Protein AF-A0A947Z9W9-F1 (afdb_monomer)

Secondary structure (DSSP, 8-state):
----------------------EEEEE-TT-EEE--STTT-TTTHHHHHHHHHHHHHTT--EEEE--TT--EE-S-TTSTTS--SS-SSBTTS----SS-EEPPSEEEEEEEEE-TTS-S-TT-EEEEEEE-S--EEE-TTTHHHHHHHHHHHH-GGGTTT-GGG--S---PPPEEEESS-EEEEEEEEE-SPPPEEEE-SS-HHHHHHHHHHHTPBPTTSPBPPSSPPPTTSBSTTSSBTTEE-HHHHH---EETTEE---TT-STTB-TTSSBS-SEEEES---HHHHH-EEETTEEPPSSGGGGTT-BEEEEHHHHHHHHHHHTTSS-EEEEETHHHHHHHT----TTSTTT--GGG---SSBPPP-PPBSSP-STTEEEEEEEETTTTEEEEEESSGGGTT-SSEEEPPPPGGGPEE--TTSGGG---S------SSSSEEE--TTTT--BGGG---EEEE-TT-TTSSB-EEEEEGGG-S-TTTSSSS--TT--S-EEEEE-SS-----S-GGG-TTHHHHHHHHHHHHHSGGGBGGGS--EEEEEES-SSEEE-GGGPSEEEEEEEEEEE-SSS-EEEEEEEEE--TTEEEEEE-TTEEE-SSEEEEEEEEEPPTT-SSS-SEEEEEEEEEESSSEEEEEEEEEEEEETTEEEEEEEEEEEEEEE-SS-SSS-TTT-SSTT-TT----TT-SSS-TTS-GGG---------------------------------PPP-PPPP-------------

Sequence (762 aa):
MGKYFIATILVAALTLSNTADAQERDFQEGALIIPMDLTYQDSGVFQAYGLIFQLLRQGITVYWVIDPDKSWHTAACDEAGDECAWDCEEEGSGIKCPYPTASPDMYASAEVVWDNSQTRPPLTVISLHGYRGGPFVIDATEAAAAMEVIDIWNTPDLWAANPWADRAVFEIVSVHEVSALFSGNVRKTMTAAPSIAVFSDGNEDIATGYLRAAGIPQSNGNEFPAAKCGVGTCGPGTQNPDMLTVESIMGEMGTCDAPNYDHRNGALFTQDGAPAYCQIMSMHWNVNDRETVECDGGACGATQADCNSKQITYHGHEVVAEVRQFLQHKTHFFAECQAVNAYENTAPNSLWPFLDDDQRDGHFLTTLGINPDCPCTDGDFECIPLGCDDGTRDCCMAKNDKEKGAGFMIAAQPDSNTLQILHPEVPYMQMDGLFQTVGGSEPAYNLSAYLGTEYKNDMDVTFITGPLGPGDSDVWMTGYIDGACSIVEDDVNLPGDCTKGKVSYLGGHEYSTSLPLSSNGDSQGTRLFLNALFEADCVSAGGQPQLSLSWQGTNPLPSTEAMLPVTSRYTLMFSNSGGAAAQDAQLAVFVPAQVSVPDFEEGATDDGTILTWTLGSIGESGSTSPAPSGSRWLDISADSFGDVPLEAVLTYRVGVSTREMTSPFLLRVMLDTDNDGVPDEFDPEPLDPTLCGDADFNGCDDCGPQDDCQGDPDGGVPDADTGTSNDAGGGCSCTTGGGSSLPLTPLILLMVLVLVGRRRGF

Solvent-accessible surface area (backbone atoms only — not comparable to full-atom values): 40717 Å² total; per-residue (Å²): 141,86,85,84,81,81,80,79,82,79,80,76,78,77,76,75,76,82,67,38,63,44,48,76,43,78,43,47,52,51,13,34,36,35,58,40,21,61,85,54,12,31,61,6,52,48,31,39,55,20,49,52,40,52,40,16,44,72,62,42,59,39,31,36,28,27,25,78,85,35,46,71,40,86,56,35,23,56,40,91,93,59,54,52,95,63,33,52,52,45,61,85,68,78,46,45,33,86,39,19,37,49,49,52,25,37,58,45,27,26,26,32,64,37,42,37,83,69,77,58,58,66,71,40,77,40,84,35,31,46,43,20,25,50,27,38,36,32,51,40,92,48,27,71,66,48,46,57,55,50,53,40,59,60,29,75,90,42,18,86,84,36,61,87,58,59,60,95,49,85,53,38,43,25,30,31,35,26,70,42,69,34,61,36,21,36,45,41,55,34,52,34,16,59,18,64,33,40,33,51,48,86,40,33,31,54,57,28,44,50,34,35,52,16,49,42,53,41,82,88,62,46,72,52,55,81,60,66,77,54,94,82,48,43,14,78,94,39,94,32,44,38,34,31,36,69,56,45,37,37,31,77,34,44,22,51,74,55,56,51,86,66,52,55,62,13,65,58,26,35,99,62,53,43,70,59,43,31,31,40,35,34,38,41,29,39,46,68,63,34,73,37,50,21,30,75,80,38,78,53,44,82,42,57,82,68,28,54,80,31,38,47,59,41,48,28,47,42,38,35,16,23,53,49,50,51,33,58,33,44,20,32,40,40,24,21,18,41,18,38,40,30,39,32,14,29,56,59,48,77,76,42,64,82,84,39,48,82,65,27,41,21,46,37,56,32,34,77,37,48,65,43,62,55,77,54,90,53,89,65,38,39,64,33,79,39,63,31,79,93,52,74,34,46,16,26,41,51,67,49,77,62,33,42,54,25,22,48,38,80,28,65,62,53,62,50,93,48,51,42,77,38,66,52,40,34,67,58,45,41,54,47,49,54,62,39,69,43,57,59,96,23,17,10,29,22,43,36,78,80,32,63,19,47,61,33,84,72,47,77,38,58,36,29,18,17,76,86,33,82,50,34,28,28,29,32,34,43,39,28,46,69,38,69,46,38,60,74,58,24,64,55,56,59,54,93,82,60,46,51,6,36,39,35,39,37,37,13,58,74,58,42,88,55,69,42,40,92,82,27,30,32,22,45,53,43,45,38,55,53,28,48,66,65,55,31,43,37,19,24,62,78,23,29,53,40,76,49,67,46,84,43,60,79,69,69,36,54,38,33,87,87,49,54,60,43,71,49,64,36,33,41,38,38,37,26,75,15,58,24,52,29,32,72,21,32,43,36,34,46,54,47,92,77,44,46,70,89,46,61,52,86,76,54,48,76,78,89,44,42,42,35,32,78,66,44,48,37,11,19,52,88,41,81,61,27,42,20,57,55,72,52,43,36,28,44,30,32,69,62,75,45,80,44,72,36,39,34,38,43,36,28,32,44,58,61,19,81,47,77,47,80,37,76,44,75,47,34,34,35,56,7,74,50,68,54,74,56,27,42,92,66,21,84,39,50,75,44,65,86,46,40,41,46,80,85,68,82,80,42,49,74,67,53,65,88,87,70,71,72,80,80,96,77,90,80,86,93,82,89,82,88,82,92,78,91,84,87,84,82,89,83,85,87,79,88,83,85,88,81,87,85,80,89,82,82,90,80,87,81,91,77,91,77,91,76,90,82,84,85,88,131

Mean predicted aligned error: 10.37 Å

Radius of gyration: 33.99 Å; Cα contacts (8 Å, |Δi|>4): 1821; chains: 1; bounding box: 73×84×122 Å

Foldseek 3Di:
DDDDDDDDPDPPPPPPPPFLFFDKDKAFFQKKKQFQACVFCLFPNLQVLVLVLVCLQVQFKKFFFFALPKDWDLAFLPPVPNHDPAAQAAGPPPHGGRFIFMWFRWKAWWFWPWGQVVPHDGRHTRGIDRGALGMMIGHSVCSVVSVVSLVCLQDPVNCVVVVLNDADADTRGIMIGTRGMTMTRGLFIFRHNWAEAEELLVVSLLVLVLCRLNSNDHLVSHRADNDGDDDPQEDCPHPHNRHAYQCQQLAFQFFLVDGDPPLQRHPCADPLRFGPGQEYEDFARAQVLQQDWDFLRHHADLDSVRGPPTGTRGHNLSSLLNVLSSQLALHEYEYEARVCLNQQLDDFDPSSVSSTDRSSHRNFFKDFFAFAADDDPDPQWHFDQLPDDNRPGTTTAGPDSSCGRHLWDAAFAAAQSQKDFPPCRALLRRHTGGAGFAGHNRSFIAGDPNRPMDTQPPQPFAGIAGNVDPRHRGFKGKARTNNQDHRSRQLNPNDPSSRGYMYMYGGHRHFDSDGSCNVRNSNVSSVSVSSSSCSRCLRGQQQWWDKDKDKDWDPQAEDALVCPQPKIKIKIKMFTAHRRKFAFKKKKKFFDPQKDWPDWDPQWDDPPGMTMHGDGIQGYPPDPGVHRMDMIMIMITGRDFAWDKMKMKMWTDRRSHIDIDIDIDIHGYAYQHCPLRDGPVQAPCSNDSVARDDSVPPQDGPSDDPVPSPDDPDDDDDDDDDDDDDDDDDDDDDDDDDDDDDDDDDDDDDDDDDDDDDDDDD

Nearest PDB structures (foldseek):
  3ndy-assembly1_F  TM=6.146E-01  e=5.123E-05  Clostridium cellulovorans
  5jp2-assembly1_A  TM=5.754E-01  e=1.548E-04  Danio rerio
  7akk-assembly1_A  TM=4.772E-01  e=5.722E-05  Homo sapiens
  4mdr-assembly1_A  TM=5.365E-01  e=6.169E-04  Homo sapiens
  9fyn-assembly1_A  TM=4.233E-01  e=3.886E-05  Trueperella pyogenes

Structure (mmCIF, N/CA/C/O backbone):
data_AF-A0A947Z9W9-F1
#
_entry.id   AF-A0A947Z9W9-F1
#
loop_
_atom_site.group_PDB
_atom_site.id
_atom_site.type_symbol
_atom_site.label_atom_id
_atom_site.label_alt_id
_atom_site.label_comp_id
_atom_site.label_asym_id
_atom_site.label_entity_id
_atom_site.label_seq_id
_atom_site.pdbx_PDB_ins_code
_atom_site.Cartn_x
_atom_site.Cartn_y
_atom_site.Cartn_z
_atom_site.occupancy
_atom_site.B_iso_or_equiv
_atom_site.auth_seq_id
_atom_site.auth_comp_id
_atom_site.auth_asym_id
_atom_site.auth_atom_id
_atom_site.pdbx_PDB_model_num
ATOM 1 N N . MET A 1 1 ? 44.979 -48.480 39.740 1.00 39.50 1 MET A N 1
ATOM 2 C CA . MET A 1 1 ? 43.843 -48.532 38.794 1.00 39.50 1 MET A CA 1
ATOM 3 C C . MET A 1 1 ? 42.768 -47.610 39.333 1.00 39.50 1 MET A C 1
ATOM 5 O O . MET A 1 1 ? 42.322 -47.835 40.444 1.00 39.50 1 MET A O 1
ATOM 9 N N . GLY A 1 2 ? 42.438 -46.550 38.600 1.00 28.86 2 GLY A N 1
ATOM 10 C CA . GLY A 1 2 ? 41.463 -45.536 39.007 1.00 28.86 2 GLY A CA 1
ATOM 11 C C . GLY A 1 2 ? 41.594 -44.329 38.087 1.00 28.86 2 GLY A C 1
ATOM 12 O O . GLY A 1 2 ? 42.429 -43.465 38.324 1.00 28.86 2 GLY A O 1
ATOM 13 N N . LYS A 1 3 ? 40.864 -44.367 36.969 1.00 31.66 3 LYS A N 1
ATOM 14 C CA . LYS A 1 3 ? 40.793 -43.320 35.945 1.00 31.66 3 LYS A CA 1
ATOM 15 C C . LYS A 1 3 ? 39.813 -42.244 36.428 1.00 31.66 3 LYS A C 1
ATOM 17 O O . LYS A 1 3 ? 38.675 -42.593 36.717 1.00 31.66 3 LYS A O 1
ATOM 22 N N . TYR A 1 4 ? 40.223 -40.979 36.461 1.00 29.89 4 TYR A N 1
ATOM 23 C CA . TYR A 1 4 ? 39.293 -39.847 36.493 1.00 29.89 4 TYR A CA 1
ATOM 24 C C . TYR A 1 4 ? 39.154 -39.318 35.064 1.00 29.89 4 TYR A C 1
ATOM 26 O O . TYR A 1 4 ? 40.106 -38.798 34.488 1.00 29.89 4 TYR A O 1
ATOM 34 N N . PHE A 1 5 ? 37.979 -39.551 34.482 1.00 28.98 5 PHE A N 1
ATOM 35 C CA . PHE A 1 5 ? 37.515 -38.933 33.246 1.00 28.98 5 PHE A CA 1
ATOM 36 C C . PHE A 1 5 ? 37.049 -37.514 33.590 1.00 28.98 5 PHE A C 1
ATOM 38 O O . PHE A 1 5 ? 36.133 -37.354 34.392 1.00 28.98 5 PHE A O 1
ATOM 45 N N . ILE A 1 6 ? 37.676 -36.498 33.001 1.00 30.98 6 ILE A N 1
ATOM 46 C CA . ILE A 1 6 ? 37.110 -35.149 32.938 1.00 30.98 6 ILE A CA 1
ATOM 47 C C . ILE A 1 6 ? 36.206 -35.142 31.706 1.00 30.98 6 ILE A C 1
ATOM 49 O O . ILE A 1 6 ? 36.687 -35.304 30.586 1.00 30.98 6 ILE A O 1
ATOM 53 N N . ALA A 1 7 ? 34.897 -35.036 31.925 1.00 27.70 7 ALA A N 1
ATOM 54 C CA . ALA A 1 7 ? 33.925 -34.826 30.865 1.00 27.70 7 ALA A CA 1
ATOM 55 C C . ALA A 1 7 ? 33.969 -33.348 30.459 1.00 27.70 7 ALA A C 1
ATOM 57 O O . ALA A 1 7 ? 33.554 -32.473 31.216 1.00 27.70 7 ALA A O 1
ATOM 58 N N . THR A 1 8 ? 34.511 -33.069 29.278 1.00 29.91 8 THR A N 1
ATOM 59 C CA . THR A 1 8 ? 34.365 -31.772 28.617 1.00 29.91 8 THR A CA 1
ATOM 60 C C . THR A 1 8 ? 32.953 -31.713 28.040 1.00 29.91 8 THR A C 1
ATOM 62 O O . THR A 1 8 ? 32.647 -32.431 27.090 1.00 29.91 8 THR A O 1
ATOM 65 N N . ILE A 1 9 ? 32.080 -30.902 28.640 1.00 29.91 9 ILE A N 1
ATOM 66 C CA . ILE A 1 9 ? 30.779 -30.558 28.061 1.00 29.91 9 ILE A CA 1
ATOM 67 C C . ILE A 1 9 ? 31.064 -29.604 26.899 1.00 29.91 9 ILE A C 1
ATOM 69 O O . ILE A 1 9 ? 31.460 -28.459 27.106 1.00 29.91 9 ILE A O 1
ATOM 73 N N . LEU A 1 10 ? 30.930 -30.114 25.676 1.00 27.56 10 LEU A N 1
ATOM 74 C CA . LEU A 1 10 ? 30.904 -29.308 24.465 1.00 27.56 10 LEU A CA 1
ATOM 75 C C . LEU A 1 10 ? 29.504 -28.681 24.395 1.00 27.56 10 LEU A C 1
ATOM 77 O O . LEU A 1 10 ? 28.540 -29.365 24.057 1.00 27.56 10 LEU A O 1
ATOM 81 N N . VAL A 1 11 ? 29.370 -27.411 24.778 1.00 31.72 11 VAL A N 1
ATOM 82 C CA . VAL A 1 11 ? 28.164 -26.635 24.465 1.00 31.72 11 VAL A CA 1
ATOM 83 C C . VAL A 1 11 ? 28.259 -26.304 22.981 1.00 31.72 11 VAL A C 1
ATOM 85 O O . VAL A 1 11 ? 28.981 -25.392 22.586 1.00 31.72 11 VAL A O 1
ATOM 88 N N . ALA A 1 12 ? 27.606 -27.112 22.148 1.00 29.88 12 ALA A N 1
ATOM 89 C CA . ALA A 1 12 ? 27.300 -26.713 20.787 1.00 29.88 12 ALA A CA 1
ATOM 90 C C . ALA A 1 12 ? 26.306 -25.553 20.892 1.00 29.88 12 ALA A C 1
ATOM 92 O O . ALA A 1 12 ? 25.156 -25.753 21.276 1.00 29.88 12 ALA A O 1
ATOM 93 N N . ALA A 1 13 ? 26.774 -24.336 20.623 1.00 31.05 13 ALA A N 1
ATOM 94 C CA . ALA A 1 13 ? 25.883 -23.237 20.308 1.00 31.05 13 ALA A CA 1
ATOM 95 C C . ALA A 1 13 ? 25.193 -23.613 18.991 1.00 31.05 13 ALA A C 1
ATOM 97 O O . ALA A 1 13 ? 25.797 -23.515 17.925 1.00 31.05 13 ALA A O 1
ATOM 98 N N . LEU A 1 14 ? 23.968 -24.133 19.083 1.00 28.97 14 LEU A N 1
ATOM 99 C CA . LEU A 1 14 ? 23.038 -24.069 17.967 1.00 28.97 14 LEU A CA 1
ATOM 100 C C . LEU A 1 14 ? 22.774 -22.583 17.744 1.00 28.97 14 LEU A C 1
ATOM 102 O O . LEU A 1 14 ? 22.032 -21.954 18.494 1.00 28.97 14 LEU A O 1
ATOM 106 N N . THR A 1 15 ? 23.435 -22.015 16.745 1.00 29.58 15 THR A N 1
ATOM 107 C CA . THR A 1 15 ? 22.893 -20.864 16.041 1.00 29.58 15 THR A CA 1
ATOM 108 C C . THR A 1 15 ? 21.638 -21.377 15.346 1.00 29.58 15 THR A C 1
ATOM 110 O O . THR A 1 15 ? 21.728 -22.023 14.304 1.00 29.58 15 THR A O 1
ATOM 113 N N . LEU A 1 16 ? 20.482 -21.200 15.986 1.00 29.12 16 LEU A N 1
ATOM 114 C CA . LEU A 1 16 ? 19.222 -21.171 15.258 1.00 29.12 16 LEU A CA 1
ATOM 115 C C . LEU A 1 16 ? 19.349 -19.970 14.323 1.00 29.12 16 LEU A C 1
ATOM 117 O O . LEU A 1 16 ? 19.388 -18.831 14.785 1.00 29.12 16 LEU A O 1
ATOM 121 N N . SER A 1 17 ? 19.540 -20.235 13.034 1.00 31.03 17 SER A N 1
ATOM 122 C CA . SER A 1 17 ? 19.173 -19.258 12.020 1.00 31.03 17 SER A CA 1
ATOM 123 C C . SER A 1 17 ? 17.668 -19.072 12.178 1.00 31.03 17 SER A C 1
ATOM 125 O O . SER A 1 17 ? 16.920 -20.016 11.946 1.00 31.03 17 SER A O 1
ATOM 127 N N . ASN A 1 18 ? 17.238 -17.913 12.668 1.00 32.84 18 ASN A N 1
ATOM 128 C CA . ASN A 1 18 ? 15.854 -17.495 12.504 1.00 32.84 18 ASN A CA 1
ATOM 129 C C . ASN A 1 18 ? 15.727 -17.093 11.034 1.00 32.84 18 ASN A C 1
ATOM 131 O O . ASN A 1 18 ? 16.048 -15.963 10.688 1.00 32.84 18 ASN A O 1
ATOM 135 N N . THR A 1 19 ? 15.359 -18.031 10.167 1.00 40.22 19 THR A N 1
ATOM 136 C CA . THR A 1 19 ? 14.714 -17.676 8.900 1.00 40.22 19 THR A CA 1
ATOM 137 C C . THR A 1 19 ? 13.378 -17.017 9.249 1.00 40.22 19 THR A C 1
ATOM 139 O O . THR A 1 19 ? 12.736 -17.442 10.218 1.00 40.22 19 THR A O 1
ATOM 142 N N . ALA A 1 20 ? 12.964 -15.955 8.548 1.00 48.94 20 ALA A N 1
ATOM 143 C CA . ALA A 1 20 ? 11.611 -15.433 8.716 1.00 48.94 20 ALA A CA 1
ATOM 144 C C . ALA A 1 20 ? 10.607 -16.453 8.172 1.00 48.94 20 ALA A C 1
ATOM 146 O O . ALA A 1 20 ? 10.250 -16.464 6.996 1.00 48.94 20 ALA A O 1
ATOM 147 N N . ASP A 1 21 ? 10.183 -17.351 9.053 1.00 56.53 21 ASP A N 1
ATOM 148 C CA . ASP A 1 21 ? 9.116 -18.291 8.761 1.00 56.53 21 ASP A CA 1
ATOM 149 C C . ASP A 1 21 ? 7.770 -17.582 8.852 1.00 56.53 21 ASP A C 1
ATOM 151 O O . ASP A 1 21 ? 7.506 -16.835 9.802 1.00 56.53 21 ASP A O 1
ATOM 155 N N . ALA A 1 22 ? 6.913 -17.849 7.865 1.00 68.75 22 ALA A N 1
ATOM 156 C CA . ALA A 1 22 ? 5.488 -17.569 7.959 1.00 68.75 22 ALA A CA 1
ATOM 157 C C . ALA A 1 22 ? 4.928 -18.177 9.255 1.00 68.75 22 ALA A C 1
ATOM 159 O O . ALA A 1 22 ? 5.374 -19.232 9.712 1.00 68.75 22 ALA A O 1
ATOM 160 N N . GLN A 1 23 ? 3.953 -17.514 9.875 1.00 81.81 23 GLN A N 1
ATOM 161 C CA . GLN A 1 23 ? 3.402 -18.020 11.126 1.00 81.81 23 GLN A CA 1
ATOM 162 C C . GLN A 1 23 ? 2.356 -19.097 10.827 1.00 81.81 23 GLN A C 1
ATOM 164 O O . GLN A 1 23 ? 1.261 -18.785 10.357 1.00 81.81 23 GLN A O 1
ATOM 169 N N . GLU A 1 24 ? 2.668 -20.355 11.141 1.00 90.50 24 GLU A N 1
ATOM 170 C CA . GLU A 1 24 ? 1.679 -21.435 11.107 1.00 90.50 24 GLU A CA 1
ATOM 171 C C . GLU A 1 24 ? 0.498 -21.094 12.035 1.00 90.50 24 GLU A C 1
ATOM 173 O O . GLU A 1 24 ? 0.672 -20.748 13.213 1.00 90.50 24 GLU A O 1
ATOM 178 N N . ARG A 1 25 ? -0.719 -21.164 11.490 1.00 94.88 25 ARG A N 1
ATOM 179 C CA . ARG A 1 25 ? -1.968 -20.873 12.195 1.00 94.88 25 ARG A CA 1
ATOM 180 C C . ARG A 1 25 ? -3.026 -21.915 11.861 1.00 94.88 25 ARG A C 1
ATOM 182 O O . ARG A 1 25 ? -3.232 -22.252 10.698 1.00 94.88 25 ARG A O 1
ATOM 189 N N . ASP A 1 26 ? -3.755 -22.339 12.888 1.00 97.44 26 ASP A N 1
ATOM 190 C CA . ASP A 1 26 ? -4.952 -23.161 12.731 1.00 97.44 26 ASP A CA 1
ATOM 191 C C . ASP A 1 26 ? -6.178 -22.289 12.445 1.00 97.44 26 ASP A C 1
ATOM 193 O O . ASP A 1 26 ? -6.493 -21.365 13.202 1.00 97.44 26 ASP A O 1
ATOM 197 N N . PHE A 1 27 ? -6.917 -22.637 11.397 1.00 98.06 27 PHE A N 1
ATOM 198 C CA . PHE A 1 27 ? -8.210 -22.054 11.062 1.00 98.06 27 PHE A CA 1
ATOM 199 C C . PHE A 1 27 ? -9.315 -23.066 11.364 1.00 98.06 27 PHE A C 1
ATOM 201 O O . PHE A 1 27 ? -9.257 -24.225 10.953 1.00 98.06 27 PHE A O 1
ATOM 208 N N . GLN A 1 28 ? -10.308 -22.635 12.140 1.00 98.19 28 GLN A N 1
ATOM 209 C CA . GLN A 1 28 ? -11.403 -23.497 12.587 1.00 98.19 28 GLN A CA 1
ATOM 210 C C . GLN A 1 28 ? -12.448 -23.713 11.480 1.00 98.19 28 GLN A C 1
ATOM 212 O O . GLN A 1 28 ? -12.517 -22.957 10.512 1.00 98.19 28 GLN A O 1
ATOM 217 N N . GLU A 1 29 ? -13.299 -24.727 11.664 1.00 98.25 29 GLU A N 1
ATOM 218 C CA . GLU A 1 29 ? -14.542 -24.883 10.893 1.00 98.25 29 GLU A CA 1
ATOM 219 C C . GLU A 1 29 ? -15.360 -23.577 10.926 1.00 98.25 29 GLU A C 1
ATOM 221 O O . GLU A 1 29 ? -15.445 -22.918 11.967 1.00 98.25 29 GLU A O 1
ATOM 226 N N . GLY A 1 30 ? -15.929 -23.196 9.781 1.00 98.44 30 GLY A N 1
ATOM 227 C CA . GLY A 1 30 ? -16.640 -21.929 9.582 1.00 98.44 30 GLY A CA 1
ATOM 228 C C . GLY A 1 30 ? -15.755 -20.746 9.169 1.00 98.44 30 GLY A C 1
ATOM 229 O O . GLY A 1 30 ? -16.278 -19.669 8.896 1.00 98.44 30 GLY A O 1
ATOM 230 N N . ALA A 1 31 ? -14.427 -20.906 9.101 1.00 98.81 31 ALA A N 1
ATOM 231 C CA . ALA A 1 31 ? -13.560 -19.918 8.455 1.00 98.81 31 ALA A CA 1
ATOM 232 C C . ALA A 1 31 ? -13.892 -19.799 6.956 1.00 98.81 31 ALA A C 1
ATOM 234 O O . ALA A 1 31 ? -14.394 -20.746 6.348 1.00 98.81 31 ALA A O 1
ATOM 235 N N . LEU A 1 32 ? -13.596 -18.651 6.345 1.00 98.94 32 LEU A N 1
ATOM 236 C CA . LEU A 1 32 ? -13.862 -18.418 4.921 1.00 98.94 32 LEU A CA 1
ATOM 237 C C . LEU A 1 32 ? -12.558 -18.401 4.130 1.00 98.94 32 LEU A C 1
ATOM 239 O O . LEU A 1 32 ? -11.577 -17.806 4.572 1.00 98.94 32 LEU A O 1
ATOM 243 N N . ILE A 1 33 ? -12.566 -19.011 2.947 1.00 98.88 33 ILE A N 1
ATOM 244 C CA . ILE A 1 33 ? -11.461 -18.993 1.988 1.00 98.88 33 ILE A CA 1
ATOM 245 C C . ILE A 1 33 ? -11.925 -18.267 0.727 1.00 98.88 33 ILE A C 1
ATOM 247 O O . ILE A 1 33 ? -12.937 -18.635 0.129 1.00 98.88 33 ILE A O 1
ATOM 251 N N . ILE A 1 34 ? -11.153 -17.273 0.295 1.00 98.88 34 ILE A N 1
ATOM 252 C CA . ILE A 1 34 ? -11.250 -16.674 -1.036 1.00 98.88 34 ILE A CA 1
ATOM 253 C C . ILE A 1 34 ? -10.129 -17.310 -1.874 1.00 98.88 34 ILE A C 1
ATOM 255 O O . ILE A 1 34 ? -8.955 -16.971 -1.674 1.00 98.88 34 ILE A O 1
ATOM 259 N N . PRO A 1 35 ? -10.449 -18.288 -2.744 1.00 98.25 35 PRO A N 1
ATOM 260 C CA . PRO A 1 35 ? -9.456 -18.939 -3.589 1.00 98.25 35 PRO A CA 1
ATOM 261 C C . PRO A 1 35 ? -8.859 -17.945 -4.583 1.00 98.25 35 PRO A C 1
ATOM 263 O O . PRO A 1 35 ? -9.525 -17.005 -5.006 1.00 98.25 35 PRO A O 1
ATOM 266 N N . MET A 1 36 ? -7.611 -18.183 -4.984 1.00 98.00 36 MET A N 1
ATOM 267 C CA . MET A 1 36 ? -6.883 -17.351 -5.952 1.00 98.00 36 MET A CA 1
ATOM 268 C C . MET A 1 36 ? -6.269 -18.183 -7.096 1.00 98.00 36 MET A C 1
ATOM 270 O O . MET A 1 36 ? -5.464 -17.683 -7.889 1.00 98.00 36 MET A O 1
ATOM 274 N N . ASP A 1 37 ? -6.650 -19.456 -7.185 1.00 96.50 37 ASP A N 1
ATOM 275 C CA . ASP A 1 37 ? -6.273 -20.397 -8.238 1.00 96.50 37 ASP A CA 1
ATOM 276 C C . ASP A 1 37 ? -7.252 -20.358 -9.424 1.00 96.50 37 ASP A C 1
ATOM 278 O O . ASP A 1 37 ? -8.396 -19.908 -9.311 1.00 96.50 37 ASP A O 1
ATOM 282 N N . LEU A 1 38 ? -6.820 -20.863 -10.579 1.00 95.50 38 LEU A N 1
ATOM 283 C CA . LEU A 1 38 ? -7.648 -20.901 -11.787 1.00 95.50 38 LEU A CA 1
ATOM 284 C C . LEU A 1 38 ? -8.797 -21.918 -11.705 1.00 95.50 38 LEU A C 1
ATOM 286 O O . LEU A 1 38 ? -9.725 -21.847 -12.505 1.00 95.50 38 LEU A O 1
ATOM 290 N N . THR A 1 39 ? -8.788 -22.857 -10.754 1.00 94.00 39 THR A N 1
ATOM 291 C CA . THR A 1 39 ? -9.866 -23.856 -10.632 1.00 94.00 39 THR A CA 1
ATOM 292 C C . THR A 1 39 ? -11.145 -23.232 -10.076 1.00 94.00 39 THR A C 1
ATOM 294 O O . THR A 1 39 ? -12.255 -23.620 -10.474 1.00 94.00 39 THR A O 1
ATOM 297 N N . TYR A 1 40 ? -11.003 -22.264 -9.169 1.00 95.81 40 TYR A N 1
ATOM 298 C CA . TYR A 1 40 ? -12.131 -21.619 -8.500 1.00 95.81 40 TYR A CA 1
ATOM 299 C C . TYR A 1 40 ? -12.236 -20.113 -8.732 1.00 95.81 40 TYR A C 1
ATOM 301 O O . TYR A 1 40 ? -13.323 -19.581 -8.548 1.00 95.81 40 TYR A O 1
ATOM 309 N N . GLN A 1 41 ? -11.181 -19.415 -9.161 1.00 96.88 41 GLN A N 1
ATOM 310 C CA . GLN A 1 41 ? -11.172 -17.946 -9.239 1.00 96.88 41 GLN A CA 1
ATOM 311 C C . GLN A 1 41 ? -10.831 -17.381 -10.634 1.00 96.88 41 GLN A C 1
ATOM 313 O O . GLN A 1 41 ? -10.644 -16.178 -10.786 1.00 96.88 41 GLN A O 1
ATOM 318 N N . ASP A 1 42 ? -10.884 -18.201 -11.688 1.00 96.38 42 ASP A N 1
ATOM 319 C CA . ASP A 1 42 ? -10.477 -17.844 -13.063 1.00 96.38 42 ASP A CA 1
ATOM 320 C C . ASP A 1 42 ? -11.040 -16.515 -13.621 1.00 96.38 42 ASP A C 1
ATOM 322 O O . ASP A 1 42 ? -10.326 -15.739 -14.254 1.00 96.38 42 ASP A O 1
ATOM 326 N N . SER A 1 43 ? -12.322 -16.224 -13.372 1.00 96.88 43 SER A N 1
ATOM 327 C CA . SER A 1 43 ? -12.996 -14.988 -13.807 1.00 96.88 43 SER A CA 1
ATOM 328 C C . SER A 1 43 ? -13.211 -13.970 -12.689 1.00 96.88 43 SER A C 1
ATOM 330 O O . SER A 1 43 ? -13.566 -12.835 -12.957 1.00 96.88 43 SER A O 1
ATOM 332 N N . GLY A 1 44 ? -13.012 -14.347 -11.428 1.00 97.31 44 GLY A N 1
ATOM 333 C CA . GLY A 1 44 ? -13.335 -13.482 -10.286 1.00 97.31 44 GLY A CA 1
ATOM 334 C C . GLY A 1 44 ? -12.106 -12.822 -9.663 1.00 97.31 44 GLY A C 1
ATOM 335 O O . GLY A 1 44 ? -12.228 -12.108 -8.671 1.00 97.31 44 GLY A O 1
ATOM 336 N N . VAL A 1 45 ? -10.907 -13.117 -10.171 1.00 97.81 45 VAL A N 1
ATOM 337 C CA . VAL A 1 45 ? -9.628 -12.845 -9.494 1.00 97.81 45 VAL A CA 1
ATOM 338 C C . VAL A 1 45 ? -9.402 -11.368 -9.188 1.00 97.81 45 VAL A C 1
ATOM 340 O O . VAL A 1 45 ? -9.013 -11.037 -8.076 1.00 97.81 45 VAL A O 1
ATOM 343 N N . PHE A 1 46 ? -9.704 -10.456 -10.117 1.00 98.50 46 PHE A N 1
ATOM 344 C CA . PHE A 1 46 ? -9.494 -9.027 -9.880 1.00 98.50 46 PHE A CA 1
ATOM 345 C C . PHE A 1 46 ? -10.481 -8.498 -8.844 1.00 98.50 46 PHE A C 1
ATOM 347 O O . PHE A 1 46 ? -10.097 -7.805 -7.906 1.00 98.50 46 PHE A O 1
ATOM 354 N N . GLN A 1 47 ? -11.744 -8.906 -8.956 1.00 98.44 47 GLN A N 1
ATOM 355 C CA . GLN A 1 47 ? -12.795 -8.553 -8.006 1.00 98.44 47 GLN A CA 1
ATOM 356 C C . GLN A 1 47 ? -12.549 -9.133 -6.608 1.00 98.44 47 GLN A C 1
ATOM 358 O O . GLN A 1 47 ? -13.053 -8.577 -5.634 1.00 98.44 47 GLN A O 1
ATOM 363 N N . ALA A 1 48 ? -11.753 -10.204 -6.482 1.00 98.75 48 ALA A N 1
ATOM 364 C CA . ALA A 1 48 ? -11.326 -10.719 -5.186 1.00 98.75 48 ALA A CA 1
ATOM 365 C C . ALA A 1 48 ? -10.481 -9.684 -4.430 1.00 98.75 48 ALA A C 1
ATOM 367 O O . ALA A 1 48 ? -10.743 -9.447 -3.256 1.00 98.75 48 ALA A O 1
ATOM 368 N N . TYR A 1 49 ? -9.558 -8.982 -5.097 1.00 98.69 49 TYR A N 1
ATOM 369 C CA . TYR A 1 49 ? -8.789 -7.896 -4.473 1.00 98.69 49 TYR A CA 1
ATOM 370 C C . TYR A 1 49 ? -9.680 -6.724 -4.034 1.00 98.69 49 TYR A C 1
ATOM 372 O O . TYR A 1 49 ? -9.486 -6.180 -2.948 1.00 98.69 49 TYR A O 1
ATOM 380 N N . GLY A 1 50 ? -10.700 -6.363 -4.821 1.00 98.44 50 GLY A N 1
ATOM 381 C CA . GLY A 1 50 ? -11.704 -5.380 -4.395 1.00 98.44 50 GLY A CA 1
ATOM 382 C C . GLY A 1 50 ? -12.512 -5.831 -3.184 1.00 98.44 50 GLY A C 1
ATOM 383 O O . GLY A 1 50 ? -12.744 -5.042 -2.269 1.00 98.44 50 GLY A O 1
ATOM 384 N N . LEU A 1 51 ? -12.876 -7.113 -3.122 1.00 98.75 51 LEU A N 1
ATOM 385 C CA . LEU A 1 51 ? -13.510 -7.684 -1.939 1.00 98.75 51 LEU A CA 1
ATOM 386 C C . LEU A 1 51 ? -12.579 -7.603 -0.720 1.00 98.75 51 LEU A C 1
ATOM 388 O O . LEU A 1 51 ? -13.025 -7.149 0.332 1.00 98.75 51 LEU A O 1
ATOM 392 N N . ILE A 1 52 ? -11.293 -7.959 -0.855 1.00 98.50 52 ILE A N 1
ATOM 393 C CA . ILE A 1 52 ? -10.305 -7.816 0.230 1.00 98.50 52 ILE A CA 1
ATOM 394 C C . ILE A 1 52 ? -10.233 -6.362 0.704 1.00 98.50 52 ILE A C 1
ATOM 396 O O . ILE A 1 52 ? -10.302 -6.107 1.906 1.00 98.50 52 ILE A O 1
ATOM 400 N N . PHE A 1 53 ? -10.173 -5.399 -0.219 1.00 98.00 53 PHE A N 1
ATOM 401 C CA . PHE A 1 53 ? -10.201 -3.976 0.118 1.00 98.00 53 PHE A CA 1
ATOM 402 C C . PHE A 1 53 ? -11.420 -3.615 0.979 1.00 98.00 53 PHE A C 1
ATOM 404 O O . PHE A 1 53 ? -11.279 -2.954 2.008 1.00 98.00 53 PHE A O 1
ATOM 411 N N . GLN A 1 54 ? -12.620 -4.058 0.594 1.00 97.75 54 GLN A N 1
ATOM 412 C CA . GLN A 1 54 ? -13.851 -3.721 1.316 1.00 97.75 54 GLN A CA 1
ATOM 413 C C . GLN A 1 54 ? -13.977 -4.437 2.663 1.00 97.75 54 GLN A C 1
ATOM 415 O O . GLN A 1 54 ? -14.483 -3.837 3.612 1.00 97.75 54 GLN A O 1
ATOM 420 N N . LEU A 1 55 ? -13.493 -5.677 2.773 1.00 98.19 55 LEU A N 1
ATOM 421 C CA . LEU A 1 55 ? -13.412 -6.400 4.044 1.00 98.19 55 LEU A CA 1
ATOM 422 C C . LEU A 1 55 ? -12.517 -5.638 5.031 1.00 98.19 55 LEU A C 1
ATOM 424 O O . LEU A 1 55 ? -12.951 -5.296 6.132 1.00 98.19 55 LEU A O 1
ATOM 428 N N . LEU A 1 56 ? -11.307 -5.273 4.597 1.00 96.38 56 LEU A N 1
ATOM 429 C CA . LEU A 1 56 ? -10.355 -4.519 5.415 1.00 96.38 56 LEU A CA 1
ATOM 430 C C . LEU A 1 56 ? -10.891 -3.134 5.795 1.00 96.38 56 LEU A C 1
ATOM 432 O O . LEU A 1 56 ? -10.728 -2.697 6.937 1.00 96.38 56 LEU A O 1
ATOM 436 N N . ARG A 1 57 ? -11.571 -2.452 4.864 1.00 94.19 57 ARG A N 1
ATOM 437 C CA . ARG A 1 57 ? -12.203 -1.146 5.107 1.00 94.19 57 ARG A CA 1
ATOM 438 C C . ARG A 1 57 ? -13.293 -1.216 6.175 1.00 94.19 57 ARG A C 1
ATOM 440 O O . ARG A 1 57 ? -13.477 -0.260 6.925 1.00 94.19 57 ARG A O 1
ATOM 447 N N . GLN A 1 58 ? -13.995 -2.343 6.255 1.00 94.31 58 GLN A N 1
ATOM 448 C CA . GLN A 1 58 ? -15.027 -2.614 7.260 1.00 94.31 58 GLN A CA 1
ATOM 449 C C . GLN A 1 58 ? -14.464 -3.241 8.541 1.00 94.31 58 GLN A C 1
ATOM 451 O O . GLN A 1 58 ? -15.211 -3.582 9.453 1.00 94.31 58 GLN A O 1
ATOM 456 N N . GLY A 1 59 ? -13.137 -3.327 8.647 1.00 93.00 59 GLY A N 1
ATOM 457 C CA . GLY A 1 59 ? -12.450 -3.739 9.857 1.00 93.00 59 GLY A CA 1
ATOM 458 C C . GLY A 1 59 ? -12.321 -5.242 10.051 1.00 93.00 59 GLY A C 1
ATOM 459 O O . GLY A 1 59 ? -11.918 -5.632 11.140 1.00 93.00 59 GLY A O 1
ATOM 460 N N . ILE A 1 60 ? -12.610 -6.041 9.024 1.00 96.88 60 ILE A N 1
ATOM 461 C CA . ILE A 1 60 ? -12.436 -7.495 9.043 1.00 96.88 60 ILE A CA 1
ATOM 462 C C . ILE A 1 60 ? -10.969 -7.823 8.777 1.00 96.88 60 ILE A C 1
ATOM 464 O O . ILE A 1 60 ? -10.379 -7.300 7.828 1.00 96.88 60 ILE A O 1
ATOM 468 N N . THR A 1 61 ? -10.380 -8.696 9.594 1.00 96.25 61 THR A N 1
ATOM 469 C CA . THR A 1 61 ? -8.999 -9.149 9.389 1.00 96.25 61 THR A CA 1
ATOM 470 C C . THR A 1 61 ? -8.938 -10.167 8.255 1.00 96.25 61 THR A C 1
ATOM 472 O O . THR A 1 61 ? -9.742 -11.096 8.186 1.00 96.25 61 THR A O 1
ATOM 475 N N . VAL A 1 62 ? -7.943 -10.023 7.378 1.00 97.88 62 VAL A N 1
ATOM 476 C CA . VAL A 1 62 ? -7.696 -10.967 6.282 1.00 97.88 62 VAL A CA 1
ATOM 477 C C . VAL A 1 62 ? -6.282 -11.527 6.399 1.00 97.88 62 VAL A C 1
ATOM 479 O O . VAL A 1 62 ? -5.308 -10.784 6.531 1.00 97.88 62 VAL A O 1
ATOM 482 N N . TYR A 1 63 ? -6.162 -12.847 6.329 1.00 97.38 63 TYR A N 1
ATOM 483 C CA . TYR A 1 63 ? -4.894 -13.566 6.364 1.00 97.38 63 TYR A CA 1
ATOM 484 C C . TYR A 1 63 ? -4.499 -13.986 4.951 1.00 97.38 63 TYR A C 1
ATOM 486 O O . TYR A 1 63 ? -5.266 -14.662 4.270 1.00 97.38 63 TYR A O 1
ATOM 494 N N . TRP A 1 64 ? -3.303 -13.602 4.512 1.00 96.62 64 TRP A N 1
ATOM 495 C CA . TRP A 1 64 ? -2.724 -14.084 3.262 1.00 96.62 64 TRP A CA 1
ATOM 496 C C . TRP A 1 64 ? -1.882 -15.324 3.557 1.00 96.62 64 TRP A C 1
ATOM 498 O O . TRP A 1 64 ? -0.851 -15.232 4.235 1.00 96.62 64 TRP A O 1
ATOM 508 N N . VAL A 1 65 ? -2.368 -16.483 3.112 1.00 97.12 65 VAL A N 1
ATOM 509 C CA . VAL A 1 65 ? -1.754 -17.782 3.403 1.00 97.12 65 VAL A CA 1
ATOM 510 C C . VAL A 1 65 ? -0.885 -18.201 2.226 1.00 97.12 65 VAL A C 1
ATOM 512 O O . VAL A 1 65 ? -1.380 -18.314 1.106 1.00 97.12 65 VAL A O 1
ATOM 515 N N . ILE A 1 66 ? 0.408 -18.389 2.485 1.00 96.12 66 ILE A N 1
ATOM 516 C CA . ILE A 1 66 ? 1.414 -18.749 1.482 1.00 96.12 66 ILE A CA 1
ATOM 517 C C . ILE A 1 66 ? 2.387 -19.737 2.120 1.00 96.12 66 ILE A C 1
ATOM 519 O O . ILE A 1 66 ? 2.884 -19.499 3.223 1.00 96.12 66 ILE A O 1
ATOM 523 N N . ASP A 1 67 ? 2.646 -20.844 1.431 1.00 94.81 67 ASP A N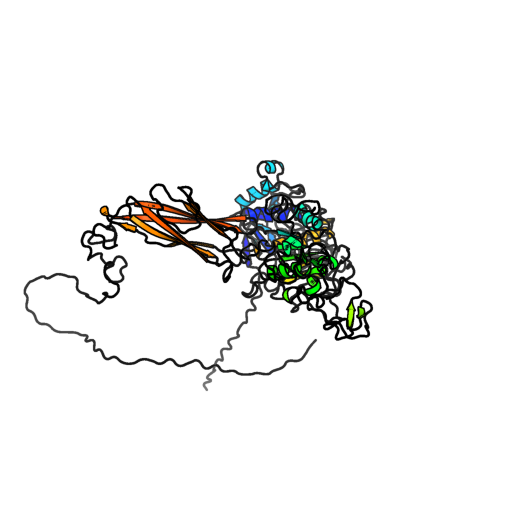 1
ATOM 524 C CA . ASP A 1 67 ? 3.620 -21.839 1.880 1.00 94.81 67 ASP A CA 1
ATOM 525 C C . ASP A 1 67 ? 5.056 -21.291 1.705 1.00 94.81 67 ASP A C 1
ATOM 527 O O . ASP A 1 67 ? 5.409 -20.899 0.590 1.00 94.81 67 ASP A O 1
ATOM 531 N N . PRO A 1 68 ? 5.899 -21.236 2.756 1.00 92.12 68 PRO A N 1
ATOM 532 C CA . PRO A 1 68 ? 7.295 -20.816 2.618 1.00 92.12 68 PRO A CA 1
ATOM 533 C C . PRO A 1 68 ? 8.134 -21.770 1.752 1.00 92.12 68 PRO A C 1
ATOM 535 O O . PRO A 1 68 ? 9.140 -21.344 1.195 1.00 92.12 68 PRO A O 1
ATOM 538 N N . ASP A 1 69 ? 7.721 -23.034 1.599 1.00 92.44 69 ASP A N 1
ATOM 539 C CA . ASP A 1 69 ? 8.406 -24.031 0.763 1.00 92.44 69 ASP A CA 1
ATOM 540 C C . ASP A 1 69 ? 7.823 -24.103 -0.664 1.00 92.44 69 ASP A C 1
ATOM 542 O O . ASP A 1 69 ? 8.014 -25.085 -1.398 1.00 92.44 69 ASP A O 1
ATOM 546 N N . LYS A 1 70 ? 7.075 -23.072 -1.072 1.00 92.19 70 LYS A N 1
ATOM 547 C CA . LYS A 1 70 ? 6.392 -23.045 -2.361 1.00 92.19 70 LYS A CA 1
ATOM 548 C C . LYS A 1 70 ? 7.373 -23.125 -3.525 1.00 92.19 70 LYS A C 1
ATOM 550 O O . LYS A 1 70 ? 8.444 -22.532 -3.535 1.00 92.19 70 LYS A O 1
ATOM 555 N N . SER A 1 71 ? 6.976 -23.868 -4.553 1.00 93.56 71 SER A N 1
ATOM 556 C CA . SER A 1 71 ? 7.775 -24.079 -5.760 1.00 93.56 71 SER A CA 1
ATOM 557 C C . SER A 1 71 ? 6.968 -23.764 -7.012 1.00 93.56 71 SER A C 1
ATOM 559 O O . SER A 1 71 ? 5.743 -23.873 -7.012 1.00 93.56 71 SER A O 1
ATOM 561 N N . TRP A 1 72 ? 7.654 -23.376 -8.087 1.00 94.75 72 TRP A N 1
ATOM 562 C CA . TRP A 1 72 ? 7.041 -23.100 -9.384 1.00 94.75 72 TRP A CA 1
ATOM 563 C C . TRP A 1 72 ? 7.331 -24.219 -10.386 1.00 94.75 72 TRP A C 1
ATOM 565 O O . TRP A 1 72 ? 8.485 -24.617 -10.560 1.00 94.75 72 TRP A O 1
ATOM 575 N N . HIS A 1 73 ? 6.297 -24.691 -11.084 1.00 93.88 73 HIS A N 1
ATOM 576 C CA . HIS A 1 73 ? 6.418 -25.635 -12.190 1.00 93.88 73 HIS A CA 1
ATOM 577 C C . HIS A 1 73 ? 6.205 -24.913 -13.525 1.00 93.88 73 HIS A C 1
ATOM 579 O O . HIS A 1 73 ? 5.105 -24.455 -13.835 1.00 93.88 73 HIS A O 1
ATOM 585 N N . THR A 1 74 ? 7.271 -24.790 -14.320 1.00 89.38 74 THR A N 1
ATOM 586 C CA . THR A 1 74 ? 7.282 -23.976 -15.548 1.00 89.38 74 THR A CA 1
ATOM 587 C C . THR A 1 74 ? 6.533 -24.604 -16.720 1.00 89.38 74 THR A C 1
ATOM 589 O O . THR A 1 74 ? 6.024 -23.872 -17.566 1.00 89.38 74 THR A O 1
ATOM 592 N N . ALA A 1 75 ? 6.459 -25.934 -16.788 1.00 89.31 75 ALA A N 1
ATOM 593 C CA . ALA A 1 75 ? 5.669 -26.659 -17.780 1.00 89.31 75 ALA A CA 1
ATOM 594 C C . ALA A 1 75 ? 4.248 -26.937 -17.268 1.00 89.31 75 ALA A C 1
ATOM 596 O O . ALA A 1 75 ? 3.964 -26.810 -16.074 1.00 89.31 75 ALA A O 1
ATOM 597 N N . ALA A 1 76 ? 3.355 -27.354 -18.166 1.00 91.00 76 ALA A N 1
ATOM 598 C CA . ALA A 1 76 ? 2.062 -27.883 -17.754 1.00 91.00 76 ALA A CA 1
ATOM 599 C C . ALA A 1 76 ? 2.262 -29.132 -16.881 1.00 91.00 76 ALA A C 1
ATOM 601 O O . ALA A 1 76 ? 2.950 -30.071 -17.274 1.00 91.00 76 ALA A O 1
ATOM 602 N N . CYS A 1 77 ? 1.652 -29.139 -15.698 1.00 87.69 77 CYS A N 1
ATOM 603 C CA . CYS A 1 77 ? 1.774 -30.222 -14.720 1.00 87.69 77 CYS A CA 1
ATOM 604 C C . CYS A 1 77 ? 1.180 -31.568 -15.171 1.00 87.69 77 CYS A C 1
ATOM 606 O O . CYS A 1 77 ? 1.257 -32.535 -14.412 1.00 87.69 77 CYS A O 1
ATOM 608 N N . ASP A 1 78 ? 0.527 -31.637 -16.330 1.00 92.00 78 ASP A N 1
ATOM 609 C CA . ASP A 1 78 ? -0.040 -32.851 -16.922 1.00 92.00 78 ASP A CA 1
ATOM 610 C C . ASP A 1 78 ? 0.840 -33.453 -18.036 1.00 92.00 78 ASP A C 1
ATOM 612 O O . ASP A 1 78 ? 0.442 -34.425 -18.690 1.00 92.00 78 ASP A O 1
ATOM 616 N N . GLU A 1 79 ? 2.047 -32.915 -18.253 1.00 89.50 79 GLU A N 1
ATOM 617 C CA . GLU A 1 79 ? 2.988 -33.458 -19.227 1.00 89.50 79 GLU A CA 1
ATOM 618 C C . GLU A 1 79 ? 3.533 -34.822 -18.772 1.00 89.50 79 GLU A C 1
ATOM 620 O O . GLU A 1 79 ? 4.133 -34.985 -17.711 1.00 89.50 79 GLU A O 1
ATOM 625 N N . ALA A 1 80 ? 3.339 -35.846 -19.609 1.00 88.94 80 ALA A N 1
ATOM 626 C CA . ALA A 1 80 ? 3.695 -37.217 -19.264 1.00 88.94 80 ALA A CA 1
ATOM 627 C C . ALA A 1 80 ? 5.203 -37.374 -18.981 1.00 88.94 80 ALA A C 1
ATOM 629 O O . ALA A 1 80 ? 6.030 -37.351 -19.895 1.00 88.94 80 ALA A O 1
ATOM 630 N N . GLY A 1 81 ? 5.538 -37.655 -17.719 1.00 89.31 81 GLY A N 1
ATOM 631 C CA . GLY A 1 81 ? 6.918 -37.800 -17.242 1.00 89.31 81 GLY A CA 1
ATOM 632 C C . GLY A 1 81 ? 7.492 -36.557 -16.557 1.00 89.31 81 GLY A C 1
ATOM 633 O O . GLY A 1 81 ? 8.590 -36.661 -16.014 1.00 89.31 81 GLY A O 1
ATOM 634 N N . ASP A 1 82 ? 6.740 -35.457 -16.542 1.00 90.31 82 ASP A N 1
ATOM 635 C CA . ASP A 1 82 ? 7.019 -34.194 -15.847 1.00 90.31 82 ASP A CA 1
ATOM 636 C C . ASP A 1 82 ? 5.759 -33.727 -15.087 1.00 90.31 82 ASP A C 1
ATOM 638 O O . ASP A 1 82 ? 5.387 -32.559 -15.075 1.00 90.31 82 ASP A O 1
ATOM 642 N N . GLU A 1 83 ? 5.029 -34.692 -14.514 1.00 90.69 83 GLU A N 1
ATOM 643 C CA . GLU A 1 83 ? 3.794 -34.412 -13.785 1.00 90.69 83 GLU A CA 1
ATOM 644 C C . GLU A 1 83 ? 4.092 -33.844 -12.395 1.00 90.69 83 GLU A C 1
ATOM 646 O O . GLU A 1 83 ? 4.962 -34.343 -11.670 1.00 90.69 83 GLU A O 1
ATOM 651 N N . CYS A 1 84 ? 3.290 -32.870 -11.970 1.00 90.69 84 CYS A N 1
ATOM 652 C CA . CYS A 1 84 ? 3.375 -32.331 -10.616 1.00 90.69 84 CYS A CA 1
ATOM 653 C C . CYS A 1 84 ? 2.910 -33.348 -9.565 1.00 90.69 84 CYS A C 1
ATOM 655 O O . CYS A 1 84 ? 2.042 -34.193 -9.807 1.00 90.69 84 CYS A O 1
ATOM 657 N N . ALA A 1 85 ? 3.466 -33.247 -8.355 1.00 89.94 85 ALA A N 1
ATOM 658 C CA . ALA A 1 85 ? 3.120 -34.149 -7.257 1.00 89.94 85 ALA A CA 1
ATOM 659 C C . ALA A 1 85 ? 1.671 -33.963 -6.771 1.00 89.94 85 ALA A C 1
ATOM 661 O O . ALA A 1 85 ? 1.025 -34.941 -6.406 1.00 89.94 85 ALA A O 1
ATOM 662 N N . TRP A 1 86 ? 1.164 -32.732 -6.819 1.00 90.69 86 TRP A N 1
ATOM 663 C CA . TRP A 1 86 ? -0.188 -32.350 -6.410 1.00 90.69 86 TRP A CA 1
ATOM 664 C C . TRP A 1 86 ? -1.195 -32.483 -7.554 1.00 90.69 86 TRP A C 1
ATOM 666 O O . TRP A 1 86 ? -0.820 -32.530 -8.731 1.00 90.69 86 TRP A O 1
ATOM 676 N N . ASP A 1 87 ? -2.477 -32.544 -7.208 1.00 90.94 87 ASP A N 1
ATOM 677 C CA . ASP A 1 87 ? -3.572 -32.494 -8.178 1.00 90.94 87 ASP A CA 1
ATOM 678 C C . ASP A 1 87 ? -4.093 -31.064 -8.361 1.00 90.94 87 ASP A C 1
ATOM 680 O O . ASP A 1 87 ? -3.865 -30.194 -7.521 1.00 90.94 87 ASP A O 1
ATOM 684 N N . CYS A 1 88 ? -4.758 -30.803 -9.486 1.00 88.06 88 CYS A N 1
ATOM 685 C CA . CYS A 1 88 ? -5.343 -29.503 -9.807 1.00 88.06 88 CYS A CA 1
ATOM 686 C C . CYS A 1 88 ? -6.725 -29.322 -9.177 1.00 88.06 88 CYS A C 1
ATOM 688 O O . CYS A 1 88 ? -7.033 -28.256 -8.656 1.00 88.06 88 CYS A O 1
ATOM 690 N N . GLU A 1 89 ? -7.537 -30.380 -9.188 1.00 86.12 89 GLU A N 1
ATOM 691 C CA . GLU A 1 89 ? -8.856 -30.393 -8.556 1.00 86.12 89 GLU A CA 1
ATOM 692 C C . GLU A 1 89 ? -8.748 -30.841 -7.087 1.00 86.12 89 GLU A C 1
ATOM 694 O O . GLU A 1 89 ? -7.993 -30.265 -6.304 1.00 86.12 89 GLU A O 1
ATOM 699 N N . GLU A 1 90 ? -9.521 -31.845 -6.677 1.00 89.81 90 GLU A N 1
ATOM 700 C CA . GLU A 1 90 ? -9.391 -32.440 -5.352 1.00 89.81 90 GLU A CA 1
ATOM 701 C C . GLU A 1 90 ? -8.108 -33.274 -5.252 1.00 89.81 90 GLU A C 1
ATOM 703 O O . GLU A 1 90 ? -7.732 -33.992 -6.186 1.00 89.81 90 GLU A O 1
ATOM 708 N N . GLU A 1 91 ? -7.458 -33.200 -4.095 1.00 91.88 91 GLU A N 1
ATOM 709 C CA . GLU A 1 91 ? -6.233 -33.941 -3.814 1.00 91.88 91 GLU A CA 1
ATOM 710 C C . GLU A 1 91 ? -6.508 -35.454 -3.792 1.00 91.88 91 GLU A C 1
ATOM 712 O O . GLU A 1 91 ? -7.397 -35.943 -3.089 1.00 91.88 91 GLU A O 1
ATOM 717 N N . GLY A 1 92 ? -5.737 -36.210 -4.576 1.00 89.81 92 GLY A N 1
ATOM 718 C CA . GLY A 1 92 ? -5.911 -37.646 -4.791 1.00 89.81 92 GLY A CA 1
ATOM 719 C C . GLY A 1 92 ? -6.816 -38.015 -5.975 1.00 89.81 92 GLY A C 1
ATOM 720 O O . GLY A 1 92 ? -7.046 -39.207 -6.208 1.00 89.81 92 GLY A O 1
ATOM 721 N N . SER A 1 93 ? -7.324 -37.038 -6.733 1.00 90.50 93 SER A N 1
ATOM 722 C CA . SER A 1 93 ? -8.100 -37.257 -7.964 1.00 90.50 93 SER A CA 1
ATOM 723 C C . SER A 1 93 ? -7.252 -37.780 -9.131 1.00 90.50 93 SER A C 1
ATOM 725 O O . SER A 1 93 ? -7.776 -38.458 -10.021 1.00 90.50 93 SER A O 1
ATOM 727 N N . GLY A 1 94 ? -5.951 -37.479 -9.137 1.00 90.62 94 GLY A N 1
ATOM 728 C CA . GLY A 1 94 ? -5.041 -37.724 -10.254 1.00 90.62 94 GLY A CA 1
ATOM 729 C C . GLY A 1 94 ? -5.238 -36.781 -11.447 1.00 90.62 94 GLY A C 1
ATOM 730 O O . GLY A 1 94 ? -4.653 -37.023 -12.504 1.00 90.62 94 GLY A O 1
ATOM 731 N N . ILE A 1 95 ? -6.068 -35.740 -11.321 1.00 91.81 95 ILE A N 1
ATOM 732 C CA . ILE A 1 95 ? -6.266 -34.727 -12.365 1.00 91.81 95 ILE A CA 1
ATOM 733 C C . ILE A 1 95 ? -5.180 -33.664 -12.206 1.00 91.81 95 ILE A C 1
ATOM 735 O O . ILE A 1 95 ? -5.177 -32.919 -11.230 1.00 91.81 95 ILE A O 1
ATOM 739 N N . LYS A 1 96 ? -4.255 -33.590 -13.165 1.00 92.44 96 LYS A N 1
ATOM 740 C CA . LYS A 1 96 ? -3.135 -32.639 -13.162 1.00 92.44 96 LYS A CA 1
ATOM 741 C C . LYS A 1 96 ? -3.478 -31.325 -13.863 1.00 92.44 96 LYS A C 1
ATOM 743 O O . LYS A 1 96 ? -4.400 -31.276 -14.673 1.00 92.44 96 LYS A O 1
ATOM 748 N N . CYS A 1 97 ? -2.751 -30.257 -13.527 1.00 92.00 97 CYS A N 1
ATOM 749 C CA . CYS A 1 97 ? -2.985 -28.938 -14.112 1.00 92.00 97 CYS A CA 1
ATOM 750 C C . CYS A 1 97 ? -2.478 -28.883 -15.560 1.00 92.00 97 CYS A C 1
ATOM 752 O O . CYS A 1 97 ? -1.292 -29.121 -15.775 1.00 92.00 97 CYS A O 1
ATOM 754 N N . PRO A 1 98 ? -3.312 -28.503 -16.545 1.00 93.31 98 PRO A N 1
ATOM 755 C CA . PRO A 1 98 ? -2.900 -28.399 -17.947 1.00 93.31 98 PRO A CA 1
ATOM 756 C C . PRO A 1 98 ? -2.135 -27.099 -18.260 1.00 93.31 98 PRO A C 1
ATOM 758 O O . PRO A 1 98 ? -2.132 -26.625 -19.396 1.00 93.31 98 PRO A O 1
ATOM 761 N N . TYR A 1 99 ? -1.536 -26.472 -17.247 1.00 93.56 99 TYR A N 1
ATOM 762 C CA . TYR A 1 99 ? -0.875 -25.172 -17.323 1.00 93.56 99 TYR A CA 1
ATOM 763 C C . TYR A 1 99 ? 0.256 -25.061 -16.282 1.00 93.56 99 TYR A C 1
ATOM 765 O O . TYR A 1 99 ? 0.252 -25.823 -15.308 1.00 93.56 99 TYR A O 1
ATOM 773 N N . PRO A 1 100 ? 1.215 -24.131 -16.473 1.00 93.62 100 PRO A N 1
ATOM 774 C CA . PRO A 1 100 ? 2.234 -23.808 -15.474 1.00 93.62 100 PRO A CA 1
ATOM 775 C C . PRO A 1 100 ? 1.601 -23.292 -14.183 1.00 93.62 100 PRO A C 1
ATOM 777 O O . PRO A 1 100 ? 0.695 -22.459 -14.228 1.00 93.62 100 PRO A O 1
ATOM 780 N N . THR A 1 101 ? 2.057 -23.783 -13.038 1.00 94.94 101 THR A N 1
ATOM 781 C CA . THR A 1 101 ? 1.448 -23.472 -11.739 1.00 94.94 101 THR A CA 1
ATOM 782 C C . THR A 1 101 ? 2.457 -23.627 -10.609 1.00 94.94 101 THR A C 1
ATOM 784 O O . THR A 1 101 ? 3.485 -24.294 -10.752 1.00 94.94 101 THR A O 1
ATOM 787 N N . ALA A 1 102 ? 2.151 -23.017 -9.470 1.00 94.19 102 ALA A N 1
ATOM 788 C CA . ALA A 1 102 ? 2.893 -23.221 -8.241 1.00 94.19 102 ALA A CA 1
ATOM 789 C C . ALA A 1 102 ? 2.367 -24.436 -7.458 1.00 94.19 102 ALA A C 1
ATOM 791 O O . ALA A 1 102 ? 1.235 -24.885 -7.654 1.00 94.19 102 ALA A O 1
ATOM 792 N N . SER A 1 103 ? 3.161 -24.945 -6.519 1.00 95.44 103 SER A N 1
ATOM 793 C CA . SER A 1 103 ? 2.652 -25.877 -5.513 1.00 95.44 103 SER A CA 1
ATOM 794 C C . SER A 1 103 ? 1.552 -25.224 -4.653 1.00 95.44 103 SER A C 1
ATOM 796 O O . SER A 1 103 ? 1.537 -23.996 -4.509 1.00 95.44 103 SER A O 1
ATOM 798 N N . PRO A 1 104 ? 0.615 -26.013 -4.089 1.00 96.56 104 PRO A N 1
ATOM 799 C CA . PRO A 1 104 ? -0.407 -25.504 -3.175 1.00 96.56 104 PRO A CA 1
ATOM 800 C C . PRO A 1 104 ? 0.167 -24.764 -1.965 1.00 96.56 104 PRO A C 1
ATOM 802 O O . PRO A 1 104 ? 1.177 -25.183 -1.416 1.00 96.56 104 PRO A O 1
ATOM 805 N N . ASP A 1 105 ? -0.523 -23.705 -1.541 1.00 97.00 105 ASP A N 1
ATOM 806 C CA . ASP A 1 105 ? -0.230 -22.911 -0.341 1.00 97.00 105 ASP A CA 1
ATOM 807 C C . ASP A 1 105 ? -0.778 -23.565 0.935 1.00 97.00 105 ASP A C 1
ATOM 809 O O . ASP A 1 105 ? -0.233 -23.420 2.027 1.00 97.00 105 ASP A O 1
ATOM 813 N N . MET A 1 106 ? -1.912 -24.256 0.803 1.00 96.56 106 MET A N 1
ATOM 814 C CA . MET A 1 106 ? -2.595 -24.949 1.893 1.00 96.56 106 MET A CA 1
ATOM 815 C C . MET A 1 106 ? -3.573 -25.985 1.342 1.00 96.56 106 MET A C 1
ATOM 817 O O . MET A 1 106 ? -4.060 -25.858 0.218 1.00 96.56 106 MET A O 1
ATOM 821 N N . TYR A 1 107 ? -3.922 -26.973 2.165 1.00 97.31 107 TYR A N 1
ATOM 822 C CA . TYR A 1 107 ? -4.965 -27.948 1.855 1.00 97.31 107 TYR A CA 1
ATOM 823 C C . TYR A 1 107 ? -6.126 -27.801 2.831 1.00 97.31 107 TYR A C 1
ATOM 825 O O . TYR A 1 107 ? -5.920 -27.841 4.043 1.00 97.31 107 TYR A O 1
ATOM 833 N N . ALA A 1 108 ? -7.347 -27.678 2.314 1.00 98.00 108 ALA A N 1
ATOM 834 C CA . ALA A 1 108 ? -8.537 -27.582 3.154 1.00 98.00 108 ALA A CA 1
ATOM 835 C C . ALA A 1 108 ? -9.744 -28.296 2.538 1.00 98.00 108 ALA A C 1
ATOM 837 O O . ALA A 1 108 ? -9.910 -28.354 1.315 1.00 98.00 108 ALA A O 1
ATOM 838 N N . SER A 1 109 ? -10.594 -28.828 3.415 1.00 98.06 109 SER A N 1
ATOM 839 C CA . SER A 1 109 ? -11.938 -29.304 3.090 1.00 98.06 109 SER A CA 1
ATOM 840 C C . SER A 1 109 ? -12.926 -28.161 3.296 1.00 98.06 109 SER A C 1
ATOM 842 O O . SER A 1 109 ? -12.889 -27.482 4.324 1.00 98.06 109 SER A O 1
ATOM 844 N N . ALA A 1 110 ? -13.849 -27.958 2.366 1.00 98.31 110 ALA A N 1
ATOM 845 C CA . ALA A 1 110 ? -14.744 -26.806 2.388 1.00 98.31 110 ALA A CA 1
ATOM 846 C C . ALA A 1 110 ? -16.082 -27.095 1.697 1.00 98.31 110 ALA A C 1
ATOM 848 O O . ALA A 1 110 ? -16.289 -28.162 1.123 1.00 98.31 110 ALA A O 1
ATOM 849 N N . GLU A 1 111 ? -16.982 -26.125 1.730 1.00 98.25 111 GLU A N 1
ATOM 850 C CA . GLU A 1 111 ? -18.186 -26.080 0.914 1.00 98.25 111 GLU A CA 1
ATOM 851 C C . GLU A 1 111 ? -18.226 -24.770 0.126 1.00 98.25 111 GLU A C 1
ATOM 853 O O . GLU A 1 111 ? -17.812 -23.716 0.610 1.00 98.25 111 GLU A O 1
ATOM 858 N N . VAL A 1 112 ? -18.721 -24.827 -1.108 1.00 98.44 112 VAL A N 1
ATOM 859 C CA . VAL A 1 112 ? -18.896 -23.634 -1.944 1.00 98.44 112 VAL A CA 1
ATOM 860 C C . VAL A 1 112 ? -19.982 -22.738 -1.347 1.00 98.44 112 VAL A C 1
ATOM 862 O O . VAL A 1 112 ? -21.107 -23.192 -1.137 1.00 98.44 112 VAL A O 1
ATOM 865 N N . VAL A 1 113 ? -19.677 -21.456 -1.153 1.00 98.12 113 VAL A N 1
ATOM 866 C CA . VAL A 1 113 ? -20.651 -20.410 -0.796 1.00 98.12 113 VAL A CA 1
ATOM 867 C C . VAL A 1 11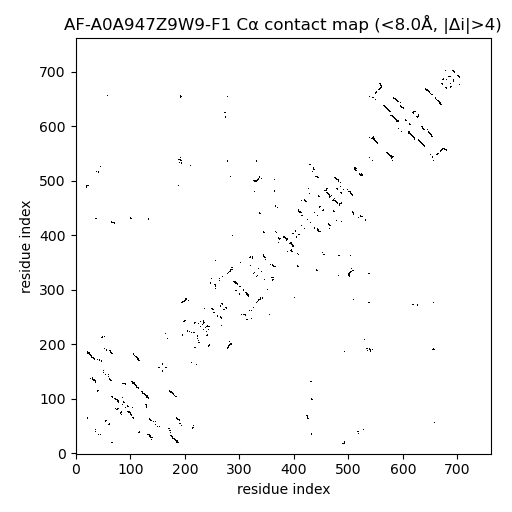3 ? -21.002 -19.592 -2.037 1.00 98.12 113 VAL A C 1
ATOM 869 O O . VAL A 1 113 ? -22.170 -19.486 -2.407 1.00 98.12 113 VAL A O 1
ATOM 872 N N . TRP A 1 114 ? -19.973 -19.097 -2.726 1.00 98.44 114 TRP A N 1
ATOM 873 C CA . TRP A 1 114 ? -20.059 -18.399 -4.007 1.00 98.44 114 TRP A CA 1
ATOM 874 C C . TRP A 1 114 ? -19.113 -19.058 -5.016 1.00 98.44 114 TRP A C 1
ATOM 876 O O . TRP A 1 114 ? -18.033 -19.508 -4.640 1.00 98.44 114 TRP A O 1
ATOM 886 N N . ASP A 1 115 ? -19.504 -19.102 -6.292 1.00 97.75 115 ASP A N 1
ATOM 887 C CA . ASP A 1 115 ? -18.712 -19.675 -7.391 1.00 97.75 115 ASP A CA 1
ATOM 888 C C . ASP A 1 115 ? -18.766 -18.743 -8.605 1.00 97.75 115 ASP A C 1
ATOM 890 O O . ASP A 1 115 ? -19.839 -18.482 -9.158 1.00 97.75 115 ASP A O 1
ATOM 894 N N . ASN A 1 116 ? -17.605 -18.250 -9.029 1.00 94.50 116 ASN A N 1
ATOM 895 C CA . ASN A 1 116 ? -17.467 -17.291 -10.120 1.00 94.50 116 ASN A CA 1
ATOM 896 C C . ASN A 1 116 ? -17.968 -17.840 -11.464 1.00 94.50 116 ASN A C 1
ATOM 898 O O . ASN A 1 116 ? -18.547 -17.113 -12.268 1.00 94.50 116 ASN A O 1
ATOM 902 N N . SER A 1 117 ? -17.798 -19.145 -11.681 1.00 91.50 117 SER A N 1
ATOM 903 C CA . SER A 1 117 ? -18.209 -19.837 -12.896 1.00 91.50 117 SER A CA 1
ATOM 904 C C . SER A 1 117 ? -19.716 -20.099 -12.930 1.00 91.50 117 SER A C 1
ATOM 906 O O . SER A 1 117 ? -20.270 -20.406 -13.988 1.00 91.50 117 SER A O 1
ATOM 908 N N . GLN A 1 118 ? -20.385 -19.979 -11.775 1.00 88.50 118 GLN A N 1
ATOM 909 C CA . GLN A 1 118 ? -21.788 -20.327 -11.549 1.00 88.50 118 GLN A CA 1
ATOM 910 C C . GLN A 1 118 ? -22.130 -21.767 -11.970 1.00 88.50 118 GLN A C 1
ATOM 912 O O . GLN A 1 118 ? -23.278 -22.082 -12.299 1.00 88.50 118 GLN A O 1
ATOM 917 N N . THR A 1 119 ? -21.136 -22.656 -11.972 1.00 93.25 119 THR A N 1
ATOM 918 C CA . THR A 1 119 ? -21.310 -24.074 -12.305 1.00 93.25 119 THR A CA 1
ATOM 919 C C . THR A 1 119 ? -21.438 -24.940 -11.058 1.00 93.25 119 THR A C 1
ATOM 921 O O . THR A 1 119 ? -22.065 -26.003 -11.120 1.00 93.25 119 THR A O 1
ATOM 924 N N . ARG A 1 120 ? -20.910 -24.473 -9.920 1.00 94.38 120 ARG A N 1
ATOM 925 C CA . ARG A 1 120 ? -20.977 -25.159 -8.629 1.00 94.38 120 ARG A CA 1
ATOM 926 C C . ARG A 1 120 ? -22.019 -24.464 -7.745 1.00 94.38 120 ARG A C 1
ATOM 928 O O . ARG A 1 120 ? -21.809 -23.322 -7.345 1.00 94.38 120 ARG A O 1
ATOM 935 N N . PRO A 1 121 ? -23.171 -25.096 -7.457 1.00 95.06 121 PRO A N 1
ATOM 936 C CA . PRO A 1 121 ? -24.163 -24.489 -6.575 1.00 95.06 121 PRO A CA 1
ATOM 937 C C . PRO A 1 121 ? -23.625 -24.365 -5.137 1.00 95.06 121 PRO A C 1
ATOM 939 O O . PRO A 1 121 ? -22.761 -25.158 -4.748 1.00 95.06 121 PRO A O 1
ATOM 942 N N . PRO A 1 122 ? -24.174 -23.447 -4.319 1.00 96.62 122 PRO A N 1
ATOM 943 C CA . PRO A 1 122 ? -23.849 -23.383 -2.898 1.00 96.62 122 PRO A CA 1
ATOM 944 C C . PRO A 1 122 ? -24.044 -24.736 -2.199 1.00 96.62 122 PRO A C 1
ATOM 946 O O . PRO A 1 122 ? -24.935 -25.505 -2.577 1.00 96.62 122 PRO A O 1
ATOM 949 N N . LEU A 1 123 ? -23.232 -25.005 -1.174 1.00 96.81 123 LEU A N 1
ATOM 950 C CA . LEU A 1 123 ? -23.131 -26.281 -0.448 1.00 96.81 123 LEU A CA 1
ATOM 951 C C . LEU A 1 123 ? -22.546 -27.439 -1.277 1.00 96.81 123 LEU A C 1
ATOM 953 O O . LEU A 1 123 ? -22.661 -28.609 -0.902 1.00 96.81 123 LEU A O 1
ATOM 957 N N . THR A 1 124 ? -21.929 -27.152 -2.430 1.00 97.88 124 THR A N 1
ATOM 958 C CA . THR A 1 124 ? -21.116 -28.159 -3.124 1.00 97.88 124 THR A CA 1
ATOM 959 C C . THR A 1 124 ? -19.911 -28.491 -2.252 1.00 97.88 124 THR A C 1
ATOM 961 O O . THR A 1 124 ? -19.113 -27.609 -1.945 1.00 97.88 124 THR A O 1
ATOM 964 N N . VAL A 1 125 ? -19.791 -29.760 -1.864 1.00 97.38 125 VAL A N 1
ATOM 965 C CA . VAL A 1 125 ? -18.698 -30.257 -1.022 1.00 97.38 125 VAL A CA 1
ATOM 966 C C . VAL A 1 125 ? -17.385 -30.254 -1.799 1.00 97.38 125 VAL A C 1
ATOM 968 O O . VAL A 1 125 ? -17.329 -30.751 -2.922 1.00 97.38 125 VAL A O 1
ATOM 971 N N . ILE A 1 126 ? -16.341 -29.742 -1.153 1.00 96.50 126 ILE A N 1
ATOM 972 C CA . ILE A 1 126 ? -14.939 -29.803 -1.557 1.00 96.50 126 ILE A CA 1
ATOM 973 C C . ILE A 1 126 ? -14.232 -30.685 -0.529 1.00 96.50 126 ILE A C 1
ATOM 975 O O . ILE A 1 126 ? -13.988 -30.280 0.609 1.00 96.50 126 ILE A O 1
ATOM 979 N N . SER A 1 127 ? -13.932 -31.921 -0.916 1.00 94.44 127 SER A N 1
ATOM 980 C CA . SER A 1 127 ? -13.465 -32.959 0.006 1.00 94.44 127 SER A CA 1
ATOM 981 C C . SER A 1 127 ? -12.082 -32.646 0.570 1.00 94.44 127 SER A C 1
ATOM 983 O O . SER A 1 127 ? -11.866 -32.789 1.770 1.00 94.44 127 SER A O 1
ATOM 985 N N . LEU A 1 128 ? -11.148 -32.234 -0.288 1.00 95.81 128 LEU A N 1
ATOM 986 C CA . LEU A 1 128 ? -9.824 -31.724 0.064 1.00 95.81 128 LEU A CA 1
ATOM 987 C C . LEU A 1 128 ? -9.235 -31.059 -1.182 1.00 95.81 128 LEU A C 1
ATOM 989 O O . LEU A 1 128 ? -9.045 -31.731 -2.192 1.00 95.81 128 LEU A O 1
ATOM 993 N N . HIS A 1 129 ? -8.943 -29.764 -1.127 1.00 96.62 129 HIS A N 1
ATOM 994 C CA . HIS A 1 129 ? -8.341 -29.038 -2.244 1.00 96.62 129 HIS A CA 1
ATOM 995 C C . HIS A 1 129 ? -7.049 -28.357 -1.808 1.00 96.62 129 HIS A C 1
ATOM 997 O O . HIS A 1 129 ? -7.013 -27.742 -0.742 1.00 96.62 129 HIS A O 1
ATOM 1003 N N . GLY A 1 130 ? -6.009 -28.469 -2.635 1.00 96.62 130 GLY A N 1
ATOM 1004 C CA . GLY A 1 130 ? -4.782 -27.696 -2.487 1.00 96.62 130 GLY A CA 1
ATOM 1005 C C . GLY A 1 130 ? -4.970 -26.314 -3.100 1.00 96.62 130 GLY A C 1
ATOM 1006 O O . GLY A 1 130 ? -4.857 -26.178 -4.310 1.00 96.62 130 GLY A O 1
ATOM 1007 N N . TYR A 1 131 ? -5.274 -25.299 -2.300 1.00 97.56 131 TYR A N 1
ATOM 1008 C CA . TYR A 1 131 ? -5.450 -23.929 -2.787 1.00 97.56 131 TYR A CA 1
ATOM 1009 C C . TYR A 1 131 ? -4.108 -23.354 -3.247 1.00 97.56 131 TYR A C 1
ATOM 1011 O O . TYR A 1 131 ? -3.090 -23.586 -2.600 1.00 97.56 131 TYR A O 1
ATOM 1019 N N . ARG A 1 132 ? -4.101 -22.616 -4.363 1.00 95.81 132 ARG A N 1
ATOM 1020 C CA . ARG A 1 132 ? -2.891 -22.037 -4.981 1.00 95.81 132 ARG A CA 1
ATOM 1021 C C . ARG A 1 132 ? -3.044 -20.534 -5.192 1.00 95.81 132 ARG A C 1
ATOM 1023 O O . ARG A 1 132 ? -4.136 -19.974 -5.092 1.00 95.81 132 ARG A O 1
ATOM 1030 N N . GLY A 1 133 ? -1.933 -19.899 -5.557 1.00 94.81 133 GLY A N 1
ATOM 1031 C CA . GLY A 1 133 ? -1.897 -18.487 -5.925 1.00 94.81 133 GLY A CA 1
ATOM 1032 C C . GLY A 1 133 ? -2.095 -17.530 -4.745 1.00 94.81 133 GLY A C 1
ATOM 1033 O O . GLY A 1 133 ? -2.543 -16.406 -4.964 1.00 94.81 133 GLY A O 1
ATOM 1034 N N . GLY A 1 134 ? -1.787 -17.961 -3.521 1.00 96.50 134 GLY A N 1
ATOM 1035 C CA . GLY A 1 134 ? -1.874 -17.136 -2.322 1.00 96.50 134 GLY A CA 1
ATOM 1036 C C . GLY A 1 134 ? -3.325 -16.859 -1.927 1.00 96.50 134 GLY A C 1
ATOM 1037 O O . GLY A 1 134 ? -3.765 -15.716 -2.053 1.00 96.50 134 GLY A O 1
ATOM 1038 N N . PRO A 1 135 ? -4.093 -17.877 -1.498 1.00 98.06 135 PRO A N 1
ATOM 1039 C CA . PRO A 1 135 ? -5.468 -17.699 -1.046 1.00 98.06 135 PRO A CA 1
ATOM 1040 C C . PRO A 1 135 ? -5.561 -16.757 0.163 1.00 98.06 135 PRO A C 1
ATOM 1042 O O . PRO A 1 135 ? -4.671 -16.707 1.021 1.00 98.06 135 PRO A O 1
ATOM 1045 N N . PHE A 1 136 ? -6.689 -16.054 0.262 1.00 98.75 136 PHE A N 1
ATOM 1046 C CA . PHE A 1 136 ? -7.015 -15.237 1.428 1.00 98.75 136 PHE A CA 1
ATOM 1047 C C . PHE A 1 136 ? -7.962 -15.990 2.359 1.00 98.75 136 PHE A C 1
ATOM 1049 O O . PHE A 1 136 ? -8.901 -16.644 1.904 1.00 98.75 136 PHE A O 1
ATOM 1056 N N . VAL A 1 137 ? -7.734 -15.879 3.666 1.00 98.75 137 VAL A N 1
ATOM 1057 C CA . VAL A 1 137 ? -8.521 -16.560 4.698 1.00 98.75 137 VAL A CA 1
ATOM 1058 C C . VAL A 1 137 ? -9.054 -15.554 5.711 1.00 98.75 137 VAL A C 1
ATOM 1060 O O . VAL A 1 137 ? -8.343 -14.641 6.128 1.00 98.75 137 VAL A O 1
ATOM 1063 N N . ILE A 1 138 ? -10.305 -15.734 6.125 1.00 98.81 138 ILE A N 1
ATOM 1064 C CA . ILE A 1 138 ? -10.968 -14.960 7.180 1.00 98.81 138 ILE A CA 1
ATOM 1065 C C . ILE A 1 138 ? -11.289 -15.916 8.324 1.00 98.81 138 ILE A C 1
ATOM 1067 O O . ILE A 1 138 ? -11.807 -17.012 8.101 1.00 98.81 138 ILE A O 1
ATOM 1071 N N . ASP A 1 139 ? -10.968 -15.512 9.551 1.00 98.25 139 ASP A N 1
ATOM 1072 C CA . ASP A 1 139 ? -11.171 -16.352 10.728 1.00 98.25 139 ASP A CA 1
ATOM 1073 C C . ASP A 1 139 ? -12.663 -16.634 10.975 1.00 98.25 139 ASP A C 1
ATOM 1075 O O . ASP A 1 139 ? -13.522 -15.777 10.757 1.00 98.25 139 ASP A O 1
ATOM 1079 N N . ALA A 1 140 ? -12.975 -17.829 11.484 1.00 98.19 140 ALA A N 1
ATOM 1080 C CA . ALA A 1 140 ? -14.342 -18.239 11.808 1.00 98.19 140 ALA A CA 1
ATOM 1081 C C . ALA A 1 140 ? -15.045 -17.260 12.770 1.00 98.19 140 ALA A C 1
ATOM 1083 O O . ALA A 1 140 ? -16.265 -17.106 12.731 1.00 98.19 140 ALA A O 1
ATOM 1084 N N . THR A 1 141 ? -14.281 -16.570 13.623 1.00 98.19 141 THR A N 1
ATOM 1085 C CA . THR A 1 141 ? -14.809 -15.553 14.545 1.00 98.19 141 THR A CA 1
ATOM 1086 C C . THR A 1 141 ? -15.325 -14.291 13.846 1.00 98.19 141 THR A C 1
ATOM 1088 O O . THR A 1 141 ? -16.202 -13.624 14.393 1.00 98.19 141 THR A O 1
ATOM 1091 N N . GLU A 1 142 ? -14.846 -13.990 12.636 1.00 98.44 142 GLU A N 1
ATOM 1092 C CA . GLU A 1 142 ? -15.259 -12.832 11.831 1.00 98.44 142 GLU A CA 1
ATOM 1093 C C . GLU A 1 142 ? -16.119 -13.225 10.616 1.00 98.44 142 GLU A C 1
ATOM 1095 O O . GLU A 1 142 ? -16.714 -12.357 9.977 1.00 98.44 142 GLU A O 1
ATOM 1100 N N . ALA A 1 143 ? -16.250 -14.525 10.322 1.00 98.50 143 ALA A N 1
ATOM 1101 C CA . ALA A 1 143 ? -16.939 -15.049 9.142 1.00 98.50 143 ALA A CA 1
ATOM 1102 C C . ALA A 1 143 ? -18.365 -14.503 8.965 1.00 98.50 143 ALA A C 1
ATOM 1104 O O . ALA A 1 143 ? -18.755 -14.151 7.857 1.00 98.50 143 ALA A O 1
ATOM 1105 N N . ALA A 1 144 ? -19.137 -14.360 10.047 1.00 98.44 144 ALA A N 1
ATOM 1106 C CA . ALA A 1 144 ? -20.497 -13.825 9.963 1.00 98.44 144 ALA A CA 1
ATOM 1107 C C . ALA A 1 144 ? -20.536 -12.356 9.498 1.00 98.44 144 ALA A C 1
ATOM 1109 O O . ALA A 1 144 ? -21.372 -12.003 8.670 1.00 98.44 144 ALA A O 1
ATOM 1110 N N . ALA A 1 145 ? -19.629 -11.514 10.006 1.00 98.44 145 ALA A N 1
ATOM 1111 C CA . ALA A 1 145 ? -19.517 -10.118 9.581 1.00 98.44 145 ALA A CA 1
ATOM 1112 C C . ALA A 1 145 ? -18.978 -10.024 8.145 1.00 98.44 145 ALA A C 1
ATOM 1114 O O . ALA A 1 145 ? -19.463 -9.229 7.344 1.00 98.44 145 ALA A O 1
ATOM 1115 N N . ALA A 1 146 ? -18.023 -10.887 7.792 1.00 98.75 146 ALA A N 1
ATOM 1116 C CA . ALA A 1 146 ? -17.497 -10.975 6.438 1.00 98.75 146 ALA A CA 1
ATOM 1117 C C . ALA A 1 146 ? -18.543 -11.409 5.414 1.00 98.75 146 ALA A C 1
ATOM 1119 O O . ALA A 1 146 ? -18.602 -10.825 4.335 1.00 98.75 146 ALA A O 1
ATOM 1120 N N . MET A 1 147 ? -19.401 -12.373 5.748 1.00 98.62 147 MET A N 1
ATOM 1121 C CA . MET A 1 147 ? -20.455 -12.824 4.842 1.00 98.62 147 MET A CA 1
ATOM 1122 C C . MET A 1 147 ? -21.444 -11.714 4.482 1.00 98.62 147 MET A C 1
ATOM 1124 O O . MET A 1 147 ? -21.877 -11.659 3.336 1.00 98.62 147 MET A O 1
ATOM 1128 N N . GLU A 1 148 ? -21.743 -10.782 5.394 1.00 98.44 148 GLU A N 1
ATOM 1129 C CA . GLU A 1 148 ? -22.573 -9.613 5.070 1.00 98.44 148 GLU A CA 1
ATOM 1130 C C . GLU A 1 148 ? -21.930 -8.760 3.963 1.00 98.44 148 GLU A C 1
ATOM 1132 O O . GLU A 1 148 ? -22.587 -8.402 2.983 1.00 98.44 148 GLU A O 1
ATOM 1137 N N . VAL A 1 149 ? -20.622 -8.505 4.067 1.00 98.69 149 VAL A N 1
ATOM 1138 C CA . VAL A 1 149 ? -19.850 -7.773 3.051 1.00 98.69 149 VAL A CA 1
ATOM 1139 C C . VAL A 1 149 ? -19.792 -8.540 1.731 1.00 98.69 149 VAL A C 1
ATOM 1141 O O . VAL A 1 149 ? -20.027 -7.960 0.671 1.00 98.69 149 VAL A O 1
ATOM 1144 N N . ILE A 1 150 ? -19.498 -9.839 1.793 1.00 98.81 150 ILE A N 1
ATOM 1145 C CA . ILE A 1 150 ? -19.358 -10.732 0.635 1.00 98.81 150 ILE A CA 1
ATOM 1146 C C . ILE A 1 150 ? -20.668 -10.822 -0.146 1.00 98.81 150 ILE A C 1
ATOM 1148 O O . ILE A 1 150 ? -20.669 -10.665 -1.368 1.00 98.81 150 ILE A O 1
ATOM 1152 N N . ASP A 1 151 ? -21.789 -11.026 0.544 1.00 98.56 151 ASP A N 1
ATOM 1153 C CA . ASP A 1 151 ? -23.098 -11.154 -0.092 1.00 98.56 151 ASP A CA 1
ATOM 1154 C C . ASP A 1 151 ? -23.509 -9.849 -0.779 1.00 98.56 151 ASP A C 1
ATOM 1156 O O . ASP A 1 151 ? -24.021 -9.877 -1.901 1.00 98.56 151 ASP A O 1
ATOM 1160 N N . ILE A 1 152 ? -23.234 -8.696 -0.158 1.00 98.62 152 ILE A N 1
ATOM 1161 C CA . ILE A 1 152 ? -23.447 -7.382 -0.781 1.00 98.62 152 ILE A CA 1
ATOM 1162 C C . ILE A 1 152 ? -22.538 -7.210 -2.004 1.00 98.62 152 ILE A C 1
ATOM 1164 O O . ILE A 1 152 ? -23.002 -6.783 -3.065 1.00 98.62 152 ILE A O 1
ATOM 1168 N N . TRP A 1 153 ? -21.256 -7.563 -1.888 1.00 98.50 153 TRP A N 1
ATOM 1169 C CA . TRP A 1 153 ? -20.284 -7.434 -2.973 1.00 98.50 153 TRP A CA 1
ATOM 1170 C C . TRP A 1 153 ? -20.678 -8.253 -4.206 1.00 98.50 153 TRP A C 1
ATOM 1172 O O . TRP A 1 153 ? -20.640 -7.727 -5.322 1.00 98.50 153 TRP A O 1
ATOM 1182 N N . ASN A 1 154 ? -21.105 -9.502 -4.005 1.00 98.31 154 ASN A N 1
ATOM 1183 C CA . ASN A 1 154 ? -21.485 -10.441 -5.063 1.00 98.31 154 ASN A CA 1
ATOM 1184 C C . ASN A 1 154 ? -22.932 -10.274 -5.569 1.00 98.31 154 ASN A C 1
ATOM 1186 O O . ASN A 1 154 ? -23.311 -10.935 -6.537 1.00 98.31 154 ASN A O 1
ATOM 1190 N N . THR A 1 155 ? -23.736 -9.380 -4.975 1.00 97.69 155 THR A N 1
ATOM 1191 C CA . THR A 1 155 ? -25.150 -9.188 -5.345 1.00 97.69 155 THR A CA 1
ATOM 1192 C C . THR A 1 155 ? -25.441 -7.748 -5.793 1.00 97.69 155 THR A C 1
ATOM 1194 O O . THR A 1 155 ? -25.781 -6.905 -4.959 1.00 97.69 155 THR A O 1
ATOM 1197 N N . PRO A 1 156 ? -25.416 -7.451 -7.110 1.00 97.31 156 PRO A N 1
ATOM 1198 C CA . PRO A 1 156 ? -25.684 -6.108 -7.642 1.00 97.31 156 PRO A CA 1
ATOM 1199 C C . PRO A 1 156 ? -27.006 -5.471 -7.195 1.00 97.31 156 PRO A C 1
ATOM 1201 O O . PRO A 1 156 ? -27.087 -4.258 -7.003 1.00 97.31 156 PRO A O 1
ATOM 1204 N N . ASP A 1 157 ? -28.039 -6.282 -6.948 1.00 97.88 157 ASP A N 1
ATOM 1205 C CA . ASP A 1 157 ? -29.339 -5.805 -6.456 1.00 97.88 157 ASP A CA 1
ATOM 1206 C C . ASP A 1 157 ? -29.256 -5.133 -5.066 1.00 97.88 157 ASP A C 1
ATOM 1208 O O . ASP A 1 157 ? -30.160 -4.382 -4.689 1.00 97.88 157 ASP A O 1
ATOM 1212 N N . LEU A 1 158 ? -28.179 -5.366 -4.303 1.00 97.75 158 LEU A N 1
ATOM 1213 C CA . LEU A 1 158 ? -27.955 -4.782 -2.976 1.00 97.75 158 LEU A CA 1
ATOM 1214 C C . LEU A 1 158 ? -27.158 -3.468 -3.005 1.00 97.75 158 LEU A C 1
ATOM 1216 O O . LEU A 1 158 ? -27.133 -2.764 -1.992 1.00 97.75 158 LEU A O 1
ATOM 1220 N N . TRP A 1 159 ? -26.547 -3.090 -4.133 1.00 96.81 159 TRP A N 1
ATOM 1221 C CA . TRP A 1 159 ? -25.640 -1.931 -4.204 1.00 96.81 159 TRP A CA 1
ATOM 1222 C C . TRP A 1 159 ? -26.353 -0.593 -4.022 1.00 96.81 159 TRP A C 1
ATOM 1224 O O . TRP A 1 159 ? -25.810 0.327 -3.425 1.00 96.81 159 TRP A O 1
ATOM 1234 N N . ALA A 1 160 ? -27.618 -0.481 -4.434 1.00 96.56 160 ALA A N 1
ATOM 1235 C CA . ALA A 1 160 ? -28.387 0.747 -4.219 1.00 96.56 160 ALA A CA 1
ATOM 1236 C C . ALA A 1 160 ? -28.577 1.079 -2.724 1.00 96.56 160 ALA A C 1
ATOM 1238 O O . ALA A 1 160 ? -28.673 2.250 -2.357 1.00 96.56 160 ALA A O 1
ATOM 1239 N N . ALA A 1 161 ? -28.641 0.054 -1.866 1.00 97.56 161 ALA A N 1
ATOM 1240 C CA . ALA A 1 161 ? -28.678 0.212 -0.412 1.00 97.56 161 ALA A CA 1
ATOM 1241 C C . ALA A 1 161 ? -27.273 0.296 0.207 1.00 97.56 161 ALA A C 1
ATOM 1243 O O . ALA A 1 161 ? -27.132 0.775 1.328 1.00 97.56 161 ALA A O 1
ATOM 1244 N N . ASN A 1 162 ? -26.250 -0.128 -0.539 1.00 97.06 162 ASN A N 1
ATOM 1245 C CA . ASN A 1 162 ? -24.856 -0.203 -0.119 1.00 97.06 162 ASN A CA 1
ATOM 1246 C C . ASN A 1 162 ? -23.939 0.426 -1.180 1.00 97.06 162 ASN A C 1
ATOM 1248 O O . ASN A 1 162 ? -23.222 -0.300 -1.873 1.00 97.06 162 ASN A O 1
ATOM 1252 N N . PRO A 1 163 ? -23.944 1.766 -1.334 1.00 95.25 163 PRO A N 1
ATOM 1253 C CA . PRO A 1 163 ? -23.249 2.424 -2.444 1.00 95.25 163 PRO A CA 1
ATOM 1254 C C . PRO A 1 163 ? -21.735 2.185 -2.473 1.00 95.25 163 PRO A C 1
ATOM 1256 O O . PRO A 1 163 ? -21.115 2.361 -3.511 1.00 95.25 163 PRO A O 1
ATOM 1259 N N . TRP A 1 164 ? -21.135 1.762 -1.355 1.00 94.75 164 TRP A N 1
ATOM 1260 C CA . TRP A 1 164 ? -19.719 1.393 -1.280 1.00 94.75 164 TRP A CA 1
ATOM 1261 C C . TRP A 1 164 ? -19.353 0.174 -2.147 1.00 94.75 164 TRP A C 1
ATOM 1263 O O . TRP A 1 164 ? -18.174 -0.010 -2.441 1.00 94.75 164 TRP A O 1
ATOM 1273 N N . ALA A 1 165 ? -20.336 -0.649 -2.531 1.00 96.81 165 ALA A N 1
ATOM 1274 C CA . ALA A 1 165 ? -20.158 -1.827 -3.381 1.00 96.81 165 ALA A CA 1
ATOM 1275 C C . ALA A 1 165 ? -20.415 -1.549 -4.875 1.00 96.81 165 ALA A C 1
ATOM 1277 O O . ALA A 1 165 ? -20.145 -2.426 -5.701 1.00 96.81 165 ALA A O 1
ATOM 1278 N N . ASP A 1 166 ? -20.954 -0.371 -5.217 1.00 95.62 166 ASP A N 1
ATOM 1279 C CA . ASP A 1 166 ? -21.289 0.007 -6.593 1.00 95.62 166 ASP A CA 1
ATOM 1280 C C . ASP A 1 166 ? -20.028 0.210 -7.441 1.00 95.62 166 ASP A C 1
ATOM 1282 O O . ASP A 1 166 ? -19.070 0.857 -7.011 1.00 95.62 166 ASP A O 1
ATOM 1286 N N . ARG A 1 167 ? -20.022 -0.367 -8.645 1.00 95.69 167 ARG A N 1
ATOM 1287 C CA . ARG A 1 167 ? -18.853 -0.423 -9.533 1.00 95.69 167 ARG A CA 1
ATOM 1288 C C . ARG A 1 167 ? -19.235 -0.780 -10.963 1.00 95.69 167 ARG A C 1
ATOM 1290 O O . ARG A 1 167 ? -20.208 -1.490 -11.211 1.00 95.69 167 ARG A O 1
ATOM 1297 N N . ALA A 1 168 ? -18.448 -0.305 -11.925 1.00 95.50 168 ALA A N 1
ATOM 1298 C CA . ALA A 1 168 ? -18.753 -0.479 -13.343 1.00 95.50 168 ALA A CA 1
ATOM 1299 C C . ALA A 1 168 ? -18.368 -1.862 -13.896 1.00 95.50 168 ALA A C 1
ATOM 1301 O O . ALA A 1 168 ? -18.946 -2.300 -14.893 1.00 95.50 168 ALA A O 1
ATOM 1302 N N . VAL A 1 169 ? -17.387 -2.531 -13.283 1.00 96.31 169 VAL A N 1
ATOM 1303 C CA . VAL A 1 169 ? -16.941 -3.885 -13.646 1.00 96.31 169 VAL A CA 1
ATOM 1304 C C . VAL A 1 169 ? -17.403 -4.857 -12.568 1.00 96.31 169 VAL A C 1
ATOM 1306 O O . VAL A 1 169 ? -17.166 -4.628 -11.384 1.00 96.31 169 VAL A O 1
ATOM 1309 N N . PHE A 1 170 ? -18.064 -5.938 -12.978 1.00 96.44 170 PHE A N 1
ATOM 1310 C CA . PHE A 1 170 ? -18.631 -6.923 -12.068 1.00 96.44 170 PHE A CA 1
ATOM 1311 C C . PHE A 1 170 ? -18.289 -8.337 -12.509 1.00 96.44 170 PHE A C 1
ATOM 1313 O O . PHE A 1 170 ? -18.637 -8.739 -13.615 1.00 96.44 170 PHE A O 1
ATOM 1320 N N . GLU A 1 171 ? -17.696 -9.085 -11.589 1.00 97.19 171 GLU A N 1
ATOM 1321 C CA . GLU A 1 171 ? -17.552 -10.534 -11.642 1.00 97.19 171 GLU A CA 1
ATOM 1322 C C . GLU A 1 171 ? -17.854 -11.077 -10.245 1.00 97.19 171 GLU A C 1
ATOM 1324 O O . GLU A 1 171 ? -17.597 -10.405 -9.239 1.00 97.19 171 GLU A O 1
ATOM 1329 N N . ILE A 1 172 ? -18.412 -12.284 -10.181 1.00 98.00 172 ILE A N 1
ATOM 1330 C CA . ILE A 1 172 ? -18.642 -12.965 -8.905 1.00 98.00 172 ILE A CA 1
ATOM 1331 C C . ILE A 1 172 ? -17.290 -13.413 -8.352 1.00 98.00 172 ILE A C 1
ATOM 1333 O O . ILE A 1 172 ? -16.482 -14.012 -9.061 1.00 98.00 172 ILE A O 1
ATOM 1337 N N . VAL A 1 173 ? -17.060 -13.154 -7.068 1.00 98.69 173 VAL A N 1
ATOM 1338 C CA . VAL A 1 173 ? -15.906 -13.675 -6.336 1.00 98.69 173 VAL A CA 1
ATOM 1339 C C . VAL A 1 173 ? -16.292 -15.004 -5.702 1.00 98.69 173 VAL A C 1
ATOM 1341 O O . VAL A 1 173 ? -17.270 -15.049 -4.953 1.00 98.69 173 VAL A O 1
ATOM 1344 N N . SER A 1 174 ? -15.549 -16.077 -5.986 1.00 98.75 174 SER A N 1
ATOM 1345 C CA . SER A 1 174 ? -15.779 -17.349 -5.306 1.00 98.75 174 SER A CA 1
ATOM 1346 C C . SER A 1 174 ? -15.373 -17.247 -3.843 1.00 98.75 174 SER A C 1
ATOM 1348 O O . SER A 1 174 ? -14.402 -16.578 -3.492 1.00 98.75 174 SER A O 1
ATOM 1350 N N . VAL A 1 175 ? -16.136 -17.915 -2.987 1.00 98.81 175 VAL A N 1
ATOM 1351 C CA . VAL A 1 175 ? -15.890 -17.987 -1.547 1.00 98.81 175 VAL A CA 1
ATOM 1352 C C . VAL A 1 175 ? -16.274 -19.378 -1.090 1.00 98.81 175 VAL A C 1
ATOM 1354 O O . VAL A 1 175 ? -17.341 -19.876 -1.457 1.00 98.81 175 VAL A O 1
ATOM 1357 N N . HIS A 1 176 ? -15.421 -19.997 -0.287 1.00 98.75 176 HIS A N 1
ATOM 1358 C CA . HIS A 1 176 ? -15.683 -21.291 0.323 1.00 98.75 176 HIS A CA 1
ATOM 1359 C C . HIS A 1 176 ? -15.727 -21.165 1.846 1.00 98.75 176 HIS A C 1
ATOM 1361 O O . HIS A 1 176 ? -14.979 -20.384 2.429 1.00 98.75 176 HIS A O 1
ATOM 1367 N N . GLU A 1 177 ? -16.577 -21.959 2.487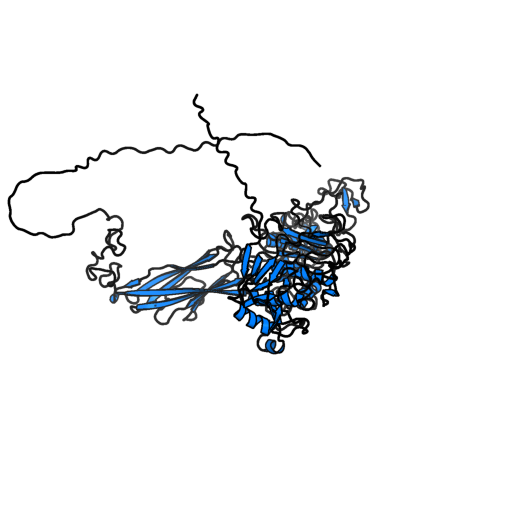 1.00 98.75 177 GLU A N 1
ATOM 1368 C CA . GLU A 1 177 ? -16.649 -22.085 3.942 1.00 98.75 177 GLU A CA 1
ATOM 1369 C C . GLU A 1 177 ? -15.970 -23.384 4.371 1.00 98.75 177 GLU A C 1
ATOM 1371 O O . GLU A 1 177 ? -16.236 -24.462 3.843 1.00 98.75 177 GLU A O 1
ATOM 1376 N N . VAL A 1 178 ? -15.049 -23.281 5.317 1.00 98.69 178 VAL A N 1
ATOM 1377 C CA . VAL A 1 178 ? -14.212 -24.381 5.789 1.00 98.69 178 VAL A CA 1
ATOM 1378 C C . VAL A 1 178 ? -15.058 -25.374 6.582 1.00 98.69 178 VAL A C 1
ATOM 1380 O O . VAL A 1 178 ? -15.692 -25.012 7.569 1.00 98.69 178 VAL A O 1
ATOM 1383 N N . SER A 1 179 ? -15.021 -26.647 6.185 1.00 98.25 179 SER A N 1
ATOM 1384 C CA . SER A 1 179 ? -15.834 -27.721 6.789 1.00 98.25 179 SER A CA 1
ATOM 1385 C C . SER A 1 179 ? -15.092 -28.533 7.856 1.00 98.25 179 SER A C 1
ATOM 1387 O O . SER A 1 179 ? -15.689 -29.346 8.561 1.00 98.25 179 SER A O 1
ATOM 1389 N N . ALA A 1 180 ? -13.778 -28.340 7.976 1.00 97.38 180 ALA A N 1
ATOM 1390 C CA . ALA A 1 180 ? -12.941 -28.974 8.983 1.00 97.38 180 ALA A CA 1
ATOM 1391 C C . ALA A 1 180 ? -11.709 -28.111 9.264 1.00 97.38 180 ALA A C 1
ATOM 1393 O O . ALA A 1 180 ? -11.220 -27.422 8.372 1.00 97.38 180 ALA A O 1
ATOM 1394 N N . LEU A 1 181 ? -11.184 -28.192 10.489 1.00 97.31 181 LEU A N 1
ATOM 1395 C CA . LEU A 1 181 ? -9.949 -27.504 10.866 1.00 9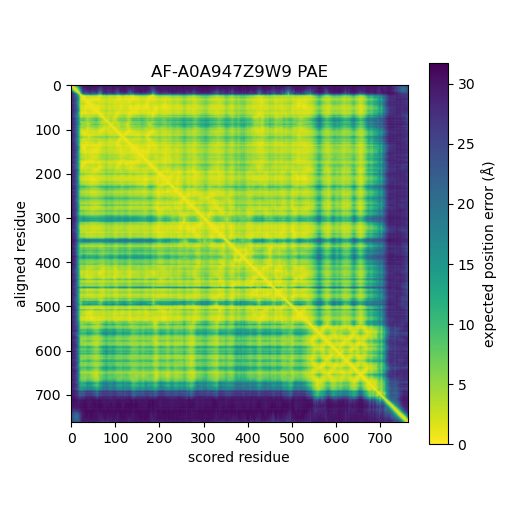7.31 181 LEU A CA 1
ATOM 1396 C C . LEU A 1 181 ? -8.807 -27.835 9.895 1.00 97.31 181 LEU A C 1
ATOM 1398 O O . LEU A 1 181 ? -8.578 -29.006 9.583 1.00 97.31 181 LEU A O 1
ATOM 1402 N N . PHE A 1 182 ? -8.061 -26.808 9.495 1.00 97.62 182 PHE A N 1
ATOM 1403 C CA . PHE A 1 182 ? -6.809 -26.940 8.755 1.00 97.62 182 PHE A CA 1
ATOM 1404 C C . PHE A 1 182 ? -5.763 -25.959 9.299 1.00 97.62 182 PHE A C 1
ATOM 1406 O O . PHE A 1 182 ? -6.105 -24.990 9.980 1.00 97.62 182 PHE A O 1
ATOM 1413 N N . SER A 1 183 ? -4.496 -26.213 8.980 1.00 96.81 183 SER A N 1
ATOM 1414 C CA . SER A 1 183 ? -3.373 -25.336 9.321 1.00 96.81 183 SER A CA 1
ATOM 1415 C C . SER A 1 183 ? -2.826 -24.704 8.042 1.00 96.81 183 SER A C 1
ATOM 1417 O O . SER A 1 183 ? -2.747 -25.366 7.005 1.00 96.81 183 SER A O 1
ATOM 1419 N N . GLY A 1 184 ? -2.475 -23.423 8.107 1.00 95.75 184 GLY A N 1
ATOM 1420 C CA . GLY A 1 184 ? -1.890 -22.680 6.996 1.00 95.75 184 GLY A CA 1
ATOM 1421 C C . GLY A 1 184 ? -0.813 -21.715 7.475 1.00 95.75 184 GLY A C 1
ATOM 1422 O O . GLY A 1 184 ? -0.873 -21.202 8.593 1.00 95.75 184 GLY A O 1
ATOM 1423 N N . ASN A 1 185 ? 0.171 -21.463 6.618 1.00 95.69 185 ASN A N 1
ATOM 1424 C CA . ASN A 1 185 ? 1.264 -20.537 6.884 1.00 95.69 185 ASN A CA 1
ATOM 1425 C C . ASN A 1 185 ? 0.839 -19.103 6.555 1.00 95.69 185 ASN A C 1
ATOM 1427 O O . ASN A 1 185 ? 0.711 -18.721 5.393 1.00 95.69 185 ASN A O 1
ATOM 1431 N N . VAL A 1 186 ? 0.582 -18.295 7.584 1.00 94.06 186 VAL A N 1
ATOM 1432 C CA . VAL A 1 186 ? 0.209 -16.889 7.406 1.00 94.06 186 VAL A CA 1
ATOM 1433 C C . VAL A 1 186 ? 1.467 -16.082 7.119 1.00 94.06 186 VAL A C 1
ATOM 1435 O O . VAL A 1 186 ? 2.273 -15.831 8.018 1.00 94.06 186 VAL A O 1
ATOM 1438 N N . ARG A 1 187 ? 1.610 -15.635 5.869 1.00 90.56 187 ARG A N 1
ATOM 1439 C CA . ARG A 1 187 ? 2.701 -14.745 5.456 1.00 90.56 187 ARG A CA 1
ATOM 1440 C C . ARG A 1 187 ? 2.382 -13.290 5.781 1.00 90.56 187 ARG A C 1
ATOM 1442 O O . ARG A 1 187 ? 3.261 -12.545 6.196 1.00 90.56 187 ARG A O 1
ATOM 1449 N N . LYS A 1 188 ? 1.108 -12.888 5.661 1.00 90.19 188 LYS A N 1
ATOM 1450 C CA . LYS A 1 188 ? 0.666 -11.523 5.987 1.00 90.19 188 LYS A CA 1
ATOM 1451 C C . LYS A 1 188 ? -0.671 -11.505 6.721 1.00 90.19 188 LYS A C 1
ATOM 1453 O O . LYS A 1 188 ? -1.640 -12.121 6.288 1.00 90.19 188 LYS A O 1
ATOM 1458 N N . THR A 1 189 ? -0.732 -10.750 7.819 1.00 92.69 189 THR A N 1
ATOM 1459 C CA . THR A 1 189 ? -1.989 -10.398 8.501 1.00 92.69 189 THR A CA 1
ATOM 1460 C C . THR A 1 189 ? -2.365 -8.970 8.130 1.00 92.69 189 THR A C 1
ATOM 1462 O O . THR A 1 189 ? -1.678 -8.024 8.527 1.00 92.69 189 THR A O 1
ATOM 1465 N N . MET A 1 190 ? -3.438 -8.817 7.360 1.00 93.88 190 MET A N 1
ATOM 1466 C CA . MET A 1 190 ? -3.915 -7.542 6.834 1.00 93.88 190 MET A CA 1
ATOM 1467 C C . MET A 1 190 ? -5.064 -7.017 7.691 1.00 93.88 190 MET A C 1
ATOM 1469 O O . MET A 1 190 ? -6.001 -7.752 8.001 1.00 93.88 190 MET A O 1
ATOM 1473 N N . THR A 1 191 ? -4.985 -5.744 8.080 1.00 91.69 191 THR A N 1
ATOM 1474 C CA . THR A 1 191 ? -5.938 -5.128 9.022 1.00 91.69 191 THR A CA 1
ATOM 1475 C C . THR A 1 191 ? -6.428 -3.747 8.592 1.00 91.69 191 THR A C 1
ATOM 1477 O O . THR A 1 191 ? -7.274 -3.165 9.273 1.00 91.69 191 THR A O 1
ATOM 1480 N N . ALA A 1 192 ? -5.936 -3.196 7.482 1.00 91.12 192 ALA A N 1
ATOM 1481 C CA . ALA A 1 192 ? -6.383 -1.904 6.975 1.00 91.12 192 ALA A CA 1
ATOM 1482 C C . ALA A 1 192 ? -6.392 -1.867 5.447 1.00 91.12 192 ALA A C 1
ATOM 1484 O O . ALA A 1 192 ? -5.473 -2.363 4.803 1.00 91.12 192 ALA A O 1
ATOM 1485 N N . ALA A 1 193 ? -7.424 -1.250 4.869 1.00 94.25 193 ALA A N 1
ATOM 1486 C CA . ALA A 1 193 ? -7.476 -1.004 3.434 1.00 94.25 193 ALA A CA 1
ATOM 1487 C C . ALA A 1 193 ? -6.506 0.134 3.059 1.00 94.25 193 ALA A C 1
ATOM 1489 O O . ALA A 1 193 ? -6.575 1.199 3.689 1.00 94.25 193 ALA A O 1
ATOM 1490 N N . PRO A 1 194 ? -5.628 -0.053 2.056 1.00 93.69 194 PRO A N 1
ATOM 1491 C CA . PRO A 1 194 ? -4.626 0.944 1.688 1.00 93.69 194 PRO A CA 1
ATOM 1492 C C . PRO A 1 194 ? -5.270 2.236 1.167 1.00 93.69 194 PRO A C 1
ATOM 1494 O O . PRO A 1 194 ? -6.279 2.198 0.466 1.00 93.69 194 PRO A O 1
ATOM 1497 N N . SER A 1 195 ? -4.669 3.390 1.468 1.00 93.50 195 SER A N 1
ATOM 1498 C CA . SER A 1 195 ? -4.901 4.623 0.702 1.00 93.50 195 SER A CA 1
ATOM 1499 C C . SER A 1 195 ? -3.978 4.651 -0.514 1.00 93.50 195 SER A C 1
ATOM 1501 O O . SER A 1 195 ? -2.781 4.386 -0.401 1.00 93.50 195 SER A O 1
ATOM 1503 N N . ILE A 1 196 ? -4.541 4.957 -1.678 1.00 96.25 196 ILE A N 1
ATOM 1504 C CA . ILE A 1 196 ? -3.895 4.760 -2.976 1.00 96.25 196 ILE A CA 1
ATOM 1505 C C . ILE A 1 196 ? -3.798 6.104 -3.680 1.00 96.25 196 ILE A C 1
ATOM 1507 O O . ILE A 1 196 ? -4.806 6.792 -3.786 1.00 96.25 196 ILE A O 1
ATOM 1511 N N . ALA A 1 197 ? -2.618 6.450 -4.181 1.00 97.62 197 ALA A N 1
ATOM 1512 C CA . ALA A 1 197 ? -2.413 7.549 -5.111 1.00 97.62 197 ALA A CA 1
ATOM 1513 C C . ALA A 1 197 ? -2.058 7.012 -6.502 1.00 97.62 197 ALA A C 1
ATOM 1515 O O . ALA A 1 197 ? -1.253 6.092 -6.647 1.00 97.62 197 ALA A O 1
ATOM 1516 N N . VAL A 1 198 ? -2.625 7.624 -7.537 1.00 98.31 198 VAL A N 1
ATOM 1517 C CA . VAL A 1 198 ? -2.295 7.364 -8.939 1.00 98.31 198 VAL A CA 1
ATOM 1518 C C . VAL A 1 198 ? -1.633 8.608 -9.509 1.00 98.31 198 VAL A C 1
ATOM 1520 O O . VAL A 1 198 ? -2.238 9.679 -9.545 1.00 98.31 198 VAL A O 1
ATOM 1523 N N . PHE A 1 199 ? -0.392 8.483 -9.967 1.00 97.81 199 PHE A N 1
ATOM 1524 C CA . PHE A 1 199 ? 0.300 9.580 -10.624 1.00 97.81 199 PHE A CA 1
ATOM 1525 C C . PHE A 1 199 ? -0.297 9.807 -12.016 1.00 97.81 199 PHE A C 1
ATOM 1527 O O . PHE A 1 199 ? -0.261 8.929 -12.872 1.00 97.81 199 PHE A O 1
ATOM 1534 N N . SER A 1 200 ? -0.843 11.003 -12.226 1.00 95.12 200 SER A N 1
ATOM 1535 C CA . SER A 1 200 ? -1.402 11.517 -13.480 1.00 95.12 200 SER A CA 1
ATOM 1536 C C . SER A 1 200 ? -0.288 11.859 -14.469 1.00 95.12 200 SER A C 1
ATOM 1538 O O . SER A 1 200 ? -0.049 13.024 -14.788 1.00 95.12 200 SER A O 1
ATOM 1540 N N . ASP A 1 201 ? 0.433 10.831 -14.901 1.00 92.00 201 ASP A N 1
ATOM 1541 C CA . ASP A 1 201 ? 1.625 10.920 -15.745 1.00 92.00 201 ASP A CA 1
ATOM 1542 C C . ASP A 1 201 ? 1.331 10.945 -17.256 1.00 92.00 201 ASP A C 1
ATOM 1544 O O . ASP A 1 201 ? 2.230 10.844 -18.094 1.00 92.00 201 ASP A O 1
ATOM 1548 N N . GLY A 1 202 ? 0.058 11.086 -17.615 1.00 91.94 202 GLY A N 1
ATOM 1549 C CA . GLY A 1 202 ? -0.441 11.048 -18.976 1.00 91.94 202 GLY A CA 1
ATOM 1550 C C . GLY A 1 202 ? -0.837 9.650 -19.443 1.00 91.94 202 GLY A C 1
ATOM 1551 O O . GLY A 1 202 ? -1.328 9.553 -20.569 1.00 91.94 202 GLY A O 1
ATOM 1552 N N . ASN A 1 203 ? -0.639 8.590 -18.648 1.00 94.00 203 ASN A N 1
ATOM 1553 C CA . ASN A 1 203 ? -1.129 7.221 -18.886 1.00 94.00 203 ASN A CA 1
ATOM 1554 C C . ASN A 1 203 ? -1.662 6.562 -17.601 1.00 94.00 203 ASN A C 1
ATOM 1556 O O . ASN A 1 203 ? -1.704 5.341 -17.461 1.00 94.00 203 ASN A O 1
ATOM 1560 N N . GLU A 1 204 ? -2.117 7.389 -16.669 1.00 94.94 204 GLU A N 1
ATOM 1561 C CA . GLU A 1 204 ? -2.745 6.979 -15.421 1.00 94.94 204 GLU A CA 1
ATOM 1562 C C . GLU A 1 204 ? -4.007 6.127 -15.605 1.00 94.94 204 GLU A C 1
ATOM 1564 O O . GLU A 1 204 ? -4.398 5.401 -14.695 1.00 94.94 204 GLU A O 1
ATOM 1569 N N . ASP A 1 205 ? -4.632 6.175 -16.784 1.00 95.69 205 ASP A N 1
ATOM 1570 C CA . ASP A 1 205 ? -5.788 5.354 -17.141 1.00 95.69 205 ASP A CA 1
ATOM 1571 C C . ASP A 1 205 ? -5.489 3.847 -17.175 1.00 95.69 205 ASP A C 1
ATOM 1573 O O . ASP A 1 205 ? -6.409 3.044 -17.028 1.00 95.69 205 ASP A O 1
ATOM 1577 N N . ILE A 1 206 ? -4.217 3.457 -17.289 1.00 96.56 206 ILE A N 1
ATOM 1578 C CA . ILE A 1 206 ? -3.766 2.065 -17.152 1.00 96.56 206 ILE A CA 1
ATOM 1579 C C . ILE A 1 206 ? -3.939 1.607 -15.697 1.00 96.56 206 ILE A C 1
ATOM 1581 O O . ILE A 1 206 ? -4.635 0.628 -15.415 1.00 96.56 206 ILE A O 1
ATOM 1585 N N . ALA A 1 207 ? -3.399 2.387 -14.756 1.00 97.56 207 ALA A N 1
ATOM 1586 C CA . ALA A 1 207 ? -3.526 2.142 -13.323 1.00 97.56 207 ALA A CA 1
ATOM 1587 C C . ALA A 1 207 ? -4.987 2.155 -12.870 1.00 97.56 207 ALA A C 1
ATOM 1589 O O . ALA A 1 207 ? -5.449 1.243 -12.178 1.00 97.56 207 ALA A O 1
ATOM 1590 N N . THR A 1 208 ? -5.745 3.176 -13.288 1.00 97.81 208 THR A N 1
ATOM 1591 C CA . THR A 1 208 ? -7.171 3.228 -12.966 1.00 97.81 208 THR A CA 1
ATOM 1592 C C . THR A 1 208 ? -7.927 2.091 -13.638 1.00 97.81 208 THR A C 1
ATOM 1594 O O . THR A 1 208 ? -8.860 1.567 -13.041 1.00 97.81 208 THR A O 1
ATOM 1597 N N . GLY A 1 209 ? -7.518 1.641 -14.825 1.00 98.00 209 GLY A N 1
ATOM 1598 C CA . GLY A 1 209 ? -8.039 0.444 -15.481 1.00 98.00 209 GLY A CA 1
ATOM 1599 C C . GLY A 1 209 ? -7.934 -0.798 -14.595 1.00 98.00 209 GLY A C 1
ATOM 1600 O O . GLY A 1 209 ? -8.940 -1.485 -14.394 1.00 98.00 209 GLY A O 1
ATOM 1601 N N . TYR A 1 210 ? -6.763 -1.042 -14.000 1.00 98.44 210 TYR A N 1
ATOM 1602 C CA . TYR A 1 210 ? -6.539 -2.157 -13.072 1.00 98.44 210 TYR A CA 1
ATOM 1603 C C . TYR A 1 210 ? -7.391 -2.029 -11.800 1.00 98.44 210 TYR A C 1
ATOM 1605 O O . TYR A 1 210 ? -8.085 -2.972 -11.414 1.00 98.44 210 TYR A O 1
ATOM 1613 N N . LEU A 1 211 ? -7.411 -0.845 -11.178 1.00 98.56 211 LEU A N 1
ATOM 1614 C CA . LEU A 1 211 ? -8.195 -0.584 -9.963 1.00 98.56 211 LEU A CA 1
ATOM 1615 C C . LEU A 1 211 ? -9.704 -0.724 -10.213 1.00 98.56 211 LEU A C 1
ATOM 1617 O O . LEU A 1 211 ? -10.418 -1.305 -9.397 1.00 98.56 211 LEU A O 1
ATOM 1621 N N . ARG A 1 212 ? -10.195 -0.273 -11.373 1.00 98.25 212 ARG A N 1
ATOM 1622 C CA . ARG A 1 212 ? -11.593 -0.438 -11.801 1.00 98.25 212 ARG A CA 1
ATOM 1623 C C . ARG A 1 212 ? -11.938 -1.895 -12.082 1.00 98.25 212 ARG A C 1
ATOM 1625 O O . ARG A 1 212 ? -13.012 -2.337 -11.685 1.00 98.25 212 ARG A O 1
ATOM 1632 N N . ALA A 1 213 ? -11.038 -2.650 -12.714 1.00 98.50 213 ALA A N 1
ATOM 1633 C CA . ALA A 1 213 ? -11.213 -4.089 -12.914 1.00 98.50 213 ALA A CA 1
ATOM 1634 C C . ALA A 1 213 ? -11.288 -4.849 -11.582 1.00 98.50 213 ALA A C 1
ATOM 1636 O O . ALA A 1 213 ? -12.014 -5.840 -11.489 1.00 98.50 213 ALA A O 1
ATOM 1637 N N . ALA A 1 214 ? -10.605 -4.357 -10.544 1.00 98.56 214 ALA A N 1
ATOM 1638 C CA . ALA A 1 214 ? -10.722 -4.866 -9.183 1.00 98.56 214 ALA A CA 1
ATOM 1639 C C . ALA A 1 214 ? -11.932 -4.314 -8.407 1.00 98.56 214 ALA A C 1
ATOM 1641 O O . ALA A 1 214 ? -12.349 -4.926 -7.433 1.00 98.56 214 ALA A O 1
ATOM 1642 N N . GLY A 1 215 ? -12.524 -3.191 -8.825 1.00 97.94 215 GLY A N 1
ATOM 1643 C CA . GLY A 1 215 ? -13.589 -2.508 -8.083 1.00 97.94 215 GLY A CA 1
ATOM 1644 C C . GLY A 1 215 ? -13.087 -1.717 -6.868 1.00 97.94 215 GLY A C 1
ATOM 1645 O O . GLY A 1 215 ? -13.848 -1.486 -5.930 1.00 97.94 215 GLY A O 1
ATOM 1646 N N . ILE A 1 216 ? -11.812 -1.325 -6.856 1.00 98.06 216 ILE A N 1
ATOM 1647 C CA . ILE A 1 216 ? -11.202 -0.550 -5.771 1.00 98.06 216 ILE A CA 1
ATOM 1648 C C . ILE A 1 216 ? -11.473 0.945 -6.010 1.00 98.06 216 ILE A C 1
ATOM 1650 O O . ILE A 1 216 ? -11.078 1.472 -7.055 1.00 98.06 216 ILE A O 1
ATOM 1654 N N . PRO A 1 217 ? -12.157 1.643 -5.083 1.00 96.56 217 PRO A N 1
ATOM 1655 C CA . PRO A 1 217 ? -12.475 3.055 -5.234 1.00 96.56 217 PRO A CA 1
ATOM 1656 C C . PRO A 1 217 ? -11.349 3.963 -4.727 1.00 96.56 217 PRO A C 1
ATOM 1658 O O . PRO A 1 217 ? -10.436 3.541 -4.019 1.00 96.56 217 PRO A O 1
ATOM 1661 N N . GLN A 1 218 ? -11.489 5.248 -5.032 1.00 95.50 218 GLN A N 1
ATOM 1662 C CA . GLN A 1 218 ? -10.747 6.334 -4.404 1.00 95.50 218 GLN A CA 1
ATOM 1663 C C . GLN A 1 218 ? -11.119 6.479 -2.917 1.00 95.50 218 GLN A C 1
ATOM 1665 O O . GLN A 1 218 ? -12.150 5.991 -2.440 1.00 95.50 218 GLN A O 1
ATOM 1670 N N . SER A 1 219 ? -10.313 7.239 -2.185 1.00 93.06 219 SER A N 1
ATOM 1671 C CA . SER A 1 219 ? -10.460 7.609 -0.779 1.00 93.06 219 SER A CA 1
ATOM 1672 C C . SER A 1 219 ? -11.792 8.302 -0.481 1.00 93.06 219 SER A C 1
ATOM 1674 O O . SER A 1 219 ? -12.376 8.104 0.585 1.00 93.06 219 SER A O 1
ATOM 1676 N N . ASN A 1 220 ? -12.337 9.051 -1.446 1.00 92.56 220 ASN A N 1
ATOM 1677 C CA . ASN A 1 220 ? -13.663 9.670 -1.356 1.00 92.56 220 ASN A CA 1
ATOM 1678 C C . ASN A 1 220 ? -14.829 8.702 -1.654 1.00 92.56 220 ASN A C 1
ATOM 1680 O O . ASN A 1 220 ? -15.987 9.111 -1.598 1.00 92.56 220 ASN A O 1
ATOM 1684 N N . GLY A 1 221 ? -14.537 7.434 -1.956 1.00 93.25 221 GLY A N 1
ATOM 1685 C CA . GLY A 1 221 ? -15.507 6.387 -2.272 1.00 93.25 221 GLY A CA 1
ATOM 1686 C C . GLY A 1 221 ? -15.960 6.336 -3.732 1.00 93.25 221 GLY A C 1
ATOM 1687 O O . GLY A 1 221 ? -16.691 5.415 -4.081 1.00 93.25 221 GLY A O 1
ATOM 1688 N N . ASN A 1 222 ? -15.536 7.271 -4.586 1.00 94.25 222 ASN A N 1
ATOM 1689 C CA . ASN A 1 222 ? -15.859 7.230 -6.011 1.00 94.25 222 ASN A CA 1
ATOM 1690 C C . ASN A 1 222 ? -14.983 6.203 -6.740 1.00 94.25 222 ASN A C 1
ATOM 1692 O O . ASN A 1 222 ? -13.815 6.021 -6.404 1.00 94.25 222 ASN A O 1
ATOM 1696 N N . GLU A 1 223 ? -15.510 5.588 -7.799 1.00 95.94 223 GLU A N 1
ATOM 1697 C CA . GLU A 1 223 ? -14.690 4.811 -8.735 1.00 95.94 223 GLU A CA 1
ATOM 1698 C C . GLU A 1 223 ? -13.588 5.708 -9.339 1.00 95.94 223 GLU A C 1
ATOM 1700 O O . GLU A 1 223 ? -13.801 6.902 -9.583 1.00 95.94 223 GLU A O 1
ATOM 1705 N N . PHE A 1 224 ? -12.398 5.152 -9.582 1.00 96.81 224 PHE A N 1
ATOM 1706 C CA . PHE A 1 224 ? -11.374 5.857 -10.351 1.00 96.81 224 PHE A CA 1
ATOM 1707 C C . PHE A 1 224 ? -11.869 6.153 -11.781 1.00 96.81 224 PHE A C 1
ATOM 1709 O O . PHE A 1 224 ? -12.608 5.355 -12.365 1.00 96.81 224 PHE A O 1
ATOM 1716 N N . PRO A 1 225 ? -11.485 7.290 -12.384 1.00 95.19 225 PRO A N 1
ATOM 1717 C CA . PRO A 1 225 ? -11.956 7.645 -13.714 1.00 95.19 225 PRO A CA 1
ATOM 1718 C C . PRO A 1 225 ? -11.332 6.740 -14.785 1.00 95.19 225 PRO A C 1
ATOM 1720 O O . PRO A 1 225 ? -10.135 6.475 -14.780 1.00 95.19 225 PRO A O 1
ATOM 1723 N N . ALA A 1 226 ? -12.140 6.322 -15.763 1.00 94.62 226 ALA A N 1
ATOM 1724 C CA . ALA A 1 226 ? -11.659 5.599 -16.948 1.00 94.62 226 ALA A CA 1
ATOM 1725 C C . ALA A 1 226 ? -10.893 6.492 -17.942 1.00 94.62 226 ALA A C 1
ATOM 1727 O O . ALA A 1 226 ? -10.340 6.001 -18.918 1.00 94.62 226 ALA A O 1
ATOM 1728 N N . ALA A 1 227 ? -10.958 7.810 -17.759 1.00 92.75 227 ALA A N 1
ATOM 1729 C CA . ALA A 1 227 ? -10.302 8.781 -18.616 1.00 92.75 227 ALA A CA 1
ATOM 1730 C C . ALA A 1 227 ? -9.145 9.435 -17.867 1.00 92.75 227 ALA A C 1
ATOM 1732 O O . ALA A 1 227 ? -9.240 9.682 -16.664 1.00 92.75 227 ALA A O 1
ATOM 1733 N N . LYS A 1 228 ? -8.117 9.789 -18.635 1.00 94.62 228 LYS A N 1
ATOM 1734 C CA . LYS A 1 228 ? -6.990 10.609 -18.199 1.00 94.62 228 LYS A CA 1
ATOM 1735 C C . LYS A 1 228 ? -7.443 11.945 -17.609 1.00 94.62 228 LYS A C 1
ATOM 1737 O O . LYS A 1 228 ? -8.496 12.490 -17.964 1.00 94.62 228 LYS A O 1
ATOM 1742 N N . CYS A 1 229 ? -6.607 12.495 -16.749 1.00 91.44 229 CYS A N 1
ATOM 1743 C CA . CYS A 1 229 ? -6.785 13.778 -16.110 1.00 91.44 229 CYS A CA 1
ATOM 1744 C C . CYS A 1 229 ? -6.814 14.920 -17.127 1.00 91.44 229 CYS A C 1
ATOM 1746 O O . CYS A 1 229 ? -5.931 15.096 -17.965 1.00 91.44 229 CYS A O 1
ATOM 1748 N N . GLY A 1 230 ? -7.859 15.737 -17.031 1.00 89.19 230 GLY A N 1
ATOM 1749 C CA . GLY A 1 230 ? -7.907 17.053 -17.645 1.00 89.19 230 GLY A CA 1
ATOM 1750 C C . GLY A 1 230 ? -7.341 18.125 -16.713 1.00 89.19 230 GLY A C 1
ATOM 1751 O O . GLY A 1 230 ? -7.120 17.915 -15.520 1.00 89.19 230 GLY A O 1
ATOM 1752 N N . VAL A 1 231 ? -7.165 19.331 -17.254 1.00 85.88 231 VAL A N 1
ATOM 1753 C CA . VAL A 1 231 ? -6.715 20.494 -16.475 1.00 85.88 231 VAL A CA 1
ATOM 1754 C C . VAL A 1 231 ? -7.680 20.757 -15.314 1.00 85.88 231 VAL A C 1
ATOM 1756 O O . VAL A 1 231 ? -8.857 21.048 -15.533 1.00 85.88 231 VAL A O 1
ATOM 1759 N N . GLY A 1 232 ? -7.170 20.670 -14.083 1.00 86.25 232 GLY A N 1
ATOM 1760 C CA . GLY A 1 232 ? -7.924 20.938 -12.856 1.00 86.25 232 GLY A CA 1
ATOM 1761 C C . GLY A 1 232 ? -8.982 19.889 -12.495 1.00 86.25 232 GLY A C 1
ATOM 1762 O O . GLY A 1 232 ? -9.859 20.179 -11.684 1.00 86.25 232 GLY A O 1
ATOM 1763 N N . THR A 1 233 ? -8.951 18.694 -13.099 1.00 91.62 233 THR A N 1
ATOM 1764 C CA . THR A 1 233 ? -9.911 17.616 -12.784 1.00 91.62 233 THR A CA 1
ATOM 1765 C C . THR A 1 233 ? -9.386 16.591 -11.784 1.00 91.62 233 THR A C 1
ATOM 1767 O O . THR A 1 233 ? -10.148 15.714 -11.376 1.00 91.62 233 THR A O 1
ATOM 1770 N N . CYS A 1 234 ? -8.102 16.675 -11.445 1.00 94.88 234 CYS A N 1
ATOM 1771 C CA . CYS A 1 234 ? -7.371 15.718 -10.629 1.00 94.88 234 CYS A CA 1
ATOM 1772 C C . CYS A 1 234 ? -6.555 16.440 -9.556 1.00 94.88 234 CYS A C 1
ATOM 1774 O O . CYS A 1 234 ? -6.235 17.624 -9.701 1.00 94.88 234 CYS A O 1
ATOM 1776 N N . GLY A 1 235 ? -6.261 15.716 -8.485 1.00 93.75 235 GLY A N 1
ATOM 1777 C CA . GLY A 1 235 ? -5.494 16.169 -7.339 1.00 93.75 235 GLY A CA 1
ATOM 1778 C C . GLY A 1 235 ? -6.383 16.573 -6.163 1.00 93.75 235 GLY A C 1
ATOM 1779 O O . GLY A 1 235 ? -7.618 16.640 -6.296 1.00 93.75 235 GLY A O 1
ATOM 1780 N N . PRO A 1 236 ? -5.770 16.858 -5.001 1.00 91.62 236 PRO A N 1
ATOM 1781 C CA . PRO A 1 236 ? -6.491 17.201 -3.782 1.00 91.62 236 PRO A CA 1
ATOM 1782 C C . PRO A 1 236 ? -7.509 18.332 -3.991 1.00 91.62 236 PRO A C 1
ATOM 1784 O O . PRO A 1 236 ? -7.231 19.347 -4.627 1.00 91.62 236 PRO A O 1
ATOM 1787 N N . GLY A 1 237 ? -8.719 18.154 -3.453 1.00 90.75 237 GLY A N 1
ATOM 1788 C CA . GLY A 1 237 ? -9.815 19.124 -3.580 1.00 90.75 237 GLY A CA 1
ATOM 1789 C C . GLY A 1 237 ? -10.640 19.027 -4.872 1.00 90.75 237 GLY A C 1
ATOM 1790 O O . GLY A 1 237 ? -11.583 19.802 -5.045 1.00 90.75 237 GLY A O 1
ATOM 1791 N N . THR A 1 238 ? -10.338 18.078 -5.763 1.00 94.50 238 THR A N 1
ATOM 1792 C CA . THR A 1 238 ? -11.152 17.780 -6.954 1.00 94.50 238 THR A CA 1
ATOM 1793 C C . THR A 1 238 ? -12.097 16.588 -6.725 1.00 94.50 238 THR A C 1
ATOM 1795 O O . THR A 1 238 ? -12.194 16.049 -5.624 1.00 94.50 238 THR A O 1
ATOM 1798 N N . GLN A 1 239 ? -12.830 16.167 -7.766 1.00 93.50 239 GLN A N 1
ATOM 1799 C CA . GLN A 1 239 ? -13.618 14.924 -7.719 1.00 93.50 239 GLN A CA 1
ATOM 1800 C C . GLN A 1 239 ? -12.740 13.664 -7.747 1.00 93.50 239 GLN A C 1
ATOM 1802 O O . GLN A 1 239 ? -13.217 12.604 -7.341 1.00 93.50 239 GLN A O 1
ATOM 1807 N N . ASN A 1 240 ? -11.481 13.798 -8.185 1.00 96.31 240 ASN A N 1
ATOM 1808 C CA . ASN A 1 240 ? -10.501 12.721 -8.243 1.00 96.31 240 ASN A CA 1
ATOM 1809 C C . ASN A 1 240 ? -9.284 13.056 -7.356 1.00 96.31 240 ASN A C 1
ATOM 1811 O O . ASN A 1 240 ? -8.221 13.403 -7.879 1.00 96.31 240 ASN A O 1
ATOM 1815 N N . PRO A 1 241 ? -9.456 13.056 -6.020 1.00 95.81 241 PRO A N 1
ATOM 1816 C CA . PRO A 1 241 ? -8.444 13.536 -5.079 1.00 95.81 241 PRO A CA 1
ATOM 1817 C C . PRO A 1 241 ? -7.155 12.715 -5.104 1.00 95.81 241 PRO A C 1
ATOM 1819 O O . PRO A 1 241 ? -6.087 13.274 -4.872 1.00 95.81 241 PRO A O 1
ATOM 1822 N N . ASP A 1 242 ? -7.266 11.432 -5.439 1.00 97.31 242 ASP A N 1
ATOM 1823 C CA . ASP A 1 242 ? -6.169 10.465 -5.400 1.00 97.31 242 ASP A CA 1
ATOM 1824 C C . ASP A 1 242 ? -5.390 10.399 -6.723 1.00 97.31 242 ASP A C 1
ATOM 1826 O O . ASP A 1 242 ? -4.400 9.684 -6.837 1.00 97.31 242 ASP A O 1
ATOM 1830 N N . MET A 1 243 ? -5.834 11.140 -7.740 1.00 97.25 243 MET A N 1
ATOM 1831 C CA . MET A 1 243 ? -5.146 11.277 -9.021 1.00 97.25 243 MET A CA 1
ATOM 1832 C C . MET A 1 243 ? -4.180 12.462 -8.927 1.00 97.25 243 MET A C 1
ATOM 1834 O O . MET A 1 243 ? -4.593 13.608 -9.086 1.00 97.25 243 MET A O 1
ATOM 1838 N N . LEU A 1 244 ? -2.911 12.226 -8.612 1.00 97.44 244 LEU A N 1
ATOM 1839 C CA . LEU A 1 244 ? -1.951 13.290 -8.305 1.00 97.44 244 LEU A CA 1
ATOM 1840 C C . LEU A 1 244 ? -1.254 13.791 -9.572 1.00 97.44 244 LEU A C 1
ATOM 1842 O O . LEU A 1 244 ? -0.753 12.989 -10.346 1.00 97.44 244 LEU A O 1
ATOM 1846 N N . THR A 1 245 ? -1.192 15.103 -9.801 1.00 95.25 245 THR A N 1
ATOM 1847 C CA . THR A 1 245 ? -0.385 15.698 -10.885 1.00 95.25 245 THR A CA 1
ATOM 1848 C C . THR A 1 245 ? 1.058 15.923 -10.435 1.00 95.25 245 THR A C 1
ATOM 1850 O O . THR A 1 245 ? 1.329 15.918 -9.231 1.00 95.25 245 THR A O 1
ATOM 1853 N N . VAL A 1 246 ? 1.967 16.198 -11.379 1.00 93.56 246 VAL A N 1
ATOM 1854 C CA . VAL A 1 246 ? 3.364 16.560 -11.072 1.00 93.56 246 VAL A CA 1
ATOM 1855 C C . VAL A 1 246 ? 3.422 17.691 -10.050 1.00 93.56 246 VAL A C 1
ATOM 1857 O O . VAL A 1 246 ? 4.095 17.570 -9.033 1.00 93.56 246 VAL A O 1
ATOM 1860 N N . GLU A 1 247 ? 2.663 18.760 -10.279 1.00 93.50 247 GLU A N 1
ATOM 1861 C CA . GLU A 1 247 ? 2.651 19.944 -9.422 1.00 93.50 247 GLU A CA 1
ATOM 1862 C C . GLU A 1 247 ? 2.124 19.634 -8.021 1.00 93.50 247 GLU A C 1
ATOM 1864 O O . GLU A 1 247 ? 2.571 20.229 -7.045 1.00 93.50 247 GLU A O 1
ATOM 1869 N N . SER A 1 248 ? 1.178 18.697 -7.909 1.00 95.56 248 SER A N 1
ATOM 1870 C CA . SER A 1 248 ? 0.684 18.271 -6.603 1.00 95.56 248 SER A CA 1
ATOM 1871 C C . SER A 1 248 ? 1.700 17.413 -5.854 1.00 95.56 248 SER A C 1
ATOM 1873 O O . SER A 1 248 ? 1.793 17.555 -4.641 1.00 95.56 248 SER A O 1
ATOM 1875 N N . ILE A 1 249 ? 2.469 16.561 -6.543 1.00 97.12 249 ILE A N 1
ATOM 1876 C CA . ILE A 1 249 ? 3.484 15.711 -5.903 1.00 97.12 249 ILE A CA 1
ATOM 1877 C C . ILE A 1 249 ? 4.707 16.536 -5.512 1.00 97.12 249 ILE A C 1
ATOM 1879 O O . ILE A 1 249 ? 5.189 16.360 -4.409 1.00 97.12 249 ILE A O 1
ATOM 1883 N N . MET A 1 250 ? 5.178 17.444 -6.370 1.00 94.56 250 MET A N 1
ATOM 1884 C CA . MET A 1 250 ? 6.371 18.259 -6.090 1.00 94.56 250 MET A CA 1
ATOM 1885 C C . MET A 1 250 ? 6.147 19.360 -5.035 1.00 94.56 250 MET A C 1
ATOM 1887 O O . MET A 1 250 ? 7.105 19.975 -4.584 1.00 94.56 250 MET A O 1
ATOM 1891 N N . GLY A 1 251 ? 4.886 19.711 -4.758 1.00 94.62 251 GLY A N 1
ATOM 1892 C CA . GLY A 1 251 ? 4.522 20.787 -3.836 1.00 94.62 251 GLY A CA 1
ATOM 1893 C C . GLY A 1 251 ? 5.055 22.184 -4.204 1.00 94.62 251 GLY A C 1
ATOM 1894 O O . GLY A 1 251 ? 5.266 22.531 -5.371 1.00 94.62 251 GLY A O 1
ATOM 1895 N N . GLU A 1 252 ? 5.186 23.061 -3.201 1.00 93.56 252 GLU A N 1
ATOM 1896 C CA . GLU A 1 252 ? 5.629 24.447 -3.406 1.00 93.56 252 GLU A CA 1
ATOM 1897 C C . GLU A 1 252 ? 7.160 24.547 -3.432 1.00 93.56 252 GLU A C 1
ATOM 1899 O O . GLU A 1 252 ? 7.820 24.590 -2.393 1.00 93.56 252 GLU A O 1
ATOM 1904 N N . MET A 1 253 ? 7.720 24.717 -4.628 1.00 92.75 253 MET A N 1
ATOM 1905 C CA . MET A 1 253 ? 9.168 24.836 -4.846 1.00 92.75 253 MET A CA 1
ATOM 1906 C C . MET A 1 253 ? 9.757 26.236 -4.592 1.00 92.75 253 MET A C 1
ATOM 1908 O O . MET A 1 253 ? 10.968 26.434 -4.686 1.00 92.75 253 MET A O 1
ATOM 1912 N N . GLY A 1 254 ? 8.935 27.235 -4.264 1.00 93.25 254 GLY A N 1
ATOM 1913 C CA . GLY A 1 254 ? 9.388 28.614 -4.065 1.00 93.25 254 GLY A CA 1
ATOM 1914 C C . GLY A 1 254 ? 9.846 29.297 -5.364 1.00 93.25 254 GLY A C 1
ATOM 1915 O O . GLY A 1 254 ? 9.242 29.133 -6.429 1.00 93.25 254 GLY A O 1
ATOM 1916 N N . THR A 1 255 ? 10.897 30.119 -5.281 1.00 92.44 255 THR A N 1
ATOM 1917 C CA . THR A 1 255 ? 11.460 30.859 -6.428 1.00 92.44 255 THR A CA 1
ATOM 1918 C C . THR A 1 255 ? 12.906 30.461 -6.687 1.00 92.44 255 THR A C 1
ATOM 1920 O O . THR A 1 255 ? 13.587 29.983 -5.790 1.00 92.44 255 THR A O 1
ATOM 1923 N N . CYS A 1 256 ? 13.438 30.719 -7.885 1.00 88.00 256 CYS A N 1
ATOM 1924 C CA . CYS A 1 256 ? 14.838 30.388 -8.195 1.00 88.00 256 CYS A CA 1
ATOM 1925 C C . CYS A 1 256 ? 15.872 30.946 -7.195 1.00 88.00 256 CYS A C 1
ATOM 1927 O O . CYS A 1 256 ? 16.924 30.346 -6.987 1.00 88.00 256 CYS A O 1
ATOM 1929 N N . ASP A 1 257 ? 15.626 32.120 -6.615 1.00 88.62 257 ASP A N 1
ATOM 1930 C CA . ASP A 1 257 ? 16.503 32.786 -5.644 1.00 88.62 257 ASP A CA 1
ATOM 1931 C C . ASP A 1 257 ? 16.257 32.372 -4.187 1.00 88.62 257 ASP A C 1
ATOM 1933 O O . ASP A 1 257 ? 17.116 32.605 -3.334 1.00 88.62 257 ASP A O 1
ATOM 1937 N N . ALA A 1 258 ? 15.129 31.719 -3.916 1.00 91.44 258 ALA A N 1
ATOM 1938 C CA . ALA A 1 258 ? 14.817 31.089 -2.642 1.00 91.44 258 ALA A CA 1
ATOM 1939 C C . ALA A 1 258 ? 14.090 29.750 -2.877 1.00 91.44 258 ALA A C 1
ATOM 1941 O O . ALA A 1 258 ? 12.893 29.659 -2.582 1.00 91.44 258 ALA A O 1
ATOM 1942 N N . PRO A 1 259 ? 14.780 28.733 -3.439 1.00 89.69 259 PRO A N 1
ATOM 1943 C CA . PRO A 1 259 ? 14.155 27.443 -3.686 1.00 89.69 259 PRO A CA 1
ATOM 1944 C C . PRO A 1 259 ? 13.765 26.791 -2.364 1.00 89.69 259 PRO A C 1
ATOM 1946 O O . PRO A 1 259 ? 14.487 26.907 -1.366 1.00 89.69 259 PRO A O 1
ATOM 1949 N N . ASN A 1 260 ? 12.626 26.112 -2.365 1.00 91.62 260 ASN A N 1
ATOM 1950 C CA . ASN A 1 260 ? 12.266 25.205 -1.293 1.00 91.62 260 ASN A CA 1
ATOM 1951 C C . ASN A 1 260 ? 12.970 23.862 -1.523 1.00 91.62 260 ASN A C 1
ATOM 1953 O O . ASN A 1 260 ? 12.952 23.343 -2.632 1.00 91.62 260 ASN A O 1
ATOM 1957 N N . TYR A 1 261 ? 13.599 23.329 -0.478 1.00 90.00 261 TYR A N 1
ATOM 1958 C CA . TYR A 1 261 ? 14.297 22.035 -0.497 1.00 90.00 261 TYR A CA 1
ATOM 1959 C C . TYR A 1 261 ? 13.631 21.023 0.447 1.00 90.00 261 TYR A C 1
ATOM 1961 O O . TYR A 1 261 ? 14.242 20.036 0.847 1.00 90.00 261 TYR A O 1
ATOM 1969 N N . ASP A 1 262 ? 12.410 21.315 0.898 1.00 92.25 262 ASP A N 1
ATOM 1970 C CA . ASP A 1 262 ? 11.613 20.372 1.672 1.00 92.25 262 ASP A CA 1
ATOM 1971 C C . ASP A 1 262 ? 10.846 19.451 0.726 1.00 92.25 262 ASP A C 1
ATOM 1973 O O . ASP A 1 262 ? 9.762 19.803 0.275 1.00 92.25 262 ASP A O 1
ATOM 1977 N N . HIS A 1 263 ? 11.406 18.271 0.470 1.00 93.81 263 HIS A N 1
ATOM 1978 C CA . HIS A 1 263 ? 10.820 17.223 -0.378 1.00 93.81 263 HIS A CA 1
ATOM 1979 C C . HIS A 1 263 ? 9.714 16.425 0.338 1.00 93.81 263 HIS A C 1
ATOM 1981 O O . HIS A 1 263 ? 9.637 15.201 0.215 1.00 93.81 263 HIS A O 1
ATOM 1987 N N . ARG A 1 264 ? 8.956 17.091 1.212 1.00 94.94 264 ARG A N 1
ATOM 1988 C CA . ARG A 1 264 ? 7.817 16.529 1.958 1.00 94.94 264 ARG A CA 1
ATOM 1989 C C . ARG A 1 264 ? 6.662 17.521 2.035 1.00 94.94 264 ARG A C 1
ATOM 1991 O O . ARG A 1 264 ? 5.897 17.530 3.001 1.00 94.94 264 ARG A O 1
ATOM 1998 N N . ASN A 1 265 ? 6.596 18.426 1.068 1.00 94.31 265 ASN A N 1
ATOM 1999 C CA . ASN A 1 265 ? 5.629 19.516 1.040 1.00 94.31 265 ASN A CA 1
ATOM 2000 C C . ASN A 1 265 ? 4.538 19.290 -0.023 1.00 94.31 265 ASN A C 1
ATOM 2002 O O . ASN A 1 265 ? 3.586 20.075 -0.105 1.00 94.31 265 ASN A O 1
ATOM 2006 N N . GLY A 1 266 ? 4.678 18.232 -0.823 1.00 95.88 266 GLY A N 1
ATOM 2007 C CA . GLY A 1 266 ? 3.697 17.772 -1.784 1.00 95.88 266 GLY A CA 1
ATOM 2008 C C . GLY A 1 266 ? 2.552 16.959 -1.185 1.00 95.88 266 GLY A C 1
ATOM 2009 O O . GLY A 1 266 ? 2.476 16.665 0.006 1.00 95.88 266 GLY A O 1
ATOM 2010 N N . ALA A 1 267 ? 1.638 16.548 -2.061 1.00 96.69 267 ALA A N 1
ATOM 2011 C CA . ALA A 1 267 ? 0.417 15.827 -1.717 1.00 96.69 267 ALA A CA 1
ATOM 2012 C C . ALA A 1 267 ? 0.659 14.406 -1.183 1.00 96.69 267 ALA A C 1
ATOM 2014 O O . ALA A 1 267 ? -0.268 13.808 -0.638 1.00 96.69 267 ALA A O 1
ATOM 2015 N N . LEU A 1 268 ? 1.873 13.858 -1.324 1.00 97.06 268 LEU A N 1
ATOM 2016 C CA . LEU A 1 268 ? 2.247 12.579 -0.713 1.00 97.06 268 LEU A CA 1
ATOM 2017 C C . LEU A 1 268 ? 2.288 12.645 0.816 1.00 97.06 268 LEU A C 1
ATOM 2019 O O . LEU A 1 268 ? 2.197 11.604 1.472 1.00 97.06 268 LEU A O 1
ATOM 2023 N N . PHE A 1 269 ? 2.361 13.853 1.373 1.00 95.19 269 PHE A N 1
ATOM 2024 C CA . PHE A 1 269 ? 2.433 14.098 2.799 1.00 95.19 269 PHE A CA 1
ATOM 2025 C C . PHE A 1 269 ? 1.246 14.923 3.287 1.00 95.19 269 PHE A C 1
ATOM 2027 O O . PHE A 1 269 ? 0.690 15.782 2.601 1.00 95.19 269 PHE A O 1
ATOM 2034 N N . THR A 1 270 ? 0.840 14.654 4.519 1.00 91.31 270 THR A N 1
ATOM 2035 C CA . THR A 1 270 ? -0.023 15.540 5.289 1.00 91.31 270 THR A CA 1
ATOM 2036 C C . THR A 1 270 ? 0.755 16.800 5.677 1.00 91.31 270 THR A C 1
ATOM 2038 O O . THR A 1 270 ? 1.983 16.830 5.665 1.00 91.31 270 THR A O 1
ATOM 2041 N N . GLN A 1 271 ? 0.050 17.857 6.087 1.00 87.56 271 GLN A N 1
ATOM 2042 C CA . GLN A 1 271 ? 0.685 19.129 6.461 1.00 87.56 271 GLN A CA 1
ATOM 2043 C C . GLN A 1 271 ? 1.698 18.999 7.620 1.00 87.56 271 GLN A C 1
ATOM 2045 O O . GLN A 1 271 ? 2.595 19.828 7.757 1.00 87.56 271 GLN A O 1
ATOM 2050 N N . ASP A 1 272 ? 1.550 17.983 8.471 1.00 87.00 272 ASP A N 1
ATOM 2051 C CA . ASP A 1 272 ? 2.460 17.662 9.575 1.00 87.00 272 ASP A CA 1
ATOM 2052 C C . ASP A 1 272 ? 3.596 16.689 9.192 1.00 87.00 272 ASP A C 1
ATOM 2054 O O . ASP A 1 272 ? 4.402 16.325 10.053 1.00 87.00 272 ASP A O 1
ATOM 2058 N N . GLY A 1 273 ? 3.702 16.325 7.907 1.00 89.19 273 GLY A N 1
ATOM 2059 C CA . GLY A 1 273 ? 4.806 15.557 7.329 1.00 89.19 273 GLY A CA 1
ATOM 2060 C C . GLY A 1 273 ? 4.665 14.038 7.431 1.00 89.19 273 GLY A C 1
ATOM 2061 O O . GLY A 1 273 ? 5.645 13.333 7.204 1.00 89.19 273 GLY A O 1
ATOM 2062 N N . ALA A 1 274 ? 3.487 13.516 7.788 1.00 90.38 274 ALA A N 1
ATOM 2063 C CA . ALA A 1 274 ? 3.223 12.081 7.737 1.00 90.38 274 ALA A CA 1
ATOM 2064 C C . ALA A 1 274 ? 2.810 11.658 6.313 1.00 90.38 274 ALA A C 1
ATOM 2066 O O . ALA A 1 274 ? 2.180 12.444 5.608 1.00 90.38 274 ALA A O 1
ATOM 2067 N N . PRO A 1 275 ? 3.096 10.422 5.873 1.00 92.81 275 PRO A N 1
ATOM 2068 C CA . PRO A 1 275 ? 2.587 9.925 4.598 1.00 92.81 275 PRO A CA 1
ATOM 2069 C C . PRO A 1 275 ? 1.056 9.983 4.548 1.00 92.81 275 PRO A C 1
ATOM 2071 O O . PRO A 1 275 ? 0.386 9.429 5.422 1.00 92.81 275 PRO A O 1
ATOM 2074 N N . ALA A 1 276 ? 0.497 10.636 3.528 1.00 93.12 276 ALA A N 1
ATOM 2075 C CA . ALA A 1 276 ? -0.948 10.713 3.305 1.00 93.12 276 ALA A CA 1
ATOM 2076 C C . ALA A 1 276 ? -1.492 9.423 2.667 1.00 93.12 276 ALA A C 1
ATOM 2078 O O . ALA A 1 276 ? -2.614 8.992 2.955 1.00 93.12 276 ALA A O 1
ATOM 2079 N N . TYR A 1 277 ? -0.664 8.772 1.850 1.00 94.44 277 TYR A N 1
ATOM 2080 C CA . TYR A 1 277 ? -0.996 7.546 1.135 1.00 94.44 277 TYR A CA 1
ATOM 2081 C C . TYR A 1 277 ? -0.213 6.351 1.677 1.00 94.44 277 TYR A C 1
ATOM 2083 O O . TYR A 1 277 ? 0.886 6.489 2.204 1.00 94.44 277 TYR A O 1
ATOM 2091 N N . CYS A 1 278 ? -0.786 5.161 1.532 1.00 93.50 278 CYS A N 1
ATOM 2092 C CA . CYS A 1 278 ? -0.060 3.912 1.718 1.00 93.50 278 CYS A CA 1
ATOM 2093 C C . CYS A 1 278 ? 0.824 3.653 0.492 1.00 93.50 278 CYS A C 1
ATOM 2095 O O . CYS A 1 278 ? 1.952 3.181 0.634 1.00 93.50 278 CYS A O 1
ATOM 2097 N N . GLN A 1 279 ? 0.336 4.005 -0.705 1.00 95.06 279 GLN A N 1
ATOM 2098 C CA . GLN A 1 279 ? 1.041 3.732 -1.955 1.00 95.06 279 GLN A CA 1
ATOM 2099 C C . GLN A 1 279 ? 0.831 4.799 -3.016 1.00 95.06 279 GLN A C 1
ATOM 2101 O O . GLN A 1 279 ? -0.230 5.423 -3.067 1.00 95.06 279 GLN A O 1
ATOM 2106 N N . ILE A 1 280 ? 1.810 4.922 -3.908 1.00 97.62 280 ILE A N 1
ATOM 2107 C CA . ILE A 1 280 ? 1.700 5.669 -5.161 1.00 97.62 280 ILE A CA 1
ATOM 2108 C C . ILE A 1 280 ? 2.125 4.792 -6.341 1.00 97.62 280 ILE A C 1
ATOM 2110 O O . ILE A 1 280 ? 3.009 3.950 -6.213 1.00 97.62 280 ILE A O 1
ATOM 2114 N N . MET A 1 281 ? 1.498 4.989 -7.498 1.00 97.38 281 MET A N 1
ATOM 2115 C CA . MET A 1 281 ? 1.837 4.277 -8.731 1.00 97.38 281 MET A CA 1
ATOM 2116 C C . MET A 1 281 ? 2.015 5.214 -9.924 1.00 97.38 281 MET A C 1
ATOM 2118 O O . MET A 1 281 ? 1.287 6.197 -10.050 1.00 97.38 281 MET A O 1
ATOM 2122 N N . SER A 1 282 ? 2.948 4.877 -10.812 1.00 97.62 282 SER A N 1
ATOM 2123 C CA . SER A 1 282 ? 3.206 5.553 -12.088 1.00 97.62 282 SER A CA 1
ATOM 2124 C C . SER A 1 282 ? 3.316 4.517 -13.200 1.00 97.62 282 SER A C 1
ATOM 2126 O O . SER A 1 282 ? 3.951 3.487 -13.021 1.00 97.62 282 SER A O 1
ATOM 2128 N N . MET A 1 283 ? 2.706 4.767 -14.353 1.00 94.00 283 MET A N 1
ATOM 2129 C CA . MET A 1 283 ? 2.615 3.764 -15.418 1.00 94.00 283 MET A CA 1
ATOM 2130 C C . MET A 1 283 ? 3.499 4.087 -16.609 1.00 94.00 283 MET A C 1
ATOM 2132 O O . MET A 1 283 ? 3.956 3.191 -17.312 1.00 94.00 283 MET A O 1
ATOM 2136 N N . HIS A 1 284 ? 3.710 5.369 -16.902 1.00 91.38 284 HIS A N 1
ATOM 2137 C CA . HIS A 1 284 ? 4.405 5.741 -18.128 1.00 91.38 284 HIS A CA 1
ATOM 2138 C C . HIS A 1 284 ? 4.953 7.172 -18.122 1.00 91.38 284 HIS A C 1
ATOM 2140 O O . HIS A 1 284 ? 5.122 7.791 -19.183 1.00 91.38 284 HIS A O 1
ATOM 2146 N N . TRP A 1 285 ? 5.231 7.710 -16.938 1.00 94.81 285 TRP A N 1
ATOM 2147 C CA . TRP A 1 285 ? 5.939 8.973 -16.825 1.00 94.81 285 TRP A CA 1
ATOM 2148 C C . TRP A 1 285 ? 7.298 8.864 -17.510 1.00 94.81 285 TRP A C 1
ATOM 2150 O O . TRP A 1 285 ? 8.049 7.923 -17.264 1.00 94.81 285 TRP A O 1
ATOM 2160 N N . ASN A 1 286 ? 7.599 9.778 -18.429 1.00 91.50 286 ASN A N 1
ATOM 2161 C CA . ASN A 1 286 ? 8.770 9.633 -19.283 1.00 91.50 286 ASN A CA 1
ATOM 2162 C C . ASN A 1 286 ? 9.952 10.475 -18.797 1.00 91.50 286 ASN A C 1
ATOM 2164 O O . ASN A 1 286 ? 9.804 11.485 -18.113 1.00 91.50 286 ASN A O 1
ATOM 2168 N N . VAL A 1 287 ? 11.149 10.076 -19.224 1.00 92.38 287 VAL A N 1
ATOM 2169 C CA . VAL A 1 287 ? 12.406 10.748 -18.872 1.00 92.38 287 VAL A CA 1
ATOM 2170 C C . VAL A 1 287 ? 12.437 12.222 -19.301 1.00 92.38 287 VAL A C 1
ATOM 2172 O O . VAL A 1 287 ? 13.039 13.035 -18.613 1.00 92.38 287 VAL A O 1
ATOM 2175 N N . ASN A 1 288 ? 11.761 12.619 -20.384 1.00 91.88 288 ASN A N 1
ATOM 2176 C CA . ASN A 1 288 ? 11.731 14.037 -20.765 1.00 91.88 288 ASN A CA 1
ATOM 2177 C C . ASN A 1 288 ? 10.887 14.865 -19.789 1.00 91.88 288 ASN A C 1
ATOM 2179 O O . ASN A 1 288 ? 11.275 15.979 -19.446 1.00 91.88 288 ASN A O 1
ATOM 2183 N N . ASP A 1 289 ? 9.756 14.328 -19.331 1.00 92.69 289 ASP A N 1
ATOM 2184 C CA . ASP A 1 289 ? 8.907 14.982 -18.334 1.00 92.69 289 ASP A CA 1
ATOM 2185 C C . ASP A 1 289 ? 9.622 15.058 -16.981 1.00 92.69 289 ASP A C 1
ATOM 2187 O O . ASP A 1 289 ? 9.500 16.062 -16.281 1.00 92.69 289 ASP A O 1
ATOM 2191 N N . ARG A 1 290 ? 10.434 14.051 -16.643 1.00 92.81 290 ARG A N 1
ATOM 2192 C CA . ARG A 1 290 ? 11.351 14.100 -15.499 1.00 92.81 290 ARG A CA 1
ATOM 2193 C C . ARG A 1 290 ? 12.394 15.215 -15.627 1.00 92.81 290 ARG A C 1
ATOM 2195 O O . ARG A 1 290 ? 12.569 15.993 -14.696 1.00 92.81 290 ARG A O 1
ATOM 2202 N N . GLU A 1 291 ? 13.082 15.304 -16.761 1.00 91.00 291 GLU A N 1
ATOM 2203 C CA . GLU A 1 291 ? 14.129 16.315 -17.003 1.00 91.00 291 GLU A CA 1
ATOM 2204 C C . GLU A 1 291 ? 13.565 17.733 -17.209 1.00 91.00 291 GLU A C 1
ATOM 2206 O O . GLU A 1 291 ? 14.314 18.704 -17.342 1.00 91.00 291 GLU A O 1
ATOM 2211 N N . THR A 1 292 ? 12.240 17.874 -17.281 1.00 91.44 292 THR A N 1
ATOM 2212 C CA . THR A 1 292 ? 11.594 19.169 -17.471 1.00 91.44 292 THR A CA 1
ATOM 2213 C C . THR A 1 292 ? 11.591 19.960 -16.172 1.00 91.44 292 THR A C 1
ATOM 2215 O O . THR A 1 292 ? 11.250 19.460 -15.097 1.00 91.44 292 THR A O 1
ATOM 2218 N N . VAL A 1 293 ? 11.922 21.243 -16.295 1.00 90.44 293 VAL A N 1
ATOM 2219 C CA . VAL A 1 293 ? 11.803 22.208 -15.211 1.00 90.44 293 VAL A CA 1
ATOM 2220 C C . VAL A 1 293 ? 11.356 23.558 -15.774 1.00 90.44 293 VAL A C 1
ATOM 2222 O O . VAL A 1 293 ? 11.925 24.089 -16.740 1.00 90.44 293 VAL A O 1
ATOM 2225 N N . GLU A 1 294 ? 10.326 24.125 -15.156 1.00 93.19 294 GLU A N 1
ATOM 2226 C CA . GLU A 1 294 ? 9.679 25.353 -15.601 1.00 93.19 294 GLU A CA 1
ATOM 2227 C C . GLU A 1 294 ? 9.613 26.410 -14.498 1.00 93.19 294 GLU A C 1
ATOM 2229 O O . GLU A 1 294 ? 9.397 26.120 -13.323 1.00 93.19 294 GLU A O 1
ATOM 2234 N N . CYS A 1 295 ? 9.766 27.663 -14.915 1.00 92.38 295 CYS A N 1
ATOM 2235 C CA . CYS A 1 295 ? 9.702 28.867 -14.116 1.00 92.38 295 CYS A CA 1
ATOM 2236 C C . CYS A 1 295 ? 8.666 29.830 -14.716 1.00 92.38 295 CYS A C 1
ATOM 2238 O O . CYS A 1 295 ? 8.791 30.227 -15.879 1.00 92.38 295 CYS A O 1
ATOM 2240 N N . ASP A 1 296 ? 7.670 30.237 -13.928 1.00 93.19 296 ASP A N 1
ATOM 2241 C CA . ASP A 1 296 ? 6.488 31.001 -14.360 1.00 93.19 296 ASP A CA 1
ATOM 2242 C C . ASP A 1 296 ? 5.764 30.367 -15.577 1.00 93.19 296 ASP A C 1
ATOM 2244 O O . ASP A 1 296 ? 5.255 31.075 -16.452 1.00 93.19 296 ASP A O 1
ATOM 2248 N N . GLY A 1 297 ? 5.740 29.029 -15.660 1.00 90.56 297 GLY A N 1
ATOM 2249 C CA . GLY A 1 297 ? 5.097 28.264 -16.739 1.00 90.56 297 GLY A CA 1
ATOM 2250 C C . GLY A 1 297 ? 5.870 28.213 -18.064 1.00 90.56 297 GLY A C 1
ATOM 2251 O O . GLY A 1 297 ? 5.270 28.040 -19.125 1.00 90.56 297 GLY A O 1
ATOM 2252 N N . GLY A 1 298 ? 7.187 28.437 -18.046 1.00 91.25 298 GLY A N 1
ATOM 2253 C CA . GLY A 1 298 ? 8.061 28.223 -19.205 1.00 91.25 298 GLY A CA 1
ATOM 2254 C C . GLY A 1 298 ? 9.483 27.856 -18.791 1.00 91.25 298 GLY A C 1
ATOM 2255 O O . GLY A 1 298 ? 9.791 27.841 -17.612 1.00 91.25 298 GLY A O 1
ATOM 2256 N N . ALA A 1 299 ? 10.385 27.583 -19.736 1.00 88.94 299 ALA A N 1
ATOM 2257 C CA . ALA A 1 299 ? 11.738 27.120 -19.401 1.00 88.94 299 ALA A CA 1
ATOM 2258 C C . ALA A 1 299 ? 12.475 28.053 -18.414 1.00 88.94 299 ALA A C 1
ATOM 2260 O O . ALA A 1 299 ? 12.559 29.274 -18.625 1.00 88.94 299 ALA A O 1
ATOM 2261 N N . CYS A 1 300 ? 13.044 27.471 -17.354 1.00 86.56 300 CYS A N 1
ATOM 2262 C CA . CYS A 1 300 ? 13.935 28.200 -16.456 1.00 86.56 300 CYS A CA 1
ATOM 2263 C C . CYS A 1 300 ? 15.233 28.615 -17.170 1.00 86.56 300 CYS A C 1
ATOM 2265 O O . CYS A 1 300 ? 15.619 28.084 -18.214 1.00 86.56 300 CYS A O 1
ATOM 2267 N N . GLY A 1 301 ? 15.902 29.625 -16.615 1.00 82.94 301 GLY A N 1
ATOM 2268 C CA . GLY A 1 301 ? 17.214 30.053 -17.094 1.00 82.94 301 GLY A CA 1
ATOM 2269 C C . GLY A 1 301 ? 18.312 29.081 -16.658 1.00 82.94 301 GLY A C 1
ATOM 2270 O O . GLY A 1 301 ? 18.185 28.434 -15.626 1.00 82.94 301 GLY A O 1
ATOM 2271 N N . ALA A 1 302 ? 19.410 29.017 -17.414 1.00 78.00 302 ALA A N 1
ATOM 2272 C CA . ALA A 1 302 ? 20.527 28.105 -17.136 1.00 78.00 302 ALA A CA 1
ATOM 2273 C C . ALA A 1 302 ? 21.342 28.477 -15.880 1.00 78.00 302 ALA A C 1
ATOM 2275 O O . ALA A 1 302 ? 22.191 27.710 -15.438 1.00 78.00 302 ALA A O 1
ATOM 2276 N N . THR A 1 303 ? 21.134 29.669 -15.316 1.00 83.12 303 THR A N 1
ATOM 2277 C CA . THR A 1 303 ? 21.749 30.093 -14.056 1.00 83.12 303 THR A CA 1
ATOM 2278 C C . THR A 1 303 ? 20.699 30.697 -13.130 1.00 83.12 303 THR A C 1
ATOM 2280 O O . THR A 1 303 ? 19.704 31.259 -13.591 1.00 83.12 303 THR A O 1
ATOM 2283 N N . GLN A 1 304 ? 20.958 30.677 -11.820 1.00 83.50 304 GLN A N 1
ATOM 2284 C CA . GLN A 1 304 ? 20.075 31.298 -10.826 1.00 83.50 304 GLN A CA 1
ATOM 2285 C C . GLN A 1 304 ? 19.793 32.781 -11.133 1.00 83.50 304 GLN A C 1
ATOM 2287 O O . GLN A 1 304 ? 18.681 33.272 -10.944 1.00 83.50 304 GLN A O 1
ATOM 2292 N N . ALA A 1 305 ? 20.784 33.500 -11.672 1.00 85.25 305 ALA A N 1
ATOM 2293 C CA . ALA A 1 305 ? 20.625 34.896 -12.071 1.00 85.25 305 ALA A CA 1
ATOM 2294 C C . ALA A 1 305 ? 19.647 35.073 -13.248 1.00 85.25 305 ALA A C 1
ATOM 2296 O O . ALA A 1 305 ? 18.952 36.087 -13.312 1.00 85.25 305 ALA A O 1
ATOM 2297 N N . ASP A 1 306 ? 19.568 34.094 -14.154 1.00 85.44 306 ASP A N 1
ATOM 2298 C CA . ASP A 1 306 ? 18.713 34.139 -15.345 1.00 85.44 306 ASP A CA 1
ATOM 2299 C C . ASP A 1 306 ? 17.227 33.894 -15.025 1.00 85.44 306 ASP A C 1
ATOM 2301 O O . ASP A 1 306 ? 16.355 34.288 -15.807 1.00 85.44 306 ASP A O 1
ATOM 2305 N N . CYS A 1 307 ? 16.919 33.272 -13.881 1.00 85.81 307 CYS A N 1
ATOM 2306 C CA . CYS A 1 307 ? 15.547 33.026 -13.423 1.00 85.81 307 CYS A CA 1
ATOM 2307 C C . CYS A 1 307 ? 15.194 33.671 -12.076 1.00 85.81 307 CYS A C 1
ATOM 2309 O O . CYS A 1 307 ? 14.166 33.345 -11.496 1.00 85.81 307 CYS A O 1
ATOM 2311 N N . ASN A 1 308 ? 15.997 34.628 -11.607 1.00 88.50 308 ASN A N 1
ATOM 2312 C CA . ASN A 1 308 ? 15.781 35.338 -10.346 1.00 88.50 308 ASN A CA 1
ATOM 2313 C C . ASN A 1 308 ? 14.328 35.828 -10.168 1.00 88.50 308 ASN A C 1
ATOM 2315 O O . ASN A 1 308 ? 13.776 36.470 -11.067 1.00 88.50 308 ASN A O 1
ATOM 2319 N N . SER A 1 309 ? 13.743 35.561 -8.996 1.00 88.56 309 SER A N 1
ATOM 2320 C CA . SER A 1 309 ? 12.365 35.903 -8.617 1.00 88.56 309 SER A CA 1
ATOM 2321 C C . SER A 1 309 ? 11.251 35.254 -9.446 1.00 88.56 309 SER A C 1
ATOM 2323 O O . SER A 1 309 ? 10.086 35.583 -9.226 1.00 88.56 309 SER A O 1
ATOM 2325 N N . LYS A 1 310 ? 11.572 34.351 -10.381 1.00 92.62 310 LYS A N 1
ATOM 2326 C CA . LYS A 1 310 ? 10.563 33.517 -11.040 1.00 92.62 310 LYS A CA 1
ATOM 2327 C C . LYS A 1 310 ? 10.175 32.367 -10.126 1.00 92.62 310 LYS A C 1
ATOM 2329 O O . LYS A 1 310 ? 11.046 31.776 -9.482 1.00 92.62 310 LYS A O 1
ATOM 2334 N N . GLN A 1 311 ? 8.888 32.052 -10.092 1.00 94.12 311 GL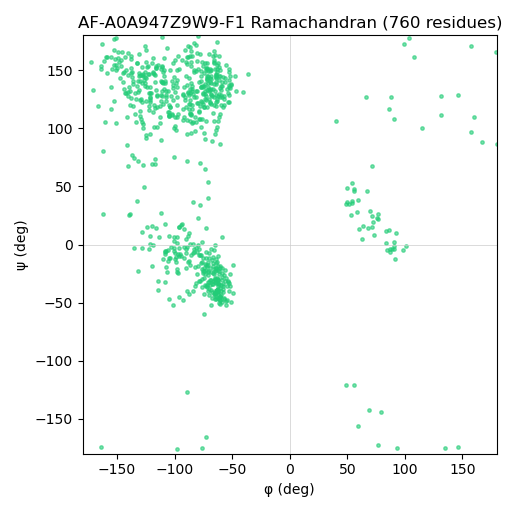N A N 1
ATOM 2335 C CA . GLN A 1 311 ? 8.375 30.910 -9.351 1.00 94.12 311 GLN A CA 1
ATOM 2336 C C . GLN A 1 311 ? 8.701 29.630 -10.109 1.00 94.12 311 GLN A C 1
ATOM 2338 O O . GLN A 1 311 ? 8.491 29.577 -11.317 1.00 94.12 311 GLN A O 1
ATOM 2343 N N . ILE A 1 312 ? 9.178 28.603 -9.414 1.00 92.69 312 ILE A N 1
ATOM 2344 C CA . ILE A 1 312 ? 9.369 27.277 -10.005 1.00 92.69 312 ILE A CA 1
ATOM 2345 C C . ILE A 1 312 ? 7.990 26.616 -10.057 1.00 92.69 312 ILE A C 1
ATOM 2347 O O . ILE A 1 312 ? 7.356 26.408 -9.025 1.00 92.69 312 ILE A O 1
ATOM 2351 N N . THR A 1 313 ? 7.487 26.372 -11.263 1.00 93.69 313 THR A N 1
ATOM 2352 C CA . THR A 1 313 ? 6.118 25.887 -11.503 1.00 93.69 313 THR A CA 1
ATOM 2353 C C . THR A 1 313 ? 6.059 24.421 -11.899 1.00 93.69 313 THR A C 1
ATOM 2355 O O . THR A 1 313 ? 4.978 23.847 -11.867 1.00 93.69 313 THR A O 1
ATOM 2358 N N . TYR A 1 314 ? 7.194 23.825 -12.262 1.00 94.00 314 TYR A N 1
ATOM 2359 C CA . TYR A 1 314 ? 7.318 22.406 -12.578 1.00 94.00 314 TYR A CA 1
ATOM 2360 C C . TYR A 1 314 ? 8.767 21.973 -12.341 1.00 94.00 314 TYR A C 1
ATOM 2362 O O . TYR A 1 314 ? 9.675 22.685 -12.772 1.00 94.00 314 TYR A O 1
ATOM 2370 N N . HIS A 1 315 ? 8.999 20.824 -11.707 1.00 92.69 315 HIS A N 1
ATOM 2371 C CA . HIS A 1 315 ? 10.330 20.227 -11.583 1.00 92.69 315 HIS A CA 1
ATOM 2372 C C . HIS A 1 315 ? 10.224 18.704 -11.488 1.00 92.69 315 HIS A C 1
ATOM 2374 O O . HIS A 1 315 ? 9.885 18.170 -10.436 1.00 92.69 315 HIS A O 1
ATOM 2380 N N . GLY A 1 316 ? 10.543 17.976 -12.559 1.00 93.62 316 GLY A N 1
ATOM 2381 C CA . GLY A 1 316 ? 10.365 16.524 -12.544 1.00 93.62 316 GLY A CA 1
ATOM 2382 C C . GLY A 1 316 ? 11.256 15.816 -11.514 1.00 93.62 316 GLY A C 1
ATOM 2383 O O . GLY A 1 316 ? 10.760 14.975 -10.775 1.00 93.62 316 GLY A O 1
ATOM 2384 N N . HIS A 1 317 ? 12.523 16.210 -11.334 1.00 94.06 317 HIS A N 1
ATOM 2385 C CA . HIS A 1 317 ? 13.368 15.565 -10.307 1.00 94.06 317 HIS A CA 1
ATOM 2386 C C . HIS A 1 317 ? 12.832 15.755 -8.875 1.00 94.06 317 HIS A C 1
ATOM 2388 O O . HIS A 1 317 ? 13.135 14.948 -8.002 1.00 94.06 317 HIS A O 1
ATOM 2394 N N . GLU A 1 318 ? 12.009 16.779 -8.623 1.00 95.12 318 GLU A N 1
ATOM 2395 C CA . GLU A 1 318 ? 11.392 16.960 -7.308 1.00 95.12 318 GLU A CA 1
ATOM 2396 C C . GLU A 1 318 ? 10.356 15.872 -7.022 1.00 95.12 318 GLU A C 1
ATOM 2398 O O . GLU A 1 318 ? 10.278 15.386 -5.902 1.00 95.12 318 GLU A O 1
ATOM 2403 N N . VAL A 1 319 ? 9.630 15.409 -8.044 1.00 96.44 319 VAL A N 1
ATOM 2404 C CA . VAL A 1 319 ? 8.725 14.255 -7.923 1.00 96.44 319 VAL A CA 1
ATOM 2405 C C . VAL A 1 319 ? 9.496 13.019 -7.451 1.00 96.44 319 VAL A C 1
ATOM 2407 O O . VAL A 1 319 ? 9.022 12.285 -6.588 1.00 96.44 319 VAL A O 1
ATOM 2410 N N . VAL A 1 320 ? 10.706 12.807 -7.977 1.00 96.56 320 VAL A N 1
ATOM 2411 C CA . VAL A 1 320 ? 11.576 11.691 -7.577 1.00 96.56 320 VAL A CA 1
ATOM 2412 C C . VAL A 1 320 ? 12.030 11.844 -6.124 1.00 96.56 320 VAL A C 1
ATOM 2414 O O . VAL A 1 320 ? 11.979 10.866 -5.378 1.00 96.56 320 VAL A O 1
ATOM 2417 N N . ALA A 1 321 ? 12.407 13.052 -5.692 1.00 96.19 321 ALA A N 1
ATOM 2418 C CA . ALA A 1 321 ? 12.775 13.313 -4.298 1.00 96.19 321 ALA A CA 1
ATOM 2419 C C . ALA A 1 321 ? 11.602 13.139 -3.324 1.00 96.19 321 ALA A C 1
ATOM 2421 O O . ALA A 1 321 ? 11.774 12.510 -2.283 1.00 96.19 321 ALA A O 1
ATOM 2422 N N . GLU A 1 322 ? 10.412 13.630 -3.665 1.00 97.25 322 GLU A N 1
ATOM 2423 C CA . GLU A 1 322 ? 9.188 13.456 -2.873 1.00 97.25 322 GLU A CA 1
ATOM 2424 C C . GLU A 1 322 ? 8.832 11.969 -2.729 1.00 97.25 322 GLU A C 1
ATOM 2426 O O . GLU A 1 322 ? 8.601 11.486 -1.618 1.00 97.25 322 GLU A O 1
ATOM 2431 N N . VAL A 1 323 ? 8.904 11.188 -3.816 1.00 97.69 323 VAL A N 1
ATOM 2432 C CA . VAL A 1 323 ? 8.739 9.724 -3.754 1.00 97.69 323 VAL A CA 1
ATOM 2433 C C . VAL A 1 323 ? 9.850 9.073 -2.919 1.00 97.69 323 VAL A C 1
ATOM 2435 O O . VAL A 1 323 ? 9.573 8.183 -2.114 1.00 97.69 323 VAL A O 1
ATOM 2438 N N . ARG A 1 324 ? 11.103 9.535 -3.021 1.00 96.69 324 ARG A N 1
ATOM 2439 C CA . ARG A 1 324 ? 12.212 9.031 -2.196 1.00 96.69 324 ARG A CA 1
ATOM 2440 C C . ARG A 1 324 ? 11.992 9.288 -0.706 1.00 96.69 324 ARG A C 1
ATOM 2442 O O . ARG A 1 324 ? 12.288 8.404 0.104 1.00 96.69 324 ARG A O 1
ATOM 2449 N N . GLN A 1 325 ? 11.487 10.467 -0.333 1.00 95.81 325 GLN A N 1
ATOM 2450 C CA . GLN A 1 325 ? 11.126 10.774 1.052 1.00 95.81 325 GLN A CA 1
ATOM 2451 C C . GLN A 1 325 ? 9.924 9.955 1.510 1.00 95.81 325 GLN A C 1
ATOM 2453 O O . GLN A 1 325 ? 9.911 9.462 2.635 1.00 95.81 325 GLN A O 1
ATOM 2458 N N . PHE A 1 326 ? 8.935 9.761 0.637 1.00 95.88 326 PHE A N 1
ATOM 2459 C CA . PHE A 1 326 ? 7.751 8.961 0.935 1.00 95.88 326 PHE A CA 1
ATOM 2460 C C . PHE A 1 326 ? 8.144 7.524 1.288 1.00 95.88 326 PHE A C 1
ATOM 2462 O O . PHE A 1 326 ? 7.649 6.969 2.270 1.00 95.88 326 PHE A O 1
ATOM 2469 N N . LEU A 1 327 ? 9.124 6.972 0.567 1.00 95.19 327 LEU A N 1
ATOM 2470 C CA . LEU A 1 327 ? 9.731 5.662 0.805 1.00 95.19 327 LEU A CA 1
ATOM 2471 C C . LEU A 1 327 ? 10.719 5.624 1.987 1.00 95.19 327 LEU A C 1
ATOM 2473 O O . LEU A 1 327 ? 11.298 4.575 2.257 1.00 95.19 327 LEU A O 1
ATOM 2477 N N . GLN A 1 328 ? 10.929 6.717 2.730 1.00 92.75 328 GLN A N 1
ATOM 2478 C CA . GLN A 1 328 ? 11.581 6.627 4.049 1.00 92.75 328 GLN A CA 1
ATOM 2479 C C . GLN A 1 328 ? 10.628 6.107 5.133 1.00 92.75 328 GLN A C 1
ATOM 2481 O O . GLN A 1 328 ? 11.073 5.787 6.233 1.00 92.75 328 GLN A O 1
ATOM 2486 N N . HIS A 1 329 ? 9.341 5.989 4.807 1.00 89.88 329 HIS A N 1
ATOM 2487 C CA . HIS A 1 329 ? 8.311 5.372 5.632 1.00 89.88 329 HIS A CA 1
ATOM 2488 C C . HIS A 1 329 ? 7.914 4.006 5.065 1.00 89.88 329 HIS A C 1
ATOM 2490 O O . HIS A 1 329 ? 8.251 3.684 3.930 1.00 89.88 329 HIS A O 1
ATOM 2496 N N . LYS A 1 330 ? 7.141 3.225 5.828 1.00 89.31 330 LYS A N 1
ATOM 2497 C CA . LYS A 1 330 ? 6.606 1.899 5.453 1.00 89.31 330 LYS A CA 1
ATOM 2498 C C . LYS A 1 330 ? 5.500 1.958 4.383 1.00 89.31 330 LYS A C 1
ATOM 2500 O O . LYS A 1 330 ? 4.391 1.455 4.573 1.00 89.31 330 LYS A O 1
ATOM 2505 N N . THR A 1 331 ? 5.802 2.613 3.274 1.00 92.88 331 THR A N 1
ATOM 2506 C CA . THR A 1 331 ? 4.940 2.852 2.117 1.00 92.88 331 THR A CA 1
ATOM 2507 C C . THR A 1 331 ? 5.444 2.060 0.911 1.00 92.88 331 THR A C 1
ATOM 2509 O O . THR A 1 331 ? 6.444 1.336 0.992 1.00 92.88 331 THR A O 1
ATOM 2512 N N . HIS A 1 332 ? 4.741 2.158 -0.216 1.00 95.25 332 HIS A N 1
ATOM 2513 C CA . HIS A 1 332 ? 5.121 1.460 -1.441 1.00 95.25 332 HIS A CA 1
ATOM 2514 C C . HIS A 1 332 ? 4.995 2.339 -2.688 1.00 95.25 332 HIS A C 1
ATOM 2516 O O . HIS A 1 332 ? 4.095 3.175 -2.788 1.00 95.25 332 HIS A O 1
ATOM 2522 N N . PHE A 1 333 ? 5.912 2.146 -3.635 1.00 97.75 333 PHE A N 1
ATOM 2523 C CA . PHE A 1 333 ? 5.874 2.774 -4.950 1.00 97.75 333 PHE A CA 1
ATOM 2524 C C . PHE A 1 333 ? 5.857 1.717 -6.056 1.00 97.75 333 PHE A C 1
ATOM 2526 O O . PHE A 1 333 ? 6.740 0.864 -6.124 1.00 97.75 333 PHE A O 1
ATOM 2533 N N . PHE A 1 334 ? 4.882 1.798 -6.956 1.00 97.94 334 PHE A N 1
ATOM 2534 C CA . PHE A 1 334 ? 4.806 0.947 -8.140 1.00 97.94 334 PHE A CA 1
ATOM 2535 C C . PHE A 1 334 ? 5.139 1.741 -9.409 1.00 97.94 334 PHE A C 1
ATOM 2537 O O . PHE A 1 334 ? 4.559 2.804 -9.637 1.00 97.94 334 PHE A O 1
ATOM 2544 N N . ALA A 1 335 ? 6.005 1.206 -10.270 1.00 97.81 335 ALA A N 1
ATOM 2545 C CA . ALA A 1 335 ? 6.264 1.766 -11.592 1.00 97.81 335 ALA A CA 1
ATOM 2546 C C . ALA A 1 335 ? 6.132 0.718 -12.708 1.00 97.81 335 ALA A C 1
ATOM 2548 O O . ALA A 1 335 ? 6.619 -0.403 -12.571 1.00 97.81 335 ALA A O 1
ATOM 2549 N N . GLU A 1 336 ? 5.527 1.099 -13.832 1.00 96.38 336 GLU A N 1
ATOM 2550 C CA . GLU A 1 336 ? 5.460 0.289 -15.057 1.00 96.38 336 GLU A CA 1
ATOM 2551 C C . GLU A 1 336 ? 6.139 1.014 -16.236 1.00 96.38 336 GLU A C 1
ATOM 2553 O O . GLU A 1 336 ? 6.294 2.239 -16.233 1.00 96.38 336 GLU A O 1
ATOM 2558 N N . CYS A 1 337 ? 6.596 0.267 -17.243 1.00 95.62 337 CYS A N 1
ATOM 2559 C CA . CYS A 1 337 ? 7.095 0.796 -18.517 1.00 95.62 337 CYS A CA 1
ATOM 2560 C C . CYS A 1 337 ? 8.135 1.943 -18.383 1.00 95.62 337 CYS A C 1
ATOM 2562 O O . CYS A 1 337 ? 9.215 1.779 -17.811 1.00 95.62 337 CYS A O 1
ATOM 2564 N N . GLN A 1 338 ? 7.833 3.126 -18.943 1.00 95.06 338 GLN A N 1
ATOM 2565 C CA . GLN A 1 338 ? 8.729 4.290 -18.961 1.00 95.06 338 GLN A CA 1
ATOM 2566 C C . GLN A 1 338 ? 9.001 4.838 -17.567 1.00 95.06 338 GLN A C 1
ATOM 2568 O O . GLN A 1 338 ? 10.087 5.380 -17.343 1.00 95.06 338 GLN A O 1
ATOM 2573 N N . ALA A 1 339 ? 8.042 4.683 -16.647 1.00 96.62 339 ALA A N 1
ATOM 2574 C CA . ALA A 1 339 ? 8.167 5.225 -15.307 1.00 96.62 339 ALA A CA 1
ATOM 2575 C C . ALA A 1 339 ? 9.357 4.596 -14.579 1.00 96.62 339 ALA A C 1
ATOM 2577 O O . ALA A 1 339 ? 10.086 5.306 -13.896 1.00 96.62 339 ALA A O 1
ATOM 2578 N N . VAL A 1 340 ? 9.640 3.308 -14.803 1.00 96.88 340 VAL A N 1
ATOM 2579 C CA . VAL A 1 340 ? 10.794 2.633 -14.188 1.00 96.88 340 VAL A CA 1
ATOM 2580 C C . VAL A 1 340 ? 12.095 3.372 -14.504 1.00 96.88 340 VAL A C 1
ATOM 2582 O O . VAL A 1 340 ? 12.812 3.751 -13.588 1.00 96.88 340 VAL A O 1
ATOM 2585 N N . ASN A 1 341 ? 12.388 3.659 -15.778 1.00 95.38 341 ASN A N 1
ATOM 2586 C CA . ASN A 1 341 ? 13.593 4.416 -16.132 1.00 95.38 341 ASN A CA 1
ATOM 2587 C C . ASN A 1 341 ? 13.508 5.888 -15.721 1.00 95.38 341 ASN A C 1
ATOM 2589 O O . ASN A 1 341 ? 14.539 6.479 -15.406 1.00 95.38 341 ASN A O 1
ATOM 2593 N N . ALA A 1 342 ? 12.316 6.494 -15.737 1.00 95.31 342 ALA A N 1
ATOM 2594 C CA . ALA A 1 342 ? 12.158 7.867 -15.279 1.00 95.31 342 ALA A CA 1
ATOM 2595 C C . ALA A 1 342 ? 12.606 7.994 -13.825 1.00 95.31 342 ALA A C 1
ATOM 2597 O O . ALA A 1 342 ? 13.463 8.823 -13.564 1.00 95.31 342 ALA A O 1
ATOM 2598 N N . TYR A 1 343 ? 12.139 7.133 -12.925 1.00 96.06 343 TYR A N 1
ATOM 2599 C CA . TYR A 1 343 ? 12.575 7.153 -11.532 1.00 96.06 343 TYR A CA 1
ATOM 2600 C C . TYR A 1 343 ? 13.987 6.580 -11.374 1.00 96.06 343 TYR A C 1
ATOM 2602 O O . TYR A 1 343 ? 14.891 7.318 -10.996 1.00 96.06 343 TYR A O 1
ATOM 2610 N N . GLU A 1 344 ? 14.224 5.322 -11.744 1.00 95.06 344 GLU A N 1
ATOM 2611 C CA . GLU A 1 344 ? 15.452 4.597 -11.394 1.00 95.06 344 GLU A CA 1
ATOM 2612 C C . GLU A 1 344 ? 16.725 5.182 -12.023 1.00 95.06 344 GLU A C 1
ATOM 2614 O O . GLU A 1 344 ? 17.789 5.105 -11.422 1.00 95.06 344 GLU A O 1
ATOM 2619 N N . ASN A 1 345 ? 16.629 5.796 -13.209 1.00 94.50 345 ASN A N 1
ATOM 2620 C CA . ASN A 1 345 ? 17.782 6.396 -13.891 1.00 94.50 345 ASN A CA 1
ATOM 2621 C C . ASN A 1 345 ? 17.930 7.901 -13.598 1.00 94.50 345 ASN A C 1
ATOM 2623 O O . ASN A 1 345 ? 18.574 8.621 -14.368 1.00 94.50 345 ASN A O 1
ATOM 2627 N N . THR A 1 346 ? 17.273 8.423 -12.557 1.00 92.62 346 THR A N 1
ATOM 2628 C CA . THR A 1 346 ? 17.452 9.827 -12.158 1.00 92.62 346 THR A CA 1
ATOM 2629 C C . THR A 1 346 ? 18.771 9.983 -11.427 1.00 92.62 346 THR A C 1
ATOM 2631 O O . THR A 1 346 ? 18.977 9.373 -10.382 1.00 92.62 346 THR A O 1
ATOM 2634 N N . ALA A 1 347 ? 19.629 10.860 -11.939 1.00 87.06 347 ALA A N 1
ATOM 2635 C CA . ALA A 1 347 ? 20.820 11.323 -11.247 1.00 87.06 347 ALA A CA 1
ATOM 2636 C C . ALA A 1 347 ? 20.775 12.856 -11.140 1.00 87.06 347 ALA A C 1
ATOM 2638 O O . ALA A 1 347 ? 20.284 13.500 -12.076 1.00 87.06 347 ALA A O 1
ATOM 2639 N N . PRO A 1 348 ? 21.309 13.452 -10.057 1.00 82.25 348 PRO A N 1
ATOM 2640 C CA . PRO A 1 348 ? 21.351 14.901 -9.911 1.00 82.25 348 PRO A CA 1
ATOM 2641 C C . PRO A 1 348 ? 21.994 15.585 -11.123 1.00 82.25 348 PRO A C 1
ATOM 2643 O O . PRO A 1 348 ? 23.091 15.234 -11.571 1.00 82.25 348 PRO A O 1
ATOM 2646 N N . ASN A 1 349 ? 21.303 16.579 -11.668 1.00 76.62 349 ASN A N 1
ATOM 2647 C CA . ASN A 1 349 ? 21.693 17.289 -12.870 1.00 76.62 349 ASN A CA 1
ATOM 2648 C C . ASN A 1 349 ? 22.632 18.455 -12.536 1.00 76.62 349 ASN A C 1
ATOM 2650 O O . ASN A 1 349 ? 22.221 19.522 -12.071 1.00 76.62 349 ASN A O 1
ATOM 2654 N N . SER A 1 350 ? 23.918 18.296 -12.851 1.00 69.19 350 SER A N 1
ATOM 2655 C CA . SER A 1 350 ? 24.929 19.316 -12.550 1.00 69.19 350 SER A CA 1
ATOM 2656 C C . SER A 1 350 ? 24.830 20.596 -13.383 1.00 69.19 350 SER A C 1
ATOM 2658 O O . SER A 1 350 ? 25.513 21.579 -13.084 1.00 69.19 350 SER A O 1
ATOM 2660 N N . LEU A 1 351 ? 23.954 20.644 -14.394 1.00 67.88 351 LEU A N 1
ATOM 2661 C CA . LEU A 1 351 ? 23.642 21.884 -15.105 1.00 67.88 351 LEU A CA 1
ATOM 2662 C C . LEU A 1 351 ? 22.755 22.822 -14.262 1.00 67.88 351 LEU A C 1
ATOM 2664 O O . LEU A 1 351 ? 22.713 24.019 -14.546 1.00 67.88 351 LEU A O 1
ATOM 2668 N N . TRP A 1 352 ? 22.048 22.299 -13.250 1.00 70.31 352 TRP A N 1
ATOM 2669 C CA . TRP A 1 352 ? 21.077 23.030 -12.423 1.00 70.31 352 TRP A CA 1
ATOM 2670 C C . TRP A 1 352 ? 21.392 22.881 -10.921 1.00 70.31 352 TRP A C 1
ATOM 2672 O O . TRP A 1 352 ? 20.496 22.628 -10.123 1.00 70.31 352 TRP A O 1
ATOM 2682 N N . PRO A 1 353 ? 22.642 23.109 -10.470 1.00 67.38 353 PRO A N 1
ATOM 2683 C CA . PRO A 1 353 ? 23.093 22.737 -9.121 1.00 67.38 353 PRO A CA 1
ATOM 2684 C C . PRO A 1 353 ? 22.451 23.559 -7.988 1.00 67.38 353 PRO A C 1
ATOM 2686 O O . PRO A 1 353 ? 22.762 23.355 -6.822 1.00 67.38 353 PRO A O 1
ATOM 2689 N N . PHE A 1 354 ? 21.625 24.556 -8.322 1.00 73.56 354 PHE A N 1
ATOM 2690 C CA . PHE A 1 354 ? 20.859 25.354 -7.361 1.00 73.56 354 PHE A CA 1
ATOM 2691 C C . PHE A 1 354 ? 19.397 24.903 -7.243 1.00 73.56 354 PHE A C 1
ATOM 2693 O O . PHE A 1 354 ? 18.685 25.449 -6.411 1.00 73.56 354 PHE A O 1
ATOM 2700 N N . LEU A 1 355 ? 18.949 23.978 -8.096 1.00 75.44 355 LEU A N 1
ATOM 2701 C CA . LEU A 1 355 ? 17.618 23.360 -8.069 1.00 75.44 355 LEU A CA 1
ATOM 2702 C C . LEU A 1 355 ? 17.698 21.838 -7.936 1.00 75.44 355 LEU A C 1
ATOM 2704 O O . LEU A 1 355 ? 16.661 21.198 -7.841 1.00 75.44 355 LEU A O 1
ATOM 2708 N N . ASP A 1 356 ? 18.907 21.276 -7.937 1.00 79.56 356 ASP A N 1
ATOM 2709 C CA . ASP A 1 356 ? 19.147 19.844 -7.875 1.00 79.56 356 ASP A CA 1
ATOM 2710 C C . ASP A 1 356 ? 20.108 19.500 -6.723 1.00 79.56 356 ASP A C 1
ATOM 2712 O O . ASP A 1 356 ? 21.041 20.258 -6.440 1.00 79.56 356 ASP A O 1
ATOM 2716 N N . ASP A 1 357 ? 19.853 18.387 -6.033 1.00 84.50 357 ASP A N 1
ATOM 2717 C CA . ASP A 1 357 ? 20.613 17.928 -4.864 1.00 84.50 357 ASP A CA 1
ATOM 2718 C C . ASP A 1 357 ? 20.548 16.400 -4.732 1.00 84.50 357 ASP A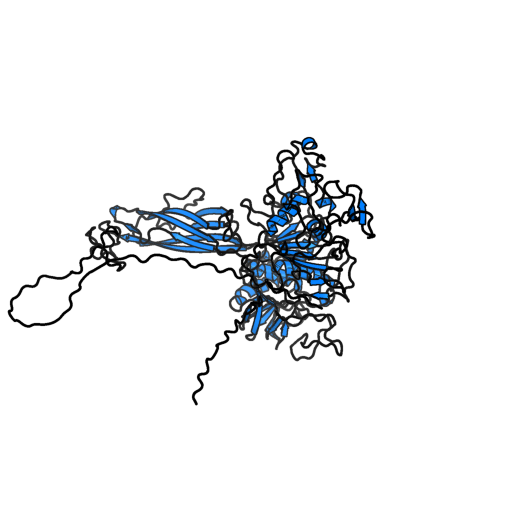 C 1
ATOM 2720 O O . ASP A 1 357 ? 19.748 15.741 -5.393 1.00 84.50 357 ASP A O 1
ATOM 2724 N N . ASP A 1 358 ? 21.401 15.829 -3.881 1.00 85.19 358 ASP A N 1
ATOM 2725 C CA . ASP A 1 358 ? 21.584 14.378 -3.769 1.00 85.19 358 ASP A CA 1
ATOM 2726 C C . ASP A 1 358 ? 20.305 13.609 -3.372 1.00 85.19 358 ASP A C 1
ATOM 2728 O O . ASP A 1 358 ? 20.221 12.406 -3.613 1.00 85.19 358 ASP A O 1
ATOM 2732 N N . GLN A 1 359 ? 19.291 14.257 -2.782 1.00 87.56 359 GLN A N 1
ATOM 2733 C CA . GLN A 1 359 ? 18.026 13.596 -2.427 1.00 87.56 359 GLN A CA 1
ATOM 2734 C C . GLN A 1 359 ? 17.122 13.328 -3.636 1.00 87.56 359 GLN A C 1
ATOM 2736 O O . GLN A 1 359 ? 16.167 12.562 -3.511 1.00 87.56 359 GLN A O 1
ATOM 2741 N N . ARG A 1 360 ? 17.436 13.914 -4.798 1.00 90.19 360 ARG A N 1
ATOM 2742 C CA . ARG A 1 360 ? 16.760 13.679 -6.085 1.00 90.19 360 ARG A CA 1
ATOM 2743 C C . ARG A 1 360 ? 17.321 12.492 -6.862 1.00 90.19 360 ARG A C 1
ATOM 2745 O O . ARG A 1 360 ? 16.844 12.197 -7.955 1.00 90.19 360 ARG A O 1
ATOM 2752 N N . ASP A 1 361 ? 18.320 11.806 -6.310 1.00 91.44 361 ASP A N 1
ATOM 2753 C CA . ASP A 1 361 ? 18.740 10.506 -6.819 1.00 91.44 361 ASP A CA 1
ATOM 2754 C C . ASP A 1 361 ? 17.524 9.567 -6.857 1.00 91.44 361 ASP A C 1
ATOM 2756 O O . ASP A 1 361 ? 16.747 9.511 -5.903 1.00 91.44 361 ASP A O 1
ATOM 2760 N N . GLY A 1 362 ? 17.333 8.854 -7.960 1.00 93.06 362 GLY A N 1
ATOM 2761 C CA . GLY A 1 362 ? 16.213 7.943 -8.159 1.00 93.06 362 GLY A CA 1
ATOM 2762 C C . GLY A 1 362 ? 16.596 6.468 -8.134 1.00 93.06 362 GLY A C 1
ATOM 2763 O O . GLY A 1 362 ? 15.707 5.629 -8.106 1.00 93.06 362 GLY A O 1
ATOM 2764 N N . HIS A 1 363 ? 17.888 6.137 -8.066 1.00 94.44 363 HIS A N 1
ATOM 2765 C CA . HIS A 1 363 ? 18.395 4.768 -7.969 1.00 94.44 363 HIS A CA 1
ATOM 2766 C C . HIS A 1 363 ? 17.884 4.081 -6.689 1.00 94.44 363 HIS A C 1
ATOM 2768 O O . HIS A 1 363 ? 18.518 4.157 -5.630 1.00 94.44 363 HIS A O 1
ATOM 2774 N N . PHE A 1 364 ? 16.704 3.463 -6.723 1.00 95.12 364 PHE A N 1
ATOM 2775 C CA . PHE A 1 364 ? 16.062 2.862 -5.557 1.00 95.12 364 PHE A CA 1
ATOM 2776 C C . PHE A 1 364 ? 16.529 1.419 -5.358 1.00 95.12 364 PHE A C 1
ATOM 2778 O O . PHE A 1 364 ? 16.869 1.058 -4.228 1.00 95.12 364 PHE A O 1
ATOM 2785 N N . LEU A 1 365 ? 16.631 0.631 -6.435 1.00 94.88 365 LEU A N 1
ATOM 2786 C CA . LEU A 1 365 ? 17.061 -0.777 -6.402 1.00 94.88 365 LEU A CA 1
ATOM 2787 C C . LEU A 1 365 ? 18.471 -1.008 -6.948 1.00 94.88 365 LEU A C 1
ATOM 2789 O O . LEU A 1 365 ? 19.109 -1.998 -6.596 1.00 94.88 365 LEU A O 1
ATOM 2793 N N . THR A 1 366 ? 18.965 -0.124 -7.803 1.00 95.12 366 THR A N 1
ATOM 2794 C CA . THR A 1 366 ? 20.218 -0.289 -8.546 1.00 95.12 366 THR A CA 1
ATOM 2795 C C . THR A 1 366 ? 21.304 0.646 -8.040 1.00 95.12 366 THR A C 1
ATOM 2797 O O . THR A 1 366 ? 21.039 1.640 -7.366 1.00 95.12 366 THR A O 1
ATOM 2800 N N . THR A 1 367 ? 22.559 0.331 -8.334 1.00 93.19 367 THR A N 1
ATOM 2801 C CA . THR A 1 367 ? 23.669 1.272 -8.177 1.00 93.19 367 THR A CA 1
ATOM 2802 C C . THR A 1 367 ? 23.726 2.254 -9.350 1.00 93.19 367 THR A C 1
ATOM 2804 O O . THR A 1 367 ? 23.369 1.918 -10.480 1.00 93.19 367 THR A O 1
ATOM 2807 N N . LEU A 1 368 ? 24.227 3.467 -9.091 1.00 89.56 368 LEU A N 1
ATOM 2808 C CA . LEU A 1 368 ? 24.520 4.436 -10.146 1.00 89.56 368 LEU A CA 1
ATOM 2809 C C . LEU A 1 368 ? 25.613 3.889 -11.074 1.00 89.56 368 LEU A C 1
ATOM 2811 O O . LEU A 1 368 ? 26.724 3.583 -10.629 1.00 89.56 368 LEU A O 1
ATOM 2815 N N . GLY A 1 369 ? 25.308 3.805 -12.369 1.00 89.00 369 GLY A N 1
ATOM 2816 C CA . GLY A 1 369 ? 26.259 3.378 -13.388 1.00 89.00 369 GLY A CA 1
ATOM 2817 C C . GLY A 1 369 ? 27.441 4.340 -13.535 1.00 89.00 369 GLY A C 1
ATOM 2818 O O . GLY A 1 369 ? 27.282 5.562 -13.563 1.00 89.00 369 GLY A O 1
ATOM 2819 N N . ILE A 1 370 ? 28.651 3.796 -13.682 1.00 91.50 370 ILE A N 1
ATOM 2820 C CA . ILE A 1 370 ? 29.874 4.581 -13.872 1.00 91.50 370 ILE A CA 1
ATOM 2821 C C . ILE A 1 370 ? 30.235 4.603 -15.356 1.00 91.50 370 ILE A C 1
ATOM 2823 O O . ILE A 1 370 ? 30.702 3.614 -15.916 1.00 91.50 370 ILE A O 1
ATOM 2827 N N . ASN A 1 371 ? 30.088 5.769 -15.986 1.00 92.50 371 ASN A N 1
ATOM 2828 C CA . ASN A 1 371 ? 30.416 5.961 -17.400 1.00 92.50 371 ASN A CA 1
ATOM 2829 C C . ASN A 1 371 ? 31.927 5.767 -17.681 1.00 92.50 371 ASN A C 1
ATOM 2831 O O . ASN A 1 371 ? 32.745 6.555 -17.173 1.00 92.50 371 ASN A O 1
ATOM 2835 N N . PRO A 1 372 ? 32.323 4.792 -18.530 1.00 94.44 372 PRO A N 1
ATOM 2836 C CA . PRO A 1 372 ? 33.721 4.553 -18.899 1.00 94.44 372 PRO A CA 1
ATOM 2837 C C . PRO A 1 372 ? 34.359 5.707 -19.679 1.00 94.44 372 PRO A C 1
ATOM 2839 O O . PRO A 1 372 ? 33.670 6.550 -20.251 1.00 94.44 372 PRO A O 1
ATOM 2842 N N . ASP A 1 373 ? 35.691 5.723 -19.751 1.00 95.38 373 ASP A N 1
ATOM 2843 C CA . ASP A 1 373 ? 36.435 6.667 -20.593 1.00 95.38 373 ASP A CA 1
ATOM 2844 C C . ASP A 1 373 ? 36.283 6.350 -22.084 1.00 95.38 373 ASP A C 1
ATOM 2846 O O . ASP A 1 373 ? 36.216 5.191 -22.500 1.00 95.38 373 ASP A O 1
ATOM 2850 N N . CYS A 1 374 ? 36.333 7.390 -22.914 1.00 95.38 374 CYS A N 1
ATOM 2851 C CA . CYS A 1 374 ? 36.437 7.215 -24.358 1.00 95.38 374 CYS A CA 1
ATOM 2852 C C . CYS A 1 374 ? 37.750 6.512 -24.780 1.00 95.38 374 CYS A C 1
ATOM 2854 O O . CYS A 1 374 ? 38.801 6.735 -24.172 1.00 95.38 374 CYS A O 1
ATOM 2856 N N . PRO A 1 375 ? 37.764 5.759 -25.903 1.00 95.56 375 PRO A N 1
ATOM 2857 C CA . PRO A 1 375 ? 36.666 5.511 -26.841 1.00 95.56 375 PRO A CA 1
ATOM 2858 C C . PRO A 1 375 ? 35.723 4.385 -26.397 1.00 95.56 375 PRO A C 1
ATOM 2860 O O . PRO A 1 375 ? 36.157 3.389 -25.823 1.00 95.56 375 PRO A O 1
ATOM 2863 N N . CYS A 1 376 ? 34.449 4.505 -26.771 1.00 96.19 376 CYS A N 1
ATOM 2864 C CA . CYS A 1 376 ? 33.428 3.530 -26.402 1.00 96.19 376 CYS A CA 1
ATOM 2865 C C . CYS A 1 376 ? 33.570 2.236 -27.194 1.00 96.19 376 CYS A C 1
ATOM 2867 O O . CYS A 1 376 ? 33.743 2.248 -28.416 1.00 96.19 376 CYS A O 1
ATOM 2869 N N . THR A 1 377 ? 33.525 1.119 -26.475 1.00 95.25 377 THR A N 1
ATOM 2870 C CA . THR A 1 377 ? 33.629 -0.234 -27.039 1.00 95.25 377 THR A CA 1
ATOM 2871 C C . THR A 1 377 ? 32.272 -0.895 -27.211 1.00 95.25 377 THR A C 1
ATOM 2873 O O . THR A 1 377 ? 32.179 -1.899 -27.913 1.00 95.25 377 THR A O 1
ATOM 2876 N N . ASP A 1 378 ? 31.251 -0.331 -26.577 1.00 94.38 378 ASP A N 1
ATOM 2877 C CA . ASP A 1 378 ? 29.871 -0.773 -26.654 1.00 94.38 378 ASP A CA 1
ATOM 2878 C C . ASP A 1 378 ? 29.092 0.070 -27.683 1.00 94.38 378 ASP A C 1
ATOM 2880 O O . ASP A 1 378 ? 29.334 1.271 -27.843 1.00 94.38 378 ASP A O 1
ATOM 2884 N N . GLY A 1 379 ? 28.210 -0.586 -28.438 1.00 93.44 379 GLY A N 1
ATOM 2885 C CA . GLY A 1 379 ? 27.442 0.015 -29.525 1.00 93.44 379 GLY A CA 1
ATOM 2886 C C . GLY A 1 379 ? 26.308 0.922 -29.056 1.00 93.44 379 GLY A C 1
ATOM 2887 O O . GLY A 1 379 ? 25.939 1.827 -29.812 1.00 93.44 379 GLY A O 1
ATOM 2888 N N . ASP A 1 380 ? 25.816 0.740 -27.834 1.00 93.06 380 ASP A N 1
ATOM 2889 C CA . ASP A 1 380 ? 24.704 1.515 -27.271 1.00 93.06 380 ASP A CA 1
ATOM 2890 C C . ASP A 1 380 ? 25.172 2.849 -26.669 1.00 93.06 380 ASP A C 1
ATOM 2892 O O . ASP A 1 380 ? 24.376 3.739 -26.371 1.00 93.06 380 ASP A O 1
ATOM 2896 N N . PHE A 1 381 ? 26.491 3.043 -26.608 1.00 96.31 381 PHE A N 1
ATOM 2897 C CA . PHE A 1 381 ? 27.135 4.216 -26.037 1.00 96.31 381 PHE A CA 1
ATOM 2898 C C . PHE A 1 381 ? 27.822 5.064 -27.109 1.00 96.31 381 PHE A C 1
ATOM 2900 O O . PHE A 1 381 ? 28.277 4.582 -28.155 1.00 96.31 381 PHE A O 1
ATOM 2907 N N . GLU A 1 382 ? 27.909 6.364 -26.856 1.00 96.25 382 GLU A N 1
ATOM 2908 C CA . GLU A 1 382 ? 28.684 7.308 -27.650 1.00 96.25 382 GLU A CA 1
ATOM 2909 C C . GLU A 1 382 ? 29.668 8.099 -26.794 1.00 96.25 382 GLU A C 1
ATOM 2911 O O . GLU A 1 382 ? 29.439 8.366 -25.617 1.00 96.25 382 GLU A O 1
ATOM 2916 N N . CYS A 1 383 ? 30.802 8.454 -27.399 1.00 96.38 383 CYS A N 1
ATOM 2917 C CA . CYS A 1 383 ? 31.815 9.249 -26.725 1.00 96.38 383 CYS A CA 1
ATOM 2918 C C . CYS A 1 383 ? 31.390 10.715 -26.730 1.00 96.38 383 CYS A C 1
ATOM 2920 O O . CYS A 1 383 ? 31.343 11.336 -27.798 1.00 96.38 383 CYS A O 1
ATOM 2922 N N . ILE A 1 384 ? 31.141 11.262 -25.544 1.00 94.69 384 ILE A N 1
ATOM 2923 C CA . ILE A 1 384 ? 30.807 12.667 -25.341 1.00 94.69 384 ILE A CA 1
ATOM 2924 C C . ILE A 1 384 ? 32.028 13.382 -24.747 1.00 94.69 384 ILE A C 1
ATOM 2926 O O . ILE A 1 384 ? 32.430 13.086 -23.615 1.00 94.69 384 ILE A O 1
ATOM 2930 N N . PRO A 1 385 ? 32.646 14.322 -25.489 1.00 94.38 385 PRO A N 1
ATOM 2931 C CA . PRO A 1 385 ? 33.724 15.140 -24.955 1.00 94.38 385 PRO A CA 1
ATOM 2932 C C . PRO A 1 385 ? 33.242 15.971 -23.767 1.00 94.38 385 PRO A C 1
ATOM 2934 O O . PRO A 1 385 ? 32.228 16.659 -23.884 1.00 94.38 385 PRO A O 1
ATOM 2937 N N . LEU A 1 386 ? 33.977 15.928 -22.654 1.00 89.44 386 LEU A N 1
ATOM 2938 C CA . LEU A 1 386 ? 33.607 16.561 -21.385 1.00 89.44 386 LEU A CA 1
ATOM 2939 C C . LEU A 1 386 ? 32.169 16.208 -20.951 1.00 89.44 386 LEU A C 1
ATOM 2941 O O . LEU A 1 386 ? 31.441 17.059 -20.450 1.00 89.44 386 LEU A O 1
ATOM 2945 N N . GLY A 1 387 ? 31.735 14.971 -21.205 1.00 83.62 387 GLY A N 1
ATOM 2946 C CA . GLY A 1 387 ? 30.383 14.508 -20.881 1.00 83.62 387 GLY A CA 1
ATOM 2947 C C . GLY A 1 387 ? 30.178 14.136 -19.413 1.00 83.62 387 GLY A C 1
ATOM 2948 O O . GLY A 1 387 ? 29.040 14.084 -18.963 1.00 83.62 387 GLY A O 1
ATOM 2949 N N . CYS A 1 388 ? 31.257 13.887 -18.664 1.00 85.25 388 CYS A N 1
ATOM 2950 C CA . CYS A 1 388 ? 31.195 13.425 -17.277 1.00 85.25 388 CYS A CA 1
ATOM 2951 C C . CYS A 1 388 ? 31.977 14.322 -16.319 1.00 85.25 388 CYS A C 1
ATOM 2953 O O . CYS A 1 388 ? 32.805 15.142 -16.733 1.00 85.25 388 CYS A O 1
ATOM 2955 N N . ASP A 1 389 ? 31.734 14.098 -15.025 1.00 82.62 389 ASP A N 1
ATOM 2956 C CA . ASP A 1 389 ? 32.449 14.705 -13.903 1.00 82.62 389 ASP A CA 1
ATOM 2957 C C . ASP A 1 389 ? 32.455 16.239 -14.011 1.00 82.62 389 ASP A C 1
ATOM 2959 O O . ASP A 1 389 ? 33.516 16.864 -14.056 1.00 82.62 389 ASP A O 1
ATOM 2963 N N . ASP A 1 390 ? 31.269 16.835 -14.167 1.00 79.06 390 ASP A N 1
ATOM 2964 C CA . ASP A 1 390 ? 31.060 18.281 -14.349 1.00 79.06 390 ASP A CA 1
ATOM 2965 C C . ASP A 1 390 ? 31.871 18.886 -15.500 1.00 79.06 390 ASP A C 1
ATOM 2967 O O . ASP A 1 390 ? 32.400 20.000 -15.437 1.00 79.06 390 ASP A O 1
ATOM 2971 N N . GLY A 1 391 ? 31.991 18.117 -16.579 1.00 84.31 391 GLY A N 1
ATOM 2972 C CA . GLY A 1 391 ? 32.710 18.525 -17.774 1.00 84.31 391 GLY A CA 1
ATOM 2973 C C . GLY A 1 391 ? 34.224 18.451 -17.641 1.00 84.31 391 GLY A C 1
ATOM 2974 O O . GLY A 1 391 ? 34.936 19.189 -18.325 1.00 84.31 391 GLY A O 1
ATOM 2975 N N . THR A 1 392 ? 34.740 17.577 -16.775 1.00 88.12 392 THR A N 1
ATOM 2976 C CA . THR A 1 392 ? 36.187 17.372 -16.616 1.00 88.12 392 THR A CA 1
ATOM 2977 C C . THR A 1 392 ? 36.718 16.145 -17.357 1.00 88.12 392 THR A C 1
ATOM 2979 O O . THR A 1 392 ? 37.937 16.039 -17.534 1.00 88.12 392 THR A O 1
ATOM 2982 N N . ARG A 1 393 ? 35.840 15.257 -17.850 1.00 92.69 393 ARG A N 1
ATOM 2983 C CA . ARG A 1 393 ? 36.235 13.993 -18.490 1.00 92.69 393 ARG A CA 1
ATOM 2984 C C . ARG A 1 393 ? 35.408 13.646 -19.732 1.00 92.69 393 ARG A C 1
ATOM 2986 O O . ARG A 1 393 ? 34.182 13.739 -19.724 1.00 92.69 393 ARG A O 1
ATOM 2993 N N . ASP A 1 394 ? 36.096 13.205 -20.788 1.00 95.38 394 ASP A N 1
ATOM 2994 C CA . ASP A 1 394 ? 35.484 12.587 -21.972 1.00 95.38 394 ASP A CA 1
ATOM 2995 C C . ASP A 1 394 ? 35.050 11.161 -21.619 1.00 95.38 394 ASP A C 1
ATOM 2997 O O . ASP A 1 394 ? 35.887 10.331 -21.252 1.00 95.38 394 ASP A O 1
ATOM 3001 N N . CYS A 1 395 ? 33.765 10.858 -21.751 1.00 94.75 395 CYS A N 1
ATOM 3002 C CA . CYS A 1 395 ? 33.223 9.580 -21.310 1.00 94.75 395 CYS A CA 1
ATOM 3003 C C . CYS A 1 395 ? 32.184 9.018 -22.278 1.00 94.75 395 CYS A C 1
ATOM 3005 O O . CYS A 1 395 ? 31.670 9.706 -23.163 1.00 94.75 395 CYS A O 1
ATOM 3007 N N . CYS A 1 396 ? 31.899 7.736 -22.102 1.00 95.31 396 CYS A N 1
ATOM 3008 C CA . CYS A 1 396 ? 30.891 7.002 -22.838 1.00 95.31 396 CYS A CA 1
ATOM 3009 C C . CYS A 1 396 ? 29.536 7.152 -22.166 1.00 95.31 396 CYS A C 1
ATOM 3011 O O . CYS A 1 396 ? 29.345 6.644 -21.069 1.00 95.31 396 CYS A O 1
ATOM 3013 N N . MET A 1 397 ? 28.611 7.835 -22.836 1.00 92.69 397 MET A N 1
ATOM 3014 C CA . MET A 1 397 ? 27.235 8.015 -22.376 1.00 92.69 397 MET A CA 1
ATOM 3015 C C . MET A 1 397 ? 26.285 7.196 -23.244 1.00 92.69 397 MET A C 1
ATOM 3017 O O . MET A 1 397 ? 26.564 6.976 -24.426 1.00 92.69 397 MET A O 1
ATOM 3021 N N . ALA A 1 398 ? 25.172 6.745 -22.668 1.00 93.38 398 ALA A N 1
ATOM 3022 C CA . ALA A 1 398 ? 24.136 6.057 -23.427 1.00 93.38 398 ALA A CA 1
ATOM 3023 C C . ALA A 1 398 ? 23.604 6.965 -24.549 1.00 93.38 398 ALA A C 1
ATOM 3025 O O . ALA A 1 398 ? 23.367 8.158 -24.341 1.00 93.38 398 ALA A O 1
ATOM 3026 N N . LYS A 1 399 ? 23.425 6.398 -25.747 1.00 94.25 399 LYS A N 1
ATOM 3027 C CA . LYS A 1 399 ? 22.856 7.114 -26.903 1.00 94.25 399 LYS A CA 1
ATOM 3028 C C . LYS A 1 399 ? 21.370 7.384 -26.741 1.00 94.25 399 LYS A C 1
ATOM 3030 O O . LYS A 1 399 ? 20.853 8.346 -27.303 1.00 94.25 399 LYS A O 1
ATOM 3035 N N . ASN A 1 400 ? 20.674 6.485 -26.056 1.00 93.50 400 ASN A N 1
ATOM 3036 C CA . ASN A 1 400 ? 19.267 6.643 -25.757 1.00 93.50 400 ASN A CA 1
ATOM 3037 C C . ASN A 1 400 ? 19.126 7.575 -24.554 1.00 93.50 400 ASN A C 1
ATOM 3039 O O . ASN A 1 400 ? 19.643 7.287 -23.477 1.00 93.50 400 ASN A O 1
ATOM 3043 N N . ASP A 1 401 ? 18.400 8.677 -24.730 1.00 88.75 401 ASP A N 1
ATOM 3044 C CA . ASP A 1 401 ? 18.189 9.653 -23.660 1.00 88.75 401 ASP A CA 1
ATOM 3045 C C . ASP A 1 401 ? 17.515 9.030 -22.427 1.00 88.75 401 ASP A C 1
ATOM 3047 O O . ASP A 1 401 ? 17.787 9.459 -21.310 1.00 88.75 401 ASP A O 1
ATOM 3051 N N . LYS A 1 402 ? 16.715 7.969 -22.608 1.00 91.06 402 LYS A N 1
ATOM 3052 C CA . LYS A 1 402 ? 16.053 7.245 -21.510 1.00 91.06 402 LYS A CA 1
ATOM 3053 C C . LYS A 1 402 ? 17.009 6.454 -20.606 1.00 91.06 402 LYS A C 1
ATOM 3055 O O . LYS A 1 402 ? 16.663 6.106 -19.481 1.00 91.06 402 LYS A O 1
ATOM 3060 N N . GLU A 1 403 ? 18.206 6.162 -21.102 1.00 93.12 403 GLU A N 1
ATOM 3061 C CA . GLU A 1 403 ? 19.237 5.368 -20.421 1.00 93.12 403 GLU A CA 1
ATOM 3062 C C . GLU A 1 403 ? 20.374 6.258 -19.890 1.00 93.12 403 GLU A C 1
ATOM 3064 O O . GLU A 1 403 ? 21.404 5.783 -19.412 1.00 93.12 403 GLU A O 1
ATOM 3069 N N . LYS A 1 404 ? 20.222 7.583 -19.971 1.00 87.62 404 LYS A N 1
ATOM 3070 C CA . LYS A 1 404 ? 21.145 8.503 -19.306 1.00 87.62 404 LYS A CA 1
ATOM 3071 C C . LYS A 1 404 ? 20.942 8.416 -17.799 1.00 87.62 404 LYS A C 1
ATOM 3073 O O . LYS A 1 404 ? 19.810 8.454 -17.334 1.00 87.62 404 LYS A O 1
ATOM 3078 N N . GLY A 1 405 ? 22.052 8.294 -17.070 1.00 87.25 405 GLY A N 1
ATOM 3079 C CA . GLY A 1 405 ? 22.019 7.984 -15.640 1.00 87.25 405 GLY A CA 1
ATOM 3080 C C . GLY A 1 405 ? 21.627 6.533 -15.357 1.00 87.25 405 GLY A C 1
ATOM 3081 O O . GLY A 1 405 ? 21.169 6.248 -14.264 1.00 87.25 405 GLY A O 1
ATOM 3082 N N . ALA A 1 406 ? 21.749 5.622 -16.335 1.00 90.00 406 ALA A N 1
ATOM 3083 C CA . ALA A 1 406 ? 21.219 4.271 -16.204 1.00 90.00 406 ALA A CA 1
ATOM 3084 C C . ALA A 1 406 ? 21.699 3.527 -14.955 1.00 90.00 406 ALA A C 1
ATOM 3086 O O . ALA A 1 406 ? 22.895 3.289 -14.772 1.00 90.00 406 ALA A O 1
ATOM 3087 N N . GLY A 1 407 ? 20.716 3.099 -14.165 1.00 91.12 407 GLY A N 1
ATOM 3088 C CA . GLY A 1 407 ? 20.775 1.903 -13.335 1.00 91.12 407 GLY A CA 1
ATOM 3089 C C . GLY A 1 407 ? 20.273 0.706 -14.140 1.00 91.12 407 GLY A C 1
ATOM 3090 O O . GLY A 1 407 ? 20.905 -0.347 -14.155 1.00 91.12 407 GLY A O 1
ATOM 3091 N N . PHE A 1 408 ? 19.212 0.927 -14.924 1.00 95.56 408 PHE A N 1
ATOM 3092 C CA . PHE A 1 408 ? 18.702 -0.015 -15.914 1.00 95.56 408 PHE A CA 1
ATOM 3093 C C . PHE A 1 408 ? 18.906 0.464 -17.350 1.00 95.56 408 PHE A C 1
ATOM 3095 O O . PHE A 1 408 ? 18.647 1.624 -17.692 1.00 95.56 408 PHE A O 1
ATOM 3102 N N . MET A 1 409 ? 19.272 -0.487 -18.204 1.00 96.50 409 MET A N 1
ATOM 3103 C CA . MET A 1 409 ? 19.179 -0.394 -19.660 1.00 96.50 409 MET A CA 1
ATOM 3104 C C . MET A 1 409 ? 17.880 -1.053 -20.132 1.00 96.50 409 MET A C 1
ATOM 3106 O O . MET A 1 409 ? 17.394 -1.995 -19.507 1.00 96.50 409 MET A O 1
ATOM 3110 N N . ILE A 1 410 ? 17.327 -0.595 -21.249 1.00 96.62 410 ILE A N 1
ATOM 3111 C CA . ILE A 1 410 ? 16.102 -1.147 -21.825 1.00 96.62 410 ILE A CA 1
ATOM 3112 C C . ILE A 1 410 ? 16.438 -2.457 -22.542 1.00 96.62 410 ILE A C 1
ATOM 3114 O O . ILE A 1 410 ? 17.263 -2.495 -23.457 1.00 96.62 410 ILE A O 1
ATOM 3118 N N . ALA A 1 411 ? 15.771 -3.540 -22.153 1.00 96.50 411 ALA A N 1
ATOM 3119 C CA . ALA A 1 411 ? 15.909 -4.843 -22.787 1.00 96.50 411 ALA A CA 1
ATOM 3120 C C . ALA A 1 411 ? 14.797 -5.090 -23.818 1.00 96.50 411 ALA A C 1
ATOM 3122 O O . ALA A 1 411 ? 13.755 -4.432 -23.840 1.00 96.50 411 ALA A O 1
ATOM 3123 N N . ALA A 1 412 ? 15.017 -6.065 -24.701 1.00 95.94 412 ALA A N 1
ATOM 3124 C CA . ALA A 1 412 ? 13.959 -6.559 -25.575 1.00 95.94 412 ALA A CA 1
ATOM 3125 C C . ALA A 1 412 ? 12.942 -7.383 -24.770 1.00 95.94 412 ALA A C 1
ATOM 3127 O O . ALA A 1 412 ? 13.286 -7.968 -23.749 1.00 95.94 412 ALA A O 1
ATOM 3128 N N . GLN A 1 413 ? 11.707 -7.484 -25.268 1.00 97.19 413 GLN A N 1
ATOM 3129 C CA . GLN A 1 413 ? 10.687 -8.335 -24.655 1.00 97.19 413 GLN A CA 1
ATOM 3130 C C . GLN A 1 413 ? 11.160 -9.804 -24.635 1.00 97.19 413 GLN A C 1
ATOM 3132 O O . GLN A 1 413 ? 11.382 -10.368 -25.715 1.00 97.19 413 GLN A O 1
ATOM 3137 N N . PRO A 1 414 ? 11.288 -10.444 -23.458 1.00 96.88 414 PRO A N 1
ATOM 3138 C CA . PRO A 1 414 ? 11.650 -11.854 -23.379 1.00 96.88 414 PRO A CA 1
ATOM 3139 C C . PRO A 1 414 ? 10.493 -12.755 -23.840 1.00 96.88 414 PRO A C 1
ATOM 3141 O O . PRO A 1 414 ? 9.314 -12.410 -23.705 1.00 96.88 414 PRO A O 1
ATOM 3144 N N . ASP A 1 415 ? 10.826 -13.931 -24.384 1.00 96.25 415 ASP A N 1
ATOM 3145 C CA . ASP A 1 415 ? 9.840 -14.951 -24.763 1.00 96.25 415 ASP A CA 1
ATOM 3146 C C . ASP A 1 415 ? 9.202 -15.544 -23.503 1.00 96.25 415 ASP A C 1
ATOM 3148 O O . ASP A 1 415 ? 9.896 -16.116 -22.655 1.00 96.25 415 ASP A O 1
ATOM 3152 N N . SER A 1 416 ? 7.873 -15.442 -23.417 1.00 95.56 416 SER A N 1
ATOM 3153 C CA . SER A 1 416 ? 7.081 -15.892 -22.269 1.00 95.56 416 SER A CA 1
ATOM 3154 C C . SER A 1 416 ? 7.279 -17.375 -21.933 1.00 95.56 416 SER A C 1
ATOM 3156 O O . SER A 1 416 ? 7.143 -17.760 -20.779 1.00 95.56 416 SER A O 1
ATOM 3158 N N . ASN A 1 417 ? 7.656 -18.213 -22.907 1.00 93.19 417 ASN A N 1
ATOM 3159 C CA . ASN A 1 417 ? 7.878 -19.649 -22.686 1.00 93.19 417 ASN A CA 1
ATOM 3160 C C . ASN A 1 417 ? 9.243 -19.978 -22.063 1.00 93.19 417 ASN A C 1
ATOM 3162 O O . ASN A 1 417 ? 9.531 -21.140 -21.788 1.00 93.19 417 ASN A O 1
ATOM 3166 N N . THR A 1 418 ? 10.116 -18.982 -21.915 1.00 94.38 418 THR A N 1
ATOM 3167 C CA . THR A 1 418 ? 11.502 -19.169 -21.451 1.00 94.38 418 THR A CA 1
ATOM 3168 C C . THR A 1 418 ? 11.826 -18.379 -20.191 1.00 94.38 418 THR A C 1
ATOM 3170 O O . THR A 1 418 ? 12.984 -18.336 -19.780 1.00 94.38 418 THR A O 1
ATOM 3173 N N . LEU A 1 419 ? 10.811 -17.753 -19.595 1.00 96.31 419 LEU A N 1
ATOM 3174 C CA . LEU A 1 419 ? 10.958 -16.981 -18.373 1.00 96.31 419 LEU A CA 1
ATOM 3175 C C . LEU A 1 419 ? 11.377 -17.872 -17.210 1.00 96.31 419 LEU A C 1
ATOM 3177 O O . LEU A 1 419 ? 10.930 -19.016 -17.080 1.00 96.31 419 LEU A O 1
ATOM 3181 N N . GLN A 1 420 ? 12.190 -17.302 -16.332 1.00 96.62 420 GLN A N 1
ATOM 3182 C CA . GLN A 1 420 ? 12.383 -17.829 -14.994 1.00 96.62 420 GLN A CA 1
ATOM 3183 C C . GLN A 1 420 ? 11.389 -17.137 -14.063 1.00 96.62 420 GLN A C 1
ATOM 3185 O O . GLN A 1 420 ? 11.303 -15.909 -14.050 1.00 96.62 420 GLN A O 1
ATOM 3190 N N . ILE A 1 421 ? 10.642 -17.940 -13.307 1.00 95.88 421 ILE A N 1
ATOM 3191 C CA . ILE A 1 421 ? 9.791 -17.474 -12.214 1.00 95.88 421 ILE A CA 1
ATOM 3192 C C . ILE A 1 421 ? 10.514 -17.812 -10.918 1.00 95.88 421 ILE A C 1
ATOM 3194 O O . ILE A 1 421 ? 10.801 -18.982 -10.654 1.00 95.88 421 ILE A O 1
ATOM 3198 N N . LEU A 1 422 ? 10.840 -16.780 -10.154 1.00 95.06 422 LEU A N 1
ATOM 3199 C CA . LEU A 1 422 ? 11.634 -16.849 -8.936 1.00 95.06 422 LEU A CA 1
ATOM 3200 C C . LEU A 1 422 ? 10.768 -16.421 -7.754 1.00 95.06 422 LEU A C 1
ATOM 3202 O O . LEU A 1 422 ? 9.843 -15.636 -7.921 1.00 95.06 422 LEU A O 1
ATOM 3206 N N . HIS A 1 423 ? 11.078 -16.929 -6.568 1.00 93.94 423 HIS A N 1
ATOM 3207 C CA . HIS A 1 423 ? 10.426 -16.554 -5.313 1.00 93.94 423 HIS A CA 1
ATOM 3208 C C . HIS A 1 423 ? 8.888 -16.707 -5.264 1.00 93.94 423 HIS A C 1
ATOM 3210 O O . HIS A 1 423 ? 8.196 -15.798 -4.800 1.00 93.94 423 HIS A O 1
ATOM 3216 N N . PRO A 1 424 ? 8.288 -17.825 -5.725 1.00 94.62 424 PRO A N 1
ATOM 3217 C CA . PRO A 1 424 ? 6.838 -18.028 -5.629 1.00 94.62 424 PRO A CA 1
ATOM 3218 C C . PRO A 1 424 ? 6.308 -18.080 -4.181 1.00 94.62 424 PRO A C 1
ATOM 3220 O O . PRO A 1 424 ? 5.094 -18.081 -3.986 1.00 94.62 424 PRO A O 1
ATOM 3223 N N . GLU A 1 425 ? 7.184 -18.138 -3.179 1.00 92.56 425 GLU A N 1
ATOM 3224 C CA . GLU A 1 425 ? 6.894 -18.123 -1.744 1.00 92.56 425 GLU A CA 1
ATOM 3225 C C . GLU A 1 425 ? 6.573 -16.730 -1.166 1.00 92.56 425 GLU A C 1
ATOM 3227 O O . GLU A 1 425 ? 6.123 -16.641 -0.023 1.00 92.56 425 GLU A O 1
ATOM 3232 N N . VAL A 1 426 ? 6.749 -15.636 -1.924 1.00 92.31 426 VAL A N 1
ATOM 3233 C CA . VAL A 1 426 ? 6.487 -14.273 -1.416 1.00 92.31 426 VAL A CA 1
ATOM 3234 C C . VAL A 1 426 ? 5.177 -13.665 -1.942 1.00 92.31 426 VAL A C 1
ATOM 3236 O O . VAL A 1 426 ? 4.778 -13.947 -3.078 1.00 92.31 426 VAL A O 1
ATOM 3239 N N . PRO A 1 427 ? 4.493 -12.776 -1.188 1.00 92.56 427 PRO A N 1
ATOM 3240 C CA . PRO A 1 427 ? 3.184 -12.231 -1.583 1.00 92.56 427 PRO A CA 1
ATOM 3241 C C . PRO A 1 427 ? 3.161 -11.500 -2.937 1.00 92.56 427 PRO A C 1
ATOM 3243 O O . PRO A 1 427 ? 2.199 -11.593 -3.697 1.00 92.56 427 PRO A O 1
ATOM 3246 N N . TYR A 1 428 ? 4.248 -10.815 -3.287 1.00 92.56 428 TYR A N 1
ATOM 3247 C CA . TYR A 1 428 ? 4.414 -10.132 -4.574 1.00 92.56 428 TYR A CA 1
ATOM 3248 C C . TYR A 1 428 ? 4.359 -11.060 -5.795 1.00 92.56 428 TYR A C 1
ATOM 3250 O O . TYR A 1 428 ? 4.035 -10.603 -6.891 1.00 92.56 428 TYR A O 1
ATOM 3258 N N . MET A 1 429 ? 4.689 -12.343 -5.626 1.00 94.25 429 MET A N 1
ATOM 3259 C CA . MET A 1 429 ? 4.837 -13.313 -6.713 1.00 94.25 429 MET A CA 1
ATOM 3260 C C . MET A 1 429 ? 3.741 -14.389 -6.686 1.00 94.25 429 MET A C 1
ATOM 3262 O O . MET A 1 429 ? 3.904 -15.511 -7.166 1.00 94.25 429 MET A O 1
ATOM 3266 N N . GLN A 1 430 ? 2.577 -14.045 -6.133 1.00 95.56 430 GLN A N 1
ATOM 3267 C CA . GLN A 1 430 ? 1.438 -14.952 -6.081 1.00 95.56 430 GLN A CA 1
ATOM 3268 C C . GLN A 1 430 ? 0.662 -14.955 -7.397 1.00 95.56 430 GLN A C 1
ATOM 3270 O O . GLN A 1 430 ? -0.107 -14.037 -7.690 1.00 95.56 430 GLN A O 1
ATOM 3275 N N . MET A 1 431 ? 0.823 -16.025 -8.174 1.00 95.31 431 MET A N 1
ATOM 3276 C CA . MET A 1 431 ? 0.033 -16.292 -9.374 1.00 95.31 431 MET A CA 1
ATOM 3277 C C . MET A 1 431 ? -0.265 -17.784 -9.551 1.00 95.31 431 MET A C 1
ATOM 3279 O O . MET A 1 431 ? 0.385 -18.638 -8.952 1.00 95.31 431 MET A O 1
ATOM 3283 N N . ASP A 1 432 ? -1.266 -18.085 -10.373 1.00 95.69 432 ASP A N 1
ATOM 3284 C CA . ASP A 1 432 ? -1.583 -19.435 -10.842 1.00 95.69 432 ASP A CA 1
ATOM 3285 C C . ASP A 1 432 ? -1.920 -19.366 -12.334 1.00 95.69 432 ASP A C 1
ATOM 3287 O O . ASP A 1 432 ? -2.766 -18.556 -12.717 1.00 95.69 432 ASP A O 1
ATOM 3291 N N . GLY A 1 433 ? -1.255 -20.170 -13.167 1.00 94.56 433 GLY A N 1
ATOM 3292 C CA . GLY A 1 433 ? -1.356 -20.116 -14.627 1.00 94.56 433 GLY A CA 1
ATOM 3293 C C . GLY A 1 433 ? -0.173 -19.450 -15.336 1.00 94.56 433 GLY A C 1
ATOM 3294 O O . GLY A 1 433 ? 0.764 -18.944 -14.724 1.00 94.56 433 GLY A O 1
ATOM 3295 N N . LEU A 1 434 ? -0.233 -19.434 -16.670 1.00 93.81 434 LEU A N 1
ATOM 3296 C CA . LEU A 1 434 ? 0.810 -18.861 -17.524 1.00 93.81 434 LEU A CA 1
ATOM 3297 C C . LEU A 1 434 ? 0.884 -17.334 -17.380 1.00 93.81 434 LEU A C 1
ATOM 3299 O O . LEU A 1 434 ? -0.117 -16.653 -17.591 1.00 93.81 434 LEU A O 1
ATOM 3303 N N . PHE A 1 435 ? 2.084 -16.809 -17.130 1.00 96.69 435 PHE A N 1
ATOM 3304 C CA . PHE A 1 435 ? 2.401 -15.391 -17.300 1.00 96.69 435 PHE A CA 1
ATOM 3305 C C . PHE A 1 435 ? 2.842 -15.117 -18.742 1.00 96.69 435 PHE A C 1
ATOM 3307 O O . PHE A 1 435 ? 3.741 -15.785 -19.259 1.00 96.69 435 PHE A O 1
ATOM 3314 N N . GLN A 1 436 ? 2.233 -14.126 -19.392 1.00 97.31 436 GLN A N 1
ATOM 3315 C CA . GLN A 1 436 ? 2.616 -13.687 -20.733 1.00 97.31 436 GLN A CA 1
ATOM 3316 C C . GLN A 1 436 ? 3.224 -12.284 -20.682 1.00 97.31 436 GLN A C 1
ATOM 3318 O O . GLN A 1 436 ? 2.618 -11.354 -20.157 1.00 97.31 436 GLN A O 1
ATOM 3323 N N . THR A 1 437 ? 4.406 -12.123 -21.278 1.00 96.75 437 THR A N 1
ATOM 3324 C CA . THR A 1 437 ? 5.076 -10.820 -21.376 1.00 96.75 437 THR A CA 1
ATOM 3325 C C . THR A 1 437 ? 4.312 -9.898 -22.315 1.00 96.75 437 THR A C 1
ATOM 3327 O O . THR A 1 437 ? 3.780 -10.326 -23.346 1.00 96.75 437 THR A O 1
ATOM 3330 N N . VAL A 1 438 ? 4.311 -8.610 -21.988 1.00 96.25 438 VAL A N 1
ATOM 3331 C CA . VAL A 1 438 ? 3.729 -7.559 -22.821 1.00 96.25 438 VAL A CA 1
ATOM 3332 C C . VAL A 1 438 ? 4.854 -6.712 -23.412 1.00 96.25 438 VAL A C 1
ATOM 3334 O O . VAL A 1 438 ? 5.912 -6.528 -22.814 1.00 96.25 438 VAL A O 1
ATOM 3337 N N . GLY A 1 439 ? 4.650 -6.247 -24.644 1.00 93.31 439 GLY A N 1
ATOM 3338 C CA . GLY A 1 439 ? 5.575 -5.325 -25.294 1.00 93.31 439 GLY A CA 1
ATOM 3339 C C . GLY A 1 439 ? 5.493 -3.919 -24.695 1.00 93.31 439 GLY A C 1
ATOM 3340 O O . GLY A 1 439 ? 4.899 -3.688 -23.650 1.00 93.31 439 GLY A O 1
ATOM 3341 N N . GLY A 1 440 ? 6.059 -2.945 -25.393 1.00 90.12 440 GLY A N 1
ATOM 3342 C CA . GLY A 1 440 ? 6.091 -1.562 -24.929 1.00 90.12 440 GLY A CA 1
ATOM 3343 C C . GLY A 1 440 ? 7.370 -0.880 -25.360 1.00 90.12 440 GLY A C 1
ATOM 3344 O O . GLY A 1 440 ? 8.165 -1.456 -26.108 1.00 90.12 440 GLY A O 1
ATOM 3345 N N . SER A 1 441 ? 7.574 0.349 -24.901 1.00 91.44 441 SER A N 1
ATOM 3346 C CA . SER A 1 441 ? 8.874 1.001 -25.055 1.00 91.44 441 SER A CA 1
ATOM 3347 C C . SER A 1 441 ? 9.923 0.450 -24.085 1.00 91.44 441 SER A C 1
ATOM 3349 O O . SER A 1 441 ? 11.102 0.496 -24.419 1.00 91.44 441 SER A O 1
ATOM 3351 N N . GLU A 1 442 ? 9.498 -0.112 -22.950 1.00 95.69 442 GLU A N 1
ATOM 3352 C CA . GLU A 1 442 ? 10.344 -0.705 -21.907 1.00 95.69 442 GLU A CA 1
ATOM 3353 C C . GLU A 1 442 ? 9.721 -2.044 -21.480 1.00 95.69 442 GLU A C 1
ATOM 3355 O O . GLU A 1 442 ? 9.054 -2.138 -20.451 1.00 95.69 442 GLU A O 1
ATOM 3360 N N . PRO A 1 443 ? 9.839 -3.088 -22.317 1.00 96.69 443 PRO A N 1
ATOM 3361 C CA . PRO A 1 443 ? 9.205 -4.375 -22.040 1.00 96.69 443 PRO A CA 1
ATOM 3362 C C . PRO A 1 443 ? 9.934 -5.190 -20.959 1.00 96.69 443 PRO A C 1
ATOM 3364 O O . PRO A 1 443 ? 9.335 -6.083 -20.369 1.00 96.69 443 PRO A O 1
ATOM 3367 N N . ALA A 1 444 ? 11.222 -4.920 -20.741 1.00 98.06 444 ALA A N 1
ATOM 3368 C CA . ALA A 1 444 ? 12.077 -5.549 -19.738 1.00 98.06 444 ALA A CA 1
ATOM 3369 C C . ALA A 1 444 ? 13.343 -4.697 -19.523 1.00 98.06 444 ALA A C 1
ATOM 3371 O O . ALA A 1 444 ? 13.600 -3.762 -20.293 1.00 98.06 444 ALA A O 1
ATOM 3372 N N . TYR A 1 445 ? 14.157 -5.048 -18.526 1.00 97.81 445 TYR A N 1
ATOM 3373 C CA . TYR A 1 445 ? 15.326 -4.273 -18.110 1.00 97.81 445 TYR A CA 1
ATOM 3374 C C . TYR A 1 445 ? 16.588 -5.133 -17.983 1.00 97.81 445 TYR A C 1
ATOM 3376 O O . TYR A 1 445 ? 16.534 -6.298 -17.600 1.00 97.81 445 TYR A O 1
ATOM 3384 N N . ASN A 1 446 ? 17.735 -4.541 -18.310 1.00 97.31 446 ASN A N 1
ATOM 3385 C CA . ASN A 1 446 ? 19.059 -5.140 -18.163 1.00 97.31 446 ASN A CA 1
ATOM 3386 C C . ASN A 1 446 ? 19.908 -4.328 -17.187 1.00 97.31 446 ASN A C 1
ATOM 3388 O O . ASN A 1 446 ? 19.879 -3.094 -17.206 1.00 97.31 446 ASN A O 1
ATOM 3392 N N . LEU A 1 447 ? 20.768 -5.015 -16.442 1.00 95.75 447 LEU A N 1
ATOM 3393 C CA . LEU A 1 447 ? 21.917 -4.398 -15.792 1.00 95.75 447 LEU A CA 1
ATOM 3394 C C . LEU A 1 447 ? 23.092 -4.331 -16.778 1.00 95.75 447 LEU A C 1
ATOM 3396 O O . LEU A 1 447 ? 23.426 -5.288 -17.477 1.00 95.75 447 LEU A O 1
ATOM 3400 N N . SER A 1 448 ? 23.746 -3.177 -16.849 1.00 95.56 448 SER A N 1
ATOM 3401 C CA . SER A 1 448 ? 24.888 -2.942 -17.724 1.00 95.56 448 SER A CA 1
ATOM 3402 C C . SER A 1 448 ? 26.208 -3.300 -17.049 1.00 95.56 448 SER A C 1
ATOM 3404 O O . SER A 1 448 ? 26.762 -2.533 -16.259 1.00 95.56 448 SER A O 1
ATOM 3406 N N . ALA A 1 449 ? 26.813 -4.408 -17.477 1.00 92.81 449 ALA A N 1
ATOM 3407 C CA . ALA A 1 449 ? 28.204 -4.713 -17.138 1.00 92.81 449 ALA A CA 1
ATOM 3408 C C . ALA A 1 449 ? 29.192 -3.653 -17.674 1.00 92.81 449 ALA A C 1
ATOM 3410 O O . ALA A 1 449 ? 30.296 -3.519 -17.147 1.00 92.81 449 ALA A O 1
ATOM 3411 N N . TYR A 1 450 ? 28.814 -2.899 -18.718 1.00 94.56 450 TYR A N 1
ATOM 3412 C CA . TYR A 1 450 ? 29.639 -1.821 -19.269 1.00 94.56 450 TYR A CA 1
ATOM 3413 C C . TYR A 1 450 ? 29.695 -0.602 -18.339 1.00 94.56 450 TYR A C 1
ATOM 3415 O O . TYR A 1 450 ? 30.752 0.015 -18.213 1.00 94.56 450 TYR A O 1
ATOM 3423 N N . LEU A 1 451 ? 28.583 -0.296 -17.665 1.00 94.94 451 LEU A N 1
ATOM 3424 C CA . LEU A 1 451 ? 28.492 0.746 -16.638 1.00 94.94 451 LEU A CA 1
ATOM 3425 C C . LEU A 1 451 ? 28.832 0.235 -15.227 1.00 94.94 451 LEU A C 1
ATOM 3427 O O . LEU A 1 451 ? 29.060 1.040 -14.328 1.00 94.94 451 LEU A O 1
ATOM 3431 N N . GLY A 1 452 ? 28.871 -1.084 -15.022 1.00 94.31 452 GLY A N 1
ATOM 3432 C CA . GLY A 1 452 ? 29.059 -1.696 -13.704 1.00 94.31 452 GLY A CA 1
ATOM 3433 C C . GLY A 1 452 ? 27.852 -1.523 -12.777 1.00 94.31 452 GLY A C 1
ATOM 3434 O O . GLY A 1 452 ? 28.034 -1.439 -11.566 1.00 94.31 452 GLY A O 1
ATOM 3435 N N . THR A 1 453 ? 26.644 -1.417 -13.337 1.00 94.44 453 THR A N 1
ATOM 3436 C CA . THR A 1 453 ? 25.396 -1.334 -12.562 1.00 94.44 453 THR A CA 1
ATOM 3437 C C . THR A 1 453 ? 25.054 -2.699 -11.982 1.00 94.44 453 THR A C 1
ATOM 3439 O O . THR A 1 453 ? 25.109 -3.703 -12.694 1.00 94.44 453 THR A O 1
ATOM 3442 N N . GLU A 1 454 ? 24.649 -2.724 -10.721 1.00 94.06 454 GLU A N 1
ATOM 3443 C CA . GLU A 1 454 ? 24.270 -3.928 -9.982 1.00 94.06 454 GLU A CA 1
ATOM 3444 C C . GLU A 1 454 ? 23.010 -3.642 -9.155 1.00 94.06 454 GLU A C 1
ATOM 3446 O O . GLU A 1 454 ? 22.717 -2.484 -8.843 1.00 94.06 454 GLU A O 1
ATOM 3451 N N . TYR A 1 455 ? 22.280 -4.686 -8.761 1.00 94.06 455 TYR A N 1
ATOM 3452 C CA . TYR A 1 455 ? 21.282 -4.556 -7.703 1.00 94.06 455 TYR A CA 1
ATOM 3453 C C . TYR A 1 455 ? 21.965 -4.236 -6.373 1.00 94.06 455 TYR A C 1
ATOM 3455 O O . TYR A 1 455 ? 23.002 -4.807 -6.025 1.00 94.06 455 TYR A O 1
ATOM 3463 N N . LYS A 1 456 ? 21.385 -3.317 -5.602 1.00 91.44 456 LYS A N 1
ATOM 3464 C CA . LYS A 1 456 ? 21.914 -2.940 -4.293 1.00 91.44 456 LYS A CA 1
ATOM 3465 C C . LYS A 1 456 ? 21.859 -4.138 -3.346 1.00 91.44 456 LYS A C 1
ATOM 3467 O O . LYS A 1 456 ? 20.795 -4.685 -3.078 1.00 91.44 456 LYS A O 1
ATOM 3472 N N . ASN A 1 457 ? 23.029 -4.496 -2.816 1.00 76.12 457 ASN A N 1
ATOM 3473 C CA . ASN A 1 457 ? 23.232 -5.538 -1.806 1.00 76.12 457 ASN A CA 1
ATOM 3474 C C . ASN A 1 457 ? 22.796 -6.966 -2.209 1.00 76.12 457 ASN A C 1
ATOM 3476 O O . ASN A 1 457 ? 22.753 -7.816 -1.329 1.00 76.12 457 ASN A O 1
ATOM 3480 N N . ASP A 1 458 ? 22.531 -7.244 -3.495 1.00 71.19 458 ASP A N 1
ATOM 3481 C CA . ASP A 1 458 ? 22.195 -8.590 -4.015 1.00 71.19 458 ASP A CA 1
ATOM 3482 C C . ASP A 1 458 ? 21.013 -9.272 -3.279 1.00 71.19 458 ASP A C 1
ATOM 3484 O O . ASP A 1 458 ? 21.009 -10.475 -3.046 1.00 71.19 458 ASP A O 1
ATOM 3488 N N . MET A 1 459 ? 20.015 -8.481 -2.862 1.00 76.38 459 MET A N 1
ATOM 3489 C CA . MET A 1 459 ? 18.929 -8.885 -1.948 1.00 76.38 459 MET A CA 1
ATOM 3490 C C . MET A 1 459 ? 17.748 -9.598 -2.640 1.00 76.38 459 MET A C 1
ATOM 3492 O O . MET A 1 459 ? 16.599 -9.355 -2.273 1.00 76.38 459 MET A O 1
ATOM 3496 N N . ASP A 1 460 ? 18.010 -10.420 -3.662 1.00 85.12 460 ASP A N 1
ATOM 3497 C CA . ASP A 1 460 ? 16.994 -11.239 -4.354 1.00 85.12 460 ASP A CA 1
ATOM 3498 C C . ASP A 1 460 ? 15.736 -10.457 -4.802 1.00 85.12 460 ASP A C 1
ATOM 3500 O O . ASP A 1 460 ? 14.592 -10.846 -4.577 1.00 85.12 460 ASP A O 1
ATOM 3504 N N . VAL A 1 461 ? 15.941 -9.312 -5.461 1.00 92.56 461 VAL A N 1
ATOM 3505 C CA . VAL A 1 461 ? 14.859 -8.378 -5.840 1.00 92.56 461 VAL A CA 1
ATOM 3506 C C . VAL A 1 461 ? 14.142 -8.724 -7.152 1.00 92.56 461 VAL A C 1
ATOM 3508 O O . VAL A 1 461 ? 13.273 -7.975 -7.585 1.00 92.56 461 VAL A O 1
ATOM 3511 N N . THR A 1 462 ? 14.516 -9.806 -7.842 1.00 95.44 462 THR A N 1
ATOM 3512 C CA . THR A 1 462 ? 14.012 -10.141 -9.192 1.00 95.44 462 THR A CA 1
ATOM 3513 C C . THR A 1 462 ? 13.143 -11.389 -9.170 1.00 95.44 462 THR A C 1
ATOM 3515 O O . THR A 1 462 ? 13.607 -12.451 -8.767 1.00 95.44 462 THR A O 1
ATOM 3518 N N . PHE A 1 463 ? 11.904 -11.286 -9.653 1.00 96.31 463 PHE A N 1
ATOM 3519 C CA . PHE A 1 463 ? 10.881 -12.337 -9.541 1.00 96.31 463 PHE A CA 1
ATOM 3520 C C . PHE A 1 463 ? 10.461 -12.936 -10.883 1.00 96.31 463 PHE A C 1
ATOM 3522 O O . PHE A 1 463 ? 10.159 -14.126 -10.964 1.00 96.31 463 PHE A O 1
ATOM 3529 N N . ILE A 1 464 ? 10.487 -12.144 -11.956 1.00 97.94 464 ILE A N 1
ATOM 3530 C CA . ILE A 1 464 ? 10.332 -12.647 -13.325 1.00 97.94 464 ILE A CA 1
ATOM 3531 C C . ILE A 1 464 ? 11.473 -12.096 -14.162 1.00 97.94 464 ILE A C 1
ATOM 3533 O O . ILE A 1 464 ? 11.662 -10.882 -14.225 1.00 97.94 464 ILE A O 1
ATOM 3537 N N . THR A 1 465 ? 12.213 -12.984 -14.818 1.00 97.88 465 THR A N 1
ATOM 3538 C CA . THR A 1 465 ? 13.392 -12.622 -15.612 1.00 97.88 465 THR A CA 1
ATOM 3539 C C . THR A 1 465 ? 13.552 -13.507 -16.844 1.00 97.88 465 THR A C 1
ATOM 3541 O O . THR A 1 465 ? 12.894 -14.547 -16.987 1.00 97.88 465 THR A O 1
ATOM 3544 N N . GLY A 1 466 ? 14.410 -13.073 -17.764 1.00 97.38 466 GLY A N 1
ATOM 3545 C CA . GLY A 1 466 ? 14.793 -13.829 -18.938 1.00 97.38 466 GLY A CA 1
ATOM 3546 C C . GLY A 1 466 ? 15.523 -15.136 -18.599 1.00 97.38 466 GLY A C 1
ATOM 3547 O O . GLY A 1 466 ? 15.864 -15.434 -17.452 1.00 97.38 466 GLY A O 1
ATOM 3548 N N . PRO A 1 467 ? 15.812 -15.961 -19.617 1.00 95.94 467 PRO A N 1
ATOM 3549 C CA . PRO A 1 467 ? 16.407 -17.279 -19.417 1.00 95.94 467 PRO A CA 1
ATOM 3550 C C . PRO A 1 467 ? 17.838 -17.246 -18.863 1.00 95.94 467 PRO A C 1
ATOM 3552 O O . PRO A 1 467 ? 18.318 -18.290 -18.415 1.00 95.94 467 PRO A O 1
ATOM 3555 N N . LEU A 1 468 ? 18.536 -16.104 -18.916 1.00 96.25 468 LEU A N 1
ATOM 3556 C CA . LEU A 1 468 ? 19.886 -15.960 -18.359 1.00 96.25 468 LEU A CA 1
ATOM 3557 C C . LEU A 1 468 ? 19.889 -15.608 -16.862 1.00 96.25 468 LEU A C 1
ATOM 3559 O O . LEU A 1 468 ? 20.942 -15.737 -16.237 1.00 96.25 468 LEU A O 1
ATOM 3563 N N . GLY A 1 469 ? 18.726 -15.289 -16.286 1.00 94.62 469 GLY A N 1
ATOM 3564 C CA . GLY A 1 469 ? 18.557 -14.975 -14.871 1.00 94.62 469 GLY A CA 1
ATOM 3565 C C . GLY A 1 469 ? 18.651 -13.476 -14.559 1.00 94.62 469 GLY A C 1
ATOM 3566 O O . GLY A 1 469 ? 18.769 -12.667 -15.479 1.00 94.62 469 GLY A O 1
ATOM 3567 N N . PRO A 1 470 ? 18.616 -13.116 -13.261 1.00 95.50 470 PRO A N 1
ATOM 3568 C CA . PRO A 1 470 ? 18.557 -11.729 -12.808 1.00 95.50 470 PRO A CA 1
ATOM 3569 C C . PRO A 1 470 ? 19.622 -10.822 -13.432 1.00 95.50 470 PRO A C 1
ATOM 3571 O O . PRO A 1 470 ? 20.795 -11.188 -13.543 1.00 95.50 470 PRO A O 1
ATOM 3574 N N . GLY A 1 471 ? 19.206 -9.618 -13.813 1.00 95.31 471 GLY A N 1
ATOM 3575 C CA . GLY A 1 471 ? 20.000 -8.627 -14.532 1.00 95.31 471 GLY A CA 1
ATOM 3576 C C . GLY A 1 471 ? 19.933 -8.752 -16.058 1.00 95.31 471 GLY A C 1
ATOM 3577 O O . GLY A 1 471 ? 20.508 -7.898 -16.740 1.00 95.31 471 GLY A O 1
ATOM 3578 N N . ASP A 1 472 ? 19.252 -9.769 -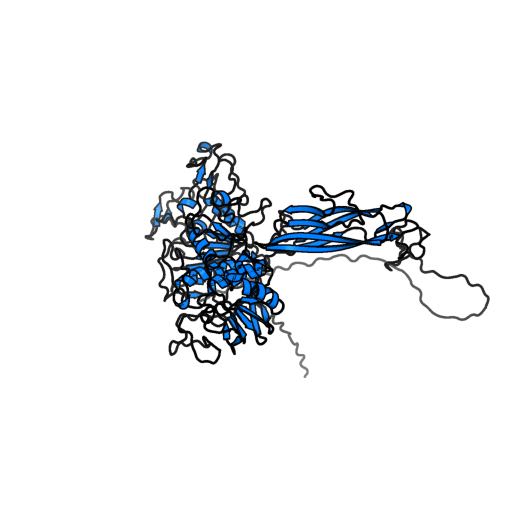16.599 1.00 96.50 472 ASP A N 1
ATOM 3579 C CA . ASP A 1 472 ? 19.077 -10.001 -18.038 1.00 96.50 472 ASP A CA 1
ATOM 3580 C C . ASP A 1 472 ? 17.596 -10.197 -18.405 1.00 96.50 472 ASP A C 1
ATOM 3582 O O . ASP A 1 472 ? 16.993 -11.253 -18.215 1.00 96.50 472 ASP A O 1
ATOM 3586 N N . SER A 1 473 ? 17.019 -9.169 -19.023 1.00 97.19 473 SER A N 1
ATOM 3587 C CA . SER A 1 473 ? 15.610 -9.088 -19.409 1.00 97.19 473 SER A CA 1
ATOM 3588 C C . SER A 1 473 ? 14.667 -9.294 -18.220 1.00 97.19 473 SER A C 1
ATOM 3590 O O . SER A 1 473 ? 13.699 -10.052 -18.307 1.00 97.19 473 SER A O 1
ATOM 3592 N N . ASP A 1 474 ? 14.947 -8.603 -17.117 1.00 97.81 474 ASP A N 1
ATOM 3593 C CA . ASP A 1 474 ? 14.113 -8.596 -15.919 1.00 97.81 474 ASP A CA 1
ATOM 3594 C C . ASP A 1 474 ? 12.773 -7.909 -16.211 1.00 97.81 474 ASP A C 1
ATOM 3596 O O . ASP A 1 474 ? 12.722 -6.851 -16.844 1.00 97.81 474 ASP A O 1
ATOM 3600 N N . VAL A 1 475 ? 11.678 -8.536 -15.781 1.00 98.19 475 VAL A N 1
ATOM 3601 C CA . VAL A 1 475 ? 10.300 -8.098 -16.052 1.00 98.19 475 VAL A CA 1
ATOM 3602 C C . VAL A 1 475 ? 9.589 -7.681 -14.774 1.00 98.19 475 VAL A C 1
ATOM 3604 O O . VAL A 1 475 ? 8.830 -6.724 -14.805 1.00 98.19 475 VAL A O 1
ATOM 3607 N N . TRP A 1 476 ? 9.800 -8.386 -13.664 1.00 97.88 476 TRP A N 1
ATOM 3608 C CA . TRP A 1 476 ? 9.160 -8.078 -12.386 1.00 97.88 476 TRP A CA 1
ATOM 3609 C C . TRP A 1 476 ? 10.216 -8.031 -11.294 1.00 97.88 476 TRP A C 1
ATOM 3611 O O . TRP A 1 476 ? 10.847 -9.052 -11.005 1.00 97.88 476 TRP A O 1
ATOM 3621 N N . MET A 1 477 ? 10.409 -6.851 -10.710 1.00 96.88 477 MET A N 1
ATOM 3622 C CA . MET A 1 477 ? 11.392 -6.614 -9.660 1.00 96.88 477 MET A CA 1
ATOM 3623 C C . MET A 1 477 ? 10.746 -5.870 -8.504 1.00 96.88 477 MET A C 1
ATOM 3625 O O . MET A 1 477 ? 9.957 -4.956 -8.715 1.00 96.88 477 MET A O 1
ATOM 3629 N N . THR A 1 478 ? 11.086 -6.223 -7.274 1.00 95.31 478 THR A N 1
ATOM 3630 C CA . THR A 1 478 ? 10.604 -5.517 -6.090 1.00 95.31 478 THR A CA 1
ATOM 3631 C C . THR A 1 478 ? 11.621 -5.600 -4.966 1.00 95.31 478 THR A C 1
ATOM 3633 O O . THR A 1 478 ? 12.414 -6.532 -4.911 1.00 95.31 478 THR A O 1
ATOM 3636 N N . GLY A 1 479 ? 11.650 -4.609 -4.081 1.00 93.38 479 GLY A N 1
ATOM 3637 C CA . GLY A 1 479 ? 12.617 -4.572 -2.988 1.00 93.38 479 GLY A CA 1
ATOM 3638 C C . GLY A 1 479 ? 12.482 -3.339 -2.111 1.00 93.38 479 GLY A C 1
ATOM 3639 O O . GLY A 1 479 ? 11.836 -2.360 -2.483 1.00 93.38 479 GLY A O 1
ATOM 3640 N N . TYR A 1 480 ? 13.117 -3.372 -0.941 1.00 93.50 480 TYR A N 1
ATOM 3641 C CA . TYR A 1 480 ? 13.268 -2.179 -0.112 1.00 93.50 480 TYR A CA 1
ATOM 3642 C C . TYR A 1 480 ? 14.204 -1.174 -0.784 1.00 93.50 480 TYR A C 1
ATOM 3644 O O . TYR A 1 480 ? 15.262 -1.547 -1.301 1.00 93.50 480 TYR A O 1
ATOM 3652 N N . ILE A 1 481 ? 13.854 0.113 -0.719 1.00 92.94 481 ILE A N 1
ATOM 3653 C CA . ILE A 1 481 ? 14.724 1.173 -1.234 1.00 92.94 481 ILE A CA 1
ATOM 3654 C C . ILE A 1 481 ? 16.108 1.104 -0.569 1.00 92.94 481 ILE A C 1
ATOM 3656 O O . ILE A 1 481 ? 16.247 0.869 0.635 1.00 92.94 481 ILE A O 1
ATOM 3660 N N . ASP A 1 482 ? 17.147 1.320 -1.372 1.00 92.25 482 ASP A N 1
ATOM 3661 C CA . ASP A 1 482 ? 18.555 1.239 -0.982 1.00 92.25 482 ASP A CA 1
ATOM 3662 C C . ASP A 1 482 ? 19.030 -0.151 -0.533 1.00 92.25 482 ASP A C 1
ATOM 3664 O O . ASP A 1 482 ? 20.096 -0.263 0.076 1.00 92.25 482 ASP A O 1
ATOM 3668 N N . GLY A 1 483 ? 18.261 -1.206 -0.826 1.00 89.75 483 GLY A N 1
ATOM 3669 C CA . GLY A 1 483 ? 18.563 -2.559 -0.361 1.00 89.75 483 GLY A CA 1
ATOM 3670 C C . GLY A 1 483 ? 18.615 -2.623 1.164 1.00 89.75 483 GLY A C 1
ATOM 3671 O O . GLY A 1 483 ? 19.516 -3.255 1.716 1.00 89.75 483 GLY A O 1
ATOM 3672 N N . ALA A 1 484 ? 17.712 -1.892 1.834 1.00 87.56 484 ALA A N 1
ATOM 3673 C CA . ALA A 1 484 ? 17.696 -1.790 3.289 1.00 87.56 484 ALA A CA 1
ATOM 3674 C C . ALA A 1 484 ? 17.460 -3.151 3.959 1.00 87.56 484 ALA A C 1
ATOM 3676 O O . ALA A 1 484 ? 18.091 -3.420 4.977 1.00 87.56 484 ALA A O 1
ATOM 3677 N N . CYS A 1 485 ? 16.590 -3.986 3.374 1.00 88.12 485 CYS A N 1
ATOM 3678 C CA . CYS A 1 485 ? 16.186 -5.294 3.898 1.00 88.12 485 CYS A CA 1
ATOM 3679 C C . CYS A 1 485 ? 15.836 -6.282 2.781 1.00 88.12 485 CYS A C 1
ATOM 3681 O O . CYS A 1 485 ? 15.640 -5.873 1.631 1.00 88.12 485 CYS A O 1
ATOM 3683 N N . SER A 1 486 ? 15.749 -7.572 3.124 1.00 87.12 486 SER A N 1
ATOM 3684 C CA . SER A 1 486 ? 15.342 -8.624 2.189 1.00 87.12 486 SER A CA 1
ATOM 3685 C C . SER A 1 486 ? 13.827 -8.727 2.140 1.00 87.12 486 SER A C 1
ATOM 3687 O O . SER A 1 486 ? 13.158 -8.740 3.165 1.00 87.12 486 SER A O 1
ATOM 3689 N N . ILE A 1 487 ? 13.258 -8.850 0.948 1.00 85.81 487 ILE A N 1
ATOM 3690 C CA . ILE A 1 487 ? 11.821 -9.125 0.803 1.00 85.81 487 ILE A CA 1
ATOM 3691 C C . ILE A 1 487 ? 11.498 -10.624 0.776 1.00 85.81 487 ILE A C 1
ATOM 3693 O O . ILE A 1 487 ? 10.332 -10.989 0.684 1.00 85.81 487 ILE A O 1
ATOM 3697 N N . VAL A 1 488 ? 12.518 -11.483 0.847 1.00 83.75 488 VAL A N 1
ATOM 3698 C CA . VAL A 1 488 ? 12.370 -12.944 0.914 1.00 83.75 488 VAL A CA 1
ATOM 3699 C C . VAL A 1 488 ? 12.643 -13.431 2.335 1.00 83.75 488 VAL A C 1
ATOM 3701 O O . VAL A 1 488 ? 11.871 -14.210 2.893 1.00 83.75 488 VAL A O 1
ATOM 3704 N N . GLU A 1 489 ? 13.733 -12.947 2.938 1.00 76.94 489 GLU A N 1
ATOM 3705 C CA . GLU A 1 489 ? 14.184 -13.391 4.259 1.00 76.94 489 GLU A CA 1
ATOM 3706 C C . GLU A 1 489 ? 13.605 -12.582 5.420 1.00 76.94 489 GLU A C 1
ATOM 3708 O O . GLU A 1 489 ? 13.627 -13.099 6.531 1.00 76.94 489 GLU A O 1
ATOM 3713 N N . ASP A 1 490 ? 13.112 -11.355 5.199 1.00 67.44 490 ASP A N 1
ATOM 3714 C CA . ASP A 1 490 ? 12.660 -10.458 6.277 1.00 67.44 490 ASP A CA 1
ATOM 3715 C C . ASP A 1 490 ? 11.170 -10.069 6.190 1.00 67.44 490 ASP A C 1
ATOM 3717 O O . ASP A 1 490 ? 10.671 -9.353 7.055 1.00 67.44 490 ASP A O 1
ATOM 3721 N N . ASP A 1 491 ? 10.420 -10.538 5.193 1.00 68.88 491 ASP A N 1
ATOM 3722 C CA . ASP A 1 491 ? 9.036 -10.100 4.929 1.00 68.88 491 ASP A CA 1
ATOM 3723 C C . ASP A 1 491 ? 8.011 -10.470 6.025 1.00 68.88 491 ASP A C 1
ATOM 3725 O O . ASP A 1 491 ? 7.008 -9.770 6.182 1.00 68.88 491 ASP A O 1
ATOM 3729 N N . VAL A 1 492 ? 8.257 -11.525 6.813 1.00 69.50 492 VAL A N 1
ATOM 3730 C CA . VAL A 1 492 ? 7.397 -11.911 7.953 1.00 69.50 492 VAL A CA 1
ATOM 3731 C C . VAL A 1 492 ? 7.869 -11.292 9.264 1.00 69.50 492 VAL A C 1
ATOM 3733 O O . VAL A 1 492 ? 7.070 -10.752 10.029 1.00 69.50 492 VAL A O 1
ATOM 3736 N N . ASN A 1 493 ? 9.170 -11.384 9.545 1.00 68.75 493 ASN A N 1
ATOM 3737 C CA . ASN A 1 493 ? 9.777 -10.912 10.786 1.00 68.75 493 ASN A CA 1
ATOM 3738 C C . ASN A 1 493 ? 10.761 -9.796 10.477 1.00 68.75 493 ASN A C 1
ATOM 3740 O O . ASN A 1 493 ? 11.970 -9.993 10.566 1.00 68.75 493 ASN A O 1
ATOM 3744 N N . LEU A 1 494 ? 10.215 -8.626 10.152 1.00 69.94 494 LEU A N 1
ATOM 3745 C CA . LEU A 1 494 ? 11.008 -7.460 9.796 1.00 69.94 494 LEU A CA 1
ATOM 3746 C C . LEU A 1 494 ? 11.987 -7.095 10.923 1.00 69.94 494 LEU A C 1
ATOM 3748 O O . LEU A 1 494 ? 11.546 -6.780 12.039 1.00 69.94 494 LEU A O 1
ATOM 3752 N N . PRO A 1 495 ? 13.306 -7.098 10.654 1.00 70.94 495 PRO A N 1
ATOM 3753 C CA . PRO A 1 495 ? 14.289 -6.469 11.516 1.00 70.94 495 PRO A CA 1
ATOM 3754 C C . PRO A 1 495 ? 13.855 -5.051 11.908 1.00 70.94 495 PRO A C 1
ATOM 3756 O O . PRO A 1 495 ? 13.217 -4.330 11.141 1.00 70.94 495 PRO A O 1
ATOM 3759 N N . GLY A 1 496 ? 14.179 -4.631 13.133 1.00 66.44 496 GLY A N 1
ATOM 3760 C CA . GLY A 1 496 ? 13.734 -3.334 13.662 1.00 66.44 496 GLY A CA 1
ATOM 3761 C C . GLY A 1 496 ? 14.264 -2.115 12.892 1.00 66.44 496 GLY A C 1
ATOM 3762 O O . GLY A 1 496 ? 13.750 -1.015 13.076 1.00 66.44 496 GLY A O 1
ATOM 3763 N N . ASP A 1 497 ? 15.278 -2.301 12.050 1.00 72.00 497 ASP A N 1
ATOM 3764 C CA . ASP A 1 497 ? 15.846 -1.325 11.120 1.00 72.00 497 ASP A CA 1
ATOM 3765 C C . ASP A 1 497 ? 15.186 -1.328 9.727 1.00 72.00 497 ASP A C 1
ATOM 3767 O O . ASP A 1 497 ? 15.418 -0.404 8.946 1.00 72.00 497 ASP A O 1
ATOM 3771 N N . CYS A 1 498 ? 14.289 -2.277 9.438 1.00 79.69 498 CYS A N 1
ATOM 3772 C CA . CYS A 1 498 ? 13.450 -2.297 8.238 1.00 79.69 498 CYS A CA 1
ATOM 3773 C C . CYS A 1 498 ? 12.270 -1.332 8.369 1.00 79.69 498 CYS A C 1
ATOM 3775 O O . CYS A 1 498 ? 11.111 -1.719 8.536 1.00 79.69 498 CYS A O 1
ATOM 3777 N N . THR A 1 499 ? 12.583 -0.038 8.339 1.00 80.50 499 THR A N 1
ATOM 3778 C CA . THR A 1 499 ? 11.593 1.041 8.475 1.00 80.50 499 THR A CA 1
ATOM 3779 C C . THR A 1 499 ? 11.277 1.744 7.160 1.00 80.50 499 THR A C 1
ATOM 3781 O O . THR A 1 499 ? 10.325 2.518 7.109 1.00 80.50 499 THR A O 1
ATOM 3784 N N . LYS A 1 500 ? 12.068 1.491 6.112 1.00 89.62 500 LYS A N 1
ATOM 3785 C CA . LYS A 1 500 ? 11.889 2.100 4.792 1.00 89.62 500 LYS A CA 1
ATOM 3786 C C . LYS A 1 500 ? 10.798 1.400 3.978 1.00 89.62 500 LYS A C 1
ATOM 3788 O O . LYS A 1 500 ? 10.386 0.288 4.292 1.00 89.62 500 LYS A O 1
ATOM 3793 N N . GLY A 1 501 ? 10.365 2.063 2.919 1.00 92.31 501 GLY A N 1
ATOM 3794 C CA . GLY A 1 501 ? 9.379 1.584 1.967 1.00 92.31 501 GLY A CA 1
ATOM 3795 C C . GLY A 1 501 ? 9.981 0.685 0.896 1.00 92.31 501 GLY A C 1
ATOM 3796 O O . GLY A 1 501 ? 11.202 0.514 0.784 1.00 92.31 501 GLY A O 1
ATOM 3797 N N . LYS A 1 502 ? 9.088 0.115 0.095 1.00 93.62 502 LYS A N 1
ATOM 3798 C CA . LYS A 1 502 ? 9.412 -0.811 -0.992 1.00 93.62 502 LYS A CA 1
ATOM 3799 C C . LYS A 1 502 ? 9.064 -0.199 -2.340 1.00 93.62 502 LYS A C 1
ATOM 3801 O O . LYS A 1 502 ? 8.168 0.637 -2.440 1.00 93.62 502 LYS A O 1
ATOM 3806 N N . VAL A 1 503 ? 9.742 -0.652 -3.381 1.00 96.00 503 VAL A N 1
ATOM 3807 C CA . VAL A 1 503 ? 9.414 -0.309 -4.763 1.00 96.00 503 VAL A CA 1
ATOM 3808 C C . VAL A 1 503 ? 9.146 -1.575 -5.550 1.00 96.00 503 VAL A C 1
ATOM 3810 O O . VAL A 1 503 ? 9.774 -2.596 -5.281 1.00 96.00 503 VAL A O 1
ATOM 3813 N N . SER A 1 504 ? 8.238 -1.514 -6.517 1.00 97.06 504 SER A N 1
ATOM 3814 C CA . SER A 1 504 ? 8.013 -2.591 -7.475 1.00 97.06 504 SER A CA 1
ATOM 3815 C C . SER A 1 504 ? 7.985 -2.063 -8.898 1.00 97.06 504 SER A C 1
ATOM 3817 O O . SER A 1 504 ? 7.303 -1.082 -9.187 1.00 97.06 504 SER A O 1
ATOM 3819 N N . TYR A 1 505 ? 8.706 -2.738 -9.781 1.00 97.81 505 TYR A N 1
ATOM 3820 C CA . TYR A 1 505 ? 8.894 -2.377 -11.174 1.00 97.81 505 TYR A CA 1
ATOM 3821 C C . TYR A 1 505 ? 8.415 -3.497 -12.077 1.00 97.81 505 TYR A C 1
ATOM 3823 O O . TYR A 1 505 ? 8.875 -4.634 -11.959 1.00 97.81 505 TYR A O 1
ATOM 3831 N N . LEU A 1 506 ? 7.506 -3.155 -12.985 1.00 97.62 506 LEU A N 1
ATOM 3832 C CA . LEU A 1 506 ? 6.950 -4.071 -13.967 1.00 97.62 506 LEU A CA 1
ATOM 3833 C C . LEU A 1 506 ? 7.300 -3.599 -15.385 1.00 97.62 506 LEU A C 1
ATOM 3835 O O . LEU A 1 506 ? 6.939 -2.504 -15.806 1.00 97.62 506 LEU A O 1
ATOM 3839 N N . GLY A 1 507 ? 8.015 -4.429 -16.136 1.00 97.06 507 GLY A N 1
ATOM 3840 C CA . GLY A 1 507 ? 8.228 -4.233 -17.567 1.00 97.06 507 GLY A CA 1
ATOM 3841 C C . GLY A 1 507 ? 6.958 -4.538 -18.357 1.00 97.06 507 GLY A C 1
ATOM 3842 O O . GLY A 1 507 ? 6.146 -5.364 -17.942 1.00 97.06 507 GLY A O 1
ATOM 3843 N N . GLY A 1 508 ? 6.798 -3.900 -19.514 1.00 94.06 508 GLY A N 1
ATOM 3844 C CA . GLY A 1 508 ? 5.571 -3.956 -20.318 1.00 94.06 508 GLY A CA 1
ATOM 3845 C C . GLY A 1 508 ? 4.803 -2.635 -20.265 1.00 94.06 508 GLY A C 1
ATOM 3846 O O . GLY A 1 508 ? 5.096 -1.800 -19.423 1.00 94.06 508 GLY A O 1
ATOM 3847 N N . HIS A 1 509 ? 3.902 -2.401 -21.225 1.00 88.12 509 HIS A N 1
ATOM 3848 C CA . HIS A 1 509 ? 3.204 -1.115 -21.382 1.00 88.12 509 HIS A CA 1
ATOM 3849 C C . HIS A 1 509 ? 1.819 -1.047 -20.733 1.00 88.12 509 HIS A C 1
ATOM 3851 O O . HIS A 1 509 ? 1.483 -0.016 -20.167 1.00 88.12 509 HIS A O 1
ATOM 3857 N N . GLU A 1 510 ? 0.997 -2.079 -20.928 1.00 94.69 510 GLU A N 1
ATOM 3858 C CA . GLU A 1 510 ? -0.382 -2.159 -20.437 1.00 94.69 510 GLU A CA 1
ATOM 3859 C C . GLU A 1 510 ? -0.795 -3.634 -20.443 1.00 94.69 510 GLU A C 1
ATOM 3861 O O . GLU A 1 510 ? -1.027 -4.230 -21.501 1.00 94.69 510 GLU A O 1
ATOM 3866 N N . TYR A 1 511 ? -0.854 -4.245 -19.266 1.00 97.56 511 TYR A N 1
ATOM 3867 C CA . TYR A 1 511 ? -1.351 -5.605 -19.116 1.00 97.56 511 TYR A CA 1
ATOM 3868 C C . TYR A 1 511 ? -2.877 -5.652 -19.244 1.00 97.56 511 TYR A C 1
ATOM 3870 O O . TYR A 1 511 ? -3.607 -4.726 -18.898 1.00 97.56 511 TYR A O 1
ATOM 3878 N N . SER A 1 512 ? -3.385 -6.754 -19.786 1.00 97.62 512 SER A N 1
ATOM 3879 C CA . SER A 1 512 ? -4.811 -6.912 -20.065 1.00 97.62 512 SER A CA 1
ATOM 3880 C C . SER A 1 512 ? -5.623 -7.094 -18.779 1.00 97.62 512 SER A C 1
ATOM 3882 O O . SER A 1 512 ? -5.241 -7.851 -17.897 1.00 97.62 512 SER A O 1
ATOM 3884 N N . THR A 1 513 ? -6.829 -6.533 -18.709 1.00 97.81 513 THR A N 1
ATOM 3885 C CA . THR A 1 513 ? -7.814 -6.848 -17.650 1.00 97.81 513 THR A CA 1
ATOM 3886 C C . THR A 1 513 ? -8.829 -7.915 -18.084 1.00 97.81 513 THR A C 1
ATOM 3888 O O . THR A 1 513 ? -9.878 -8.082 -17.462 1.00 97.81 513 THR A O 1
ATOM 3891 N N . SER A 1 514 ? -8.546 -8.635 -19.175 1.00 98.00 514 SER A N 1
ATOM 3892 C CA . SER A 1 514 ? -9.459 -9.623 -19.753 1.00 98.00 514 SER A CA 1
ATOM 3893 C C . SER A 1 514 ? -9.533 -10.899 -18.917 1.00 98.00 514 SER A C 1
ATOM 3895 O O . SER A 1 514 ? -8.533 -11.447 -18.471 1.00 98.00 514 SER A O 1
ATOM 3897 N N . LEU A 1 515 ? -10.746 -11.420 -18.762 1.00 96.81 515 LEU A N 1
ATOM 3898 C CA . LEU A 1 515 ? -11.022 -12.657 -18.039 1.00 96.81 515 LEU A CA 1
ATOM 3899 C C . LEU A 1 515 ? -11.746 -13.648 -18.965 1.00 96.81 515 LEU A C 1
ATOM 3901 O O . LEU A 1 515 ? -12.416 -13.217 -19.913 1.00 96.81 515 LEU A O 1
ATOM 3905 N N . PRO A 1 516 ? -11.636 -14.970 -18.737 1.00 96.94 516 PRO A N 1
ATOM 3906 C CA . PRO A 1 516 ? -10.902 -15.649 -17.652 1.00 96.94 516 PRO A CA 1
ATOM 3907 C C . PRO A 1 516 ? -9.366 -15.598 -17.784 1.00 96.94 516 PRO A C 1
ATOM 3909 O O . PRO A 1 516 ? -8.856 -15.565 -18.906 1.00 96.94 516 PRO A O 1
ATOM 3912 N N . LEU A 1 517 ? -8.627 -15.643 -16.667 1.00 96.06 517 LEU A N 1
ATOM 3913 C CA . LEU A 1 517 ? -7.151 -15.660 -16.652 1.00 96.06 517 LEU A CA 1
ATOM 3914 C C . LEU A 1 517 ? -6.558 -16.834 -17.441 1.00 96.06 517 LEU A C 1
ATOM 3916 O O . LEU A 1 517 ? -5.571 -16.665 -18.153 1.00 96.06 517 LEU A O 1
ATOM 3920 N N . SER A 1 518 ? -7.181 -18.011 -17.376 1.00 95.19 518 SER A N 1
ATOM 3921 C CA . SER A 1 518 ? -6.753 -19.227 -18.080 1.00 95.19 518 SER A CA 1
ATOM 3922 C C . SER A 1 518 ? -6.636 -19.054 -19.598 1.00 95.19 518 SER A C 1
ATOM 3924 O O . SER A 1 518 ? -5.931 -19.815 -20.260 1.00 95.19 518 SER A O 1
ATOM 3926 N N . SER A 1 519 ? -7.322 -18.054 -20.160 1.00 96.62 519 SER A N 1
ATOM 3927 C CA . SER A 1 519 ? -7.302 -17.718 -21.588 1.00 96.62 519 SER A CA 1
ATOM 3928 C C . SER A 1 519 ? -6.545 -16.423 -21.908 1.00 96.62 519 SER A C 1
ATOM 3930 O O . SER A 1 519 ? -6.392 -16.101 -23.085 1.00 96.62 519 SER A O 1
ATOM 3932 N N . ASN A 1 520 ? -6.084 -15.687 -20.893 1.00 97.19 520 ASN A N 1
ATOM 3933 C CA . ASN A 1 520 ? -5.466 -14.366 -21.014 1.00 97.19 520 ASN A CA 1
ATOM 3934 C C . ASN A 1 520 ? -4.231 -14.292 -20.095 1.00 97.19 520 ASN A C 1
ATOM 3936 O O . ASN A 1 520 ? -4.281 -13.728 -19.007 1.00 97.19 520 ASN A O 1
ATOM 3940 N N . GLY A 1 521 ? -3.116 -14.906 -20.505 1.00 95.94 521 GLY A N 1
ATOM 3941 C CA . GLY A 1 521 ? -1.912 -14.995 -19.663 1.00 95.94 521 GLY A CA 1
ATOM 3942 C C . GLY A 1 521 ? -1.234 -13.649 -19.377 1.00 95.94 521 GLY A C 1
ATOM 3943 O O . GLY A 1 521 ? -0.505 -13.514 -18.396 1.00 95.94 521 GLY A O 1
ATOM 3944 N N . ASP A 1 522 ? -1.484 -12.630 -20.201 1.00 96.88 522 ASP A N 1
ATOM 3945 C CA . ASP A 1 522 ? -1.030 -11.259 -19.952 1.00 96.88 522 ASP A CA 1
ATOM 3946 C C . ASP A 1 522 ? -1.827 -10.601 -18.816 1.00 96.88 522 ASP A C 1
ATOM 3948 O O . ASP A 1 522 ? -1.321 -9.736 -18.115 1.00 96.88 522 ASP A O 1
ATOM 3952 N N . SER A 1 523 ? -3.031 -11.072 -18.506 1.00 98.00 523 SER A N 1
ATOM 3953 C CA . SER A 1 523 ? -3.787 -10.579 -17.352 1.00 98.00 523 SER A CA 1
ATOM 3954 C C . SER A 1 523 ? -3.163 -10.913 -15.992 1.00 98.00 523 SER A C 1
ATOM 3956 O O . SER A 1 523 ? -3.525 -10.313 -14.978 1.00 98.00 523 SER A O 1
ATOM 3958 N N . GLN A 1 524 ? -2.149 -11.781 -15.952 1.00 97.44 524 GLN A N 1
ATOM 3959 C CA . GLN A 1 524 ? -1.344 -11.983 -14.748 1.00 97.44 524 GLN A CA 1
ATOM 3960 C C . GLN A 1 524 ? -0.536 -10.738 -14.356 1.00 97.44 524 GLN A C 1
ATOM 3962 O O . GLN A 1 524 ? -0.322 -10.528 -13.169 1.00 97.44 524 GLN A O 1
ATOM 3967 N N . GLY A 1 525 ? -0.131 -9.871 -15.293 1.00 97.62 525 GLY A N 1
ATOM 3968 C CA . GLY A 1 525 ? 0.571 -8.629 -14.934 1.00 97.62 525 GLY A CA 1
ATOM 3969 C C . GLY A 1 525 ? -0.298 -7.688 -14.095 1.00 97.62 525 GLY A C 1
ATOM 3970 O O . GLY A 1 525 ? 0.152 -7.177 -13.071 1.00 97.62 525 GLY A O 1
ATOM 3971 N N . THR A 1 526 ? -1.591 -7.574 -14.424 1.00 98.25 526 THR A N 1
ATOM 3972 C CA . THR A 1 526 ? -2.573 -6.868 -13.581 1.00 98.25 526 THR A CA 1
ATOM 3973 C C . THR A 1 526 ? -2.694 -7.509 -12.196 1.00 98.25 526 THR A C 1
ATOM 3975 O O . THR A 1 526 ? -2.820 -6.804 -11.196 1.00 98.25 526 THR A O 1
ATOM 3978 N N . ARG A 1 527 ? -2.622 -8.842 -12.100 1.00 97.75 527 ARG A N 1
ATOM 3979 C CA . ARG A 1 527 ? -2.609 -9.540 -10.807 1.00 97.75 527 ARG A CA 1
ATOM 3980 C C . ARG A 1 527 ? -1.359 -9.203 -9.989 1.00 97.75 527 ARG A C 1
ATOM 3982 O O . ARG A 1 527 ? -1.493 -8.965 -8.796 1.00 97.75 527 ARG A O 1
ATOM 3989 N N . LEU A 1 528 ? -0.174 -9.138 -10.601 1.00 97.50 528 LEU A N 1
ATOM 3990 C CA . LEU A 1 528 ? 1.064 -8.750 -9.907 1.00 97.50 528 LEU A CA 1
ATOM 3991 C C . LEU A 1 528 ? 0.999 -7.306 -9.390 1.00 97.50 528 LEU A C 1
ATOM 3993 O O . LEU A 1 528 ? 1.380 -7.045 -8.249 1.00 97.50 528 LEU A O 1
ATOM 3997 N N . PHE A 1 529 ? 0.430 -6.392 -10.179 1.00 97.25 529 PHE A N 1
ATOM 3998 C CA . PHE A 1 529 ? 0.120 -5.035 -9.725 1.00 97.25 529 PHE A CA 1
ATOM 3999 C C . PHE A 1 529 ? -0.793 -5.044 -8.483 1.00 97.25 529 PHE A C 1
ATOM 4001 O O . PHE A 1 529 ? -0.499 -4.390 -7.483 1.00 97.25 529 PHE A O 1
ATOM 4008 N N . LEU A 1 530 ? -1.870 -5.838 -8.497 1.00 97.56 530 LEU A N 1
ATOM 4009 C CA . LEU A 1 530 ? -2.777 -5.950 -7.350 1.00 97.56 530 LEU A CA 1
ATOM 4010 C C . LEU A 1 530 ? -2.137 -6.672 -6.151 1.00 97.56 530 LEU A C 1
ATOM 4012 O O . LEU A 1 530 ? -2.442 -6.327 -5.015 1.00 97.56 530 LEU A O 1
ATOM 4016 N N . ASN A 1 531 ? -1.217 -7.617 -6.359 1.00 96.62 531 ASN A N 1
ATOM 4017 C CA . ASN A 1 531 ? -0.438 -8.206 -5.265 1.00 96.62 531 ASN A CA 1
ATOM 4018 C C . ASN A 1 531 ? 0.379 -7.139 -4.538 1.00 96.62 531 ASN A C 1
ATOM 4020 O O . ASN A 1 531 ? 0.330 -7.068 -3.311 1.00 96.62 531 ASN A O 1
ATOM 4024 N N . ALA A 1 532 ? 1.090 -6.291 -5.289 1.00 94.56 532 ALA A N 1
ATOM 4025 C CA . ALA A 1 532 ? 1.879 -5.204 -4.719 1.00 94.56 532 ALA A CA 1
ATOM 4026 C C . ALA A 1 532 ? 1.009 -4.258 -3.871 1.00 94.56 532 ALA A C 1
ATOM 4028 O O . ALA A 1 532 ? 1.416 -3.847 -2.782 1.00 94.56 532 ALA A O 1
ATOM 4029 N N . LEU A 1 533 ? -0.241 -4.034 -4.295 1.00 92.75 533 LEU A N 1
ATOM 4030 C CA . LEU A 1 533 ? -1.207 -3.237 -3.543 1.00 92.75 533 LEU A CA 1
ATOM 4031 C C . LEU A 1 533 ? -1.520 -3.787 -2.142 1.00 92.75 533 LEU A C 1
ATOM 4033 O O . LEU A 1 533 ? -1.718 -3.012 -1.210 1.00 92.75 533 LEU A O 1
ATOM 4037 N N . PHE A 1 534 ? -1.544 -5.100 -1.947 1.00 91.88 534 PHE A N 1
ATOM 4038 C CA . PHE A 1 534 ? -1.822 -5.680 -0.627 1.00 91.88 534 PHE A CA 1
ATOM 4039 C C . PHE A 1 534 ? -0.565 -6.104 0.125 1.00 91.88 534 PHE A C 1
ATOM 4041 O O . PHE A 1 534 ? -0.630 -6.379 1.324 1.00 91.88 534 PHE A O 1
ATOM 4048 N N . GLU A 1 535 ? 0.589 -6.113 -0.542 1.00 88.50 535 GLU A N 1
ATOM 4049 C CA . GLU A 1 535 ? 1.857 -6.409 0.106 1.00 88.50 535 GLU A CA 1
ATOM 4050 C C . GLU A 1 535 ? 2.374 -5.242 0.942 1.00 88.50 535 GLU A C 1
ATOM 4052 O O . GLU A 1 535 ? 3.005 -5.510 1.954 1.00 88.50 535 GLU A O 1
ATOM 4057 N N . ALA A 1 536 ? 2.092 -3.976 0.625 1.00 82.06 536 ALA A N 1
ATOM 4058 C CA . ALA A 1 536 ? 2.701 -2.874 1.376 1.00 82.06 536 ALA A CA 1
ATOM 4059 C C . ALA A 1 536 ? 2.516 -2.985 2.902 1.00 82.06 536 ALA A C 1
ATOM 4061 O O . ALA A 1 536 ? 1.470 -3.394 3.423 1.00 82.06 536 ALA A O 1
ATOM 4062 N N . ASP A 1 537 ? 3.550 -2.608 3.652 1.00 83.62 537 ASP A N 1
ATOM 4063 C CA . ASP A 1 537 ? 3.583 -2.790 5.106 1.00 83.62 537 ASP A CA 1
ATOM 4064 C C . ASP A 1 537 ? 2.475 -1.995 5.818 1.00 83.62 537 ASP A C 1
ATOM 4066 O O . ASP A 1 537 ? 1.913 -2.493 6.796 1.00 83.62 537 ASP A O 1
ATOM 4070 N N . CYS A 1 538 ? 2.059 -0.856 5.254 1.00 84.12 538 CYS A N 1
ATOM 4071 C CA . CYS A 1 538 ? 0.899 -0.051 5.658 1.00 84.12 538 CYS A CA 1
ATOM 4072 C C . CYS A 1 538 ? -0.478 -0.723 5.484 1.00 84.12 538 CYS A C 1
ATOM 4074 O O . CYS A 1 538 ? -1.484 -0.124 5.853 1.00 84.12 538 CYS A O 1
ATOM 4076 N N . VAL A 1 539 ? -0.556 -1.962 4.988 1.00 88.56 539 VAL A N 1
ATOM 4077 C CA . VAL A 1 539 ? -1.763 -2.823 5.022 1.00 88.56 539 VAL A CA 1
ATOM 4078 C C . VAL A 1 539 ? -1.720 -3.797 6.213 1.00 88.56 539 VAL A C 1
ATOM 4080 O O . VAL A 1 539 ? -2.753 -4.266 6.703 1.00 88.56 539 VAL A O 1
ATOM 4083 N N . SER A 1 540 ? -0.516 -4.105 6.709 1.00 85.31 540 SER A N 1
ATOM 4084 C CA . SER A 1 540 ? -0.284 -5.102 7.759 1.00 85.31 540 SER A CA 1
ATOM 4085 C C . SER A 1 540 ? -0.348 -4.520 9.164 1.00 85.31 540 SER A C 1
ATOM 4087 O O . SER A 1 540 ? -0.029 -3.349 9.364 1.00 85.31 540 SER A O 1
ATOM 4089 N N . ALA A 1 541 ? -0.659 -5.358 10.157 1.00 75.19 541 ALA A N 1
ATOM 4090 C CA . ALA A 1 541 ? -0.681 -4.964 11.569 1.00 75.19 541 ALA A CA 1
ATOM 4091 C C . ALA A 1 541 ? 0.620 -4.279 12.045 1.00 75.19 541 ALA A C 1
ATOM 4093 O O . ALA A 1 541 ? 0.562 -3.350 12.848 1.00 75.19 541 ALA A O 1
ATOM 4094 N N . GLY A 1 542 ? 1.784 -4.701 11.531 1.00 75.50 542 GLY A N 1
ATOM 4095 C CA . GLY A 1 542 ? 3.091 -4.126 11.881 1.00 75.50 542 GLY A CA 1
ATOM 4096 C C . GLY A 1 542 ? 3.363 -2.735 11.288 1.00 75.50 542 GLY A C 1
ATOM 4097 O O . GLY A 1 542 ? 4.258 -2.030 11.761 1.00 75.50 542 GLY A O 1
ATOM 4098 N N . GLY A 1 543 ? 2.593 -2.334 10.274 1.00 81.00 543 GLY A N 1
ATOM 4099 C CA . GLY A 1 543 ? 2.594 -0.991 9.692 1.00 81.00 543 GLY A CA 1
ATOM 4100 C C . GLY A 1 543 ? 1.342 -0.181 10.031 1.00 81.00 543 GLY A C 1
ATOM 4101 O O . GLY A 1 543 ? 1.065 0.787 9.336 1.00 81.00 543 GLY A O 1
ATOM 4102 N N . GLN A 1 544 ? 0.574 -0.564 11.061 1.00 86.94 544 GLN A N 1
ATOM 4103 C CA . GLN A 1 544 ? -0.569 0.219 11.552 1.00 86.94 544 GLN A CA 1
ATOM 4104 C C . GLN A 1 544 ? -0.229 1.018 12.820 1.00 86.94 544 GLN A C 1
ATOM 4106 O O . GLN A 1 544 ? 0.651 0.611 13.591 1.00 86.94 544 GLN A O 1
ATOM 4111 N N . PRO A 1 545 ? -0.957 2.116 13.105 1.00 91.31 545 PRO A N 1
ATOM 4112 C CA . PRO A 1 545 ? -0.931 2.741 14.421 1.00 91.31 545 PRO A CA 1
ATOM 4113 C C . PRO A 1 545 ? -1.497 1.805 15.500 1.00 91.31 545 PRO A C 1
ATOM 4115 O O . PRO A 1 545 ? -2.447 1.054 15.274 1.00 91.31 545 PRO A O 1
ATOM 4118 N N . GLN A 1 546 ? -0.946 1.905 16.707 1.00 92.81 546 GLN A N 1
ATOM 4119 C CA . GLN A 1 546 ? -1.426 1.228 17.912 1.00 92.81 546 GLN A CA 1
ATOM 4120 C C . GLN A 1 546 ? -1.663 2.285 18.982 1.00 92.81 546 GLN A C 1
ATOM 4122 O O . GLN A 1 546 ? -0.731 2.704 19.670 1.00 92.81 546 GLN A O 1
ATOM 4127 N N . LEU A 1 547 ? -2.905 2.762 19.069 1.00 95.50 547 LEU A N 1
ATOM 4128 C CA . LEU A 1 547 ? -3.251 3.869 19.952 1.00 95.50 547 LEU A CA 1
ATOM 4129 C C . LEU A 1 547 ? -3.574 3.402 21.372 1.00 95.50 547 LEU A C 1
ATOM 4131 O O . LEU A 1 547 ? -4.038 2.285 21.591 1.00 95.50 547 LEU A O 1
ATOM 4135 N N . SER A 1 548 ? -3.373 4.294 22.335 1.00 96.62 548 SER A N 1
ATOM 4136 C CA . SER A 1 548 ? -3.935 4.197 23.680 1.00 96.62 548 SER A CA 1
ATOM 4137 C C . SER A 1 548 ? -4.583 5.525 24.072 1.00 96.62 548 SER A C 1
ATOM 4139 O O . SER A 1 548 ? -4.126 6.582 23.634 1.00 96.62 548 SER A O 1
ATOM 4141 N N . LEU A 1 549 ? -5.648 5.470 24.878 1.00 97.88 549 LEU A N 1
ATOM 4142 C CA . LEU A 1 549 ? -6.374 6.633 25.393 1.00 97.88 549 LEU A CA 1
ATOM 4143 C C . LEU A 1 549 ? -6.734 6.414 26.867 1.00 97.88 549 LEU A C 1
ATOM 4145 O O . LEU A 1 549 ? -7.461 5.476 27.203 1.00 97.88 549 LEU A O 1
ATOM 4149 N N . SER A 1 550 ? -6.260 7.289 27.753 1.00 96.62 550 SER A N 1
ATOM 4150 C CA . SER A 1 550 ? -6.462 7.148 29.201 1.00 96.62 550 SER A CA 1
ATOM 4151 C C . SER A 1 550 ? -6.736 8.473 29.899 1.00 96.62 550 SER A C 1
ATOM 4153 O O . SER A 1 550 ? -6.141 9.494 29.555 1.00 96.62 550 SER A O 1
ATOM 4155 N N . TRP A 1 551 ? -7.570 8.428 30.935 1.00 97.19 551 TRP A N 1
ATOM 4156 C CA . TRP A 1 551 ? -7.837 9.548 31.831 1.00 97.19 551 TRP A CA 1
ATOM 4157 C C . TRP A 1 551 ? -6.806 9.618 32.962 1.00 97.19 551 TRP A C 1
ATOM 4159 O O . TRP A 1 551 ? -6.453 8.602 33.560 1.00 97.19 551 TRP A O 1
ATOM 4169 N N . GLN A 1 552 ? -6.370 10.828 33.297 1.00 96.81 552 GLN A N 1
ATOM 4170 C CA . GLN A 1 552 ? -5.588 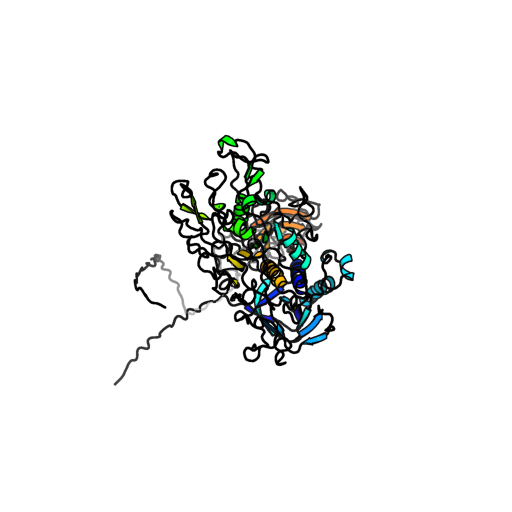11.143 34.489 1.00 96.81 552 GLN A CA 1
ATOM 4171 C C . GLN A 1 552 ? -6.271 12.252 35.280 1.00 96.81 552 GLN A C 1
ATOM 4173 O O . GLN A 1 552 ? -6.728 13.238 34.709 1.00 96.81 552 GLN A O 1
ATOM 4178 N N . GLY A 1 553 ? -6.324 12.106 36.596 1.00 93.75 553 GLY A N 1
ATOM 4179 C CA . GLY A 1 553 ? -6.945 13.063 37.503 1.00 93.75 553 GLY A CA 1
ATOM 4180 C C . GLY A 1 553 ? -7.333 12.383 38.809 1.00 93.75 553 GLY A C 1
ATOM 4181 O O . GLY A 1 553 ? -7.261 11.159 38.925 1.00 93.75 553 GLY A O 1
ATOM 4182 N N . THR A 1 554 ? -7.735 13.176 39.795 1.00 91.44 554 THR A N 1
ATOM 4183 C CA . THR A 1 554 ? -8.144 12.663 41.106 1.00 91.44 554 THR A CA 1
ATOM 4184 C C . THR A 1 554 ? -9.451 11.875 40.987 1.00 91.44 554 THR A C 1
ATOM 4186 O O . THR A 1 554 ? -10.462 12.413 40.527 1.00 91.44 554 THR A O 1
ATOM 4189 N N . ASN A 1 555 ? -9.428 10.599 41.377 1.00 91.56 555 ASN A N 1
ATOM 4190 C CA . ASN A 1 555 ? -10.603 9.732 41.458 1.00 91.56 555 ASN A CA 1
ATOM 4191 C C . ASN A 1 555 ? -10.371 8.641 42.528 1.00 91.56 555 ASN A C 1
ATOM 4193 O O . ASN A 1 555 ? -9.390 7.906 42.393 1.00 91.56 555 ASN A O 1
ATOM 4197 N N . PRO A 1 556 ? -11.233 8.494 43.552 1.00 92.38 556 PRO A N 1
ATOM 4198 C CA . PRO A 1 556 ? -12.428 9.301 43.826 1.00 92.38 556 PRO A CA 1
ATOM 4199 C C . PRO A 1 556 ? -12.095 10.776 44.096 1.00 92.38 556 PRO A C 1
ATOM 4201 O O . PRO A 1 556 ? -10.968 11.105 44.448 1.00 92.38 556 PRO A O 1
ATOM 4204 N N . LEU A 1 557 ? -13.067 11.665 43.881 1.00 94.06 557 LEU A N 1
ATOM 4205 C CA . LEU A 1 557 ? -12.971 13.098 44.153 1.00 94.06 557 LEU A CA 1
ATOM 4206 C C . LEU A 1 557 ? -13.642 13.407 45.508 1.00 94.06 557 LEU A C 1
ATOM 4208 O O . LEU A 1 557 ? -14.875 13.499 45.549 1.00 94.06 557 LEU A O 1
ATOM 4212 N N . PRO A 1 558 ? -12.870 13.533 46.605 1.00 92.19 558 PRO A N 1
ATOM 4213 C CA . PRO A 1 558 ? -13.403 13.885 47.920 1.00 92.19 558 PRO A CA 1
ATOM 4214 C C . PRO A 1 558 ? -13.917 15.330 47.938 1.00 92.19 558 PRO A C 1
ATOM 4216 O O . PRO A 1 558 ? -13.346 16.222 47.299 1.00 92.19 558 PRO A O 1
ATOM 4219 N N . SER A 1 559 ? -15.019 15.569 48.648 1.00 94.25 559 SER A N 1
ATOM 4220 C CA . SER A 1 559 ? -15.560 16.910 48.858 1.00 94.25 559 SER A CA 1
ATOM 4221 C C . SER A 1 559 ? -16.482 16.986 50.074 1.00 94.25 559 SER A C 1
ATOM 4223 O O . SER A 1 559 ? -17.258 16.071 50.340 1.00 94.25 559 SER A O 1
ATOM 4225 N N . THR A 1 560 ? -16.494 18.131 50.754 1.00 94.25 560 THR A N 1
ATOM 4226 C CA . THR A 1 560 ? -17.537 18.446 51.742 1.00 94.25 560 THR A CA 1
ATOM 4227 C C . THR A 1 560 ? -18.812 18.952 51.059 1.00 94.25 560 THR A C 1
ATOM 4229 O O . THR A 1 560 ? -18.769 19.555 49.984 1.00 94.25 560 THR A O 1
ATOM 4232 N N . GLU A 1 561 ? -19.966 18.850 51.732 1.00 92.00 561 GLU A N 1
ATOM 4233 C CA . GLU A 1 561 ? -21.210 19.505 51.277 1.00 92.00 561 GLU A CA 1
ATOM 4234 C C . GLU A 1 561 ? -21.030 21.016 51.024 1.00 92.00 561 GLU A C 1
ATOM 4236 O O . GLU A 1 561 ? -21.671 21.589 50.143 1.00 92.00 561 GLU A O 1
ATOM 4241 N N . ALA A 1 562 ? -20.154 21.675 51.792 1.00 91.94 562 ALA A N 1
ATOM 4242 C CA . ALA A 1 562 ? -19.897 23.110 51.687 1.00 91.94 562 ALA A CA 1
ATOM 4243 C C . ALA A 1 562 ? -19.028 23.494 50.476 1.00 91.94 562 ALA A C 1
ATOM 4245 O O . ALA A 1 562 ? -18.965 24.677 50.131 1.00 91.94 562 ALA A O 1
ATOM 4246 N N . MET A 1 563 ? -18.355 22.521 49.856 1.00 90.69 563 MET A N 1
ATOM 4247 C CA . MET A 1 563 ? -17.450 22.717 48.722 1.00 90.69 563 MET A CA 1
ATOM 4248 C C . MET A 1 563 ? -18.080 22.381 47.371 1.00 90.69 563 MET A C 1
ATOM 4250 O O . MET A 1 563 ? -17.447 22.622 46.346 1.00 90.69 563 MET A O 1
ATOM 4254 N N . LEU A 1 564 ? -19.325 21.899 47.346 1.00 93.25 564 LEU A N 1
ATOM 4255 C CA . LEU A 1 564 ? -20.065 21.722 46.102 1.00 93.25 564 LEU A CA 1
ATOM 4256 C C . LEU A 1 564 ? -20.472 23.091 45.496 1.00 93.25 564 LEU A C 1
ATOM 4258 O O . LEU A 1 564 ? -20.978 23.959 46.216 1.00 93.25 564 LEU A O 1
ATOM 4262 N N . PRO A 1 565 ? -20.304 23.303 44.175 1.00 94.75 565 PRO A N 1
ATOM 4263 C CA . PRO A 1 565 ? -19.761 22.351 43.212 1.00 94.75 565 PRO A CA 1
ATOM 4264 C C . PRO A 1 565 ? -18.234 22.203 43.315 1.00 94.75 565 PRO A C 1
ATOM 4266 O O . PRO A 1 565 ? -17.496 23.192 43.290 1.00 94.75 565 PRO A O 1
ATOM 4269 N N . VAL A 1 566 ? -17.760 20.958 43.384 1.00 94.94 566 VAL A N 1
ATOM 4270 C CA . VAL A 1 566 ? -16.329 20.637 43.439 1.00 94.94 566 VAL A CA 1
ATOM 4271 C C . VAL A 1 566 ? -15.779 20.553 42.025 1.00 94.94 566 VAL A C 1
ATOM 4273 O O . VAL A 1 566 ? -16.400 19.956 41.150 1.00 94.94 566 VAL A O 1
ATOM 4276 N N . THR A 1 567 ? -14.629 21.182 41.788 1.00 96.50 567 THR A N 1
ATOM 4277 C CA . THR A 1 567 ? -14.004 21.241 40.462 1.00 96.50 567 THR A CA 1
ATOM 4278 C C . THR A 1 567 ? -12.612 20.634 40.517 1.00 96.50 567 THR A C 1
ATOM 4280 O O . THR A 1 567 ? -11.820 21.003 41.383 1.00 96.50 567 THR A O 1
ATOM 4283 N N . SER A 1 568 ? -12.311 19.727 39.590 1.00 96.38 568 SER A N 1
ATOM 4284 C CA . SER A 1 568 ? -10.994 19.101 39.460 1.00 96.38 568 SER A CA 1
ATOM 4285 C C . SER A 1 568 ? -10.572 19.005 37.998 1.00 96.38 568 SER A C 1
ATOM 4287 O O . SER A 1 568 ? -11.417 18.915 37.105 1.00 96.38 568 SER A O 1
ATOM 4289 N N . ARG A 1 569 ? -9.259 19.022 37.765 1.00 97.50 569 ARG A N 1
ATOM 4290 C CA . ARG A 1 569 ? -8.673 18.900 36.432 1.00 97.50 569 ARG A CA 1
ATOM 4291 C C . ARG A 1 569 ? -8.494 17.442 36.053 1.00 97.50 569 ARG A C 1
ATOM 4293 O O . ARG A 1 569 ? -7.850 16.683 36.777 1.00 97.50 569 ARG A O 1
ATOM 4300 N N . TYR A 1 570 ? -8.965 17.101 34.864 1.00 97.69 570 TYR A N 1
ATOM 4301 C CA . TYR A 1 570 ? -8.743 15.815 34.226 1.00 97.69 570 TYR A CA 1
ATOM 4302 C C . TYR A 1 570 ? -7.951 16.011 32.937 1.00 97.69 570 TYR A C 1
ATOM 4304 O O . TYR A 1 570 ? -8.152 16.970 32.196 1.00 97.69 570 TYR A O 1
ATOM 4312 N N . THR A 1 571 ? -7.011 15.110 32.686 1.00 98.19 571 THR A N 1
ATOM 4313 C CA . THR A 1 571 ? -6.147 15.106 31.506 1.00 98.19 571 THR A CA 1
ATOM 4314 C C . THR A 1 571 ? -6.338 13.798 30.757 1.00 98.19 571 THR A C 1
ATOM 4316 O O . THR A 1 571 ? -6.132 12.723 31.310 1.00 98.19 571 THR A O 1
ATOM 4319 N N . LEU A 1 572 ? -6.709 13.883 29.489 1.00 98.12 572 LEU A N 1
ATOM 4320 C CA . LEU A 1 572 ? -6.741 12.766 28.560 1.00 98.12 572 LEU A CA 1
ATOM 4321 C C . LEU A 1 572 ? -5.377 12.634 27.911 1.00 98.12 572 LEU A C 1
ATOM 4323 O O . LEU A 1 572 ? -4.934 13.542 27.213 1.00 98.12 572 LEU A O 1
ATOM 4327 N N . MET A 1 573 ? -4.716 11.510 28.148 1.00 97.94 573 MET A N 1
ATOM 4328 C CA . MET A 1 573 ? -3.468 11.154 27.489 1.00 97.94 573 MET A CA 1
ATOM 4329 C C . MET A 1 573 ? -3.745 10.216 26.330 1.00 97.94 573 MET A C 1
ATOM 4331 O O . MET A 1 573 ? -4.483 9.243 26.489 1.00 97.94 573 MET A O 1
ATOM 4335 N N . PHE A 1 574 ? -3.103 10.485 25.199 1.00 97.75 574 PHE A N 1
ATOM 4336 C CA . PHE A 1 574 ? -3.093 9.593 24.052 1.00 97.75 574 PHE A CA 1
ATOM 4337 C C . PHE A 1 574 ? -1.664 9.331 23.583 1.00 97.75 574 PHE A C 1
ATOM 4339 O O . PHE A 1 574 ? -0.794 10.205 23.650 1.00 97.75 574 PHE A O 1
ATOM 4346 N N . SER A 1 575 ? -1.415 8.120 23.101 1.00 97.00 575 SER A N 1
ATOM 4347 C CA . SER A 1 575 ? -0.125 7.733 22.529 1.00 97.00 575 SER A CA 1
ATOM 4348 C C . SER A 1 575 ? -0.290 6.705 21.420 1.00 97.00 575 SER A C 1
ATOM 4350 O O . SER A 1 575 ? -1.287 5.991 21.387 1.00 97.00 575 SER A O 1
ATOM 4352 N N . ASN A 1 576 ? 0.696 6.637 20.531 1.00 96.06 576 ASN A N 1
ATOM 4353 C CA . ASN A 1 576 ? 0.817 5.679 19.447 1.00 96.06 576 ASN A CA 1
ATOM 4354 C C . ASN A 1 576 ? 2.131 4.904 19.592 1.00 96.06 576 ASN A C 1
ATOM 4356 O O . ASN A 1 576 ? 3.214 5.479 19.485 1.00 96.06 576 ASN A O 1
ATOM 4360 N N . SER A 1 577 ? 2.038 3.597 19.824 1.00 93.25 577 SER A N 1
ATOM 4361 C CA . SER A 1 577 ? 3.191 2.686 19.823 1.00 93.25 577 SER A CA 1
ATOM 4362 C C . SER A 1 577 ? 3.368 1.942 18.496 1.00 93.25 577 SER A C 1
ATOM 4364 O O . SER A 1 577 ? 4.258 1.103 18.384 1.00 93.25 577 SER A O 1
ATOM 4366 N N . GLY A 1 578 ? 2.508 2.211 17.512 1.00 89.06 578 GLY A N 1
ATOM 4367 C CA . GLY A 1 578 ? 2.498 1.537 16.218 1.00 89.06 578 GLY A CA 1
ATOM 4368 C C . GLY A 1 578 ? 3.530 2.077 15.232 1.00 89.06 578 GLY A C 1
ATOM 4369 O O . GLY A 1 578 ? 4.179 3.099 15.468 1.00 89.06 578 GLY A O 1
ATOM 4370 N N . GLY A 1 579 ? 3.658 1.369 14.110 1.00 84.00 579 GLY A N 1
ATOM 4371 C CA . GLY A 1 579 ? 4.650 1.625 13.060 1.00 84.00 579 GLY A CA 1
ATOM 4372 C C . GLY A 1 579 ? 4.179 2.548 11.936 1.00 84.00 579 GLY A C 1
ATOM 4373 O O . GLY A 1 579 ? 4.814 2.560 10.890 1.00 84.00 579 GLY A O 1
ATOM 4374 N N . ALA A 1 580 ? 3.053 3.240 12.124 1.00 87.19 580 ALA A N 1
ATOM 4375 C CA . ALA A 1 580 ? 2.555 4.273 11.222 1.00 87.19 580 ALA A CA 1
ATOM 4376 C C . ALA A 1 580 ? 1.770 5.332 12.002 1.00 87.19 580 ALA A C 1
ATOM 4378 O O . ALA A 1 580 ? 1.314 5.090 13.126 1.00 87.19 580 ALA A O 1
ATOM 4379 N N . ALA A 1 581 ? 1.606 6.508 11.399 1.00 91.88 581 ALA A N 1
ATOM 4380 C CA . ALA A 1 581 ? 0.817 7.587 11.972 1.00 91.88 581 ALA A CA 1
ATOM 4381 C C . ALA A 1 581 ? -0.691 7.275 11.928 1.00 91.88 581 ALA A C 1
ATOM 4383 O O . ALA A 1 581 ? -1.204 6.730 10.951 1.00 91.88 581 ALA A O 1
ATOM 4384 N N . ALA A 1 582 ? -1.414 7.671 12.974 1.00 94.31 582 ALA A N 1
ATOM 4385 C CA . ALA A 1 582 ? -2.871 7.756 12.948 1.00 94.31 582 ALA A CA 1
ATOM 4386 C C . ALA A 1 582 ? -3.263 9.132 12.406 1.00 94.31 582 ALA A C 1
ATOM 4388 O O . ALA A 1 582 ? -2.997 10.137 13.061 1.00 94.31 582 ALA A O 1
ATOM 4389 N N . GLN A 1 583 ? -3.855 9.188 11.215 1.00 93.44 583 GLN A N 1
ATOM 4390 C CA . GLN A 1 583 ? -4.168 10.451 10.540 1.00 93.44 583 GLN A CA 1
ATOM 4391 C C . GLN A 1 583 ? -5.507 11.032 11.014 1.00 93.44 583 GLN A C 1
ATOM 4393 O O . GLN A 1 583 ? -6.342 10.307 11.554 1.00 93.44 583 GLN A O 1
ATOM 4398 N N . ASP A 1 584 ? -5.736 12.324 10.766 1.00 93.31 584 ASP A N 1
ATOM 4399 C CA . ASP A 1 584 ? -7.023 13.011 10.980 1.00 93.31 584 ASP A CA 1
ATOM 4400 C C . ASP A 1 584 ? -7.652 12.763 12.365 1.00 93.31 584 ASP A C 1
ATOM 4402 O O . ASP A 1 584 ? -8.872 12.653 12.508 1.00 93.31 584 ASP A O 1
ATOM 4406 N N . ALA A 1 585 ? -6.813 12.643 13.395 1.00 96.38 585 ALA A N 1
ATOM 4407 C CA . ALA A 1 585 ? -7.238 12.267 14.726 1.00 96.38 585 ALA A CA 1
ATOM 4408 C C . ALA A 1 585 ? -8.084 13.373 15.375 1.00 96.38 585 ALA A C 1
ATOM 4410 O O . ALA A 1 585 ? -7.727 14.557 15.363 1.00 96.38 585 ALA A O 1
ATOM 4411 N N . GLN A 1 586 ? -9.202 12.980 15.981 1.00 97.31 586 GLN A N 1
ATOM 4412 C CA . GLN A 1 586 ? -10.087 13.854 16.744 1.00 97.31 586 GLN A CA 1
ATOM 4413 C C . GLN A 1 586 ? -10.419 13.219 18.088 1.00 97.31 586 GLN A C 1
ATOM 4415 O O . GLN A 1 586 ? -10.824 12.058 18.153 1.00 97.31 586 GLN A O 1
ATOM 4420 N N . LEU A 1 587 ? -10.277 13.999 19.156 1.00 98.19 587 LEU A N 1
ATOM 4421 C CA . LEU A 1 587 ? -10.636 13.603 20.512 1.00 98.19 587 LEU A CA 1
ATOM 4422 C C . LEU A 1 587 ? -11.943 14.288 20.902 1.00 98.19 587 LEU A C 1
ATOM 4424 O O . LEU A 1 587 ? -11.987 15.513 20.966 1.00 98.19 587 LEU A O 1
ATOM 4428 N N . ALA A 1 588 ? -12.975 13.505 21.187 1.00 97.81 588 ALA A N 1
ATOM 4429 C CA . ALA A 1 588 ? -14.263 13.968 21.683 1.00 97.81 588 ALA A CA 1
ATOM 4430 C C . ALA A 1 588 ? -14.471 13.511 23.131 1.00 97.81 588 ALA A C 1
ATOM 4432 O O . ALA A 1 588 ? -14.126 12.386 23.484 1.00 97.81 588 ALA A O 1
ATOM 4433 N N . VAL A 1 589 ? -15.050 14.363 23.972 1.00 97.69 589 VAL A N 1
ATOM 4434 C CA . VAL A 1 589 ? -15.427 14.034 25.352 1.00 97.69 589 VAL A CA 1
ATOM 4435 C C . VAL A 1 589 ? -16.912 14.275 25.530 1.00 97.69 589 VAL A C 1
ATOM 4437 O O . VAL A 1 589 ? -17.375 15.404 25.385 1.00 97.69 589 VAL A O 1
ATOM 4440 N N . PHE A 1 590 ? -17.643 13.219 25.870 1.00 95.94 590 PHE A N 1
ATOM 4441 C CA . PHE A 1 590 ? -19.066 13.264 26.168 1.00 95.94 590 PHE A CA 1
ATOM 4442 C C . PHE A 1 590 ? -19.266 13.647 27.631 1.00 95.94 590 PHE A C 1
ATOM 4444 O O . PHE A 1 590 ? -18.867 12.924 28.549 1.00 95.94 590 PHE A O 1
ATOM 4451 N N . VAL A 1 591 ? -19.893 14.802 27.839 1.00 91.19 591 VAL A N 1
ATOM 4452 C CA . VAL A 1 591 ? -20.127 15.384 29.159 1.00 91.19 591 VAL A CA 1
ATOM 4453 C C . VAL A 1 591 ? -21.601 15.196 29.518 1.00 91.19 591 VAL A C 1
ATOM 4455 O O . VAL A 1 591 ? -22.478 15.768 28.864 1.00 91.19 591 VAL A O 1
ATOM 4458 N N . PRO A 1 592 ? -21.924 14.390 30.541 1.00 92.88 592 PRO A N 1
ATOM 4459 C CA . PRO A 1 592 ? -23.303 14.170 30.937 1.00 92.88 592 PRO A CA 1
ATOM 4460 C C . PRO A 1 592 ? -23.840 15.385 31.712 1.00 92.88 592 PRO A C 1
ATOM 4462 O O . PRO A 1 592 ? -23.088 16.135 32.330 1.00 92.88 592 PRO A O 1
ATOM 4465 N N . ALA A 1 593 ? -25.163 15.557 31.743 1.00 90.25 593 ALA A N 1
ATOM 4466 C CA . ALA A 1 593 ? -25.809 16.727 32.352 1.00 90.25 593 ALA A CA 1
ATOM 4467 C C . ALA A 1 593 ? -25.594 16.870 33.876 1.00 90.25 593 ALA A C 1
ATOM 4469 O O . ALA A 1 593 ? -25.931 17.910 34.438 1.00 90.25 593 ALA A O 1
ATOM 4470 N N . GLN A 1 594 ? -25.084 15.830 34.546 1.00 91.56 594 GLN A N 1
ATOM 4471 C CA . GLN A 1 594 ? -24.746 15.830 35.974 1.00 91.56 594 GLN A CA 1
ATOM 4472 C C . GLN A 1 594 ? -23.517 16.686 36.312 1.00 91.56 594 GLN A C 1
ATOM 4474 O O . GLN A 1 594 ? -23.300 16.997 37.479 1.00 91.56 594 GLN A O 1
ATOM 4479 N N . VAL A 1 595 ? -22.692 17.038 35.324 1.00 94.19 595 VAL A N 1
ATOM 4480 C CA . VAL A 1 595 ? -21.487 17.851 35.524 1.00 94.19 595 VAL A CA 1
ATOM 4481 C C . VAL A 1 595 ? -21.436 18.990 34.515 1.00 94.19 595 VAL A C 1
ATOM 4483 O O . VAL A 1 595 ? -22.135 18.991 33.503 1.00 94.19 595 VAL A O 1
ATOM 4486 N N . SER A 1 596 ? -20.595 19.977 34.797 1.00 94.19 596 SER A N 1
ATOM 4487 C CA . SER A 1 596 ? -20.269 21.061 33.870 1.00 94.19 596 SER A CA 1
ATOM 4488 C C . SER A 1 596 ? -18.763 21.142 33.651 1.00 94.19 596 SER A C 1
ATOM 4490 O O . SER A 1 596 ? -17.990 20.693 34.496 1.00 94.19 596 SER A O 1
ATOM 4492 N N . VAL A 1 597 ? -18.346 21.718 32.525 1.00 95.94 597 VAL A N 1
ATOM 4493 C CA . VAL A 1 597 ? -16.931 21.915 32.188 1.00 95.94 597 VAL A CA 1
ATOM 4494 C C . VAL A 1 597 ? -16.625 23.416 32.214 1.00 95.94 597 VAL A C 1
ATOM 4496 O O . VAL A 1 597 ? -16.852 24.097 31.215 1.00 95.94 597 VAL A O 1
ATOM 4499 N N . PRO A 1 598 ? -16.207 23.984 33.364 1.00 95.69 598 PRO A N 1
ATOM 4500 C CA . PRO A 1 598 ? -15.967 25.424 33.488 1.00 95.69 598 PRO A CA 1
ATOM 4501 C C . PRO A 1 598 ? -14.727 25.930 32.743 1.00 95.69 598 PRO A C 1
ATOM 4503 O O . PRO A 1 598 ? -14.668 27.124 32.448 1.00 95.69 598 PRO A O 1
ATOM 4506 N N . ASP A 1 599 ? -13.743 25.068 32.480 1.00 97.25 599 ASP A N 1
ATOM 4507 C CA . ASP A 1 599 ? -12.507 25.421 31.778 1.00 97.25 599 ASP A CA 1
ATOM 4508 C C . ASP A 1 599 ? -11.948 24.206 31.027 1.00 97.25 599 ASP A C 1
ATOM 4510 O O . ASP A 1 599 ? -12.156 23.063 31.437 1.00 97.25 599 ASP A O 1
ATOM 4514 N N . PHE A 1 600 ? -11.249 24.443 29.922 1.00 97.38 600 PHE A N 1
ATOM 4515 C CA . PHE A 1 600 ? -10.627 23.399 29.110 1.00 97.38 600 PHE A CA 1
ATOM 4516 C C . PHE A 1 600 ? -9.509 23.959 28.231 1.00 97.38 600 PHE A C 1
ATOM 4518 O O . PHE A 1 600 ? -9.422 25.161 27.983 1.00 97.38 600 PHE A O 1
ATOM 4525 N N . GLU A 1 601 ? -8.639 23.073 27.750 1.00 97.06 601 GLU A N 1
ATOM 4526 C CA . GLU A 1 601 ? -7.531 23.452 26.879 1.00 97.06 601 GLU A CA 1
ATOM 4527 C C . GLU A 1 601 ? -8.012 24.117 25.580 1.00 97.06 601 GLU A C 1
ATOM 4529 O O . GLU A 1 601 ? -8.935 23.630 24.920 1.00 97.06 601 GLU A O 1
ATOM 4534 N N . GLU A 1 602 ? -7.347 25.208 25.179 1.00 93.62 602 GLU A N 1
ATOM 4535 C CA . GLU A 1 602 ? -7.661 25.941 23.948 1.00 93.62 602 GLU A CA 1
ATOM 4536 C C . GLU A 1 602 ? -7.695 25.031 22.702 1.00 93.62 602 GLU A C 1
ATOM 4538 O O . GLU A 1 602 ? -6.999 24.021 22.603 1.00 93.62 602 GLU A O 1
ATOM 4543 N N . GLY A 1 603 ? -8.504 25.418 21.710 1.00 91.06 603 GLY A N 1
ATOM 4544 C CA . GLY A 1 603 ? -8.643 24.687 20.444 1.00 91.06 603 GLY A CA 1
ATOM 4545 C C . GLY A 1 603 ? -9.742 23.621 20.434 1.00 91.06 603 GLY A C 1
ATOM 4546 O O . GLY A 1 603 ? -9.964 23.003 19.394 1.00 91.06 603 GLY A O 1
ATOM 4547 N N . ALA A 1 604 ? -10.455 23.428 21.546 1.00 95.62 604 ALA A N 1
ATOM 4548 C CA . ALA A 1 604 ? -11.663 22.614 21.569 1.00 95.62 604 ALA A CA 1
ATOM 4549 C C . ALA A 1 604 ? -12.869 23.362 20.973 1.00 95.62 604 ALA A C 1
ATOM 4551 O O . ALA A 1 604 ? -13.032 24.568 21.174 1.00 95.62 604 ALA A O 1
ATOM 4552 N N . THR A 1 605 ? -13.753 22.632 20.297 1.00 95.81 605 THR A N 1
ATOM 4553 C CA . THR A 1 605 ? -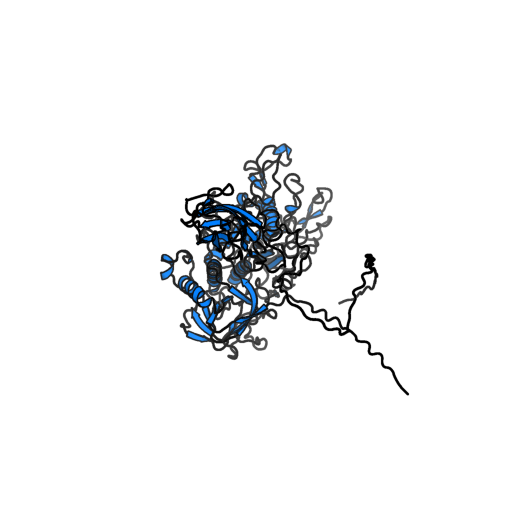15.112 23.078 19.968 1.00 95.81 605 THR A CA 1
ATOM 4554 C C . THR A 1 605 ? -16.083 22.490 20.987 1.00 95.81 605 THR A C 1
ATOM 4556 O O . THR A 1 605 ? -16.090 21.277 21.183 1.00 95.81 605 THR A O 1
ATOM 4559 N N . ASP A 1 606 ? -16.891 23.341 21.619 1.00 93.88 606 ASP A N 1
ATOM 4560 C CA . ASP A 1 606 ? -17.886 22.969 22.632 1.00 93.88 606 ASP A CA 1
ATOM 4561 C C . ASP A 1 606 ? -19.306 23.154 22.075 1.00 93.88 606 ASP A C 1
ATOM 4563 O O . ASP A 1 606 ? -19.680 24.259 21.665 1.00 93.88 606 ASP A O 1
ATOM 4567 N N . ASP A 1 607 ? -20.094 22.076 22.044 1.00 90.69 607 ASP A N 1
ATOM 4568 C CA . ASP A 1 607 ? -21.514 22.107 21.664 1.00 90.69 607 ASP A CA 1
ATOM 4569 C C . ASP A 1 607 ? -22.484 22.086 22.866 1.00 90.69 607 ASP A C 1
ATOM 4571 O O . ASP A 1 607 ? -23.706 22.092 22.687 1.00 90.69 607 ASP A O 1
ATOM 4575 N N . GLY A 1 608 ? -21.944 22.107 24.091 1.00 84.69 608 GLY A N 1
ATOM 4576 C CA . GLY A 1 608 ? -22.655 22.030 25.366 1.00 84.69 608 GLY A CA 1
ATOM 4577 C C . GLY A 1 608 ? -22.833 20.609 25.911 1.00 84.69 608 GLY A C 1
ATOM 4578 O O . GLY A 1 608 ? -23.220 20.454 27.069 1.00 84.69 608 GLY A O 1
ATOM 4579 N N . THR A 1 609 ? -22.567 19.580 25.104 1.00 88.88 609 THR A N 1
ATOM 4580 C CA . THR A 1 609 ? -22.643 18.157 25.489 1.00 88.88 609 THR A CA 1
ATOM 4581 C C . THR A 1 609 ? -21.409 17.354 25.089 1.00 88.88 609 THR A C 1
ATOM 4583 O O . THR A 1 609 ? -21.129 16.314 25.686 1.00 88.88 609 THR A O 1
ATOM 4586 N N . ILE A 1 610 ? -20.669 17.832 24.093 1.00 95.38 610 ILE A N 1
ATOM 4587 C CA . ILE A 1 610 ? -19.468 17.220 23.553 1.00 95.38 610 ILE A CA 1
ATOM 4588 C C . ILE A 1 610 ? -18.406 18.304 23.398 1.00 95.38 610 ILE A C 1
ATOM 4590 O O . ILE A 1 610 ? -18.635 19.351 22.787 1.00 95.38 610 ILE A O 1
ATOM 4594 N N . LEU A 1 611 ? -17.219 18.008 23.919 1.00 97.06 611 LEU A N 1
ATOM 4595 C CA . LEU A 1 611 ? -16.022 18.812 23.728 1.00 97.06 611 LEU A CA 1
ATOM 4596 C C . LEU A 1 611 ? -15.099 18.109 22.729 1.00 97.06 611 LEU A C 1
ATOM 4598 O O . LEU A 1 611 ? -14.693 16.978 22.983 1.00 97.06 611 LEU A O 1
ATOM 4602 N N . THR A 1 612 ? -14.785 18.745 21.598 1.00 97.81 612 THR A N 1
ATOM 4603 C CA . THR A 1 612 ? -14.028 18.113 20.498 1.00 97.81 612 THR A CA 1
ATOM 4604 C C . THR A 1 612 ? -12.743 18.864 20.166 1.00 97.81 612 THR A C 1
ATOM 4606 O O . THR A 1 612 ? -12.790 20.049 19.842 1.00 97.81 612 THR A O 1
ATOM 4609 N N . TRP A 1 613 ? -11.606 18.168 20.147 1.00 97.88 613 TRP A N 1
ATOM 4610 C CA . TRP A 1 613 ? -10.324 18.668 19.641 1.00 97.88 613 TRP A CA 1
ATOM 4611 C C . TRP A 1 613 ? -9.944 17.986 18.327 1.00 97.88 613 TRP A C 1
ATOM 4613 O O . TRP A 1 613 ? -9.949 16.760 18.236 1.00 97.88 613 TRP A O 1
ATOM 4623 N N . THR A 1 614 ? -9.512 18.772 17.340 1.00 95.94 614 THR A N 1
ATOM 4624 C CA . THR A 1 614 ? -8.798 18.261 16.161 1.00 95.94 614 THR A CA 1
ATOM 4625 C C . THR A 1 614 ? -7.309 18.178 16.479 1.00 95.94 614 THR A C 1
ATOM 4627 O O . THR A 1 614 ? -6.693 19.183 16.835 1.00 95.94 614 THR A O 1
ATOM 4630 N N . LEU A 1 615 ? -6.736 16.980 16.390 1.00 94.12 615 LEU A N 1
ATOM 4631 C CA . LEU A 1 615 ? -5.350 16.713 16.775 1.00 94.12 615 LEU A CA 1
ATOM 4632 C C . LEU A 1 615 ? -4.384 16.706 15.579 1.00 94.12 615 LEU A C 1
ATOM 4634 O O . LEU A 1 615 ? -3.193 16.908 15.790 1.00 94.12 615 LEU A O 1
ATOM 4638 N N . GLY A 1 616 ? -4.879 16.511 14.351 1.00 93.19 616 GLY A N 1
ATOM 4639 C CA . GLY A 1 616 ? -4.029 16.246 13.181 1.00 93.19 616 GLY A CA 1
ATOM 4640 C C . GLY A 1 616 ? -3.581 14.786 13.170 1.00 93.19 616 GLY A C 1
ATOM 4641 O O . GLY A 1 616 ? -4.356 13.922 13.577 1.00 93.19 616 GLY A O 1
ATOM 4642 N N . SER A 1 617 ? -2.358 14.483 12.735 1.00 94.75 617 SER A N 1
ATOM 4643 C CA . SER A 1 617 ? -1.843 13.119 12.845 1.00 94.75 617 SER A CA 1
ATOM 4644 C C . SER A 1 617 ? -1.171 12.885 14.201 1.00 94.75 617 SER A C 1
ATOM 4646 O O . SER A 1 617 ? -0.474 13.746 14.738 1.00 94.75 617 SER A O 1
ATOM 4648 N N . ILE A 1 618 ? -1.333 11.683 14.753 1.00 95.81 618 ILE A N 1
ATOM 4649 C CA . ILE A 1 618 ? -0.527 11.185 15.873 1.00 95.81 618 ILE A CA 1
ATOM 4650 C C . ILE A 1 618 ? 0.573 10.322 15.260 1.00 95.81 618 ILE A C 1
ATOM 4652 O O . ILE A 1 618 ? 0.281 9.277 14.676 1.00 95.81 618 ILE A O 1
ATOM 4656 N N . GLY A 1 619 ? 1.824 10.774 15.354 1.00 93.44 619 GLY A N 1
ATOM 4657 C CA . GLY A 1 619 ? 2.958 10.141 14.677 1.00 93.44 619 GLY A CA 1
ATOM 4658 C C . GLY A 1 619 ? 3.211 8.701 15.111 1.00 93.44 619 GLY A C 1
ATOM 4659 O O . GLY A 1 619 ? 2.727 8.250 16.146 1.00 93.44 619 GLY A O 1
ATOM 4660 N N . GLU A 1 620 ? 3.968 7.965 14.306 1.00 90.69 620 GLU A N 1
ATOM 4661 C CA . GLU A 1 620 ? 4.436 6.620 14.653 1.00 90.69 620 GLU A CA 1
ATOM 4662 C C . GLU A 1 620 ? 5.428 6.630 15.821 1.00 90.69 620 GLU A C 1
ATOM 4664 O O . GLU A 1 620 ? 6.037 7.657 16.141 1.00 90.69 620 GLU A O 1
ATOM 4669 N N . SER A 1 621 ? 5.620 5.468 16.444 1.00 89.44 621 SER A N 1
ATOM 4670 C CA . SER A 1 621 ? 6.553 5.307 17.557 1.00 89.44 621 SER A CA 1
ATOM 4671 C C . SER A 1 621 ? 7.951 5.830 17.208 1.00 89.44 621 SER A C 1
ATOM 4673 O O . SER A 1 621 ? 8.594 5.364 16.274 1.00 89.44 621 SER A O 1
ATOM 4675 N N . GLY A 1 622 ? 8.450 6.775 18.008 1.00 86.25 622 GLY A N 1
ATOM 4676 C CA . GLY A 1 622 ? 9.767 7.390 17.816 1.00 86.25 622 GLY A CA 1
ATOM 4677 C C . GLY A 1 622 ? 9.784 8.603 16.881 1.00 86.25 622 GLY A C 1
ATOM 4678 O O . GLY A 1 622 ? 10.812 9.278 16.812 1.00 86.25 622 GLY A O 1
ATOM 4679 N N . SER A 1 623 ? 8.666 8.933 16.225 1.00 88.00 623 SER A N 1
ATOM 4680 C CA . SER A 1 623 ? 8.565 10.149 15.419 1.00 88.00 623 SER A CA 1
ATOM 4681 C C . SER A 1 623 ? 8.724 11.414 16.272 1.00 88.00 623 SER A C 1
ATOM 4683 O O . SER A 1 623 ? 8.366 11.458 17.451 1.00 88.00 623 SER A O 1
ATOM 4685 N N . THR A 1 624 ? 9.278 12.468 15.675 1.00 85.19 624 THR A N 1
ATOM 4686 C CA . THR A 1 624 ? 9.368 13.802 16.297 1.00 85.19 624 THR A CA 1
ATOM 4687 C C . THR A 1 624 ? 8.401 14.808 15.677 1.00 85.19 624 THR A C 1
ATOM 4689 O O . THR A 1 624 ? 8.076 15.808 16.315 1.00 85.19 624 THR A O 1
ATOM 4692 N N . SER A 1 625 ? 7.915 14.535 14.466 1.00 86.56 625 SER A N 1
ATOM 4693 C CA . SER A 1 625 ? 6.910 15.328 13.765 1.00 86.56 625 SER A CA 1
ATOM 4694 C C . SER A 1 625 ? 6.183 14.424 12.765 1.00 86.56 625 SER A C 1
ATOM 4696 O O . SER A 1 625 ? 6.843 13.915 11.860 1.00 86.56 625 SER A O 1
ATOM 4698 N N . PRO A 1 626 ? 4.868 14.198 12.919 1.00 90.50 626 PRO A N 1
ATOM 4699 C CA . PRO A 1 626 ? 4.059 14.552 14.087 1.00 90.50 626 PRO A CA 1
ATOM 4700 C C . PRO A 1 626 ? 4.489 13.755 15.333 1.00 90.50 626 PRO A C 1
ATOM 4702 O O . PRO A 1 626 ? 5.074 12.681 15.225 1.00 90.50 626 PRO A O 1
ATOM 4705 N N . ALA A 1 627 ? 4.226 14.273 16.536 1.00 93.50 627 ALA A N 1
ATOM 4706 C CA . ALA A 1 627 ? 4.603 13.582 17.772 1.00 93.50 627 ALA A CA 1
ATOM 4707 C C . ALA A 1 627 ? 3.722 12.334 18.020 1.00 93.50 627 ALA A C 1
ATOM 4709 O O . ALA A 1 627 ? 2.518 12.381 17.756 1.00 93.50 627 ALA A O 1
ATOM 4710 N N . PRO A 1 628 ? 4.268 11.238 18.586 1.00 95.56 628 PRO A N 1
ATOM 4711 C CA . PRO A 1 628 ? 3.526 9.997 18.821 1.00 95.56 628 PRO A CA 1
ATOM 4712 C C . PRO A 1 628 ? 2.617 10.036 20.042 1.00 95.56 628 PRO A C 1
ATOM 4714 O O . PRO A 1 628 ? 1.930 9.065 20.332 1.00 95.56 628 PRO A O 1
ATOM 4717 N N . SER A 1 629 ? 2.627 11.114 20.816 1.00 96.62 629 SER A N 1
ATOM 4718 C CA . SER A 1 629 ? 1.821 11.219 22.026 1.00 96.62 629 SER A CA 1
ATOM 4719 C C . SER A 1 629 ? 1.495 12.663 22.340 1.00 96.62 629 SER A C 1
ATOM 4721 O O . SER A 1 629 ? 2.269 13.566 22.019 1.00 96.62 629 SER A O 1
ATOM 4723 N N . GLY A 1 630 ? 0.394 12.863 23.048 1.00 96.19 630 GLY A N 1
ATOM 4724 C CA . GLY A 1 630 ? -0.019 14.162 23.543 1.00 96.19 630 GLY A CA 1
ATOM 4725 C C . GLY A 1 630 ? -1.073 14.029 24.630 1.00 96.19 630 GLY A C 1
ATOM 4726 O O . GLY A 1 630 ? -1.407 12.932 25.086 1.00 96.19 630 GLY A O 1
ATOM 4727 N N . SER A 1 631 ? -1.588 15.171 25.061 1.00 97.12 631 SER A N 1
ATOM 4728 C CA . SER A 1 631 ? -2.688 15.215 26.008 1.00 97.12 631 SER A CA 1
ATOM 4729 C C . SER A 1 631 ? -3.604 16.404 25.766 1.00 97.12 631 SER A C 1
ATOM 4731 O O . SER A 1 631 ? -3.209 17.379 25.124 1.00 97.12 631 SER A O 1
ATOM 4733 N N . ARG A 1 632 ? -4.834 16.304 26.271 1.00 97.94 632 ARG A N 1
ATOM 4734 C CA . ARG A 1 632 ? -5.781 17.418 26.393 1.00 97.94 632 ARG A CA 1
ATOM 4735 C C . ARG A 1 632 ? -6.342 17.457 27.799 1.00 97.94 632 ARG A C 1
ATOM 4737 O O . ARG A 1 632 ? -6.611 16.399 28.363 1.00 97.94 632 ARG A O 1
ATOM 4744 N N . TRP A 1 633 ? -6.520 18.643 28.370 1.00 97.81 633 TRP A N 1
ATOM 4745 C CA . TRP A 1 633 ? -7.104 18.780 29.706 1.00 97.81 633 TRP A CA 1
ATOM 4746 C C . TRP A 1 633 ? -8.439 19.529 29.702 1.00 97.81 633 TRP A C 1
ATOM 4748 O O . TRP A 1 633 ? -8.700 20.384 28.856 1.00 97.81 633 TRP A O 1
ATOM 4758 N N . LEU A 1 634 ? -9.274 19.197 30.684 1.00 97.88 634 LEU A N 1
ATOM 4759 C CA . LEU A 1 634 ? -10.523 19.873 31.012 1.00 97.88 634 LEU A CA 1
ATOM 4760 C C . LEU A 1 634 ? -10.748 19.865 32.526 1.00 97.88 634 LEU A C 1
ATOM 4762 O O . LEU A 1 634 ? -10.369 18.916 33.212 1.00 97.88 634 LEU A O 1
ATOM 4766 N N . ASP A 1 635 ? -11.377 20.910 33.042 1.00 97.62 635 ASP A N 1
ATOM 4767 C CA . ASP A 1 635 ? -11.840 20.968 34.422 1.00 97.62 635 ASP A CA 1
ATOM 4768 C C . ASP A 1 635 ? -13.289 20.482 34.466 1.00 97.62 635 ASP A C 1
ATOM 4770 O O . ASP A 1 635 ? -14.124 20.944 33.696 1.00 97.62 635 ASP A O 1
ATOM 4774 N N . ILE A 1 636 ? -13.597 19.538 35.354 1.00 96.62 636 ILE A N 1
ATOM 4775 C CA . ILE A 1 636 ? -14.947 18.991 35.534 1.00 96.62 636 ILE A CA 1
ATOM 4776 C C . ILE A 1 636 ? -15.470 19.460 36.882 1.00 96.62 636 ILE A C 1
ATOM 4778 O O . ILE A 1 636 ? -14.803 19.296 37.904 1.00 96.62 636 ILE A O 1
ATOM 4782 N N . SER A 1 637 ? -16.665 20.044 36.872 1.00 96.56 637 SER A N 1
ATOM 4783 C CA . SER A 1 637 ? -17.349 20.580 38.041 1.00 96.56 637 SER A CA 1
ATOM 4784 C C . SER A 1 637 ? -18.629 19.796 38.318 1.00 96.56 637 SER A C 1
ATOM 4786 O O . SER A 1 637 ? -19.533 19.766 37.477 1.00 96.56 637 SER A O 1
ATOM 4788 N N . ALA A 1 638 ? -18.699 19.164 39.488 1.00 95.69 638 ALA A N 1
ATOM 4789 C CA . ALA A 1 638 ? -19.833 18.358 39.933 1.00 95.69 638 ALA A CA 1
ATOM 4790 C C . ALA A 1 638 ? -20.568 19.044 41.087 1.00 95.69 638 ALA A C 1
ATOM 4792 O O . ALA A 1 638 ? -19.946 19.482 42.053 1.00 95.69 638 ALA A O 1
ATOM 4793 N N . ASP A 1 639 ? -21.895 19.127 40.999 1.00 94.88 639 ASP A N 1
ATOM 4794 C CA . ASP A 1 639 ? -22.747 19.824 41.973 1.00 94.88 639 ASP A CA 1
ATOM 4795 C C . ASP A 1 639 ? -23.350 18.909 43.051 1.00 94.88 639 ASP A C 1
ATOM 4797 O O . ASP A 1 639 ? -24.043 19.380 43.956 1.00 94.88 639 ASP A O 1
ATOM 4801 N N . SER A 1 640 ? -23.098 17.605 42.952 1.00 94.94 640 SER A N 1
ATOM 4802 C CA . SER A 1 640 ? -23.681 16.573 43.799 1.00 94.94 640 SER A CA 1
ATOM 4803 C C . SER A 1 640 ? -22.745 15.372 43.947 1.00 94.94 640 SER A C 1
ATOM 4805 O O . SER A 1 640 ? -21.900 15.105 43.092 1.00 94.94 640 SER A O 1
ATOM 4807 N N . PHE A 1 641 ? -22.898 14.646 45.056 1.00 95.75 641 PHE A N 1
ATOM 4808 C CA . PHE A 1 641 ? -22.211 13.377 45.288 1.00 95.75 641 PHE A CA 1
ATOM 4809 C C . PHE A 1 641 ? -22.785 12.257 44.420 1.00 95.75 641 PHE A C 1
ATOM 4811 O O . PHE A 1 641 ? -23.990 12.219 44.151 1.00 95.75 641 PHE A O 1
ATOM 4818 N N . GLY A 1 642 ? -21.936 11.296 44.065 1.00 95.00 642 GLY A N 1
ATOM 4819 C CA . GLY A 1 642 ? -22.314 10.100 43.327 1.00 95.00 642 GLY A CA 1
ATOM 4820 C C . GLY A 1 642 ? -21.361 9.763 42.188 1.00 95.00 642 GLY A C 1
ATOM 4821 O O . GLY A 1 642 ? -20.322 10.392 41.995 1.00 95.00 642 GLY A O 1
ATOM 4822 N N . ASP A 1 643 ? -21.749 8.738 41.436 1.00 96.00 643 ASP A N 1
ATOM 4823 C CA . ASP A 1 643 ? -21.018 8.260 40.271 1.00 96.00 643 ASP A CA 1
ATOM 4824 C C . ASP A 1 643 ? -21.526 8.966 38.999 1.00 96.00 643 ASP A C 1
ATOM 4826 O O . ASP A 1 643 ? -22.722 8.946 38.688 1.00 96.00 643 ASP A O 1
ATOM 4830 N N . VAL A 1 644 ? -20.607 9.559 38.239 1.00 94.88 644 VAL A N 1
ATOM 4831 C CA . VAL A 1 644 ? -20.867 10.241 36.968 1.00 94.88 644 VAL A CA 1
ATOM 4832 C C . VAL A 1 644 ? -20.093 9.534 35.848 1.00 94.88 644 VAL A C 1
ATOM 4834 O O . VAL A 1 644 ? -18.861 9.554 35.856 1.00 94.88 644 VAL A O 1
ATOM 4837 N N . PRO A 1 645 ? -20.778 8.905 34.872 1.00 95.56 645 PRO A N 1
ATOM 4838 C CA . PRO A 1 645 ? -20.113 8.273 33.741 1.00 95.56 645 PRO A CA 1
ATOM 4839 C C . PRO A 1 645 ? -19.711 9.322 32.700 1.00 95.56 645 PRO A C 1
ATOM 4841 O O . PRO A 1 645 ? -20.554 10.032 32.158 1.00 95.56 645 PRO A O 1
ATOM 4844 N N . LEU A 1 646 ? -18.422 9.383 32.412 1.00 95.00 646 LEU A N 1
ATOM 4845 C CA . LEU A 1 646 ? -17.806 10.169 31.353 1.00 95.00 646 LEU A CA 1
ATOM 4846 C C . LEU A 1 646 ? -17.278 9.217 30.281 1.00 95.00 646 LEU A C 1
ATOM 4848 O O . LEU A 1 646 ? -16.934 8.066 30.562 1.00 95.00 646 LEU A O 1
ATOM 4852 N N . GLU A 1 647 ? -17.181 9.701 29.052 1.00 96.44 647 GLU A N 1
ATOM 4853 C CA . GLU A 1 647 ? -16.613 8.932 27.951 1.00 96.44 647 GLU A CA 1
ATOM 4854 C C . GLU A 1 647 ? -15.770 9.844 27.070 1.00 96.44 647 GLU A C 1
ATOM 4856 O O . GLU A 1 647 ? -16.204 10.931 26.689 1.00 96.44 647 GLU A O 1
ATOM 4861 N N . ALA A 1 648 ? -14.554 9.405 26.762 1.00 97.88 648 ALA A N 1
ATOM 4862 C CA . ALA A 1 648 ? -13.734 10.015 25.730 1.00 97.88 648 ALA A CA 1
ATOM 4863 C C . ALA A 1 648 ? -13.658 9.083 24.526 1.00 97.88 648 ALA A C 1
ATOM 4865 O O . ALA A 1 648 ? -13.526 7.872 24.684 1.00 97.88 648 ALA A O 1
ATOM 4866 N N . VAL A 1 649 ? -13.701 9.651 23.330 1.00 98.19 649 VAL A N 1
ATOM 4867 C CA . VAL A 1 649 ? -13.626 8.924 22.069 1.00 98.19 649 VAL A CA 1
ATOM 4868 C C . VAL A 1 649 ? -12.536 9.546 21.212 1.00 98.19 649 VAL A C 1
ATOM 4870 O O . VAL A 1 649 ? -12.568 10.738 20.918 1.00 98.19 649 VAL A O 1
ATOM 4873 N N . LEU A 1 650 ? -11.561 8.735 20.816 1.00 98.25 650 LEU A N 1
ATOM 4874 C CA . LEU A 1 650 ? -10.542 9.095 19.841 1.00 98.25 650 LEU A CA 1
ATOM 4875 C C . LEU A 1 650 ? -10.908 8.455 18.505 1.00 98.25 650 LEU A C 1
ATOM 4877 O O . LEU A 1 650 ? -10.867 7.233 18.366 1.00 98.25 650 LEU A O 1
ATOM 4881 N N . THR A 1 651 ? -11.252 9.285 17.528 1.00 97.56 651 THR A N 1
ATOM 4882 C CA . THR A 1 651 ? -11.452 8.864 16.136 1.00 97.56 651 THR A CA 1
ATOM 4883 C C . THR A 1 651 ? -10.219 9.214 15.321 1.00 97.56 651 THR A C 1
ATOM 4885 O O . THR A 1 651 ? -9.569 10.218 15.597 1.00 97.56 651 THR A O 1
ATOM 4888 N N . TYR A 1 652 ? -9.854 8.376 14.358 1.00 95.31 652 TYR A N 1
ATOM 4889 C CA . TYR A 1 652 ? -8.681 8.582 13.508 1.00 95.31 652 TYR A CA 1
ATOM 4890 C C . TYR A 1 652 ? -8.809 7.786 12.210 1.00 95.31 652 TYR A C 1
ATOM 4892 O O . TYR A 1 652 ? -9.600 6.847 12.116 1.00 95.31 652 TYR A O 1
ATOM 4900 N N . ARG A 1 653 ? -8.030 8.148 11.193 1.00 92.25 653 ARG A N 1
ATOM 4901 C CA . ARG A 1 653 ? -7.968 7.451 9.910 1.00 92.25 653 ARG A CA 1
ATOM 4902 C C . ARG A 1 653 ? -6.727 6.568 9.817 1.00 92.25 653 ARG A C 1
ATOM 4904 O O . ARG A 1 653 ? -5.633 6.946 10.237 1.00 92.25 653 ARG A O 1
ATOM 4911 N N . VAL A 1 654 ? -6.921 5.397 9.219 1.00 89.38 654 VAL A N 1
ATOM 4912 C CA . VAL A 1 654 ? -5.890 4.424 8.862 1.00 89.38 654 VAL A CA 1
ATOM 4913 C C . VAL A 1 654 ? -6.156 3.948 7.436 1.00 89.38 654 VAL A C 1
ATOM 4915 O O . VAL A 1 654 ? -7.184 3.315 7.177 1.00 89.38 654 VAL A O 1
ATOM 4918 N N . GLY A 1 655 ? -5.274 4.298 6.497 1.00 87.62 655 GLY A N 1
ATOM 4919 C CA . GLY A 1 655 ? -5.554 4.137 5.068 1.00 87.62 655 GLY A CA 1
ATOM 4920 C C . GLY A 1 655 ? -6.847 4.868 4.688 1.00 87.62 655 GLY A C 1
ATOM 4921 O O . GLY A 1 655 ? -6.972 6.066 4.932 1.00 87.62 655 GLY A O 1
ATOM 4922 N N . VAL A 1 656 ? -7.841 4.155 4.153 1.00 90.12 656 VAL A N 1
ATOM 4923 C CA . VAL A 1 656 ? -9.186 4.718 3.871 1.00 90.12 656 VAL A CA 1
ATOM 4924 C C . VAL A 1 656 ? -10.236 4.419 4.951 1.00 90.12 656 VAL A C 1
ATOM 4926 O O . VAL A 1 656 ? -11.425 4.688 4.763 1.00 90.12 656 VAL A O 1
ATOM 4929 N N . SER A 1 657 ? -9.819 3.825 6.071 1.00 87.69 657 SER A N 1
ATOM 4930 C CA . SER A 1 657 ? -10.716 3.360 7.134 1.00 87.69 657 SER A CA 1
ATOM 4931 C C . SER A 1 657 ? -10.731 4.347 8.294 1.00 87.69 657 SER A C 1
ATOM 4933 O O . SER A 1 657 ? -9.675 4.771 8.763 1.00 87.69 657 SER A O 1
ATOM 4935 N N . THR A 1 658 ? -11.915 4.673 8.805 1.00 89.94 658 THR A N 1
ATOM 4936 C CA . THR A 1 658 ? -12.052 5.398 10.073 1.00 89.94 658 THR A CA 1
ATOM 4937 C C . THR A 1 658 ? -12.089 4.395 11.219 1.00 89.94 658 THR A C 1
ATOM 4939 O O . THR A 1 658 ? -12.829 3.414 11.179 1.00 89.94 658 THR A O 1
ATOM 4942 N N . ARG A 1 659 ? -11.267 4.633 12.237 1.00 91.38 659 ARG A N 1
ATOM 4943 C CA . ARG A 1 659 ? -11.164 3.840 13.459 1.00 91.38 659 ARG A CA 1
ATOM 4944 C C . ARG A 1 659 ? -11.580 4.685 14.651 1.00 91.38 659 ARG A C 1
ATOM 4946 O O . ARG A 1 659 ? -11.471 5.910 14.630 1.00 91.38 659 ARG A O 1
ATOM 4953 N N . GLU A 1 660 ? -12.045 4.002 15.684 1.00 94.81 660 GLU A N 1
ATOM 4954 C CA . GLU A 1 660 ? -12.519 4.616 16.913 1.00 94.81 660 GLU A CA 1
ATOM 4955 C C . GLU A 1 660 ? -11.984 3.848 18.122 1.00 94.81 660 GLU A C 1
ATOM 4957 O O . GLU A 1 660 ? -11.911 2.618 18.113 1.00 94.81 660 GLU A O 1
ATOM 4962 N N . MET A 1 661 ? -11.611 4.588 19.163 1.00 95.19 661 MET A N 1
ATOM 4963 C CA . MET A 1 661 ? -11.263 4.065 20.476 1.00 95.19 661 MET A CA 1
ATOM 4964 C C . MET A 1 661 ? -12.023 4.834 21.551 1.00 95.19 661 MET A C 1
ATOM 4966 O O . MET A 1 661 ? -11.893 6.051 21.660 1.00 95.19 661 MET A O 1
ATOM 4970 N N . THR A 1 662 ? -12.764 4.115 22.386 1.00 96.94 662 THR A N 1
ATOM 4971 C CA . THR A 1 662 ? -13.516 4.670 23.517 1.00 96.94 662 THR A CA 1
ATOM 4972 C C . THR A 1 662 ? -12.765 4.438 24.828 1.00 96.94 662 THR A C 1
ATOM 4974 O O . THR A 1 662 ? -12.280 3.334 25.083 1.00 96.94 662 THR A O 1
ATOM 4977 N N . SER A 1 663 ? -12.718 5.447 25.693 1.00 97.38 663 SER A N 1
ATOM 4978 C CA . SER A 1 663 ? -12.148 5.391 27.041 1.00 97.38 663 SER A CA 1
ATOM 4979 C C . SER A 1 663 ? -13.205 5.853 28.052 1.00 97.38 663 SER A C 1
ATOM 4981 O O . SER A 1 663 ? -13.344 7.061 28.292 1.00 97.38 663 SER A O 1
ATOM 4983 N N . PRO A 1 664 ? -14.004 4.921 28.607 1.00 96.44 664 PRO A N 1
ATOM 4984 C CA . PRO A 1 664 ? -14.987 5.245 29.631 1.00 96.44 664 PRO A CA 1
ATOM 4985 C C . PRO A 1 664 ? -14.295 5.580 30.957 1.00 96.44 664 PRO A C 1
ATOM 4987 O O . PRO A 1 664 ? -13.289 4.973 31.326 1.00 96.44 664 PRO A O 1
ATOM 4990 N N . PHE A 1 665 ? -14.864 6.519 31.707 1.00 95.88 665 PHE A N 1
ATOM 4991 C CA . PHE A 1 665 ? -14.358 6.949 33.005 1.00 95.88 665 PHE A CA 1
ATOM 4992 C C . PHE A 1 665 ? -15.510 7.184 33.976 1.00 95.88 665 PHE A C 1
ATOM 4994 O O . PHE A 1 665 ? -16.456 7.901 33.675 1.00 95.88 665 PHE A O 1
ATOM 5001 N N . LEU A 1 666 ? -15.441 6.575 35.157 1.00 96.31 666 LEU A N 1
ATOM 5002 C CA . LEU A 1 666 ? -16.440 6.775 36.201 1.00 96.31 666 LEU A CA 1
ATOM 5003 C C . LEU A 1 666 ? -15.885 7.755 37.230 1.00 96.31 666 LEU A C 1
ATOM 5005 O O . LEU A 1 666 ? -15.080 7.365 38.076 1.00 96.31 666 LEU A O 1
ATOM 5009 N N . LEU A 1 667 ? -16.302 9.018 37.150 1.00 96.31 667 LEU A N 1
ATOM 5010 C CA . LEU A 1 667 ? -15.983 10.008 38.170 1.00 96.31 667 LEU A CA 1
ATOM 5011 C C . LEU A 1 667 ? -16.833 9.729 39.406 1.00 96.31 667 LEU A C 1
ATOM 5013 O O . LEU A 1 667 ? -18.057 9.820 39.338 1.00 96.31 667 LEU A O 1
ATOM 5017 N N . ARG A 1 668 ? -16.194 9.425 40.534 1.00 96.44 668 ARG A N 1
ATOM 5018 C CA . ARG A 1 668 ? -16.887 9.237 41.806 1.00 96.44 668 ARG A CA 1
ATOM 5019 C C . ARG A 1 668 ? -16.667 10.442 42.711 1.00 96.44 668 ARG A C 1
ATOM 5021 O O . ARG A 1 668 ? -15.566 10.632 43.215 1.00 96.44 668 ARG A O 1
ATOM 5028 N N . VAL A 1 669 ? -17.715 11.229 42.939 1.00 96.12 669 VAL A N 1
ATOM 5029 C CA . VAL A 1 669 ? -17.701 12.358 43.881 1.00 96.12 669 VAL A CA 1
ATOM 5030 C C . VAL A 1 669 ? -18.201 11.864 45.230 1.00 96.12 669 VAL A C 1
ATOM 5032 O O . VAL A 1 669 ? -19.350 11.427 45.339 1.00 96.12 669 VAL A O 1
ATOM 5035 N N . MET A 1 670 ? -17.348 11.904 46.250 1.00 95.25 670 MET A N 1
ATOM 5036 C CA . MET A 1 670 ? -17.636 11.315 47.562 1.00 95.25 670 MET A CA 1
ATOM 5037 C C . MET A 1 670 ? -17.637 12.370 48.657 1.00 95.25 670 MET A C 1
ATOM 5039 O O . MET A 1 670 ? -16.905 13.354 48.567 1.00 95.25 670 MET A O 1
ATOM 5043 N N . LEU A 1 671 ? -18.468 12.145 49.676 1.00 95.25 671 LEU A N 1
ATOM 5044 C CA . LEU A 1 671 ? -18.463 12.963 50.880 1.00 95.25 671 LEU A CA 1
ATOM 5045 C C . LEU A 1 671 ? -17.165 12.709 51.654 1.00 95.25 671 LEU A C 1
ATOM 5047 O O . LEU A 1 671 ? -16.804 11.557 51.878 1.00 95.25 671 LEU A O 1
ATOM 5051 N N . ASP A 1 672 ? -16.503 13.795 52.012 1.00 91.75 672 ASP A N 1
ATOM 5052 C CA . ASP A 1 672 ? -15.377 13.891 52.939 1.00 91.75 672 ASP A CA 1
ATOM 5053 C C . ASP A 1 672 ? -15.804 14.980 53.932 1.00 91.75 672 ASP A C 1
ATOM 5055 O O . ASP A 1 672 ? -15.950 16.148 53.555 1.00 91.75 672 ASP A O 1
ATOM 5059 N N . THR A 1 673 ? -16.210 14.576 55.134 1.00 93.38 673 THR A N 1
ATOM 5060 C CA . THR A 1 673 ? -16.934 15.444 56.067 1.00 93.38 673 THR A CA 1
ATOM 5061 C C . THR A 1 673 ? -16.012 16.430 56.788 1.00 93.38 673 THR A C 1
ATOM 5063 O O . THR A 1 673 ? -16.449 17.550 57.093 1.00 93.38 673 THR A O 1
ATOM 5066 N N . ASP A 1 674 ? -14.760 16.070 57.049 1.00 87.31 674 ASP A N 1
ATOM 5067 C CA . ASP A 1 674 ? -13.793 16.903 57.771 1.00 87.31 674 ASP A CA 1
ATOM 5068 C C . ASP A 1 674 ? -12.706 17.534 56.882 1.00 87.31 674 ASP A C 1
ATOM 5070 O O . ASP A 1 674 ? -12.013 18.455 57.335 1.00 87.31 674 ASP A O 1
ATOM 5074 N N . ASN A 1 675 ? -12.700 17.190 55.592 1.00 89.12 675 ASN A N 1
ATOM 5075 C CA . ASN A 1 675 ? -11.892 17.776 54.531 1.00 89.12 675 ASN A CA 1
ATOM 5076 C C . ASN A 1 675 ? -10.391 17.509 54.685 1.00 89.12 675 ASN A C 1
ATOM 5078 O O . ASN A 1 675 ? -9.572 18.430 54.534 1.00 89.12 675 ASN A O 1
ATOM 5082 N N . ASP A 1 676 ? -10.026 16.272 54.984 1.00 84.31 676 ASP A N 1
ATOM 5083 C CA . ASP A 1 676 ? -8.633 15.836 55.038 1.00 84.31 676 ASP A CA 1
ATOM 5084 C C . ASP A 1 676 ? -8.132 15.181 53.737 1.00 84.31 676 ASP A C 1
ATOM 5086 O O . ASP A 1 676 ? -6.922 15.037 53.542 1.00 84.31 676 ASP A O 1
ATOM 5090 N N . GLY A 1 677 ? -9.034 14.929 52.783 1.00 85.62 677 GLY A N 1
ATOM 5091 C CA . GLY A 1 677 ? -8.733 14.342 51.482 1.00 85.62 677 GLY A CA 1
ATOM 5092 C C . GLY A 1 677 ? -9.060 12.853 51.374 1.00 85.62 677 GLY A C 1
ATOM 5093 O O . GLY A 1 677 ? -8.897 12.300 50.279 1.00 85.62 677 GLY A O 1
ATOM 5094 N N . VAL A 1 678 ? -9.554 12.217 52.438 1.00 86.38 678 VAL A N 1
ATOM 5095 C CA . VAL A 1 678 ? -10.026 10.830 52.431 1.00 86.38 678 VAL A CA 1
ATOM 5096 C C . VAL A 1 678 ? -11.560 10.815 52.511 1.00 86.38 678 VAL A C 1
ATOM 5098 O O . VAL A 1 678 ? -12.155 11.382 53.415 1.00 86.38 678 VAL A O 1
ATOM 5101 N N . PRO A 1 679 ? -12.269 10.187 51.555 1.00 90.62 679 PRO A N 1
ATOM 5102 C CA . PRO A 1 679 ? -13.722 10.067 51.652 1.00 90.62 679 PRO A CA 1
ATOM 5103 C C . PRO A 1 679 ? -14.194 9.293 52.892 1.00 90.62 679 PRO A C 1
ATOM 5105 O O . PRO A 1 679 ? -13.629 8.245 53.193 1.00 90.62 679 PRO A O 1
ATOM 5108 N N . ASP A 1 680 ? -15.337 9.678 53.474 1.00 90.12 680 ASP A N 1
ATOM 5109 C CA . ASP A 1 680 ? -15.957 9.058 54.666 1.00 90.12 680 ASP A CA 1
ATOM 5110 C C . ASP A 1 680 ? -16.144 7.527 54.565 1.00 90.12 680 ASP A C 1
ATOM 5112 O O . ASP A 1 680 ? -16.281 6.831 55.569 1.00 90.12 680 ASP A O 1
ATOM 5116 N N . GLU A 1 681 ? -16.245 6.977 53.348 1.00 88.81 681 GLU A N 1
ATOM 5117 C CA . GLU A 1 681 ? -16.369 5.525 53.124 1.00 88.81 681 GLU A CA 1
ATOM 5118 C C . GLU A 1 681 ? -15.049 4.774 53.375 1.00 88.81 681 GLU A C 1
ATOM 5120 O O . GLU A 1 681 ? -15.065 3.575 53.669 1.00 88.81 681 GLU A O 1
ATOM 5125 N N . PHE A 1 682 ? -13.921 5.469 53.242 1.00 86.69 682 PHE A N 1
ATOM 5126 C CA . PHE A 1 682 ? -12.566 4.943 53.400 1.00 86.69 682 PHE A CA 1
ATOM 5127 C C . PHE A 1 682 ? -11.870 5.464 54.661 1.00 86.69 682 PHE A C 1
ATOM 5129 O O . PHE A 1 682 ? -10.872 4.877 55.067 1.00 86.69 682 PHE A O 1
ATOM 5136 N N . ASP A 1 683 ? -12.434 6.489 55.295 1.00 86.50 683 ASP A N 1
ATOM 5137 C CA . ASP A 1 683 ? -11.946 7.081 56.532 1.00 86.50 683 ASP A CA 1
ATOM 5138 C C . ASP A 1 683 ? -12.520 6.356 57.781 1.00 86.50 683 ASP A C 1
ATOM 5140 O O . ASP A 1 683 ? -13.744 6.259 57.952 1.00 86.50 683 ASP A O 1
ATOM 5144 N N . PRO A 1 684 ? -11.679 5.788 58.670 1.00 85.25 684 PRO A N 1
ATOM 5145 C CA . PRO A 1 684 ? -12.117 5.196 59.929 1.00 85.25 684 PRO A CA 1
ATOM 5146 C C . PRO A 1 684 ? -12.590 6.215 60.979 1.00 85.25 684 PRO A C 1
ATOM 5148 O O . PRO A 1 684 ? -13.373 5.825 61.853 1.00 85.25 684 PRO A O 1
ATOM 5151 N N . GLU A 1 685 ? -12.169 7.480 60.910 1.00 88.69 685 GLU A N 1
ATOM 5152 C CA . GLU A 1 685 ? -12.615 8.573 61.782 1.00 88.69 685 GLU A CA 1
ATOM 5153 C C . GLU A 1 685 ? -13.111 9.794 60.960 1.00 88.69 685 GLU A C 1
ATOM 5155 O O . GLU A 1 685 ? -12.546 10.871 61.114 1.00 88.69 685 GLU A O 1
ATOM 5160 N N . PRO A 1 686 ? -14.256 9.697 60.230 1.00 87.56 686 PRO A N 1
ATOM 5161 C CA . PRO A 1 686 ? -14.768 10.699 59.260 1.00 87.56 686 PRO A CA 1
ATOM 5162 C C . PRO A 1 686 ? -15.054 12.131 59.753 1.00 87.56 686 PRO A C 1
ATOM 5164 O O . PRO A 1 686 ? -15.760 12.897 59.099 1.00 87.56 686 PRO A O 1
ATOM 5167 N N . LEU A 1 687 ? -14.713 12.455 60.998 1.00 90.38 687 LEU A N 1
ATOM 5168 C CA . LEU A 1 687 ? -14.950 13.750 61.631 1.00 90.38 687 LEU A CA 1
ATOM 5169 C C . LEU A 1 687 ? -13.671 14.342 62.253 1.00 90.38 687 LEU A C 1
ATOM 5171 O O . LEU A 1 687 ? -13.760 15.421 62.859 1.00 90.38 687 LEU A O 1
ATOM 5175 N N . ASP A 1 688 ? -12.543 13.629 62.209 1.00 85.75 688 ASP A N 1
ATOM 5176 C CA . ASP A 1 688 ? -11.250 14.069 62.723 1.00 85.75 688 ASP A CA 1
ATOM 5177 C C . ASP A 1 688 ? -10.229 14.232 61.579 1.00 85.75 688 ASP A C 1
ATOM 5179 O O . ASP A 1 688 ? -9.554 13.268 61.226 1.00 85.75 688 ASP A O 1
ATOM 5183 N N . PRO A 1 689 ? -9.969 15.474 61.120 1.00 83.38 689 PRO A N 1
ATOM 5184 C CA . PRO A 1 689 ? -9.140 15.748 59.940 1.00 83.38 689 PRO A CA 1
ATOM 5185 C C . PRO A 1 689 ? -7.635 15.506 60.167 1.00 83.38 689 PRO A C 1
ATOM 5187 O O . PRO A 1 689 ? -6.776 16.056 59.471 1.00 83.38 689 PRO A O 1
ATOM 5190 N N . THR A 1 690 ? -7.292 14.819 61.256 1.00 81.12 690 THR A N 1
ATOM 5191 C CA . THR A 1 690 ? -5.933 14.441 61.637 1.00 81.12 690 THR A CA 1
ATOM 5192 C C . THR A 1 690 ? -5.747 12.932 61.783 1.00 81.12 690 THR A C 1
ATOM 5194 O O . THR A 1 690 ? -4.639 12.523 62.131 1.00 81.12 690 THR A O 1
ATOM 5197 N N . LEU A 1 691 ? -6.794 12.130 61.551 1.00 76.94 691 LEU A N 1
ATOM 5198 C CA . LEU A 1 691 ? -6.806 10.680 61.734 1.00 76.94 691 LEU A CA 1
ATOM 5199 C C . LEU A 1 691 ? -7.615 10.007 60.616 1.00 76.94 691 LEU A C 1
ATOM 5201 O O . LEU A 1 691 ? -8.769 9.677 60.837 1.00 76.94 691 LEU A O 1
ATOM 5205 N N . CYS A 1 692 ? -7.019 9.708 59.468 1.00 74.94 692 CYS A N 1
ATOM 5206 C CA . CYS A 1 692 ? -7.764 9.088 58.361 1.00 74.94 692 CYS A CA 1
ATOM 5207 C C . CYS A 1 692 ? -7.326 7.661 58.035 1.00 74.94 692 CYS A C 1
ATOM 5209 O O . CYS A 1 692 ? -7.831 7.019 57.112 1.00 74.94 692 CYS A O 1
ATOM 5211 N N . GLY A 1 693 ? -6.441 7.105 58.864 1.00 71.06 693 GLY A N 1
ATOM 5212 C CA . GLY A 1 693 ? -6.059 5.702 58.798 1.00 71.06 693 GLY A CA 1
ATOM 5213 C C . GLY A 1 693 ? -5.089 5.389 57.661 1.00 71.06 693 GLY A C 1
ATOM 5214 O O . GLY A 1 693 ? -4.535 6.271 57.026 1.00 71.06 693 GLY A O 1
ATOM 5215 N N . ASP A 1 694 ? -4.831 4.098 57.471 1.00 70.44 694 ASP A N 1
ATOM 5216 C CA . ASP A 1 694 ? -3.846 3.554 56.525 1.00 70.44 694 ASP A CA 1
ATOM 5217 C C . ASP A 1 694 ? -4.592 2.714 55.480 1.00 70.44 694 ASP A C 1
ATOM 5219 O O . ASP A 1 694 ? -4.581 1.477 55.517 1.00 70.44 694 ASP A O 1
ATOM 5223 N N . ALA A 1 695 ? -5.370 3.378 54.622 1.00 66.25 695 ALA A N 1
ATOM 5224 C CA . ALA A 1 695 ? -6.266 2.718 53.678 1.00 66.25 695 ALA A CA 1
ATOM 5225 C C . ALA A 1 695 ? -5.498 1.932 52.600 1.00 66.25 695 ALA A C 1
ATOM 5227 O O . ALA A 1 695 ? -6.030 0.956 52.056 1.00 66.25 695 ALA A O 1
ATOM 5228 N N . ASP A 1 696 ? -4.245 2.304 52.309 1.00 67.38 696 ASP A N 1
ATOM 5229 C CA . ASP A 1 696 ? -3.361 1.587 51.382 1.00 67.38 696 ASP A CA 1
ATOM 5230 C C . ASP A 1 696 ? -2.465 0.517 52.054 1.00 67.38 696 ASP A C 1
ATOM 5232 O O . ASP A 1 696 ? -1.775 -0.242 51.360 1.00 67.38 696 ASP A O 1
ATOM 5236 N N . PHE A 1 697 ? -2.550 0.383 53.384 1.00 68.75 697 PHE A N 1
ATOM 5237 C CA . PHE A 1 697 ? -1.791 -0.552 54.222 1.00 68.75 697 PHE A CA 1
ATOM 5238 C C . PHE A 1 697 ? -0.263 -0.399 54.125 1.00 68.75 697 PHE A C 1
ATOM 5240 O O . PHE A 1 697 ? 0.480 -1.378 54.306 1.00 68.75 697 PHE A O 1
ATOM 5247 N N . ASN A 1 698 ? 0.235 0.798 53.812 1.00 74.50 698 ASN A N 1
ATOM 5248 C CA . ASN A 1 698 ? 1.662 1.100 53.787 1.00 74.50 698 ASN A CA 1
ATOM 5249 C C . ASN A 1 698 ? 2.256 1.331 55.196 1.00 74.50 698 ASN A C 1
ATOM 5251 O O . ASN A 1 698 ? 3.484 1.347 55.348 1.00 74.50 698 ASN A O 1
ATOM 5255 N N . GLY A 1 699 ? 1.407 1.410 56.225 1.00 70.25 699 GLY A N 1
ATOM 5256 C CA . GLY A 1 699 ? 1.765 1.604 57.627 1.00 70.25 699 GLY A CA 1
ATOM 5257 C C . GLY A 1 699 ? 1.783 3.065 58.081 1.00 70.25 699 GLY A C 1
ATOM 5258 O O . GLY A 1 699 ? 2.278 3.327 59.182 1.00 70.25 699 GLY A O 1
ATOM 5259 N N . CYS A 1 700 ? 1.298 3.997 57.259 1.00 70.94 700 CYS A N 1
ATOM 5260 C CA . CYS A 1 700 ? 1.256 5.430 57.535 1.00 70.94 700 CYS A CA 1
ATOM 5261 C C . CYS A 1 700 ? -0.175 5.964 57.418 1.00 70.94 700 CYS A C 1
ATOM 5263 O O . CYS A 1 700 ? -1.000 5.403 56.713 1.00 70.94 700 CYS A O 1
ATOM 5265 N N . ASP A 1 701 ? -0.457 7.043 58.146 1.00 74.56 701 ASP A N 1
ATOM 5266 C CA . ASP A 1 701 ? -1.744 7.735 58.066 1.00 74.56 701 ASP A CA 1
ATOM 5267 C C . ASP A 1 701 ? -1.830 8.510 56.737 1.00 74.56 701 ASP A C 1
ATOM 5269 O O . ASP A 1 701 ? -0.911 9.277 56.422 1.00 74.56 701 ASP A O 1
ATOM 5273 N N . ASP A 1 702 ? -2.901 8.317 55.965 1.00 72.06 702 ASP A N 1
ATOM 5274 C CA . ASP A 1 702 ? -3.084 8.851 54.606 1.00 72.06 702 ASP A CA 1
ATOM 5275 C C . ASP A 1 702 ? -3.148 10.395 54.559 1.00 72.06 702 ASP A C 1
ATOM 5277 O O . ASP A 1 702 ? -2.921 11.007 53.510 1.00 72.06 702 ASP A O 1
ATOM 5281 N N . CYS A 1 703 ? -3.367 11.042 55.708 1.00 71.62 703 CYS A N 1
ATOM 5282 C CA . CYS A 1 703 ? -3.473 12.498 55.876 1.00 71.62 703 CYS A CA 1
ATOM 5283 C C . CYS A 1 703 ? -2.184 13.121 56.415 1.00 71.62 703 CYS A C 1
ATOM 5285 O O . CYS A 1 703 ? -2.056 14.348 56.521 1.00 71.62 703 CYS A O 1
ATOM 5287 N N . GLY A 1 704 ? -1.201 12.286 56.759 1.00 65.69 704 GLY A N 1
ATOM 5288 C CA . GLY A 1 704 ? 0.120 12.713 57.186 1.00 65.69 704 GLY A CA 1
ATOM 5289 C C . GLY A 1 704 ? 1.031 13.054 55.997 1.00 65.69 704 GLY A C 1
ATOM 5290 O O . GLY A 1 704 ? 0.939 12.460 54.924 1.00 65.69 704 GLY A O 1
ATOM 5291 N N . PRO A 1 705 ? 1.986 13.991 56.143 1.00 60.38 705 PRO A N 1
ATOM 5292 C CA . PRO A 1 705 ? 3.071 14.107 55.174 1.00 60.38 705 PRO A CA 1
ATOM 5293 C C . PRO A 1 705 ? 3.865 12.787 55.130 1.00 60.38 705 PRO A C 1
ATOM 5295 O O . PRO A 1 705 ? 4.274 12.295 56.179 1.00 60.38 705 PRO A O 1
ATOM 5298 N N . GLN A 1 706 ? 4.157 12.263 53.929 1.00 56.38 706 GLN A N 1
ATOM 5299 C CA . GLN A 1 706 ? 4.900 11.000 53.691 1.00 56.38 706 GLN A CA 1
ATOM 5300 C C . GLN A 1 706 ? 6.225 10.856 54.480 1.00 56.38 706 GLN A C 1
ATOM 5302 O O . GLN A 1 706 ? 6.755 9.755 54.615 1.00 56.38 706 GLN A O 1
ATOM 5307 N N . ASP A 1 707 ? 6.770 11.955 55.009 1.00 53.00 707 ASP A N 1
ATOM 5308 C CA . ASP A 1 707 ? 7.992 11.989 55.816 1.00 53.00 707 ASP A CA 1
ATOM 5309 C C . ASP A 1 707 ? 7.793 11.650 57.317 1.00 53.00 707 ASP A C 1
ATOM 5311 O O . ASP A 1 707 ? 8.795 11.514 58.023 1.00 53.00 707 ASP A O 1
ATOM 5315 N N . ASP A 1 708 ? 6.559 11.480 57.824 1.00 54.34 708 ASP A N 1
ATOM 5316 C CA . ASP A 1 708 ? 6.285 11.146 59.244 1.00 54.34 708 ASP A CA 1
ATOM 5317 C C . ASP A 1 708 ? 6.086 9.640 59.519 1.00 54.34 708 ASP A C 1
ATOM 5319 O O . ASP A 1 708 ? 5.663 9.227 60.596 1.00 54.34 708 ASP A O 1
ATOM 5323 N N . CYS A 1 709 ? 6.470 8.773 58.576 1.00 61.03 709 CYS A N 1
ATOM 5324 C CA . CYS A 1 709 ? 6.468 7.312 58.737 1.00 61.03 709 CYS A CA 1
ATOM 5325 C C . CYS A 1 709 ? 7.563 6.800 59.712 1.00 61.03 709 CYS A C 1
ATOM 5327 O O . CYS A 1 709 ? 8.227 5.788 59.459 1.00 61.03 709 CYS A O 1
ATOM 5329 N N . GLN A 1 710 ? 7.816 7.493 60.828 1.00 49.94 710 GLN A N 1
ATOM 5330 C CA . GLN A 1 710 ? 8.734 7.050 61.881 1.00 49.94 710 GLN A CA 1
ATOM 5331 C C . GLN A 1 710 ? 7.985 6.437 63.064 1.00 49.94 710 GLN A C 1
ATOM 5333 O O . GLN A 1 710 ? 7.910 7.009 64.141 1.00 49.94 710 GLN A O 1
ATOM 5338 N N . GLY A 1 711 ? 7.523 5.207 62.828 1.00 49.41 711 GLY A N 1
ATOM 5339 C CA . GLY A 1 711 ? 7.395 4.105 63.781 1.00 49.41 711 GLY A CA 1
ATOM 5340 C C . GLY A 1 711 ? 6.903 4.411 65.194 1.00 49.41 711 GLY A C 1
ATOM 5341 O O . GLY A 1 711 ? 7.700 4.760 66.064 1.00 49.41 711 GLY A O 1
ATOM 5342 N N . ASP A 1 712 ? 5.659 4.024 65.468 1.00 39.41 712 ASP A N 1
ATOM 5343 C CA . ASP A 1 712 ? 5.285 3.558 66.801 1.00 39.41 712 ASP A CA 1
ATOM 5344 C C . ASP A 1 712 ? 4.546 2.210 66.712 1.00 39.41 712 ASP A C 1
ATOM 5346 O O . ASP A 1 712 ? 3.412 2.150 66.235 1.00 39.41 712 ASP A O 1
ATOM 5350 N N . PRO A 1 713 ? 5.171 1.088 67.113 1.00 48.59 713 PRO A N 1
ATOM 5351 C CA . PRO A 1 713 ? 4.487 -0.179 67.262 1.00 48.59 713 PRO A CA 1
ATOM 5352 C C . PRO A 1 713 ? 3.941 -0.276 68.688 1.00 48.59 713 PRO A C 1
ATOM 5354 O O . PRO A 1 713 ? 4.491 -1.040 69.465 1.00 48.59 713 PRO A O 1
ATOM 5357 N N . ASP A 1 714 ? 2.903 0.477 69.055 1.00 43.66 714 ASP A N 1
ATOM 5358 C CA . ASP A 1 714 ? 2.166 0.211 70.302 1.00 43.66 714 ASP A CA 1
ATOM 5359 C C . ASP A 1 714 ? 0.777 0.878 70.325 1.00 43.66 714 ASP A C 1
ATOM 5361 O O . ASP A 1 714 ? 0.522 1.891 70.975 1.00 43.66 714 ASP A O 1
ATOM 5365 N N . GLY A 1 715 ? -0.183 0.230 69.665 1.00 44.50 715 GLY A N 1
ATOM 5366 C CA . GLY A 1 715 ? -1.599 0.390 69.983 1.00 44.50 715 GLY A CA 1
ATOM 5367 C C . GLY A 1 715 ? -2.053 -0.672 70.990 1.00 44.50 715 GLY A C 1
ATOM 5368 O O . GLY A 1 715 ? -2.248 -1.823 70.604 1.00 44.50 715 GLY A O 1
ATOM 5369 N N . GLY A 1 716 ? -2.291 -0.304 72.261 1.00 39.38 716 GLY A N 1
ATOM 5370 C CA . GLY A 1 716 ? -3.184 -1.100 73.121 1.00 39.38 716 GLY A CA 1
ATOM 5371 C C . GLY A 1 716 ? -3.060 -1.018 74.655 1.00 39.38 716 GLY A C 1
ATOM 5372 O O . GLY A 1 716 ? -2.363 -1.821 75.259 1.00 39.38 716 GLY A O 1
ATOM 5373 N N . VAL A 1 717 ? -3.915 -0.175 75.259 1.00 38.44 717 VAL A N 1
ATOM 5374 C CA . VAL A 1 717 ? -4.672 -0.347 76.534 1.00 38.44 717 VAL A CA 1
ATOM 5375 C C . VAL A 1 717 ? -3.921 -0.428 77.893 1.00 38.44 717 VAL A C 1
ATOM 5377 O O . VAL A 1 717 ? -3.110 -1.323 78.113 1.00 38.44 717 VAL A O 1
ATOM 5380 N N . PRO A 1 718 ? -4.289 0.400 78.904 1.00 45.47 718 PRO A N 1
ATOM 5381 C CA . PRO A 1 718 ? -3.866 0.208 80.289 1.00 45.47 718 PRO A CA 1
ATOM 5382 C C . PRO A 1 718 ? -4.869 -0.675 81.049 1.00 45.47 718 PRO A C 1
ATOM 5384 O O . PRO A 1 718 ? -6.014 -0.272 81.250 1.00 45.47 718 PRO A O 1
ATOM 5387 N N . ASP A 1 719 ? -4.434 -1.838 81.539 1.00 36.78 719 ASP A N 1
ATOM 5388 C CA . ASP A 1 719 ? -5.172 -2.576 82.570 1.00 36.78 719 ASP A CA 1
ATOM 5389 C C . ASP A 1 719 ? -4.309 -2.795 83.815 1.00 36.78 719 ASP A C 1
ATOM 5391 O O . ASP A 1 719 ? -3.117 -3.109 83.753 1.00 36.78 719 ASP A O 1
ATOM 5395 N N . ALA A 1 720 ? -4.930 -2.560 84.962 1.00 42.19 720 ALA A N 1
ATOM 5396 C CA . ALA A 1 720 ? -4.321 -2.576 86.273 1.00 42.19 720 ALA A CA 1
ATOM 5397 C C . ALA A 1 720 ? -4.881 -3.756 87.066 1.00 42.19 720 ALA A C 1
ATOM 5399 O O . ALA A 1 720 ? -6.006 -3.665 87.535 1.00 42.19 720 ALA A O 1
ATOM 5400 N N . ASP A 1 721 ? -4.082 -4.797 87.324 1.00 38.38 721 ASP A N 1
ATOM 5401 C CA . ASP A 1 721 ? -4.060 -5.403 88.659 1.00 38.38 721 ASP A CA 1
ATOM 5402 C C . ASP A 1 721 ? -2.847 -6.317 88.924 1.00 38.38 721 ASP A C 1
ATOM 5404 O O . ASP A 1 721 ? -2.212 -6.902 88.052 1.00 38.38 721 ASP A O 1
ATOM 5408 N N . THR A 1 722 ? -2.572 -6.367 90.218 1.00 43.03 722 THR A N 1
ATOM 5409 C CA . THR A 1 722 ? -1.610 -7.062 91.070 1.00 43.03 722 THR A CA 1
ATOM 5410 C C . THR A 1 722 ? -1.193 -8.507 90.747 1.00 43.03 722 THR A C 1
ATOM 5412 O O . THR A 1 722 ? -1.998 -9.372 90.423 1.00 43.03 722 THR A O 1
ATOM 5415 N N . GLY A 1 723 ? 0.075 -8.830 91.052 1.00 33.66 723 GLY A N 1
ATOM 5416 C CA . GLY A 1 723 ? 0.480 -10.218 91.311 1.00 33.66 723 GLY A CA 1
ATOM 5417 C C . GLY A 1 723 ? 1.972 -10.511 91.179 1.00 33.66 723 GLY A C 1
ATOM 5418 O O . GLY A 1 723 ? 2.522 -10.562 90.090 1.00 33.66 723 GLY A O 1
ATOM 5419 N N . THR A 1 724 ? 2.631 -10.761 92.305 1.00 42.56 724 THR A N 1
ATOM 5420 C CA . THR A 1 724 ? 4.008 -11.262 92.413 1.00 42.56 724 THR A CA 1
ATOM 5421 C C . THR A 1 724 ? 4.176 -12.683 91.858 1.00 42.56 724 THR A C 1
ATOM 5423 O O . THR A 1 724 ? 3.494 -13.580 92.348 1.00 42.56 724 THR A O 1
ATOM 5426 N N . SER A 1 725 ? 5.190 -12.932 91.022 1.00 37.41 725 SER A N 1
ATOM 5427 C CA . SER A 1 725 ? 6.027 -14.147 91.095 1.00 37.41 725 SER A CA 1
ATOM 5428 C C . SER A 1 725 ? 7.237 -14.066 90.161 1.00 37.41 725 SER A C 1
ATOM 5430 O O . SER A 1 725 ? 7.103 -13.737 88.988 1.00 37.41 725 SER A O 1
ATOM 5432 N N . ASN A 1 726 ? 8.406 -14.411 90.704 1.00 43.91 726 ASN A N 1
ATOM 5433 C CA . ASN A 1 726 ? 9.622 -14.726 89.959 1.00 43.91 726 ASN A CA 1
ATOM 5434 C C . ASN A 1 726 ? 9.377 -15.901 89.000 1.00 43.91 726 ASN A C 1
ATOM 5436 O O . ASN A 1 726 ? 8.780 -16.883 89.431 1.00 43.91 726 ASN A O 1
ATOM 5440 N N . ASP A 1 727 ? 9.914 -15.844 87.782 1.00 39.31 727 ASP A N 1
ATOM 5441 C CA . ASP A 1 727 ? 10.820 -16.875 87.261 1.00 39.31 727 ASP A CA 1
ATOM 5442 C C . ASP A 1 727 ? 11.427 -16.478 85.906 1.00 39.31 727 ASP A C 1
ATOM 5444 O O . ASP A 1 727 ? 10.959 -15.589 85.201 1.00 39.31 727 ASP A O 1
ATOM 5448 N N . ALA A 1 728 ? 12.571 -17.095 85.633 1.00 38.09 728 ALA A N 1
ATOM 5449 C CA . ALA A 1 728 ? 13.594 -16.711 84.674 1.00 38.09 728 ALA A CA 1
ATOM 5450 C C . ALA A 1 728 ? 13.372 -17.212 83.231 1.00 38.09 728 ALA A C 1
ATOM 5452 O O . ALA A 1 728 ? 12.844 -18.300 83.029 1.00 38.09 728 ALA A O 1
ATOM 5453 N N . GLY A 1 729 ? 13.993 -16.519 82.261 1.00 36.19 729 GLY A N 1
ATOM 5454 C CA . GLY A 1 729 ? 14.687 -17.173 81.137 1.00 36.19 729 GLY A CA 1
ATOM 5455 C C . GLY A 1 729 ? 14.391 -16.680 79.709 1.00 36.19 729 GLY A C 1
ATOM 5456 O O . GLY A 1 729 ? 13.254 -16.727 79.267 1.00 36.19 729 GLY A O 1
ATOM 5457 N N . GLY A 1 730 ? 15.472 -16.359 78.972 1.00 33.00 730 GLY A N 1
ATOM 5458 C CA . GLY A 1 730 ? 15.571 -16.299 77.494 1.00 33.00 730 GLY A CA 1
ATOM 5459 C C . GLY A 1 730 ? 15.252 -14.925 76.897 1.00 33.00 730 GLY A C 1
ATOM 5460 O O . GLY A 1 730 ? 14.127 -14.475 77.004 1.00 33.00 730 GLY A O 1
ATOM 5461 N N . GLY A 1 731 ? 16.209 -14.143 76.376 1.00 32.88 731 GLY A N 1
ATOM 5462 C CA . GLY A 1 731 ? 16.939 -14.369 75.111 1.00 32.88 731 GLY A CA 1
ATOM 5463 C C . GLY A 1 731 ? 16.104 -13.763 73.966 1.00 32.88 731 GLY A C 1
ATOM 5464 O O . GLY A 1 731 ? 14.977 -14.183 73.787 1.00 32.88 731 GLY A O 1
ATOM 5465 N N . CYS A 1 732 ? 16.503 -12.744 73.202 1.00 36.25 732 CYS A N 1
ATOM 5466 C CA . CYS A 1 732 ? 17.806 -12.433 72.628 1.00 36.25 732 CYS A CA 1
ATOM 5467 C C . CYS A 1 732 ? 18.039 -10.914 72.539 1.00 36.25 732 CYS A C 1
ATOM 5469 O O . CYS A 1 732 ? 17.142 -10.143 72.215 1.00 36.25 732 CYS A O 1
ATOM 5471 N N . SER A 1 733 ? 19.283 -10.507 72.784 1.00 35.53 733 SER A N 1
ATOM 5472 C CA . SER A 1 733 ? 19.792 -9.151 72.596 1.00 35.53 733 SER A CA 1
ATOM 5473 C C . SER A 1 733 ? 20.204 -8.916 71.142 1.00 35.53 733 SER A C 1
ATOM 5475 O O . SER A 1 733 ? 21.052 -9.642 70.620 1.00 35.53 733 SER A O 1
ATOM 5477 N N . CYS A 1 734 ? 19.684 -7.853 70.536 1.00 33.34 734 CYS A N 1
ATOM 5478 C CA . CYS A 1 734 ? 20.312 -7.207 69.390 1.00 33.34 734 CYS A CA 1
ATOM 5479 C C . CYS A 1 734 ? 21.518 -6.390 69.879 1.00 33.34 734 CYS A C 1
ATOM 5481 O O . CYS A 1 734 ? 21.390 -5.586 70.801 1.00 33.34 734 CYS A O 1
ATOM 5483 N N . THR A 1 735 ? 22.682 -6.565 69.253 1.00 34.16 735 THR A N 1
ATOM 5484 C CA . THR A 1 735 ? 23.772 -5.582 69.307 1.00 34.16 735 THR A CA 1
ATOM 5485 C C . THR A 1 735 ? 24.027 -5.066 67.906 1.00 34.16 735 THR A C 1
ATOM 5487 O O . THR A 1 735 ? 24.407 -5.821 67.013 1.00 34.16 735 THR A O 1
ATOM 5490 N N . THR A 1 736 ? 23.804 -3.768 67.749 1.00 37.38 736 THR A N 1
ATOM 5491 C CA . THR A 1 736 ? 24.181 -2.949 66.604 1.00 37.38 736 THR A CA 1
ATOM 5492 C C . THR A 1 736 ? 25.701 -2.801 66.516 1.00 37.38 736 THR A C 1
ATOM 5494 O O . THR A 1 736 ? 26.412 -2.801 67.522 1.00 37.38 736 THR A O 1
ATOM 5497 N N . GLY A 1 737 ? 26.208 -2.645 65.295 1.00 29.42 737 GLY A N 1
ATOM 5498 C CA . GLY A 1 737 ? 27.616 -2.360 65.029 1.00 29.42 737 GLY A CA 1
ATOM 5499 C C . GLY A 1 737 ? 27.860 -2.251 63.532 1.00 29.42 737 GLY A C 1
ATOM 5500 O O . GLY A 1 737 ? 28.149 -3.246 62.880 1.00 29.42 737 GLY A O 1
ATOM 5501 N N . GLY A 1 738 ? 27.648 -1.049 62.996 1.00 29.42 738 GLY A N 1
ATOM 5502 C CA . GLY A 1 738 ? 27.666 -0.762 61.568 1.00 29.42 738 GLY A CA 1
ATOM 5503 C C . GLY A 1 738 ? 29.046 -0.684 60.916 1.00 29.42 738 GLY A C 1
ATOM 5504 O O . GLY A 1 738 ? 30.089 -0.853 61.545 1.00 29.42 738 GLY A O 1
ATOM 5505 N N . GLY A 1 739 ? 28.996 -0.319 59.635 1.00 29.33 739 GLY A N 1
ATOM 5506 C CA . GLY A 1 739 ? 30.113 0.250 58.892 1.00 29.33 739 GLY A CA 1
ATOM 5507 C C . GLY A 1 739 ? 30.611 -0.624 57.749 1.00 29.33 739 GLY A C 1
ATOM 5508 O O . GLY A 1 739 ? 31.430 -1.513 57.949 1.00 29.33 739 GLY A O 1
ATOM 5509 N N . SER A 1 740 ? 30.196 -0.291 56.528 1.00 30.50 740 SER A N 1
ATOM 5510 C CA . SER A 1 740 ? 31.059 0.308 55.494 1.00 30.50 740 SER A CA 1
ATOM 5511 C C . SER A 1 740 ? 30.679 -0.133 54.076 1.00 30.50 740 SER A C 1
ATOM 5513 O O . SER A 1 740 ? 30.519 -1.306 53.758 1.00 30.50 740 SER A O 1
ATOM 5515 N N . SER A 1 741 ? 30.525 0.897 53.253 1.00 33.44 741 SER A N 1
ATOM 5516 C CA . SER A 1 741 ? 30.355 0.961 51.805 1.00 33.44 741 SER A CA 1
ATOM 5517 C C . SER A 1 741 ? 31.235 -0.003 51.001 1.00 33.44 741 SER A C 1
ATOM 5519 O O . SER A 1 741 ? 32.458 -0.002 51.158 1.00 33.44 741 SER A O 1
ATOM 5521 N N . LEU A 1 742 ? 30.622 -0.727 50.060 1.00 32.72 742 LEU A N 1
ATOM 5522 C CA . LEU A 1 742 ? 31.311 -1.457 48.994 1.00 32.72 742 LEU A CA 1
ATOM 5523 C C . LEU A 1 742 ? 31.498 -0.561 47.754 1.00 32.72 742 LEU A C 1
ATOM 5525 O O . LEU A 1 742 ? 30.558 0.141 47.377 1.00 32.72 742 LEU A O 1
ATOM 5529 N N . PRO A 1 743 ? 32.676 -0.578 47.103 1.00 36.62 743 PRO A N 1
ATOM 5530 C CA . PRO A 1 743 ? 32.922 0.165 45.877 1.00 36.62 743 PRO A CA 1
ATOM 5531 C C . PRO A 1 743 ? 32.592 -0.655 44.620 1.00 36.62 743 PRO A C 1
ATOM 5533 O O . PRO A 1 743 ? 32.856 -1.855 44.537 1.00 36.62 743 PRO A O 1
ATOM 5536 N N . LEU A 1 744 ? 32.088 0.057 43.612 1.00 38.69 744 LEU A N 1
ATOM 5537 C CA . LEU A 1 744 ? 32.068 -0.321 42.199 1.00 38.69 744 LEU A CA 1
ATOM 5538 C C . LEU A 1 744 ? 33.474 -0.697 41.703 1.00 38.69 744 LEU A C 1
ATOM 5540 O O . LEU A 1 744 ? 34.437 0.027 41.957 1.00 38.69 744 LEU A O 1
ATOM 5544 N N . THR A 1 745 ? 33.580 -1.771 40.916 1.00 30.91 745 THR A N 1
ATOM 5545 C CA . THR A 1 745 ? 34.706 -1.975 39.987 1.00 30.91 745 THR A CA 1
ATOM 5546 C C . THR A 1 745 ? 34.227 -2.511 38.632 1.00 30.91 745 THR A C 1
ATOM 5548 O O . THR A 1 745 ? 33.211 -3.205 38.585 1.00 30.91 745 THR A O 1
ATOM 5551 N N . PRO A 1 746 ? 34.914 -2.150 37.529 1.00 39.28 746 PRO A N 1
ATOM 5552 C CA . PRO A 1 746 ? 34.360 -2.173 36.178 1.00 39.28 746 PRO A CA 1
ATOM 5553 C C . PRO A 1 746 ? 34.741 -3.437 35.393 1.00 39.28 746 PRO A C 1
ATOM 5555 O O . PRO A 1 746 ? 35.826 -3.996 35.567 1.00 39.28 746 PRO A O 1
ATOM 5558 N N . LEU A 1 747 ? 33.858 -3.851 34.480 1.00 29.67 747 LEU A N 1
ATOM 5559 C CA . LEU A 1 747 ? 34.106 -4.921 33.515 1.00 29.67 747 LEU A CA 1
ATOM 5560 C C . LEU A 1 747 ? 35.051 -4.407 32.412 1.00 29.67 747 LEU A C 1
ATOM 5562 O O . LEU A 1 747 ? 34.735 -3.452 31.704 1.00 29.67 747 LEU A O 1
ATOM 5566 N N . ILE A 1 748 ? 36.225 -5.026 32.287 1.00 31.36 748 ILE A N 1
ATOM 5567 C CA . ILE A 1 748 ? 37.237 -4.705 31.275 1.00 31.36 748 ILE A CA 1
ATOM 5568 C C . ILE A 1 748 ? 36.951 -5.487 29.987 1.00 31.36 748 ILE A C 1
ATOM 5570 O O . ILE A 1 748 ? 36.893 -6.715 29.987 1.00 31.36 748 ILE A O 1
ATOM 5574 N N . LEU A 1 749 ? 36.828 -4.728 28.898 1.00 31.16 749 LEU A N 1
ATOM 5575 C CA . LEU A 1 749 ? 36.794 -5.144 27.498 1.00 31.16 749 LEU A CA 1
ATOM 5576 C C . LEU A 1 749 ? 38.097 -5.881 27.124 1.00 31.16 749 LEU A C 1
ATOM 5578 O O . LEU A 1 749 ? 39.185 -5.338 27.325 1.00 31.16 749 LEU A O 1
ATOM 5582 N N . LEU A 1 750 ? 38.009 -7.080 26.538 1.00 27.11 750 LEU A N 1
ATOM 5583 C CA . LEU A 1 750 ? 39.162 -7.761 25.939 1.00 27.11 750 LEU A CA 1
ATOM 5584 C C . LEU A 1 750 ? 38.924 -7.952 24.435 1.00 27.11 750 LEU A C 1
ATOM 5586 O O . LEU A 1 750 ? 38.202 -8.851 24.013 1.00 27.11 750 LEU A O 1
ATOM 5590 N N . MET A 1 751 ? 39.553 -7.090 23.631 1.00 30.47 751 MET A N 1
ATOM 5591 C CA . MET A 1 751 ? 39.764 -7.307 22.198 1.00 30.47 751 MET A CA 1
ATOM 5592 C C . MET A 1 751 ? 40.677 -8.521 21.986 1.00 30.47 751 MET A C 1
ATOM 5594 O O . MET A 1 751 ? 41.796 -8.548 22.503 1.00 30.47 751 MET A O 1
ATOM 5598 N N . VAL A 1 752 ? 40.258 -9.464 21.140 1.00 29.33 752 VAL A N 1
ATOM 5599 C CA . VAL A 1 752 ? 41.163 -10.414 20.480 1.00 29.33 752 VAL A CA 1
ATOM 5600 C C . VAL A 1 752 ? 40.859 -10.419 18.985 1.00 29.33 752 VAL A C 1
ATOM 5602 O O . VAL A 1 752 ? 39.825 -10.903 18.541 1.00 29.33 752 VAL A O 1
ATOM 5605 N N . LEU A 1 753 ? 41.806 -9.877 18.219 1.00 32.00 753 LEU A N 1
ATOM 5606 C CA . LEU A 1 753 ? 41.951 -10.065 16.778 1.00 32.00 753 LEU A CA 1
ATOM 5607 C C . LEU A 1 753 ? 42.245 -11.542 16.472 1.00 32.00 753 LEU A C 1
ATOM 5609 O O . LEU A 1 753 ? 43.254 -12.072 16.941 1.00 32.00 753 LEU A O 1
ATOM 5613 N N . VAL A 1 754 ? 41.445 -12.166 15.605 1.00 28.09 754 VAL A N 1
ATOM 5614 C CA . VAL A 1 754 ? 41.852 -13.365 14.858 1.00 28.09 754 VAL A CA 1
ATOM 5615 C C . VAL A 1 754 ? 41.612 -13.130 13.370 1.00 28.09 754 VAL A C 1
ATOM 5617 O O . VAL A 1 754 ? 40.508 -13.255 12.856 1.00 28.09 754 VAL A O 1
ATOM 5620 N N . LEU A 1 755 ? 42.706 -12.809 12.682 1.00 28.47 755 LEU A N 1
ATOM 5621 C CA . LEU A 1 755 ? 42.888 -13.023 11.252 1.00 28.47 755 LEU A CA 1
ATOM 5622 C C . LEU A 1 755 ? 42.932 -14.531 10.977 1.00 28.47 755 LEU A C 1
ATOM 5624 O O . LEU A 1 755 ? 43.916 -15.177 11.334 1.00 28.47 755 LEU A O 1
ATOM 5628 N N . VAL A 1 756 ? 41.940 -15.075 10.273 1.00 30.73 756 VAL A N 1
ATOM 5629 C CA . VAL A 1 756 ? 42.116 -16.278 9.445 1.00 30.73 756 VAL A CA 1
ATOM 5630 C C . VAL A 1 756 ? 41.303 -16.096 8.171 1.00 30.73 756 VAL A C 1
ATOM 5632 O O . VAL A 1 756 ? 40.079 -16.127 8.184 1.00 30.73 756 VAL A O 1
ATOM 5635 N N . GLY A 1 757 ? 42.009 -15.908 7.058 1.00 30.78 757 GLY A N 1
ATOM 5636 C CA . GLY A 1 757 ? 41.410 -15.922 5.735 1.00 30.78 757 GLY A CA 1
ATOM 5637 C C . GLY A 1 757 ? 40.945 -17.319 5.332 1.00 30.78 757 GLY A C 1
ATOM 5638 O O . GLY A 1 757 ? 41.581 -18.325 5.659 1.00 30.78 757 GLY A O 1
ATOM 5639 N N . ARG A 1 758 ? 39.890 -17.370 4.520 1.00 28.30 758 ARG A N 1
ATOM 5640 C CA . ARG A 1 758 ? 39.592 -18.533 3.689 1.00 28.30 758 ARG A CA 1
ATOM 5641 C C . ARG A 1 758 ? 39.251 -18.090 2.273 1.00 28.30 758 ARG A C 1
ATOM 5643 O O . ARG A 1 758 ? 38.192 -17.559 1.989 1.00 28.30 758 ARG A O 1
ATOM 5650 N N . ARG A 1 759 ? 40.228 -18.324 1.397 1.00 30.64 759 ARG A N 1
ATOM 5651 C CA . ARG A 1 759 ? 40.059 -18.462 -0.048 1.00 30.64 759 ARG A CA 1
ATOM 5652 C C . ARG A 1 759 ? 39.400 -19.809 -0.373 1.00 30.64 759 ARG A C 1
ATOM 5654 O O . ARG A 1 759 ? 39.725 -20.799 0.287 1.00 30.64 759 ARG A O 1
ATOM 5661 N N . ARG A 1 760 ? 38.758 -19.815 -1.551 1.00 34.75 760 ARG A N 1
ATOM 5662 C CA . ARG A 1 760 ? 38.324 -20.929 -2.426 1.00 34.75 760 ARG A CA 1
ATOM 5663 C C . ARG A 1 760 ? 36.934 -21.473 -2.084 1.00 34.75 760 ARG A C 1
ATOM 5665 O O . ARG A 1 760 ? 36.728 -21.862 -0.947 1.00 34.75 760 ARG A O 1
ATOM 5672 N N . GLY A 1 761 ? 35.988 -21.573 -3.011 1.00 29.50 761 GLY A N 1
ATOM 5673 C CA . GLY A 1 761 ? 36.049 -21.455 -4.468 1.00 29.50 761 GLY A CA 1
ATOM 5674 C C . GLY A 1 761 ? 35.332 -22.640 -5.096 1.00 29.50 761 GLY A C 1
ATOM 5675 O O . GLY A 1 761 ? 35.826 -23.754 -4.952 1.00 29.50 761 GLY A O 1
ATOM 5676 N N . PHE A 1 762 ? 34.199 -22.385 -5.734 1.00 36.03 762 PHE A N 1
ATOM 5677 C CA . PHE A 1 762 ? 33.829 -22.703 -7.113 1.00 36.03 762 PHE A CA 1
ATOM 5678 C C . PHE A 1 762 ? 32.482 -22.050 -7.380 1.00 36.03 762 PHE A C 1
ATOM 5680 O O . PHE A 1 762 ? 31.700 -21.996 -6.406 1.00 36.03 762 PHE A O 1
#

pLDDT: mean 86.91, std 18.43, range [27.11, 98.94]